Protein 2I7U (pdb70)

Nearest PDB structures (foldseek):
  2i7u-assembly1_B  TM=8.650E-01  e=6.252E-04  unclassified
  2jst-assembly1_B  TM=7.689E-01  e=1.146E-03  unclassified
  2i7u-assembly1_B  TM=8.833E-01  e=1.931E-03  unclassified
  2i7u-assembly1_A  TM=8.841E-01  e=6.731E-03  unclassified
  3ze3-assembly1_F  TM=4.908E-01  e=8.145E+00  Escherichia coli K-12

Radius of gyration: 16.27 Å; Cα contacts (8 Å, |Δi|>4): 84; chains: 2; bounding box: 40×55×32 Å

CATH classification: 6.10.250.1010

Secondary structure (DSSP, 8-state):
--SHHHHHHHHHHHHHHHHHHHHHHHH-SS-SSS-HHHHHHHHHHHHHHHHHHHHHHHHS--/---SHHHHHHHHHHHHHHHHHHHHHHHTT---S--SHHHHHHHHHHHHHHHHHHHHHHH---

Sequence (124 aa):
MKKLREEAAKLFEEWKKLAEEAAKLLEGGGGGGGGELMKLCEEAAKKAEELFKLAEERLKKLMKKLREEAAKLFEEWKKLAEEAAKLLEGGGGGGGGELMKLCEEAAKKAEELFKLAEERLKKLMKKLREEAAKLFEEWKKLAEEAAKLLEGGGGGGGGELMKLCEEAAKKAEELFKLAEERLKKLMKKLREEAAKLFEEWKKLAEEAAKLLEGGGGGGGGELMKLCEEAAKKAEELFKLAEERLKKLMKKLREEAAKLFEEWKKLAEEAAKLLEGGGGGGGGELMKLCEEAAKKAEELFKLAEERLKKLMKKLREEAAKLFEEWKKLAEEAAKLLEGGGGGGGGELMKLCEEAAKKAEELFKLAEERLKKLMKKLREEAAKLFEEWKKLAEEAAKLLEGGGGGGGGELMKLCEEAAKKAEELFKLAEERLKKLMKKLREEAAKLFEEWKKLAEEAAKLLEGGGGGGGGELMKLCEEAAKKAEELFKLAEERLKKLMKKLREEAAKLFEEWKKLAEEAAKLLEGGGGGGGGELMKLCEEAAKKAEELFKLAEERLKKLMKKLREEAAKLFEEWKKLAEEAAKLLEGGGGGGGGELMKLCEEAAKKAEELFKLAEERLKKLMKKLREEAAKLFEEWKKLAEEAAKLLEGGGGGGGGELMKLCEEAAKKAEELFKLAEERLKKLMKKLREEAAKLFEEWKKLAEEAAKLLEGGGGGGGGELMKLCEEAAKKAEELFKLAEERLKKLMKKLREEAAKLFEEWKKLAEEAAKLLEGGGGGGGGELMKLCEEAAKKAEELFKLAEERLKKLMKKLREEAAKLFEEWKKLAEEAAKLLEGGGGGGGGELMKLCEEAAKKAEELFKLAEERLKKLMKKLREEAAKLFEEWKKLAEEAAKLLEGGGGGGGGELMKLCEEAAKKAEELFKLAEERLKKLMKKLREEAAKLFEEWKKLAEEAAKLLEGGGGGGGGELMKLCEEAAKKAEELFKLAEERLKKLMKKLREEAAKLFEEWKKLAEEAAKLLEGGGGGGGGELMKLCEEAAKKAEELFKLAEERLKKLMKKLREEAAKLFEEWKKLAEEAAKLLEGGGGGGGGELMKLCEEAAKKAEELFKLAEERLKKLMKKLREEAAKLFEEWKKLAEEAAKLLEGGGGGGGGELMKLCEEAAKKAEELFKLAEERLKKLMKKLREEAAKLFEEWKKLAEEAAKLLEGGGGGGGGELMKLCEEAAKKAEELFKLAEERLKKL

Solvent-accessible surface area: 9625 Å² total; per-residue (Å²): 247,143,138,59,112,102,52,6,34,149,23,17,99,68,19,88,127,59,6,86,97,1,12,124,91,14,47,63,62,86,38,60,85,89,29,103,47,62,119,25,0,103,83,33,21,127,88,19,124,113,52,80,164,112,11,92,96,133,51,115,200,177,232,87,172,67,119,114,52,5,27,114,25,19,107,71,16,79,114,32,8,121,72,4,24,135,73,16,47,66,83,47,41,69,89,60,44,91,53,77,127,16,3,103,73,34,15,118,80,13,110,98,49,80,161,86,12,109,117,120,50,114,177,203

Structure (mmCIF, N/CA/C/O backbone):
data_2I7U
#
_entry.id   2I7U
#
_cell.length_a   1.000
_cell.length_b   1.000
_cell.length_c   1.000
_cell.angle_alpha   90.00
_cell.angle_beta   90.00
_cell.angle_gamma   90.00
#
_symmetry.space_group_name_H-M   'P 1'
#
loop_
_atom_site.group_PDB
_atom_site.id
_atom_site.type_symbol
_atom_site.label_atom_id
_atom_site.label_alt_id
_atom_site.label_comp_id
_atom_site.label_asym_id
_atom_site.label_entity_id
_atom_site.label_seq_id
_atom_site.pdbx_PDB_ins_code
_atom_site.Cartn_x
_atom_site.Cartn_y
_atom_site.Cartn_z
_atom_site.occupancy
_atom_site.B_iso_or_equiv
_atom_site.auth_seq_id
_atom_site.auth_comp_id
_atom_site.auth_asym_id
_atom_site.auth_atom_id
_atom_site.pdbx_PDB_model_num
ATOM 1 N N . MET A 1 1 ? -8.569 -1.758 -0.142 1.00 0.00 1 MET A N 1
ATOM 2 C CA . MET A 1 1 ? -9.337 -2.004 -1.357 1.00 52.33 1 MET A CA 1
ATOM 3 C C . MET A 1 1 ? -10.342 -0.882 -1.600 1.00 71.33 1 MET A C 1
ATOM 4 O O . MET A 1 1 ? -11.416 -1.107 -2.160 1.00 10.03 1 MET A O 1
ATOM 18 N N . LYS A 1 2 ? -9.987 0.326 -1.176 1.00 34.21 2 LYS A N 1
ATOM 19 C CA . LYS A 1 2 ? -10.857 1.484 -1.348 1.00 51.43 2 LYS A CA 1
ATOM 20 C C . LYS A 1 2 ? -10.076 2.675 -1.895 1.00 25.12 2 LYS A C 1
ATOM 21 O O . LYS A 1 2 ? -8.846 2.693 -1.859 1.00 22.52 2 LYS A O 1
ATOM 40 N N . LYS A 1 3 ? -10.798 3.669 -2.400 1.00 72.43 3 LYS A N 1
ATOM 41 C CA . LYS A 1 3 ? -10.175 4.865 -2.953 1.00 33.34 3 LYS A CA 1
ATOM 42 C C . LYS A 1 3 ? -10.415 6.070 -2.049 1.00 40.42 3 LYS A C 1
ATOM 43 O O . LYS A 1 3 ? -9.618 7.009 -2.024 1.00 4.31 3 LYS A O 1
ATOM 62 N N . LEU A 1 4 ? -11.516 6.037 -1.307 1.00 44.12 4 LEU A N 1
ATOM 63 C CA . LEU A 1 4 ? -11.861 7.127 -0.400 1.00 23.52 4 LEU A CA 1
ATOM 64 C C . LEU A 1 4 ? -10.958 7.118 0.829 1.00 15.40 4 LEU A C 1
ATOM 65 O O . LEU A 1 4 ? -10.733 8.155 1.453 1.00 15.05 4 LEU A O 1
ATOM 81 N N . ARG A 1 5 ? -10.442 5.942 1.169 1.00 55.02 5 ARG A N 1
ATOM 82 C CA . ARG A 1 5 ? -9.562 5.799 2.324 1.00 63.22 5 ARG A CA 1
ATOM 83 C C . ARG A 1 5 ? -8.347 6.712 2.198 1.00 51.31 5 ARG A C 1
ATOM 84 O O . ARG A 1 5 ? -8.060 7.507 3.093 1.00 75.22 5 ARG A O 1
ATOM 105 N N . GLU A 1 6 ? -7.637 6.593 1.081 1.00 43.10 6 GLU A N 1
ATOM 106 C CA . GLU A 1 6 ? -6.452 7.408 0.839 1.00 0.14 6 GLU A CA 1
ATOM 107 C C . GLU A 1 6 ? -6.837 8.853 0.537 1.00 41.02 6 GLU A C 1
ATOM 108 O O . GLU A 1 6 ? -6.074 9.780 0.807 1.00 21.22 6 GLU A O 1
ATOM 120 N N . GLU A 1 7 ? -8.028 9.037 -0.027 1.00 10.11 7 GLU A N 1
ATOM 121 C CA . GLU A 1 7 ? -8.514 10.369 -0.367 1.00 62.31 7 GLU A CA 1
ATOM 122 C C . GLU A 1 7 ? -8.763 11.195 0.890 1.00 35.12 7 GLU A C 1
ATOM 123 O O . GLU A 1 7 ? -8.202 12.278 1.055 1.00 34.43 7 GLU A O 1
ATOM 135 N N . ALA A 1 8 ? -9.608 10.676 1.775 1.00 61.44 8 ALA A N 1
ATOM 136 C CA . ALA A 1 8 ? -9.931 11.363 3.019 1.00 4.52 8 ALA A CA 1
ATOM 137 C C . ALA A 1 8 ? -8.667 11.729 3.788 1.00 23.25 8 ALA A C 1
ATOM 138 O O . ALA A 1 8 ? -8.518 12.858 4.256 1.00 74.00 8 ALA A O 1
ATOM 145 N N . ALA A 1 9 ? -7.757 10.768 3.915 1.00 70.11 9 ALA A N 1
ATOM 146 C CA . ALA A 1 9 ? -6.505 10.990 4.626 1.00 73.01 9 ALA A CA 1
ATOM 147 C C . ALA A 1 9 ? -5.752 12.186 4.052 1.00 23.43 9 ALA A C 1
ATOM 148 O O . ALA A 1 9 ? -5.050 12.894 4.773 1.00 3.55 9 ALA A O 1
ATOM 155 N N . LYS A 1 10 ? -5.901 12.404 2.750 1.00 72.41 10 LYS A N 1
ATOM 156 C CA . LYS A 1 10 ? -5.237 13.513 2.078 1.00 33.13 10 LYS A CA 1
ATOM 157 C C . LYS A 1 10 ? -5.884 14.843 2.452 1.00 12.03 10 LYS A C 1
ATOM 158 O O . LYS A 1 10 ? -5.197 15.844 2.656 1.00 35.23 10 LYS A O 1
ATOM 177 N N . LEU A 1 11 ? -7.210 14.845 2.542 1.00 21.22 11 LEU A N 1
ATOM 178 C CA . LEU A 1 11 ? -7.950 16.051 2.894 1.00 52.42 11 LEU A CA 1
ATOM 179 C C . LEU A 1 11 ? -7.544 16.557 4.275 1.00 23.10 11 LEU A C 1
ATOM 180 O O . LEU A 1 11 ? -7.567 17.759 4.540 1.00 64.41 11 LEU A O 1
ATOM 196 N N . PHE A 1 12 ? -7.171 15.630 5.151 1.00 33.04 12 PHE A N 1
ATOM 197 C CA . PHE A 1 12 ? -6.758 15.982 6.506 1.00 41.12 12 PHE A CA 1
ATOM 198 C C . PHE A 1 12 ? -5.518 16.871 6.483 1.00 63.15 12 PHE A C 1
ATOM 199 O O . PHE A 1 12 ? -5.351 17.742 7.336 1.00 34.43 12 PHE A O 1
ATOM 216 N N . GLU A 1 13 ? -4.652 16.643 5.500 1.00 30.32 13 GLU A N 1
ATOM 217 C CA . GLU A 1 13 ? -3.427 17.422 5.368 1.00 2.11 13 GLU A CA 1
ATOM 218 C C . GLU A 1 13 ? -3.734 18.848 4.919 1.00 42.01 13 GLU A C 1
ATOM 219 O O . GLU A 1 13 ? -3.024 19.788 5.276 1.00 60.45 13 GLU A O 1
ATOM 231 N N . GLU A 1 14 ? -4.797 18.999 4.135 1.00 25.13 14 GLU A N 1
ATOM 232 C CA . GLU A 1 14 ? -5.197 20.309 3.637 1.00 50.24 14 GLU A CA 1
ATOM 233 C C . GLU A 1 14 ? -5.339 21.308 4.782 1.00 22.45 14 GLU A C 1
ATOM 234 O O . GLU A 1 14 ? -4.903 22.454 4.677 1.00 74.00 14 GLU A O 1
ATOM 246 N N . TRP A 1 15 ? -5.949 20.863 5.875 1.00 44.25 15 TRP A N 1
ATOM 247 C CA . TRP A 1 15 ? -6.148 21.717 7.040 1.00 54.12 15 TRP A CA 1
ATOM 248 C C . TRP A 1 15 ? -4.812 22.173 7.615 1.00 71.43 15 TRP A C 1
ATOM 249 O O . TRP A 1 15 ? -4.619 23.354 7.901 1.00 11.35 15 TRP A O 1
ATOM 270 N N . LYS A 1 16 ? -3.892 21.229 7.782 1.00 2.32 16 LYS A N 1
ATOM 271 C CA . LYS A 1 16 ? -2.572 21.534 8.321 1.00 1.04 16 LYS A CA 1
ATOM 272 C C . LYS A 1 16 ? -1.782 22.418 7.361 1.00 21.21 16 LYS A C 1
ATOM 273 O O . LYS A 1 16 ? -0.910 23.181 7.776 1.00 13.30 16 LYS A O 1
ATOM 292 N N . LYS A 1 17 ? -2.093 22.311 6.073 1.00 71.24 17 LYS A N 1
ATOM 293 C CA . LYS A 1 17 ? -1.415 23.101 5.053 1.00 41.23 17 LYS A CA 1
ATOM 294 C C . LYS A 1 17 ? -1.587 24.593 5.318 1.00 50.00 17 LYS A C 1
ATOM 295 O O . LYS A 1 17 ? -0.614 25.348 5.332 1.00 52.13 17 LYS A O 1
ATOM 314 N N . LEU A 1 18 ? -2.830 25.013 5.527 1.00 33.10 18 LEU A N 1
ATOM 315 C CA . LEU A 1 18 ? -3.130 26.416 5.794 1.00 64.33 18 LEU A CA 1
ATOM 316 C C . LEU A 1 18 ? -2.701 26.806 7.204 1.00 52.31 18 LEU A C 1
ATOM 317 O O . LEU A 1 18 ? -2.325 27.950 7.456 1.00 41.22 18 LEU A O 1
ATOM 333 N N . ALA A 1 19 ? -2.758 25.845 8.121 1.00 3.31 19 ALA A N 1
ATOM 334 C CA . ALA A 1 19 ? -2.372 26.087 9.506 1.00 44.31 19 ALA A CA 1
ATOM 335 C C . ALA A 1 19 ? -0.879 26.384 9.616 1.00 41.44 19 ALA A C 1
ATOM 336 O O . ALA A 1 19 ? -0.468 27.269 10.365 1.00 31.30 19 ALA A O 1
ATOM 343 N N . GLU A 1 20 ? -0.076 25.638 8.865 1.00 62.25 20 GLU A N 1
ATOM 344 C CA . GLU A 1 20 ? 1.371 25.821 8.881 1.00 71.23 20 GLU A CA 1
ATOM 345 C C . GLU A 1 20 ? 1.753 27.185 8.316 1.00 40.41 20 GLU A C 1
ATOM 346 O O . GLU A 1 20 ? 2.608 27.879 8.866 1.00 32.41 20 GLU A O 1
ATOM 358 N N . GLU A 1 21 ? 1.111 27.565 7.215 1.00 13.13 21 GLU A N 1
ATOM 359 C CA . GLU A 1 21 ? 1.385 28.846 6.575 1.00 15.50 21 GLU A CA 1
ATOM 360 C C . GLU A 1 21 ? 0.925 30.004 7.459 1.00 25.00 21 GLU A C 1
ATOM 361 O O . GLU A 1 21 ? 1.517 31.082 7.443 1.00 12.44 21 GLU A O 1
ATOM 373 N N . ALA A 1 22 ? -0.134 29.771 8.225 1.00 72.20 22 ALA A N 1
ATOM 374 C CA . ALA A 1 22 ? -0.673 30.792 9.115 1.00 52.15 22 ALA A CA 1
ATOM 375 C C . ALA A 1 22 ? 0.248 31.022 10.308 1.00 23.53 22 ALA A C 1
ATOM 376 O O . ALA A 1 22 ? 0.342 32.134 10.827 1.00 52.04 22 ALA A O 1
ATOM 383 N N . ALA A 1 23 ? 0.927 29.964 10.738 1.00 33.24 23 ALA A N 1
ATOM 384 C CA . ALA A 1 23 ? 1.843 30.051 11.870 1.00 41.54 23 ALA A CA 1
ATOM 385 C C . ALA A 1 23 ? 2.887 31.139 11.648 1.00 4.33 23 ALA A C 1
ATOM 386 O O . ALA A 1 23 ? 3.360 31.764 12.597 1.00 24.12 23 ALA A O 1
ATOM 393 N N . LYS A 1 24 ? 3.245 31.362 10.387 1.00 54.02 24 LYS A N 1
ATOM 394 C CA . LYS A 1 24 ? 4.233 32.375 10.038 1.00 12.42 24 LYS A CA 1
ATOM 395 C C . LYS A 1 24 ? 3.649 33.777 10.181 1.00 71.23 24 LYS A C 1
ATOM 396 O O . LYS A 1 24 ? 4.359 34.726 10.517 1.00 44.23 24 LYS A O 1
ATOM 415 N N . LEU A 1 25 ? 2.351 33.900 9.926 1.00 42.43 25 LEU A N 1
ATOM 416 C CA . LEU A 1 25 ? 1.670 35.187 10.027 1.00 4.04 25 LEU A CA 1
ATOM 417 C C . LEU A 1 25 ? 1.448 35.572 11.485 1.00 51.42 25 LEU A C 1
ATOM 418 O O . LEU A 1 25 ? 1.441 36.754 11.833 1.00 1.10 25 LEU A O 1
ATOM 434 N N . LEU A 1 26 ? 1.267 34.568 12.335 1.00 72.40 26 LEU A N 1
ATOM 435 C CA . LEU A 1 26 ? 1.046 34.799 13.758 1.00 13.52 26 LEU A CA 1
ATOM 436 C C . LEU A 1 26 ? 2.342 35.204 14.453 1.00 3.02 26 LEU A C 1
ATOM 437 O O . LEU A 1 26 ? 2.326 35.939 15.439 1.00 14.23 26 LEU A O 1
ATOM 453 N N . GLU A 1 27 ? 3.464 34.721 13.927 1.00 13.44 27 GLU A N 1
ATOM 454 C CA . GLU A 1 27 ? 4.770 35.034 14.497 1.00 45.41 27 GLU A CA 1
ATOM 455 C C . GLU A 1 27 ? 5.375 36.264 13.825 1.00 72.34 27 GLU A C 1
ATOM 456 O O . GLU A 1 27 ? 6.175 36.980 14.424 1.00 5.35 27 GLU A O 1
ATOM 468 N N . GLY A 1 28 ? 4.986 36.500 12.576 1.00 25.55 28 GLY A N 1
ATOM 469 C CA . GLY A 1 28 ? 5.501 37.642 11.842 1.00 54.11 28 GLY A CA 1
ATOM 470 C C . GLY A 1 28 ? 6.514 37.246 10.787 1.00 63.40 28 GLY A C 1
ATOM 471 O O . GLY A 1 28 ? 6.316 37.499 9.600 1.00 4.23 28 GLY A O 1
ATOM 475 N N . GLY A 1 29 ? 7.604 36.621 11.220 1.00 32.42 29 GLY A N 1
ATOM 476 C CA . GLY A 1 29 ? 8.638 36.200 10.292 1.00 40.13 29 GLY A CA 1
ATOM 477 C C . GLY A 1 29 ? 9.943 35.868 10.987 1.00 55.24 29 GLY A C 1
ATOM 478 O O . GLY A 1 29 ? 10.602 34.887 10.649 1.00 34.45 29 GLY A O 1
ATOM 482 N N . GLY A 1 30 ? 10.317 36.691 11.963 1.00 33.11 30 GLY A N 1
ATOM 483 C CA . GLY A 1 30 ? 11.552 36.464 12.691 1.00 30.31 30 GLY A CA 1
ATOM 484 C C . GLY A 1 30 ? 11.312 35.893 14.074 1.00 35.43 30 GLY A C 1
ATOM 485 O O . GLY A 1 30 ? 11.843 36.397 15.063 1.00 13.23 30 GLY A O 1
ATOM 489 N N . GLY A 1 31 ? 10.508 34.836 14.146 1.00 21.20 31 GLY A N 1
ATOM 490 C CA . GLY A 1 31 ? 10.212 34.214 15.424 1.00 65.24 31 GLY A CA 1
ATOM 491 C C . GLY A 1 31 ? 11.352 33.349 15.925 1.00 42.41 31 GLY A C 1
ATOM 492 O O . GLY A 1 31 ? 12.417 33.298 15.313 1.00 64.52 31 GLY A O 1
ATOM 496 N N . GLY A 1 32 ? 11.128 32.669 17.045 1.00 54.00 32 GLY A N 1
ATOM 497 C CA . GLY A 1 32 ? 12.153 31.813 17.612 1.00 24.11 32 GLY A CA 1
ATOM 498 C C . GLY A 1 32 ? 12.261 31.955 19.117 1.00 44.12 32 GLY A C 1
ATOM 499 O O . GLY A 1 32 ? 11.960 31.021 19.858 1.00 21.25 32 GLY A O 1
ATOM 503 N N . GLY A 1 33 ? 12.693 33.128 19.571 1.00 25.33 33 GLY A N 1
ATOM 504 C CA . GLY A 1 33 ? 12.834 33.367 20.995 1.00 24.20 33 GLY A CA 1
ATOM 505 C C . GLY A 1 33 ? 11.533 33.170 21.747 1.00 53.14 33 GLY A C 1
ATOM 506 O O . GLY A 1 33 ? 11.232 32.069 22.206 1.00 22.23 33 GLY A O 1
ATOM 510 N N . GLY A 1 34 ? 10.757 34.243 21.875 1.00 72.33 34 GLY A N 1
ATOM 511 C CA . GLY A 1 34 ? 9.490 34.162 22.580 1.00 24.12 34 GLY A CA 1
ATOM 512 C C . GLY A 1 34 ? 8.301 34.243 21.644 1.00 52.04 34 GLY A C 1
ATOM 513 O O . GLY A 1 34 ? 7.544 35.213 21.672 1.00 2.44 34 GLY A O 1
ATOM 517 N N . GLY A 1 35 ? 8.135 33.221 20.809 1.00 13.22 35 GLY A N 1
ATOM 518 C CA . GLY A 1 35 ? 7.028 33.201 19.872 1.00 63.44 35 GLY A CA 1
ATOM 519 C C . GLY A 1 35 ? 5.984 32.161 20.228 1.00 24.11 35 GLY A C 1
ATOM 520 O O . GLY A 1 35 ? 5.890 31.120 19.579 1.00 24.13 35 GLY A O 1
ATOM 524 N N . GLU A 1 36 ? 5.199 32.442 21.264 1.00 4.21 36 GLU A N 1
ATOM 525 C CA . GLU A 1 36 ? 4.159 31.521 21.706 1.00 22.41 36 GLU A CA 1
ATOM 526 C C . GLU A 1 36 ? 3.020 31.460 20.693 1.00 31.43 36 GLU A C 1
ATOM 527 O O . GLU A 1 36 ? 2.381 30.421 20.522 1.00 41.14 36 GLU A O 1
ATOM 539 N N . LEU A 1 37 ? 2.771 32.581 20.024 1.00 74.43 37 LEU A N 1
ATOM 540 C CA . LEU A 1 37 ? 1.708 32.655 19.028 1.00 54.44 37 LEU A CA 1
ATOM 541 C C . LEU A 1 37 ? 1.872 31.568 17.971 1.00 0.04 37 LEU A C 1
ATOM 542 O O . LEU A 1 37 ? 0.891 31.062 17.429 1.00 2.01 37 LEU A O 1
ATOM 558 N N . MET A 1 38 ? 3.122 31.213 17.686 1.00 60.14 38 MET A N 1
ATOM 559 C CA . MET A 1 38 ? 3.415 30.182 16.697 1.00 1.13 38 MET A CA 1
ATOM 560 C C . MET A 1 38 ? 3.118 28.794 17.254 1.00 62.15 38 MET A C 1
ATOM 561 O O . MET A 1 38 ? 2.768 27.877 16.510 1.00 44.14 38 MET A O 1
ATOM 575 N N . LYS A 1 39 ? 3.261 28.644 18.566 1.00 51.13 39 LYS A N 1
ATOM 576 C CA . LYS A 1 39 ? 3.007 27.368 19.223 1.00 23.42 39 LYS A CA 1
ATOM 577 C C . LYS A 1 39 ? 1.509 27.096 19.324 1.00 13.44 39 LYS A C 1
ATOM 578 O O . LYS A 1 39 ? 1.069 25.950 19.234 1.00 50.54 39 LYS A O 1
ATOM 597 N N . LEU A 1 40 ? 0.732 28.157 19.512 1.00 32.22 40 LEU A N 1
ATOM 598 C CA . LEU A 1 40 ? -0.718 28.034 19.625 1.00 21.32 40 LEU A CA 1
ATOM 599 C C . LEU A 1 40 ? -1.318 27.478 18.337 1.00 33.11 40 LEU A C 1
ATOM 600 O O . LEU A 1 40 ? -2.189 26.609 18.371 1.00 73.41 40 LEU A O 1
ATOM 616 N N . CYS A 1 41 ? -0.845 27.985 17.204 1.00 73.14 41 CYS A N 1
ATOM 617 C CA . CYS A 1 41 ? -1.335 27.538 15.904 1.00 64.50 41 CYS A CA 1
ATOM 618 C C . CYS A 1 41 ? -0.918 26.096 15.633 1.00 62.33 41 CYS A C 1
ATOM 619 O O . CYS A 1 41 ? -1.732 25.273 15.214 1.00 51.41 41 CYS A O 1
ATOM 627 N N . GLU A 1 42 ? 0.355 25.797 15.873 1.00 75.32 42 GLU A N 1
ATOM 628 C CA . GLU A 1 42 ? 0.879 24.454 15.653 1.00 64.23 42 GLU A CA 1
ATOM 629 C C . GLU A 1 42 ? 0.110 23.427 16.480 1.00 44.14 42 GLU A C 1
ATOM 630 O O . GLU A 1 42 ? -0.041 22.276 16.072 1.00 53.31 42 GLU A O 1
ATOM 642 N N . GLU A 1 43 ? -0.372 23.854 17.642 1.00 15.21 43 GLU A N 1
ATOM 643 C CA . GLU A 1 43 ? -1.123 22.971 18.527 1.00 52.34 43 GLU A CA 1
ATOM 644 C C . GLU A 1 43 ? -2.346 22.400 17.815 1.00 51.23 43 GLU A C 1
ATOM 645 O O . GLU A 1 43 ? -2.693 21.233 17.994 1.00 13.10 43 GLU A O 1
ATOM 657 N N . ALA A 1 44 ? -2.996 23.232 17.008 1.00 62.14 44 ALA A N 1
ATOM 658 C CA . ALA A 1 44 ? -4.179 22.810 16.268 1.00 45.14 44 ALA A CA 1
ATOM 659 C C . ALA A 1 44 ? -3.838 21.708 15.270 1.00 40.21 44 ALA A C 1
ATOM 660 O O . ALA A 1 44 ? -4.541 20.701 15.180 1.00 63.22 44 ALA A O 1
ATOM 667 N N . ALA A 1 45 ? -2.758 21.905 14.523 1.00 4.22 45 ALA A N 1
ATOM 668 C CA . ALA A 1 45 ? -2.324 20.927 13.533 1.00 25.11 45 ALA A CA 1
ATOM 669 C C . ALA A 1 45 ? -1.830 19.650 14.204 1.00 43.10 45 ALA A C 1
ATOM 670 O O . ALA A 1 45 ? -1.918 18.563 13.633 1.00 53.03 45 ALA A O 1
ATOM 677 N N . LYS A 1 46 ? -1.309 19.788 15.418 1.00 62.14 46 LYS A N 1
ATOM 678 C CA . LYS A 1 46 ? -0.801 18.645 16.168 1.00 44.21 46 LYS A CA 1
ATOM 679 C C . LYS A 1 46 ? -1.929 17.680 16.518 1.00 24.25 46 LYS A C 1
ATOM 680 O O . LYS A 1 46 ? -1.725 16.467 16.576 1.00 72.13 46 LYS A O 1
ATOM 699 N N . LYS A 1 47 ? -3.117 18.226 16.751 1.00 62.50 47 LYS A N 1
ATOM 700 C CA . LYS A 1 47 ? -4.278 17.413 17.093 1.00 54.00 47 LYS A CA 1
ATOM 701 C C . LYS A 1 47 ? -4.629 16.458 15.957 1.00 23.45 47 LYS A C 1
ATOM 702 O O . LYS A 1 47 ? -5.024 15.317 16.192 1.00 61.24 47 LYS A O 1
ATOM 721 N N . ALA A 1 48 ? -4.480 16.933 14.724 1.00 34.25 48 ALA A N 1
ATOM 722 C CA . ALA A 1 48 ? -4.776 16.119 13.551 1.00 54.14 48 ALA A CA 1
ATOM 723 C C . ALA A 1 48 ? -3.876 14.890 13.493 1.00 52.11 48 ALA A C 1
ATOM 724 O O . ALA A 1 48 ? -4.261 13.853 12.954 1.00 10.14 48 ALA A O 1
ATOM 731 N N . GLU A 1 49 ? -2.675 15.015 14.051 1.00 70.13 49 GLU A N 1
ATOM 732 C CA . GLU A 1 49 ? -1.721 13.913 14.060 1.00 3.33 49 GLU A CA 1
ATOM 733 C C . GLU A 1 49 ? -2.122 12.853 15.081 1.00 55.44 49 GLU A C 1
ATOM 734 O O . GLU A 1 49 ? -1.891 11.661 14.877 1.00 14.21 49 GLU A O 1
ATOM 746 N N . GLU A 1 50 ? -2.725 13.297 16.180 1.00 34.31 50 GLU A N 1
ATOM 747 C CA . GLU A 1 50 ? -3.157 12.386 17.234 1.00 60.24 50 GLU A CA 1
ATOM 748 C C . GLU A 1 50 ? -4.405 11.616 16.809 1.00 1.43 50 GLU A C 1
ATOM 749 O O . GLU A 1 50 ? -4.608 10.469 17.211 1.00 41.01 50 GLU A O 1
ATOM 761 N N . LEU A 1 51 ? -5.239 12.256 15.996 1.00 72.44 51 LEU A N 1
ATOM 762 C CA . LEU A 1 51 ? -6.468 11.632 15.517 1.00 45.05 51 LEU A CA 1
ATOM 763 C C . LEU A 1 51 ? -6.167 10.586 14.449 1.00 65.03 51 LEU A C 1
ATOM 764 O O . LEU A 1 51 ? -6.843 9.561 14.361 1.00 32.20 51 LEU A O 1
ATOM 780 N N . PHE A 1 52 ? -5.147 10.850 13.639 1.00 4.31 52 PHE A N 1
ATOM 781 C CA . PHE A 1 52 ? -4.756 9.931 12.577 1.00 4.41 52 PHE A CA 1
ATOM 782 C C . PHE A 1 52 ? -4.468 8.542 13.138 1.00 15.43 52 PHE A C 1
ATOM 783 O O . PHE A 1 52 ? -4.713 7.531 12.482 1.00 73.35 52 PHE A O 1
ATOM 800 N N . LYS A 1 53 ? -3.944 8.502 14.359 1.00 74.32 53 LYS A N 1
ATOM 801 C CA . LYS A 1 53 ? -3.622 7.238 15.013 1.00 50.20 53 LYS A CA 1
ATOM 802 C C . LYS A 1 53 ? -4.870 6.376 15.174 1.00 32.43 53 LYS A C 1
ATOM 803 O O . LYS A 1 53 ? -4.848 5.176 14.895 1.00 64.22 53 LYS A O 1
ATOM 822 N N . LEU A 1 54 ? -5.957 6.993 15.625 1.00 3.12 54 LEU A N 1
ATOM 823 C CA . LEU A 1 54 ? -7.215 6.282 15.822 1.00 64.22 54 LEU A CA 1
ATOM 824 C C . LEU A 1 54 ? -7.896 6.000 14.485 1.00 34.43 54 LEU A C 1
ATOM 825 O O . LEU A 1 54 ? -8.331 4.879 14.224 1.00 43.01 54 LEU A O 1
ATOM 841 N N . ALA A 1 55 ? -7.981 7.024 13.643 1.00 34.20 55 ALA A N 1
ATOM 842 C CA . ALA A 1 55 ? -8.605 6.885 12.333 1.00 63.11 55 ALA A CA 1
ATOM 843 C C . ALA A 1 55 ? -7.926 5.792 11.515 1.00 75.51 55 ALA A C 1
ATOM 844 O O . ALA A 1 55 ? -8.535 5.204 10.622 1.00 45.33 55 ALA A O 1
ATOM 851 N N . GLU A 1 56 ? -6.662 5.524 11.827 1.00 4.53 56 GLU A N 1
ATOM 852 C CA . GLU A 1 56 ? -5.901 4.502 11.118 1.00 33.41 56 GLU A CA 1
ATOM 853 C C . GLU A 1 56 ? -6.614 3.154 11.179 1.00 72.30 56 GLU A C 1
ATOM 854 O O . GLU A 1 56 ? -6.836 2.511 10.153 1.00 12.42 56 GLU A O 1
ATOM 866 N N . GLU A 1 57 ? -6.967 2.732 12.389 1.00 41.21 57 GLU A N 1
ATOM 867 C CA . GLU A 1 57 ? -7.653 1.460 12.583 1.00 71.05 57 GLU A CA 1
ATOM 868 C C . GLU A 1 57 ? -9.107 1.550 12.126 1.00 23.41 57 GLU A C 1
ATOM 869 O O . GLU A 1 57 ? -9.710 0.548 11.742 1.00 42.04 57 GLU A O 1
ATOM 881 N N . ARG A 1 58 ? -9.661 2.756 12.171 1.00 22.23 58 ARG A N 1
ATOM 882 C CA . ARG A 1 58 ? -11.043 2.977 11.763 1.00 53.31 58 ARG A CA 1
ATOM 883 C C . ARG A 1 58 ? -11.209 2.755 10.262 1.00 74.34 58 ARG A C 1
ATOM 884 O O . ARG A 1 58 ? -12.258 2.299 9.804 1.00 32.51 58 ARG A O 1
ATOM 905 N N . LEU A 1 59 ? -10.170 3.079 9.502 1.00 35.14 59 LEU A N 1
ATOM 906 C CA . LEU A 1 59 ? -10.200 2.915 8.053 1.00 21.24 59 LEU A CA 1
ATOM 907 C C . LEU A 1 59 ? -9.490 1.631 7.636 1.00 44.12 59 LEU A C 1
ATOM 908 O O . LEU A 1 59 ? -9.784 1.059 6.586 1.00 52.34 59 LEU A O 1
ATOM 924 N N . LYS A 1 60 ? -8.554 1.182 8.465 1.00 11.31 60 LYS A N 1
ATOM 925 C CA . LYS A 1 60 ? -7.803 -0.036 8.185 1.00 44.02 60 LYS A CA 1
ATOM 926 C C . LYS A 1 60 ? -8.369 -1.216 8.968 1.00 12.11 60 LYS A C 1
ATOM 927 O O . LYS A 1 60 ? -8.055 -1.401 10.144 1.00 73.54 60 LYS A O 1
ATOM 946 N N . LYS A 1 61 ? -9.205 -2.011 8.310 1.00 25.45 61 LYS A N 1
ATOM 947 C CA . LYS A 1 61 ? -9.813 -3.175 8.943 1.00 72.33 61 LYS A CA 1
ATOM 948 C C . LYS A 1 61 ? -8.757 -4.221 9.288 1.00 35.25 61 LYS A C 1
ATOM 949 O O . LYS A 1 61 ? -7.978 -4.639 8.430 1.00 62.02 61 LYS A O 1
ATOM 968 N N . LEU A 1 62 ? -8.736 -4.640 10.549 1.00 51.04 62 LEU A N 1
ATOM 969 C CA . LEU A 1 62 ? -7.777 -5.638 11.008 1.00 22.42 62 LEU A CA 1
ATOM 970 C C . LEU A 1 62 ? -8.163 -7.030 10.518 1.00 14.33 62 LEU A C 1
ATOM 971 O O . LEU A 1 62 ? -7.683 -8.018 11.073 1.00 50.23 62 LEU A O 1
ATOM 987 N N . MET B 1 1 ? -6.098 50.048 10.320 1.00 30.23 1 MET B N 1
ATOM 988 C CA . MET B 1 1 ? -6.607 49.224 11.411 1.00 4.11 1 MET B CA 1
ATOM 989 C C . MET B 1 1 ? -6.069 47.799 11.313 1.00 50.42 1 MET B C 1
ATOM 990 O O . MET B 1 1 ? -5.540 47.395 10.278 1.00 22.43 1 MET B O 1
ATOM 1004 N N . LYS B 1 2 ? -6.210 47.044 12.397 1.00 64.21 2 LYS B N 1
ATOM 1005 C CA . LYS B 1 2 ? -5.741 45.664 12.434 1.00 65.42 2 LYS B CA 1
ATOM 1006 C C . LYS B 1 2 ? -4.226 45.599 12.264 1.00 2.42 2 LYS B C 1
ATOM 1007 O O . LYS B 1 2 ? -3.601 46.556 11.803 1.00 32.51 2 LYS B O 1
ATOM 1026 N N . LYS B 1 3 ? -3.640 44.467 12.637 1.00 73.13 3 LYS B N 1
ATOM 1027 C CA . LYS B 1 3 ? -2.200 44.276 12.525 1.00 65.22 3 LYS B CA 1
ATOM 1028 C C . LYS B 1 3 ? -1.862 42.807 12.290 1.00 40.42 3 LYS B C 1
ATOM 1029 O O . LYS B 1 3 ? -1.053 42.476 11.422 1.00 32.11 3 LYS B O 1
ATOM 1048 N N . LEU B 1 4 ? -2.487 41.930 13.068 1.00 43.42 4 LEU B N 1
ATOM 1049 C CA . LEU B 1 4 ? -2.254 40.495 12.944 1.00 41.14 4 LEU B CA 1
ATOM 1050 C C . LEU B 1 4 ? -3.111 39.717 13.936 1.00 74.04 4 LEU B C 1
ATOM 1051 O O . LEU B 1 4 ? -3.619 38.640 13.622 1.00 34.01 4 LEU B O 1
ATOM 1067 N N . ARG B 1 5 ? -3.269 40.269 15.134 1.00 12.03 5 ARG B N 1
ATOM 1068 C CA . ARG B 1 5 ? -4.066 39.627 16.173 1.00 33.12 5 ARG B CA 1
ATOM 1069 C C . ARG B 1 5 ? -5.455 39.271 15.650 1.00 15.14 5 ARG B C 1
ATOM 1070 O O . ARG B 1 5 ? -5.871 38.115 15.705 1.00 21.43 5 ARG B O 1
ATOM 1091 N N . GLU B 1 6 ? -6.167 40.274 15.147 1.00 1.33 6 GLU B N 1
ATOM 1092 C CA . GLU B 1 6 ? -7.509 40.067 14.617 1.00 1.30 6 GLU B CA 1
ATOM 1093 C C . GLU B 1 6 ? -7.472 39.187 13.371 1.00 44.00 6 GLU B C 1
ATOM 1094 O O . GLU B 1 6 ? -8.385 38.399 13.128 1.00 14.32 6 GLU B O 1
ATOM 1106 N N . GLU B 1 7 ? -6.409 39.330 12.585 1.00 70.04 7 GLU B N 1
ATOM 1107 C CA . GLU B 1 7 ? -6.254 38.549 11.362 1.00 74.13 7 GLU B CA 1
ATOM 1108 C C . GLU B 1 7 ? -6.166 37.058 11.677 1.00 3.34 7 GLU B C 1
ATOM 1109 O O . GLU B 1 7 ? -6.639 36.222 10.908 1.00 52.24 7 GLU B O 1
ATOM 1121 N N . ALA B 1 8 ? -5.556 36.733 12.812 1.00 51.41 8 ALA B N 1
ATOM 1122 C CA . ALA B 1 8 ? -5.406 35.345 13.229 1.00 55.34 8 ALA B CA 1
ATOM 1123 C C . ALA B 1 8 ? -6.766 34.687 13.443 1.00 1.34 8 ALA B C 1
ATOM 1124 O O . ALA B 1 8 ? -7.057 33.641 12.864 1.00 60.34 8 ALA B O 1
ATOM 1131 N N . ALA B 1 9 ? -7.594 35.307 14.277 1.00 30.21 9 ALA B N 1
ATOM 1132 C CA . ALA B 1 9 ? -8.922 34.782 14.566 1.00 53.01 9 ALA B CA 1
ATOM 1133 C C . ALA B 1 9 ? -9.702 34.523 13.281 1.00 4.23 9 ALA B C 1
ATOM 1134 O O . ALA B 1 9 ? -10.500 33.589 13.203 1.00 51.21 9 ALA B O 1
ATOM 1141 N N . LYS B 1 10 ? -9.465 35.357 12.273 1.00 15.10 10 LYS B N 1
ATOM 1142 C CA . LYS B 1 10 ? -10.144 35.218 10.990 1.00 52.41 10 LYS B CA 1
ATOM 1143 C C . LYS B 1 10 ? -9.555 34.066 10.184 1.00 32.41 10 LYS B C 1
ATOM 1144 O O . LYS B 1 10 ? -10.259 33.404 9.420 1.00 53.10 10 LYS B O 1
ATOM 1163 N N . LEU B 1 11 ? -8.260 33.829 10.359 1.00 34.34 11 LEU B N 1
ATOM 1164 C CA . LEU B 1 11 ? -7.575 32.754 9.649 1.00 50.04 11 LEU B CA 1
ATOM 1165 C C . LEU B 1 11 ? -8.093 31.390 10.095 1.00 42.32 11 LEU B C 1
ATOM 1166 O O . LEU B 1 11 ? -8.122 30.440 9.313 1.00 74.51 11 LEU B O 1
ATOM 1182 N N . PHE B 1 12 ? -8.504 31.303 11.356 1.00 30.52 12 PHE B N 1
ATOM 1183 C CA . PHE B 1 12 ? -9.023 30.056 11.906 1.00 34.54 12 PHE B CA 1
ATOM 1184 C C . PHE B 1 12 ? -10.186 29.534 11.069 1.00 64.04 12 PHE B C 1
ATOM 1185 O O . PHE B 1 12 ? -10.439 28.331 11.020 1.00 14.45 12 PHE B O 1
ATOM 1202 N N . GLU B 1 13 ? -10.892 30.449 10.411 1.00 4.21 13 GLU B N 1
ATOM 1203 C CA . GLU B 1 13 ? -12.029 30.082 9.576 1.00 71.25 13 GLU B CA 1
ATOM 1204 C C . GLU B 1 13 ? -11.568 29.342 8.324 1.00 73.15 13 GLU B C 1
ATOM 1205 O O . GLU B 1 13 ? -12.269 28.467 7.815 1.00 41.21 13 GLU B O 1
ATOM 1217 N N . GLU B 1 14 ? -10.386 29.699 7.833 1.00 63.33 14 GLU B N 1
ATOM 1218 C CA . GLU B 1 14 ? -9.832 29.070 6.640 1.00 73.42 14 GLU B CA 1
ATOM 1219 C C . GLU B 1 14 ? -9.837 27.550 6.775 1.00 64.42 14 GLU B C 1
ATOM 1220 O O . GLU B 1 14 ? -10.296 26.838 5.881 1.00 10.12 14 GLU B O 1
ATOM 1232 N N . TRP B 1 15 ? -9.322 27.060 7.897 1.00 35.02 15 TRP B N 1
ATOM 1233 C CA . TRP B 1 15 ? -9.265 25.625 8.149 1.00 54.14 15 TRP B CA 1
ATOM 1234 C C . TRP B 1 15 ? -10.659 25.008 8.098 1.00 64.43 15 TRP B C 1
ATOM 1235 O O . TRP B 1 15 ? -10.898 24.051 7.359 1.00 2.41 15 TRP B O 1
ATOM 1256 N N . LYS B 1 16 ? -11.575 25.559 8.884 1.00 53.55 16 LYS B N 1
ATOM 1257 C CA . LYS B 1 16 ? -12.947 25.065 8.927 1.00 21.32 16 LYS B CA 1
ATOM 1258 C C . LYS B 1 16 ? -13.547 25.005 7.526 1.00 0.21 16 LYS B C 1
ATOM 1259 O O . LYS B 1 16 ? -14.319 24.101 7.208 1.00 65.34 16 LYS B O 1
ATOM 1278 N N . LYS B 1 17 ? -13.187 25.974 6.691 1.00 3.12 17 LYS B N 1
ATOM 1279 C CA . LYS B 1 17 ? -13.688 26.031 5.323 1.00 44.12 17 LYS B CA 1
ATOM 1280 C C . LYS B 1 17 ? -13.373 24.740 4.574 1.00 23.11 17 LYS B C 1
ATOM 1281 O O . LYS B 1 17 ? -14.239 24.170 3.908 1.00 2.33 17 LYS B O 1
ATOM 1300 N N . LEU B 1 18 ? -12.131 24.283 4.689 1.00 65.12 18 LEU B N 1
ATOM 1301 C CA . LEU B 1 18 ? -11.703 23.057 4.023 1.00 73.21 18 LEU B CA 1
ATOM 1302 C C . LEU B 1 18 ? -12.269 21.828 4.728 1.00 12.13 18 LEU B C 1
ATOM 1303 O O . LEU B 1 18 ? -12.462 20.781 4.112 1.00 11.24 18 LEU B O 1
ATOM 1319 N N . ALA B 1 19 ? -12.535 21.966 6.023 1.00 60.13 19 ALA B N 1
ATOM 1320 C CA . ALA B 1 19 ? -13.084 20.869 6.811 1.00 2.13 19 ALA B CA 1
ATOM 1321 C C . ALA B 1 19 ? -14.463 20.464 6.303 1.00 62.13 19 ALA B C 1
ATOM 1322 O O . ALA B 1 19 ? -14.765 19.278 6.178 1.00 50.01 19 ALA B O 1
ATOM 1329 N N . GLU B 1 20 ? -15.296 21.458 6.012 1.00 74.05 20 GLU B N 1
ATOM 1330 C CA . GLU B 1 20 ? -16.646 21.204 5.519 1.00 20.24 20 GLU B CA 1
ATOM 1331 C C . GLU B 1 20 ? -16.607 20.525 4.153 1.00 34.23 20 GLU B C 1
ATOM 1332 O O . GLU B 1 20 ? -17.387 19.614 3.879 1.00 33.43 20 GLU B O 1
ATOM 1344 N N . GLU B 1 21 ? -15.692 20.977 3.300 1.00 34.42 21 GLU B N 1
ATOM 1345 C CA . GLU B 1 21 ? -15.553 20.414 1.962 1.00 15.45 21 GLU B CA 1
ATOM 1346 C C . GLU B 1 21 ? -15.051 18.975 2.027 1.00 33.42 21 GLU B C 1
ATOM 1347 O O . GLU B 1 21 ? -15.399 18.146 1.186 1.00 33.01 21 GLU B O 1
ATOM 1359 N N . ALA B 1 22 ? -14.229 18.686 3.031 1.00 62.32 22 ALA B N 1
ATOM 1360 C CA . ALA B 1 22 ? -13.681 17.347 3.207 1.00 20.34 22 ALA B CA 1
ATOM 1361 C C . ALA B 1 22 ? -14.767 16.356 3.612 1.00 4.44 22 ALA B C 1
ATOM 1362 O O . ALA B 1 22 ? -14.708 15.178 3.260 1.00 51.05 22 ALA B O 1
ATOM 1369 N N . ALA B 1 23 ? -15.758 16.842 4.353 1.00 61.23 23 ALA B N 1
ATOM 1370 C CA . ALA B 1 23 ? -16.858 15.999 4.803 1.00 1.40 23 ALA B CA 1
ATOM 1371 C C . ALA B 1 23 ? -17.617 15.407 3.620 1.00 24.34 23 ALA B C 1
ATOM 1372 O O . ALA B 1 23 ? -18.139 14.295 3.698 1.00 74.52 23 ALA B O 1
ATOM 1379 N N . LYS B 1 24 ? -17.673 16.156 2.525 1.00 71.03 24 LYS B N 1
ATOM 1380 C CA . LYS B 1 24 ? -18.367 15.706 1.324 1.00 23.22 24 LYS B CA 1
ATOM 1381 C C . LYS B 1 24 ? -17.566 14.623 0.607 1.00 51.52 24 LYS B C 1
ATOM 1382 O O . LYS B 1 24 ? -18.136 13.723 -0.012 1.00 22.53 24 LYS B O 1
ATOM 1401 N N . LEU B 1 25 ? -16.243 14.716 0.695 1.00 41.14 25 LEU B N 1
ATOM 1402 C CA . LEU B 1 25 ? -15.365 13.743 0.056 1.00 65.24 25 LEU B CA 1
ATOM 1403 C C . LEU B 1 25 ? -15.345 12.432 0.835 1.00 72.45 25 LEU B C 1
ATOM 1404 O O . LEU B 1 25 ? -15.197 11.354 0.255 1.00 52.31 25 LEU B O 1
ATOM 1420 N N . LEU B 1 26 ? -15.499 12.529 2.151 1.00 2.12 26 LEU B N 1
ATOM 1421 C CA . LEU B 1 26 ? -15.502 11.350 3.010 1.00 2.23 26 LEU B CA 1
ATOM 1422 C C . LEU B 1 26 ? -16.847 10.634 2.947 1.00 73.14 26 LEU B C 1
ATOM 1423 O O . LEU B 1 26 ? -16.919 9.414 3.090 1.00 21.25 26 LEU B O 1
ATOM 1439 N N . GLU B 1 27 ? -17.911 11.402 2.730 1.00 34.41 27 GLU B N 1
ATOM 1440 C CA . GLU B 1 27 ? -19.254 10.839 2.647 1.00 12.23 27 GLU B CA 1
ATOM 1441 C C . GLU B 1 27 ? -19.555 10.356 1.231 1.00 34.52 27 GLU B C 1
ATOM 1442 O O . GLU B 1 27 ? -20.364 9.451 1.032 1.00 51.51 27 GLU B O 1
ATOM 1454 N N . GLY B 1 28 ? -18.896 10.966 0.251 1.00 0.22 28 GLY B N 1
ATOM 1455 C CA . GLY B 1 28 ? -19.106 10.585 -1.134 1.00 14.43 28 GLY B CA 1
ATOM 1456 C C . GLY B 1 28 ? -20.552 10.734 -1.562 1.00 1.24 28 GLY B C 1
ATOM 1457 O O . GLY B 1 28 ? -21.145 9.802 -2.103 1.00 53.43 28 GLY B O 1
ATOM 1461 N N . GLY B 1 29 ? -21.122 11.911 -1.319 1.00 31.13 29 GLY B N 1
ATOM 1462 C CA . GLY B 1 29 ? -22.504 12.157 -1.689 1.00 24.32 29 GLY B CA 1
ATOM 1463 C C . GLY B 1 29 ? -23.408 12.307 -0.482 1.00 64.15 29 GLY B C 1
ATOM 1464 O O . GLY B 1 29 ? -24.092 13.319 -0.334 1.00 54.13 29 GLY B O 1
ATOM 1468 N N . GLY B 1 30 ? -23.414 11.296 0.382 1.00 3.50 30 GLY B N 1
ATOM 1469 C CA . GLY B 1 30 ? -24.247 11.340 1.570 1.00 3.32 30 GLY B CA 1
ATOM 1470 C C . GLY B 1 30 ? -23.852 10.296 2.594 1.00 60.54 30 GLY B C 1
ATOM 1471 O O . GLY B 1 30 ? -23.077 9.387 2.297 1.00 62.13 30 GLY B O 1
ATOM 1475 N N . GLY B 1 31 ? -24.385 10.424 3.805 1.00 1.34 31 GLY B N 1
ATOM 1476 C CA . GLY B 1 31 ? -24.070 9.477 4.858 1.00 53.54 31 GLY B CA 1
ATOM 1477 C C . GLY B 1 31 ? -24.832 8.174 4.714 1.00 44.20 31 GLY B C 1
ATOM 1478 O O . GLY B 1 31 ? -24.466 7.320 3.907 1.00 41.51 31 GLY B O 1
ATOM 1482 N N . GLY B 1 32 ? -25.894 8.020 5.499 1.00 3.12 32 GLY B N 1
ATOM 1483 C CA . GLY B 1 32 ? -26.690 6.809 5.440 1.00 42.22 32 GLY B CA 1
ATOM 1484 C C . GLY B 1 32 ? -26.252 5.776 6.460 1.00 13.45 32 GLY B C 1
ATOM 1485 O O . GLY B 1 32 ? -25.069 5.454 6.557 1.00 54.10 32 GLY B O 1
ATOM 1489 N N . GLY B 1 33 ? -27.209 5.258 7.224 1.00 50.31 33 GLY B N 1
ATOM 1490 C CA . GLY B 1 33 ? -26.895 4.264 8.234 1.00 2.11 33 GLY B CA 1
ATOM 1491 C C . GLY B 1 33 ? -25.847 4.746 9.216 1.00 30.13 33 GLY B C 1
ATOM 1492 O O . GLY B 1 33 ? -24.826 4.089 9.418 1.00 22.52 33 GLY B O 1
ATOM 1496 N N . GLY B 1 34 ? -26.097 5.899 9.829 1.00 35.13 34 GLY B N 1
ATOM 1497 C CA . GLY B 1 34 ? -25.157 6.450 10.787 1.00 23.24 34 GLY B CA 1
ATOM 1498 C C . GLY B 1 34 ? -23.896 6.972 10.128 1.00 4.11 34 GLY B C 1
ATOM 1499 O O . GLY B 1 34 ? -23.951 7.876 9.296 1.00 3.40 34 GLY B O 1
ATOM 1503 N N . GLY B 1 35 ? -22.754 6.401 10.500 1.00 71.34 35 GLY B N 1
ATOM 1504 C CA . GLY B 1 35 ? -21.490 6.828 9.929 1.00 33.04 35 GLY B CA 1
ATOM 1505 C C . GLY B 1 35 ? -20.680 7.679 10.888 1.00 51.41 35 GLY B C 1
ATOM 1506 O O . GLY B 1 35 ? -20.981 8.856 11.090 1.00 72.15 35 GLY B O 1
ATOM 1510 N N . GLU B 1 36 ? -19.650 7.084 11.481 1.00 51.13 36 GLU B N 1
ATOM 1511 C CA . GLU B 1 36 ? -18.796 7.795 12.425 1.00 52.42 36 GLU B CA 1
ATOM 1512 C C . GLU B 1 36 ? -17.728 8.600 11.692 1.00 4.35 36 GLU B C 1
ATOM 1513 O O . GLU B 1 36 ? -17.251 9.621 12.190 1.00 13.00 36 GLU B O 1
ATOM 1525 N N . LEU B 1 37 ? -17.353 8.134 10.506 1.00 74.45 37 LEU B N 1
ATOM 1526 C CA . LEU B 1 37 ? -16.339 8.808 9.703 1.00 13.22 37 LEU B CA 1
ATOM 1527 C C . LEU B 1 37 ? -16.674 10.287 9.534 1.00 62.34 37 LEU B C 1
ATOM 1528 O O . LEU B 1 37 ? -15.784 11.136 9.513 1.00 22.12 37 LEU B O 1
ATOM 1544 N N . MET B 1 38 ? -17.963 10.586 9.415 1.00 64.44 38 MET B N 1
ATOM 1545 C CA . MET B 1 38 ? -18.416 11.962 9.250 1.00 4.42 38 MET B CA 1
ATOM 1546 C C . MET B 1 38 ? -18.351 12.718 10.574 1.00 24.02 38 MET B C 1
ATOM 1547 O O . MET B 1 38 ? -18.135 13.929 10.599 1.00 4.23 38 MET B O 1
ATOM 1561 N N . LYS B 1 39 ? -18.538 11.994 11.672 1.00 52.44 39 LYS B N 1
ATOM 1562 C CA . LYS B 1 39 ? -18.500 12.596 13.000 1.00 72.25 39 LYS B CA 1
ATOM 1563 C C . LYS B 1 39 ? -17.063 12.860 13.436 1.00 15.14 39 LYS B C 1
ATOM 1564 O O . LYS B 1 39 ? -16.795 13.791 14.198 1.00 63.31 39 LYS B O 1
ATOM 1583 N N . LEU B 1 40 ? -16.141 12.037 12.949 1.00 10.14 40 LEU B N 1
ATOM 1584 C CA . LEU B 1 40 ? -14.729 12.183 13.287 1.00 32.54 40 LEU B CA 1
ATOM 1585 C C . LEU B 1 40 ? -14.120 13.387 12.575 1.00 61.32 40 LEU B C 1
ATOM 1586 O O . LEU B 1 40 ? -13.279 14.091 13.135 1.00 43.42 40 LEU B O 1
ATOM 1602 N N . CYS B 1 41 ? -14.551 13.616 11.340 1.00 11.31 41 CYS B N 1
ATOM 1603 C CA . CYS B 1 41 ? -14.049 14.736 10.550 1.00 35.03 41 CYS B CA 1
ATOM 1604 C C . CYS B 1 41 ? -14.539 16.064 11.119 1.00 45.04 41 CYS B C 1
ATOM 1605 O O . CYS B 1 41 ? -13.865 17.086 11.002 1.00 44.24 41 CYS B O 1
ATOM 1613 N N . GLU B 1 42 ? -15.719 16.040 11.732 1.00 70.00 42 GLU B N 1
ATOM 1614 C CA . GLU B 1 42 ? -16.300 17.243 12.315 1.00 5.43 42 GLU B CA 1
ATOM 1615 C C . GLU B 1 42 ? -15.586 17.621 13.609 1.00 31.14 42 GLU B C 1
ATOM 1616 O O . GLU B 1 42 ? -15.422 18.801 13.918 1.00 32.22 42 GLU B O 1
ATOM 1628 N N . GLU B 1 43 ? -15.164 16.609 14.362 1.00 22.11 43 GLU B N 1
ATOM 1629 C CA . GLU B 1 43 ? -14.469 16.834 15.624 1.00 10.43 43 GLU B CA 1
ATOM 1630 C C . GLU B 1 43 ? -13.268 17.755 15.426 1.00 53.12 43 GLU B C 1
ATOM 1631 O O . GLU B 1 43 ? -13.050 18.684 16.204 1.00 10.30 43 GLU B O 1
ATOM 1643 N N . ALA B 1 44 ? -12.491 17.489 14.381 1.00 54.45 44 ALA B N 1
ATOM 1644 C CA . ALA B 1 44 ? -11.314 18.293 14.080 1.00 42.23 44 ALA B CA 1
ATOM 1645 C C . ALA B 1 44 ? -11.679 19.766 13.928 1.00 15.01 44 ALA B C 1
ATOM 1646 O O . ALA B 1 44 ? -11.031 20.638 14.505 1.00 1.44 44 ALA B O 1
ATOM 1653 N N . ALA B 1 45 ? -12.720 20.036 13.147 1.00 75.41 45 ALA B N 1
ATOM 1654 C CA . ALA B 1 45 ? -13.171 21.404 12.921 1.00 73.25 45 ALA B CA 1
ATOM 1655 C C . ALA B 1 45 ? -13.820 21.982 14.175 1.00 23.15 45 ALA B C 1
ATOM 1656 O O . ALA B 1 45 ? -13.830 23.197 14.376 1.00 52.14 45 ALA B O 1
ATOM 1663 N N . LYS B 1 46 ? -14.358 21.105 15.015 1.00 53.11 46 LYS B N 1
ATOM 1664 C CA . LYS B 1 46 ? -15.008 21.529 16.249 1.00 32.35 46 LYS B CA 1
ATOM 1665 C C . LYS B 1 46 ? -13.994 22.127 17.220 1.00 74.32 46 LYS B C 1
ATOM 1666 O O . LYS B 1 46 ? -14.291 23.087 17.931 1.00 54.24 46 LYS B O 1
ATOM 1685 N N . LYS B 1 47 ? -12.795 21.554 17.244 1.00 72.25 47 LYS B N 1
ATOM 1686 C CA . LYS B 1 47 ? -11.736 22.030 18.126 1.00 45.32 47 LYS B CA 1
ATOM 1687 C C . LYS B 1 47 ? -11.371 23.476 17.804 1.00 52.22 47 LYS B C 1
ATOM 1688 O O . LYS B 1 47 ? -11.152 24.286 18.704 1.00 34.22 47 LYS B O 1
ATOM 1707 N N . ALA B 1 48 ? -11.310 23.793 16.515 1.00 40.40 48 ALA B N 1
ATOM 1708 C CA . ALA B 1 48 ? -10.976 25.142 16.075 1.00 61.10 48 ALA B CA 1
ATOM 1709 C C . ALA B 1 48 ? -11.953 26.164 16.645 1.00 52.03 48 ALA B C 1
ATOM 1710 O O . ALA B 1 48 ? -11.551 27.235 17.100 1.00 63.21 48 ALA B O 1
ATOM 1717 N N . GLU B 1 49 ? -13.239 25.826 16.618 1.00 62.21 49 GLU B N 1
ATOM 1718 C CA . GLU B 1 49 ? -14.273 26.716 17.131 1.00 51.33 49 GLU B CA 1
ATOM 1719 C C . GLU B 1 49 ? -14.176 26.845 18.649 1.00 21.41 49 GLU B C 1
ATOM 1720 O O . GLU B 1 49 ? -14.470 27.899 19.212 1.00 71.45 49 GLU B O 1
ATOM 1732 N N . GLU B 1 50 ? -13.762 25.765 19.303 1.00 21.30 50 GLU B N 1
ATOM 1733 C CA . GLU B 1 50 ? -13.627 25.757 20.755 1.00 73.15 50 GLU B CA 1
ATOM 1734 C C . GLU B 1 50 ? -12.396 26.545 21.191 1.00 33.23 50 GLU B C 1
ATOM 1735 O O . GLU B 1 50 ? -12.346 27.076 22.302 1.00 43.52 50 GLU B O 1
ATOM 1747 N N . LEU B 1 51 ? -11.403 26.616 20.312 1.00 51.41 51 LEU B N 1
ATOM 1748 C CA . LEU B 1 51 ? -10.171 27.340 20.605 1.00 24.41 51 LEU B CA 1
ATOM 1749 C C . LEU B 1 51 ? -10.411 28.846 20.608 1.00 45.14 51 LEU B C 1
ATOM 1750 O O . LEU B 1 51 ? -9.744 29.590 21.326 1.00 15.14 51 LEU B O 1
ATOM 1766 N N . PHE B 1 52 ? -11.368 29.289 19.799 1.00 74.31 52 PHE B N 1
ATOM 1767 C CA . PHE B 1 52 ? -11.697 30.706 19.708 1.00 1.44 52 PHE B CA 1
ATOM 1768 C C . PHE B 1 52 ? -11.975 31.290 21.091 1.00 23.44 52 PHE B C 1
ATOM 1769 O O . PHE B 1 52 ? -11.680 32.455 21.356 1.00 43.32 52 PHE B O 1
ATOM 1786 N N . LYS B 1 53 ? -12.542 30.471 21.969 1.00 73.41 53 LYS B N 1
ATOM 1787 C CA . LYS B 1 53 ? -12.860 30.902 23.325 1.00 11.44 53 LYS B CA 1
ATOM 1788 C C . LYS B 1 53 ? -11.587 31.170 24.122 1.00 35.43 53 LYS B C 1
ATOM 1789 O O . LYS B 1 53 ? -11.493 32.160 24.848 1.00 52.40 53 LYS B O 1
ATOM 1808 N N . LEU B 1 54 ? -10.609 30.281 23.982 1.00 53.33 54 LEU B N 1
ATOM 1809 C CA . LEU B 1 54 ? -9.341 30.421 24.689 1.00 11.24 54 LEU B CA 1
ATOM 1810 C C . LEU B 1 54 ? -8.502 31.543 24.084 1.00 73.30 54 LEU B C 1
ATOM 1811 O O . LEU B 1 54 ? -7.820 32.275 24.799 1.00 13.24 54 LEU B O 1
ATOM 1827 N N . ALA B 1 55 ? -8.560 31.670 22.762 1.00 11.34 55 ALA B N 1
ATOM 1828 C CA . ALA B 1 55 ? -7.809 32.704 22.061 1.00 13.34 55 ALA B CA 1
ATOM 1829 C C . ALA B 1 55 ? -8.359 34.091 22.376 1.00 52.22 55 ALA B C 1
ATOM 1830 O O . ALA B 1 55 ? -7.628 35.080 22.347 1.00 32.54 55 ALA B O 1
ATOM 1837 N N . GLU B 1 56 ? -9.653 34.155 22.675 1.00 1.23 56 GLU B N 1
ATOM 1838 C CA . GLU B 1 56 ? -10.301 35.423 22.993 1.00 73.13 56 GLU B CA 1
ATOM 1839 C C . GLU B 1 56 ? -9.761 35.997 24.300 1.00 71.44 56 GLU B C 1
ATOM 1840 O O . GLU B 1 56 ? -9.521 37.198 24.409 1.00 41.41 56 GLU B O 1
ATOM 1852 N N . GLU B 1 57 ? -9.574 35.127 25.288 1.00 50.24 57 GLU B N 1
ATOM 1853 C CA . GLU B 1 57 ? -9.064 35.549 26.588 1.00 74.25 57 GLU B CA 1
ATOM 1854 C C . GLU B 1 57 ? -7.559 35.793 26.529 1.00 15.12 57 GLU B C 1
ATOM 1855 O O . GLU B 1 57 ? -7.017 36.579 27.306 1.00 21.52 57 GLU B O 1
ATOM 1867 N N . ARG B 1 58 ? -6.892 35.114 25.603 1.00 24.41 58 ARG B N 1
ATOM 1868 C CA . ARG B 1 58 ? -5.449 35.254 25.443 1.00 33.12 58 ARG B CA 1
ATOM 1869 C C . ARG B 1 58 ? -5.107 36.553 24.719 1.00 2.23 58 ARG B C 1
ATOM 1870 O O . ARG B 1 58 ? -4.643 37.515 25.333 1.00 20.21 58 ARG B O 1
ATOM 1891 N N . LEU B 1 59 ? -5.337 36.573 23.411 1.00 55.14 59 LEU B N 1
ATOM 1892 C CA . LEU B 1 59 ? -5.053 37.754 22.603 1.00 64.43 59 LEU B CA 1
ATOM 1893 C C . LEU B 1 59 ? -5.718 38.993 23.194 1.00 72.32 59 LEU B C 1
ATOM 1894 O O . LEU B 1 59 ? -5.153 40.087 23.169 1.00 70.51 59 LEU B O 1
ATOM 1910 N N . LYS B 1 60 ? -6.921 38.813 23.729 1.00 53.22 60 LYS B N 1
ATOM 1911 C CA . LYS B 1 60 ? -7.663 39.915 24.331 1.00 1.21 60 LYS B CA 1
ATOM 1912 C C . LYS B 1 60 ? -7.826 39.704 25.833 1.00 42.45 60 LYS B C 1
ATOM 1913 O O . LYS B 1 60 ? -8.704 38.963 26.275 1.00 72.24 60 LYS B O 1
ATOM 1932 N N . LYS B 1 61 ? -6.976 40.362 26.614 1.00 4.32 61 LYS B N 1
ATOM 1933 C CA . LYS B 1 61 ? -7.028 40.249 28.067 1.00 1.35 61 LYS B CA 1
ATOM 1934 C C . LYS B 1 61 ? -8.227 41.005 28.629 1.00 60.33 61 LYS B C 1
ATOM 1935 O O . LYS B 1 61 ? -9.132 40.406 29.212 1.00 74.24 61 LYS B O 1
ATOM 1954 N N . LEU B 1 62 ? -8.229 42.321 28.450 1.00 74.24 62 LEU B N 1
ATOM 1955 C CA . LEU B 1 62 ? -9.319 43.157 28.938 1.00 55.24 62 LEU B CA 1
ATOM 1956 C C . LEU B 1 62 ? -9.477 43.020 30.450 1.00 50.42 62 LEU B C 1
ATOM 1957 O O . LEU B 1 62 ? -9.569 44.016 31.167 1.00 55.11 62 LEU B O 1
ATOM 1973 N N . MET A 1 1 ? -11.245 -2.175 -1.049 1.00 44.42 1 MET A N 2
ATOM 1974 C CA . MET A 1 1 ? -11.691 -1.633 -2.327 1.00 24.42 1 MET A CA 2
ATOM 1975 C C . MET A 1 1 ? -12.266 -0.232 -2.152 1.00 33.25 1 MET A C 2
ATOM 1976 O O . MET A 1 1 ? -13.258 0.127 -2.789 1.00 0.21 1 MET A O 2
ATOM 1990 N N . LYS A 1 2 ? -11.641 0.556 -1.285 1.00 41.31 2 LYS A N 2
ATOM 1991 C CA . LYS A 1 2 ? -12.090 1.919 -1.026 1.00 42.40 2 LYS A CA 2
ATOM 1992 C C . LYS A 1 2 ? -10.995 2.926 -1.363 1.00 13.34 2 LYS A C 2
ATOM 1993 O O . LYS A 1 2 ? -9.826 2.721 -1.036 1.00 13.23 2 LYS A O 2
ATOM 2012 N N . LYS A 1 3 ? -11.381 4.016 -2.018 1.00 74.15 3 LYS A N 2
ATOM 2013 C CA . LYS A 1 3 ? -10.433 5.057 -2.398 1.00 63.30 3 LYS A CA 2
ATOM 2014 C C . LYS A 1 3 ? -10.761 6.372 -1.698 1.00 34.42 3 LYS A C 2
ATOM 2015 O O . LYS A 1 3 ? -9.878 7.198 -1.462 1.00 14.34 3 LYS A O 2
ATOM 2034 N N . LEU A 1 4 ? -12.034 6.560 -1.367 1.00 32.41 4 LEU A N 2
ATOM 2035 C CA . LEU A 1 4 ? -12.478 7.775 -0.693 1.00 72.40 4 LEU A CA 2
ATOM 2036 C C . LEU A 1 4 ? -11.765 7.946 0.645 1.00 35.45 4 LEU A C 2
ATOM 2037 O O . LEU A 1 4 ? -11.500 9.066 1.080 1.00 55.44 4 LEU A O 2
ATOM 2053 N N . ARG A 1 5 ? -11.458 6.827 1.293 1.00 0.12 5 ARG A N 2
ATOM 2054 C CA . ARG A 1 5 ? -10.776 6.853 2.581 1.00 65.23 5 ARG A CA 2
ATOM 2055 C C . ARG A 1 5 ? -9.348 7.368 2.429 1.00 40.31 5 ARG A C 2
ATOM 2056 O O . ARG A 1 5 ? -8.829 8.056 3.307 1.00 24.24 5 ARG A O 2
ATOM 2077 N N . GLU A 1 6 ? -8.717 7.029 1.309 1.00 70.51 6 GLU A N 2
ATOM 2078 C CA . GLU A 1 6 ? -7.349 7.456 1.044 1.00 74.22 6 GLU A CA 2
ATOM 2079 C C . GLU A 1 6 ? -7.261 8.976 0.954 1.00 0.44 6 GLU A C 2
ATOM 2080 O O . GLU A 1 6 ? -6.248 9.571 1.320 1.00 51.54 6 GLU A O 2
ATOM 2092 N N . GLU A 1 7 ? -8.330 9.597 0.466 1.00 53.33 7 GLU A N 2
ATOM 2093 C CA . GLU A 1 7 ? -8.372 11.049 0.327 1.00 30.21 7 GLU A CA 2
ATOM 2094 C C . GLU A 1 7 ? -8.320 11.727 1.693 1.00 33.45 7 GLU A C 2
ATOM 2095 O O . GLU A 1 7 ? -7.760 12.813 1.838 1.00 64.15 7 GLU A O 2
ATOM 2107 N N . ALA A 1 8 ? -8.911 11.079 2.692 1.00 50.34 8 ALA A N 2
ATOM 2108 C CA . ALA A 1 8 ? -8.931 11.618 4.046 1.00 62.30 8 ALA A CA 2
ATOM 2109 C C . ALA A 1 8 ? -7.528 11.993 4.508 1.00 1.31 8 ALA A C 2
ATOM 2110 O O . ALA A 1 8 ? -7.289 13.118 4.947 1.00 53.44 8 ALA A O 2
ATOM 2117 N N . ALA A 1 9 ? -6.603 11.045 4.408 1.00 45.14 9 ALA A N 2
ATOM 2118 C CA . ALA A 1 9 ? -5.223 11.277 4.815 1.00 62.13 9 ALA A CA 2
ATOM 2119 C C . ALA A 1 9 ? -4.631 12.480 4.088 1.00 65.31 9 ALA A C 2
ATOM 2120 O O . ALA A 1 9 ? -3.775 13.184 4.625 1.00 12.23 9 ALA A O 2
ATOM 2127 N N . LYS A 1 10 ? -5.091 12.710 2.863 1.00 31.31 10 LYS A N 2
ATOM 2128 C CA . LYS A 1 10 ? -4.608 13.828 2.062 1.00 34.32 10 LYS A CA 2
ATOM 2129 C C . LYS A 1 10 ? -5.206 15.145 2.548 1.00 62.52 10 LYS A C 2
ATOM 2130 O O . LYS A 1 10 ? -4.512 16.159 2.634 1.00 3.20 10 LYS A O 2
ATOM 2149 N N . LEU A 1 11 ? -6.495 15.122 2.868 1.00 62.34 11 LEU A N 2
ATOM 2150 C CA . LEU A 1 11 ? -7.186 16.314 3.349 1.00 63.24 11 LEU A CA 2
ATOM 2151 C C . LEU A 1 11 ? -6.668 16.725 4.724 1.00 54.45 11 LEU A C 2
ATOM 2152 O O . LEU A 1 11 ? -6.651 17.908 5.064 1.00 54.10 11 LEU A O 2
ATOM 2168 N N . PHE A 1 12 ? -6.246 15.741 5.510 1.00 63.53 12 PHE A N 2
ATOM 2169 C CA . PHE A 1 12 ? -5.727 16.000 6.848 1.00 12.52 12 PHE A CA 2
ATOM 2170 C C . PHE A 1 12 ? -4.528 16.943 6.793 1.00 32.11 12 PHE A C 2
ATOM 2171 O O . PHE A 1 12 ? -4.331 17.765 7.687 1.00 45.14 12 PHE A O 2
ATOM 2188 N N . GLU A 1 13 ? -3.731 16.816 5.737 1.00 53.31 13 GLU A N 2
ATOM 2189 C CA . GLU A 1 13 ? -2.551 17.655 5.565 1.00 22.24 13 GLU A CA 2
ATOM 2190 C C . GLU A 1 13 ? -2.948 19.095 5.249 1.00 32.41 13 GLU A C 2
ATOM 2191 O O . GLU A 1 13 ? -2.281 20.039 5.669 1.00 24.33 13 GLU A O 2
ATOM 2203 N N . GLU A 1 14 ? -4.039 19.251 4.506 1.00 54.21 14 GLU A N 2
ATOM 2204 C CA . GLU A 1 14 ? -4.523 20.575 4.132 1.00 20.41 14 GLU A CA 2
ATOM 2205 C C . GLU A 1 14 ? -4.703 21.457 5.364 1.00 64.14 14 GLU A C 2
ATOM 2206 O O . GLU A 1 14 ? -4.253 22.603 5.391 1.00 63.20 14 GLU A O 2
ATOM 2218 N N . TRP A 1 15 ? -5.362 20.914 6.382 1.00 43.45 15 TRP A N 2
ATOM 2219 C CA . TRP A 1 15 ? -5.601 21.651 7.618 1.00 73.22 15 TRP A CA 2
ATOM 2220 C C . TRP A 1 15 ? -4.291 22.156 8.212 1.00 1.01 15 TRP A C 2
ATOM 2221 O O . TRP A 1 15 ? -4.172 23.326 8.577 1.00 35.22 15 TRP A O 2
ATOM 2242 N N . LYS A 1 16 ? -3.308 21.266 8.309 1.00 13.23 16 LYS A N 2
ATOM 2243 C CA . LYS A 1 16 ? -2.006 21.621 8.859 1.00 61.21 16 LYS A CA 2
ATOM 2244 C C . LYS A 1 16 ? -1.280 22.605 7.947 1.00 63.13 16 LYS A C 2
ATOM 2245 O O . LYS A 1 16 ? -0.467 23.409 8.405 1.00 54.04 16 LYS A O 2
ATOM 2264 N N . LYS A 1 17 ? -1.579 22.537 6.654 1.00 61.12 17 LYS A N 2
ATOM 2265 C CA . LYS A 1 17 ? -0.957 23.423 5.676 1.00 21.25 17 LYS A CA 2
ATOM 2266 C C . LYS A 1 17 ? -1.291 24.882 5.975 1.00 72.44 17 LYS A C 2
ATOM 2267 O O . LYS A 1 17 ? -0.412 25.744 5.966 1.00 1.12 17 LYS A O 2
ATOM 2286 N N . LEU A 1 18 ? -2.564 25.150 6.240 1.00 25.43 18 LEU A N 2
ATOM 2287 C CA . LEU A 1 18 ? -3.014 26.505 6.544 1.00 64.52 18 LEU A CA 2
ATOM 2288 C C . LEU A 1 18 ? -2.597 26.914 7.953 1.00 53.34 18 LEU A C 2
ATOM 2289 O O . LEU A 1 18 ? -2.349 28.089 8.220 1.00 50.53 18 LEU A O 2
ATOM 2305 N N . ALA A 1 19 ? -2.520 25.936 8.850 1.00 71.11 19 ALA A N 2
ATOM 2306 C CA . ALA A 1 19 ? -2.129 26.194 10.229 1.00 20.40 19 ALA A CA 2
ATOM 2307 C C . ALA A 1 19 ? -0.704 26.731 10.305 1.00 53.40 19 ALA A C 2
ATOM 2308 O O . ALA A 1 19 ? -0.418 27.651 11.070 1.00 52.13 19 ALA A O 2
ATOM 2315 N N . GLU A 1 20 ? 0.186 26.149 9.506 1.00 31.04 20 GLU A N 2
ATOM 2316 C CA . GLU A 1 20 ? 1.582 26.570 9.485 1.00 50.34 20 GLU A CA 2
ATOM 2317 C C . GLU A 1 20 ? 1.711 28.002 8.974 1.00 3.21 20 GLU A C 2
ATOM 2318 O O . GLU A 1 20 ? 2.494 28.791 9.502 1.00 3.42 20 GLU A O 2
ATOM 2330 N N . GLU A 1 21 ? 0.937 28.330 7.945 1.00 34.32 21 GLU A N 2
ATOM 2331 C CA . GLU A 1 21 ? 0.966 29.666 7.363 1.00 13.31 21 GLU A CA 2
ATOM 2332 C C . GLU A 1 21 ? 0.402 30.697 8.338 1.00 72.44 21 GLU A C 2
ATOM 2333 O O . GLU A 1 21 ? 0.817 31.855 8.341 1.00 23.00 21 GLU A O 2
ATOM 2345 N N . ALA A 1 22 ? -0.546 30.265 9.162 1.00 32.32 22 ALA A N 2
ATOM 2346 C CA . ALA A 1 22 ? -1.167 31.148 10.142 1.00 63.02 22 ALA A CA 2
ATOM 2347 C C . ALA A 1 22 ? -0.182 31.523 11.245 1.00 64.42 22 ALA A C 2
ATOM 2348 O O . ALA A 1 22 ? -0.241 32.620 11.796 1.00 4.23 22 ALA A O 2
ATOM 2355 N N . ALA A 1 23 ? 0.722 30.601 11.561 1.00 3.12 23 ALA A N 2
ATOM 2356 C CA . ALA A 1 23 ? 1.721 30.835 12.598 1.00 51.11 23 ALA A CA 2
ATOM 2357 C C . ALA A 1 23 ? 2.738 31.880 12.153 1.00 3.44 23 ALA A C 2
ATOM 2358 O O . ALA A 1 23 ? 3.260 32.640 12.969 1.00 1.23 23 ALA A O 2
ATOM 2365 N N . LYS A 1 24 ? 3.017 31.913 10.855 1.00 42.05 24 LYS A N 2
ATOM 2366 C CA . LYS A 1 24 ? 3.973 32.865 10.300 1.00 25.15 24 LYS A CA 2
ATOM 2367 C C . LYS A 1 24 ? 3.452 34.293 10.425 1.00 74.12 24 LYS A C 2
ATOM 2368 O O . LYS A 1 24 ? 4.217 35.224 10.676 1.00 40.24 24 LYS A O 2
ATOM 2387 N N . LEU A 1 25 ? 2.145 34.459 10.247 1.00 60.13 25 LEU A N 2
ATOM 2388 C CA . LEU A 1 25 ? 1.521 35.774 10.340 1.00 63.43 25 LEU A CA 2
ATOM 2389 C C . LEU A 1 25 ? 1.572 36.300 11.771 1.00 34.53 25 LEU A C 2
ATOM 2390 O O . LEU A 1 25 ? 1.712 37.503 11.997 1.00 24.51 25 LEU A O 2
ATOM 2406 N N . LEU A 1 26 ? 1.458 35.392 12.734 1.00 63.41 26 LEU A N 2
ATOM 2407 C CA . LEU A 1 26 ? 1.492 35.764 14.144 1.00 61.43 26 LEU A CA 2
ATOM 2408 C C . LEU A 1 26 ? 2.874 36.274 14.539 1.00 53.45 26 LEU A C 2
ATOM 2409 O O . LEU A 1 26 ? 2.998 37.253 15.273 1.00 5.24 26 LEU A O 2
ATOM 2425 N N . GLU A 1 27 ? 3.911 35.604 14.044 1.00 2.44 27 GLU A N 2
ATOM 2426 C CA . GLU A 1 27 ? 5.284 35.992 14.345 1.00 61.23 27 GLU A CA 2
ATOM 2427 C C . GLU A 1 27 ? 5.876 36.821 13.209 1.00 52.04 27 GLU A C 2
ATOM 2428 O O . GLU A 1 27 ? 7.093 36.964 13.099 1.00 22.42 27 GLU A O 2
ATOM 2440 N N . GLY A 1 28 ? 5.005 37.365 12.364 1.00 2.14 28 GLY A N 2
ATOM 2441 C CA . GLY A 1 28 ? 5.460 38.172 11.247 1.00 2.45 28 GLY A CA 2
ATOM 2442 C C . GLY A 1 28 ? 5.965 37.332 10.092 1.00 33.55 28 GLY A C 2
ATOM 2443 O O . GLY A 1 28 ? 5.432 37.402 8.985 1.00 20.53 28 GLY A O 2
ATOM 2447 N N . GLY A 1 29 ? 6.998 36.536 10.348 1.00 30.54 29 GLY A N 2
ATOM 2448 C CA . GLY A 1 29 ? 7.559 35.691 9.310 1.00 22.45 29 GLY A CA 2
ATOM 2449 C C . GLY A 1 29 ? 8.679 34.807 9.824 1.00 11.13 29 GLY A C 2
ATOM 2450 O O . GLY A 1 29 ? 8.684 33.599 9.589 1.00 34.03 29 GLY A O 2
ATOM 2454 N N . GLY A 1 30 ? 9.632 35.411 10.527 1.00 12.44 30 GLY A N 2
ATOM 2455 C CA . GLY A 1 30 ? 10.750 34.656 11.062 1.00 14.03 30 GLY A CA 2
ATOM 2456 C C . GLY A 1 30 ? 10.969 34.914 12.539 1.00 23.43 30 GLY A C 2
ATOM 2457 O O . GLY A 1 30 ? 12.067 35.278 12.958 1.00 34.13 30 GLY A O 2
ATOM 2461 N N . GLY A 1 31 ? 9.919 34.726 13.334 1.00 72.34 31 GLY A N 2
ATOM 2462 C CA . GLY A 1 31 ? 10.022 34.946 14.765 1.00 14.21 31 GLY A CA 2
ATOM 2463 C C . GLY A 1 31 ? 10.212 36.409 15.113 1.00 0.44 31 GLY A C 2
ATOM 2464 O O . GLY A 1 31 ? 9.930 37.290 14.301 1.00 31.35 31 GLY A O 2
ATOM 2468 N N . GLY A 1 32 ? 10.690 36.670 16.326 1.00 44.34 32 GLY A N 2
ATOM 2469 C CA . GLY A 1 32 ? 10.908 38.037 16.760 1.00 30.15 32 GLY A CA 2
ATOM 2470 C C . GLY A 1 32 ? 9.749 38.578 17.573 1.00 15.34 32 GLY A C 2
ATOM 2471 O O . GLY A 1 32 ? 8.622 38.660 17.084 1.00 55.13 32 GLY A O 2
ATOM 2475 N N . GLY A 1 33 ? 10.023 38.948 18.820 1.00 53.42 33 GLY A N 2
ATOM 2476 C CA . GLY A 1 33 ? 8.984 39.478 19.682 1.00 4.32 33 GLY A CA 2
ATOM 2477 C C . GLY A 1 33 ? 7.894 38.465 19.966 1.00 34.42 33 GLY A C 2
ATOM 2478 O O . GLY A 1 33 ? 6.957 38.316 19.183 1.00 73.11 33 GLY A O 2
ATOM 2482 N N . GLY A 1 34 ? 8.015 37.765 21.089 1.00 25.40 34 GLY A N 2
ATOM 2483 C CA . GLY A 1 34 ? 7.025 36.768 21.453 1.00 33.13 34 GLY A CA 2
ATOM 2484 C C . GLY A 1 34 ? 7.576 35.357 21.398 1.00 24.21 34 GLY A C 2
ATOM 2485 O O . GLY A 1 34 ? 8.606 35.061 22.003 1.00 30.10 34 GLY A O 2
ATOM 2489 N N . GLY A 1 35 ? 6.888 34.482 20.672 1.00 34.22 35 GLY A N 2
ATOM 2490 C CA . GLY A 1 35 ? 7.329 33.104 20.555 1.00 15.43 35 GLY A CA 2
ATOM 2491 C C . GLY A 1 35 ? 6.202 32.114 20.773 1.00 22.53 35 GLY A C 2
ATOM 2492 O O . GLY A 1 35 ? 6.024 31.184 19.987 1.00 11.14 35 GLY A O 2
ATOM 2496 N N . GLU A 1 36 ? 5.440 32.313 21.844 1.00 20.35 36 GLU A N 2
ATOM 2497 C CA . GLU A 1 36 ? 4.326 31.428 22.164 1.00 42.24 36 GLU A CA 2
ATOM 2498 C C . GLU A 1 36 ? 3.314 31.394 21.024 1.00 70.43 36 GLU A C 2
ATOM 2499 O O . GLU A 1 36 ? 2.654 30.379 20.794 1.00 13.41 36 GLU A O 2
ATOM 2511 N N . LEU A 1 37 ? 3.196 32.509 20.312 1.00 33.43 37 LEU A N 2
ATOM 2512 C CA . LEU A 1 37 ? 2.263 32.609 19.194 1.00 64.32 37 LEU A CA 2
ATOM 2513 C C . LEU A 1 37 ? 2.514 31.503 18.175 1.00 64.14 37 LEU A C 2
ATOM 2514 O O . LEU A 1 37 ? 1.593 31.048 17.498 1.00 54.34 37 LEU A O 2
ATOM 2530 N N . MET A 1 38 ? 3.768 31.073 18.073 1.00 24.31 38 MET A N 2
ATOM 2531 C CA . MET A 1 38 ? 4.141 30.017 17.139 1.00 35.54 38 MET A CA 2
ATOM 2532 C C . MET A 1 38 ? 3.715 28.650 17.665 1.00 50.24 38 MET A C 2
ATOM 2533 O O . MET A 1 38 ? 3.371 27.756 16.892 1.00 2.11 38 MET A O 2
ATOM 2547 N N . LYS A 1 39 ? 3.742 28.495 18.984 1.00 71.33 39 LYS A N 2
ATOM 2548 C CA . LYS A 1 39 ? 3.358 27.238 19.615 1.00 62.41 39 LYS A CA 2
ATOM 2549 C C . LYS A 1 39 ? 1.843 27.064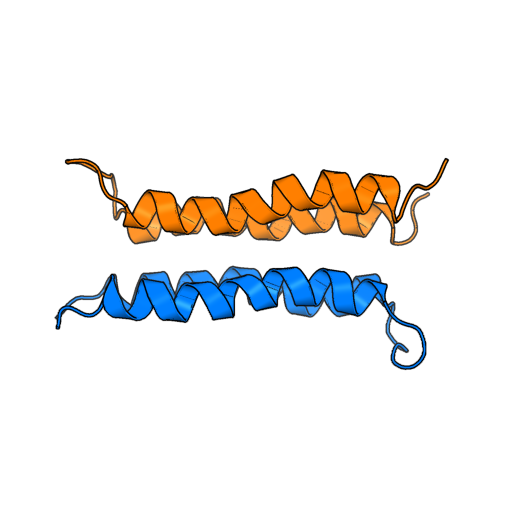 19.606 1.00 31.13 39 LYS A C 2
ATOM 2550 O O . LYS A 1 39 ? 1.336 25.948 19.488 1.00 32.42 39 LYS A O 2
ATOM 2569 N N . LEU A 1 40 ? 1.125 28.175 19.731 1.00 73.31 40 LEU A N 2
ATOM 2570 C CA . LEU A 1 40 ? -0.334 28.146 19.736 1.00 14.42 40 LEU A CA 2
ATOM 2571 C C . LEU A 1 40 ? -0.870 27.482 18.471 1.00 1.42 40 LEU A C 2
ATOM 2572 O O . LEU A 1 40 ? -1.721 26.594 18.537 1.00 42.14 40 LEU A O 2
ATOM 2588 N N . CYS A 1 41 ? -0.365 27.917 17.322 1.00 14.33 41 CYS A N 2
ATOM 2589 C CA . CYS A 1 41 ? -0.792 27.364 16.041 1.00 4.14 41 CYS A CA 2
ATOM 2590 C C . CYS A 1 41 ? -0.276 25.939 15.865 1.00 4.01 41 CYS A C 2
ATOM 2591 O O . CYS A 1 41 ? -1.021 25.044 15.469 1.00 75.05 41 CYS A O 2
ATOM 2599 N N . GLU A 1 42 ? 1.004 25.739 16.162 1.00 64.11 42 GLU A N 2
ATOM 2600 C CA . GLU A 1 42 ? 1.620 24.422 16.034 1.00 1.14 42 GLU A CA 2
ATOM 2601 C C . GLU A 1 42 ? 0.863 23.385 16.858 1.00 45.20 42 GLU A C 2
ATOM 2602 O O . GLU A 1 42 ? 0.813 22.209 16.499 1.00 10.21 42 GLU A O 2
ATOM 2614 N N . GLU A 1 43 ? 0.277 23.830 17.965 1.00 13.03 43 GLU A N 2
ATOM 2615 C CA . GLU A 1 43 ? -0.476 22.940 18.841 1.00 2.34 43 GLU A CA 2
ATOM 2616 C C . GLU A 1 43 ? -1.636 22.292 18.090 1.00 22.14 43 GLU A C 2
ATOM 2617 O O . GLU A 1 43 ? -1.878 21.092 18.217 1.00 41.51 43 GLU A O 2
ATOM 2629 N N . ALA A 1 44 ? -2.352 23.096 17.311 1.00 61.23 44 ALA A N 2
ATOM 2630 C CA . ALA A 1 44 ? -3.485 22.602 16.540 1.00 73.22 44 ALA A CA 2
ATOM 2631 C C . ALA A 1 44 ? -3.047 21.537 15.540 1.00 63.55 44 ALA A C 2
ATOM 2632 O O . ALA A 1 44 ? -3.697 20.502 15.398 1.00 61.34 44 ALA A O 2
ATOM 2639 N N . ALA A 1 45 ? -1.941 21.799 14.850 1.00 23.44 45 ALA A N 2
ATOM 2640 C CA . ALA A 1 45 ? -1.416 20.861 13.866 1.00 31.22 45 ALA A CA 2
ATOM 2641 C C . ALA A 1 45 ? -0.850 19.616 14.539 1.00 20.54 45 ALA A C 2
ATOM 2642 O O . ALA A 1 45 ? -0.790 18.544 13.937 1.00 72.54 45 ALA A O 2
ATOM 2649 N N . LYS A 1 46 ? -0.438 19.763 15.794 1.00 54.44 46 LYS A N 2
ATOM 2650 C CA . LYS A 1 46 ? 0.122 18.650 16.551 1.00 22.05 46 LYS A CA 2
ATOM 2651 C C . LYS A 1 46 ? -0.931 17.575 16.798 1.00 72.51 46 LYS A C 2
ATOM 2652 O O . LYS A 1 46 ? -0.647 16.380 16.709 1.00 5.51 46 LYS A O 2
ATOM 2671 N N . LYS A 1 47 ? -2.150 18.006 17.106 1.00 41.14 47 LYS A N 2
ATOM 2672 C CA . LYS A 1 47 ? -3.248 17.081 17.361 1.00 65.20 47 LYS A CA 2
ATOM 2673 C C . LYS A 1 47 ? -3.580 16.271 16.112 1.00 51.31 47 LYS A C 2
ATOM 2674 O O . LYS A 1 47 ? -4.084 15.153 16.202 1.00 14.13 47 LYS A O 2
ATOM 2693 N N . ALA A 1 48 ? -3.291 16.843 14.947 1.00 3.43 48 ALA A N 2
ATOM 2694 C CA . ALA A 1 48 ? -3.555 16.173 13.681 1.00 34.22 48 ALA A CA 2
ATOM 2695 C C . ALA A 1 48 ? -2.554 15.051 13.434 1.00 23.51 48 ALA A C 2
ATOM 2696 O O . ALA A 1 48 ? -2.910 13.991 12.918 1.00 4.32 48 ALA A O 2
ATOM 2703 N N . GLU A 1 49 ? -1.300 15.289 13.806 1.00 75.31 49 GLU A N 2
ATOM 2704 C CA . GLU A 1 49 ? -0.248 14.297 13.623 1.00 1.32 49 GLU A CA 2
ATOM 2705 C C . GLU A 1 49 ? -0.449 13.110 14.562 1.00 55.31 49 GLU A C 2
ATOM 2706 O O . GLU A 1 49 ? -0.125 11.975 14.219 1.00 60.41 49 GLU A O 2
ATOM 2718 N N . GLU A 1 50 ? -0.985 13.386 15.746 1.00 21.31 50 GLU A N 2
ATOM 2719 C CA . GLU A 1 50 ? -1.228 12.341 16.735 1.00 43.43 50 GLU A CA 2
ATOM 2720 C C . GLU A 1 50 ? -2.421 11.478 16.333 1.00 52.12 50 GLU A C 2
ATOM 2721 O O . GLU A 1 50 ? -2.460 10.281 16.619 1.00 60.25 50 GLU A O 2
ATOM 2733 N N . LEU A 1 51 ? -3.392 12.095 15.669 1.00 20.42 51 LEU A N 2
ATOM 2734 C CA . LEU A 1 51 ? -4.587 11.385 15.227 1.00 15.23 51 LEU A CA 2
ATOM 2735 C C . LEU A 1 51 ? -4.274 10.474 14.045 1.00 21.22 51 LEU A C 2
ATOM 2736 O O . LEU A 1 51 ? -4.915 9.440 13.858 1.00 64.33 51 LEU A O 2
ATOM 2752 N N . PHE A 1 52 ? -3.282 10.864 13.251 1.00 73.43 52 PHE A N 2
ATOM 2753 C CA . PHE A 1 52 ? -2.883 10.082 12.087 1.00 41.03 52 PHE A CA 2
ATOM 2754 C C . PHE A 1 52 ? -2.508 8.658 12.490 1.00 33.12 52 PHE A C 2
ATOM 2755 O O . PHE A 1 52 ? -2.726 7.709 11.737 1.00 23.33 52 PHE A O 2
ATOM 2772 N N . LYS A 1 53 ? -1.943 8.518 13.684 1.00 24.03 53 LYS A N 2
ATOM 2773 C CA . LYS A 1 53 ? -1.538 7.212 14.191 1.00 3.52 53 LYS A CA 2
ATOM 2774 C C . LYS A 1 53 ? -2.737 6.277 14.305 1.00 30.20 53 LYS A C 2
ATOM 2775 O O . LYS A 1 53 ? -2.683 5.125 13.873 1.00 35.40 53 LYS A O 2
ATOM 2794 N N . LEU A 1 54 ? -3.820 6.780 14.888 1.00 23.44 54 LEU A N 2
ATOM 2795 C CA . LEU A 1 54 ? -5.034 5.989 15.058 1.00 23.41 54 LEU A CA 2
ATOM 2796 C C . LEU A 1 54 ? -5.814 5.901 13.750 1.00 61.33 54 LEU A C 2
ATOM 2797 O O . LEU A 1 54 ? -6.450 4.887 13.463 1.00 14.14 54 LEU A O 2
ATOM 2813 N N . ALA A 1 55 ? -5.757 6.968 12.960 1.00 3.34 55 ALA A N 2
ATOM 2814 C CA . ALA A 1 55 ? -6.454 7.010 11.681 1.00 23.40 55 ALA A CA 2
ATOM 2815 C C . ALA A 1 55 ? -5.947 5.918 10.745 1.00 32.51 55 ALA A C 2
ATOM 2816 O O . ALA A 1 55 ? -6.690 5.418 9.901 1.00 32.34 55 ALA A O 2
ATOM 2823 N N . GLU A 1 56 ? -4.678 5.554 10.899 1.00 31.22 56 GLU A N 2
ATOM 2824 C CA . GLU A 1 56 ? -4.072 4.522 10.066 1.00 34.40 56 GLU A CA 2
ATOM 2825 C C . GLU A 1 56 ? -4.695 3.158 10.350 1.00 62.30 56 GLU A C 2
ATOM 2826 O O . GLU A 1 56 ? -5.055 2.424 9.430 1.00 3.13 56 GLU A O 2
ATOM 2838 N N . GLU A 1 57 ? -4.816 2.826 11.631 1.00 24.42 57 GLU A N 2
ATOM 2839 C CA . GLU A 1 57 ? -5.392 1.549 12.038 1.00 32.22 57 GLU A CA 2
ATOM 2840 C C . GLU A 1 57 ? -6.886 1.505 11.732 1.00 34.42 57 GLU A C 2
ATOM 2841 O O . GLU A 1 57 ? -7.457 0.434 11.523 1.00 51.20 57 GLU A O 2
ATOM 2853 N N . ARG A 1 58 ? -7.515 2.677 11.707 1.00 71.25 58 ARG A N 2
ATOM 2854 C CA . ARG A 1 58 ? -8.943 2.772 11.427 1.00 45.13 58 ARG A CA 2
ATOM 2855 C C . ARG A 1 58 ? -9.207 2.721 9.926 1.00 72.50 58 ARG A C 2
ATOM 2856 O O . ARG A 1 58 ? -9.668 1.705 9.400 1.00 52.32 58 ARG A O 2
ATOM 2877 N N . LEU A 1 59 ? -8.915 3.820 9.241 1.00 62.15 59 LEU A N 2
ATOM 2878 C CA . LEU A 1 59 ? -9.122 3.901 7.799 1.00 54.11 59 LEU A CA 2
ATOM 2879 C C . LEU A 1 59 ? -8.441 2.737 7.085 1.00 52.50 59 LEU A C 2
ATOM 2880 O O . LEU A 1 59 ? -8.981 2.180 6.129 1.00 63.31 59 LEU A O 2
ATOM 2896 N N . LYS A 1 60 ? -7.252 2.375 7.556 1.00 34.20 60 LYS A N 2
ATOM 2897 C CA . LYS A 1 60 ? -6.498 1.276 6.966 1.00 23.24 60 LYS A CA 2
ATOM 2898 C C . LYS A 1 60 ? -6.123 1.587 5.521 1.00 61.21 60 LYS A C 2
ATOM 2899 O O . LYS A 1 60 ? -6.581 2.577 4.949 1.00 73.13 60 LYS A O 2
ATOM 2918 N N . LYS A 1 61 ? -5.288 0.736 4.935 1.00 34.31 61 LYS A N 2
ATOM 2919 C CA . LYS A 1 61 ? -4.853 0.919 3.555 1.00 63.54 61 LYS A CA 2
ATOM 2920 C C . LYS A 1 61 ? -4.657 -0.428 2.864 1.00 35.14 61 LYS A C 2
ATOM 2921 O O . LYS A 1 61 ? -4.253 -1.407 3.492 1.00 30.31 61 LYS A O 2
ATOM 2940 N N . LEU A 1 62 ? -4.945 -0.469 1.567 1.00 30.33 62 LEU A N 2
ATOM 2941 C CA . LEU A 1 62 ? -4.800 -1.696 0.790 1.00 13.52 62 LEU A CA 2
ATOM 2942 C C . LEU A 1 62 ? -3.365 -1.863 0.302 1.00 64.41 62 LEU A C 2
ATOM 2943 O O . LEU A 1 62 ? -2.998 -2.957 -0.125 1.00 44.12 62 LEU A O 2
ATOM 2959 N N . MET B 1 1 ? -6.095 44.746 16.540 1.00 4.13 1 MET B N 2
ATOM 2960 C CA . MET B 1 1 ? -7.226 45.552 16.095 1.00 73.22 1 MET B CA 2
ATOM 2961 C C . MET B 1 1 ? -7.233 45.684 14.574 1.00 24.12 1 MET B C 2
ATOM 2962 O O . MET B 1 1 ? -6.967 46.757 14.033 1.00 31.11 1 MET B O 2
ATOM 2976 N N . LYS B 1 2 ? -7.540 44.587 13.892 1.00 73.12 2 LYS B N 2
ATOM 2977 C CA . LYS B 1 2 ? -7.583 44.580 12.434 1.00 44.15 2 LYS B CA 2
ATOM 2978 C C . LYS B 1 2 ? -6.213 44.902 11.847 1.00 44.12 2 LYS B C 2
ATOM 2979 O O . LYS B 1 2 ? -6.098 45.288 10.684 1.00 12.15 2 LYS B O 2
ATOM 2998 N N . LYS B 1 3 ? -5.173 44.740 12.659 1.00 1.21 3 LYS B N 2
ATOM 2999 C CA . LYS B 1 3 ? -3.809 45.012 12.221 1.00 52.13 3 LYS B CA 2
ATOM 3000 C C . LYS B 1 3 ? -3.023 43.715 12.055 1.00 54.24 3 LYS B C 2
ATOM 3001 O O . LYS B 1 3 ? -2.126 43.624 11.215 1.00 20.43 3 LYS B O 2
ATOM 3020 N N . LEU B 1 4 ? -3.366 42.714 12.858 1.00 51.02 4 LEU B N 2
ATOM 3021 C CA . LEU B 1 4 ? -2.693 41.421 12.798 1.00 21.12 4 LEU B CA 2
ATOM 3022 C C . LEU B 1 4 ? -3.365 40.414 13.726 1.00 3.40 4 LEU B C 2
ATOM 3023 O O . LEU B 1 4 ? -3.511 39.241 13.383 1.00 65.12 4 LEU B O 2
ATOM 3039 N N . ARG B 1 5 ? -3.775 40.882 14.901 1.00 71.30 5 ARG B N 2
ATOM 3040 C CA . ARG B 1 5 ? -4.433 40.021 15.877 1.00 2.45 5 ARG B CA 2
ATOM 3041 C C . ARG B 1 5 ? -5.744 39.473 15.322 1.00 42.03 5 ARG B C 2
ATOM 3042 O O . ARG B 1 5 ? -5.995 38.270 15.376 1.00 31.40 5 ARG B O 2
ATOM 3063 N N . GLU B 1 6 ? -6.575 40.363 14.790 1.00 55.53 6 GLU B N 2
ATOM 3064 C CA . GLU B 1 6 ? -7.860 39.968 14.227 1.00 73.34 6 GLU B CA 2
ATOM 3065 C C . GLU B 1 6 ? -7.666 39.077 13.002 1.00 14.35 6 GLU B C 2
ATOM 3066 O O . GLU B 1 6 ? -8.431 38.142 12.776 1.00 61.31 6 GLU B O 2
ATOM 3078 N N . GLU B 1 7 ? -6.638 39.379 12.215 1.00 61.02 7 GLU B N 2
ATOM 3079 C CA . GLU B 1 7 ? -6.344 38.608 11.013 1.00 3.12 7 GLU B CA 2
ATOM 3080 C C . GLU B 1 7 ? -6.064 37.148 11.359 1.00 12.11 7 GLU B C 2
ATOM 3081 O O . GLU B 1 7 ? -6.504 36.238 10.657 1.00 23.33 7 GLU B O 2
ATOM 3093 N N . ALA B 1 8 ? -5.328 36.933 12.445 1.00 50.31 8 ALA B N 2
ATOM 3094 C CA . ALA B 1 8 ? -4.990 35.586 12.884 1.00 60.53 8 ALA B CA 2
ATOM 3095 C C . ALA B 1 8 ? -6.243 34.795 13.242 1.00 72.42 8 ALA B C 2
ATOM 3096 O O . ALA B 1 8 ? -6.465 33.699 12.726 1.00 74.01 8 ALA B O 2
ATOM 3103 N N . ALA B 1 9 ? -7.059 35.355 14.128 1.00 32.12 9 ALA B N 2
ATOM 3104 C CA . ALA B 1 9 ? -8.291 34.702 14.553 1.00 22.02 9 ALA B CA 2
ATOM 3105 C C . ALA B 1 9 ? -9.158 34.332 13.354 1.00 42.31 9 ALA B C 2
ATOM 3106 O O . ALA B 1 9 ? -9.897 33.348 13.389 1.00 64.34 9 ALA B O 2
ATOM 3113 N N . LYS B 1 10 ? -9.064 35.127 12.294 1.00 23.12 10 LYS B N 2
ATOM 3114 C CA . LYS B 1 10 ? -9.839 34.885 11.083 1.00 63.30 10 LYS B CA 2
ATOM 3115 C C . LYS B 1 10 ? -9.274 33.701 10.305 1.00 15.22 10 LYS B C 2
ATOM 3116 O O . LYS B 1 10 ? -10.023 32.886 9.764 1.00 32.15 10 LYS B O 2
ATOM 3135 N N . LEU B 1 11 ? -7.950 33.612 10.251 1.00 61.43 11 LEU B N 2
ATOM 3136 C CA . LEU B 1 11 ? -7.284 32.526 9.539 1.00 23.22 11 LEU B CA 2
ATOM 3137 C C . LEU B 1 11 ? -7.653 31.174 10.140 1.00 72.42 11 LEU B C 2
ATOM 3138 O O . LEU B 1 11 ? -7.716 30.166 9.435 1.00 20.52 11 LEU B O 2
ATOM 3154 N N . PHE B 1 12 ? -7.897 31.159 11.447 1.00 15.32 12 PHE B N 2
ATOM 3155 C CA . PHE B 1 12 ? -8.261 29.930 12.142 1.00 1.43 12 PHE B CA 2
ATOM 3156 C C . PHE B 1 12 ? -9.478 29.279 11.494 1.00 62.23 12 PHE B C 2
ATOM 3157 O O . PHE B 1 12 ? -9.562 28.054 11.400 1.00 14.33 12 PHE B O 2
ATOM 3174 N N . GLU B 1 13 ? -10.419 30.105 11.048 1.00 43.03 13 GLU B N 2
ATOM 3175 C CA . GLU B 1 13 ? -11.632 29.609 10.410 1.00 62.51 13 GLU B CA 2
ATOM 3176 C C . GLU B 1 13 ? -11.299 28.835 9.137 1.00 65.43 13 GLU B C 2
ATOM 3177 O O . GLU B 1 13 ? -12.005 27.897 8.767 1.00 45.11 13 GLU B O 2
ATOM 3189 N N . GLU B 1 14 ? -10.220 29.237 8.473 1.00 61.30 14 GLU B N 2
ATOM 3190 C CA . GLU B 1 14 ? -9.795 28.582 7.241 1.00 23.11 14 GLU B CA 2
ATOM 3191 C C . GLU B 1 14 ? -9.682 27.073 7.438 1.00 44.33 14 GLU B C 2
ATOM 3192 O O . GLU B 1 14 ? -10.049 26.292 6.560 1.00 12.22 14 GLU B O 2
ATOM 3204 N N . TRP B 1 15 ? -9.170 26.670 8.595 1.00 52.21 15 TRP B N 2
ATOM 3205 C CA . TRP B 1 15 ? -9.007 25.255 8.908 1.00 51.01 15 TRP B CA 2
ATOM 3206 C C . TRP B 1 15 ? -10.345 24.527 8.847 1.00 21.23 15 TRP B C 2
ATOM 3207 O O . TRP B 1 15 ? -10.456 23.460 8.244 1.00 23.13 15 TRP B O 2
ATOM 3228 N N . LYS B 1 16 ? -11.359 25.110 9.477 1.00 34.12 16 LYS B N 2
ATOM 3229 C CA . LYS B 1 16 ? -12.692 24.518 9.494 1.00 31.41 16 LYS B CA 2
ATOM 3230 C C . LYS B 1 16 ? -13.279 24.458 8.087 1.00 71.24 16 LYS B C 2
ATOM 3231 O O . LYS B 1 16 ? -14.090 23.585 7.778 1.00 62.12 16 LYS B O 2
ATOM 3250 N N . LYS B 1 17 ? -12.863 25.390 7.237 1.00 11.33 17 LYS B N 2
ATOM 3251 C CA . LYS B 1 17 ? -13.345 25.443 5.862 1.00 41.12 17 LYS B CA 2
ATOM 3252 C C . LYS B 1 17 ? -13.052 24.135 5.133 1.00 11.53 17 LYS B C 2
ATOM 3253 O O . LYS B 1 17 ? -13.936 23.552 4.503 1.00 51.22 17 LYS B O 2
ATOM 3272 N N . LEU B 1 18 ? -11.808 23.679 5.223 1.00 41.35 18 LEU B N 2
ATOM 3273 C CA . LEU B 1 18 ? -11.399 22.439 4.573 1.00 11.30 18 LEU B CA 2
ATOM 3274 C C . LEU B 1 18 ? -11.930 21.227 5.330 1.00 75.43 18 LEU B C 2
ATOM 3275 O O . LEU B 1 18 ? -12.230 20.192 4.734 1.00 12.03 18 LEU B O 2
ATOM 3291 N N . ALA B 1 19 ? -12.045 21.362 6.647 1.00 24.23 19 ALA B N 2
ATOM 3292 C CA . ALA B 1 19 ? -12.544 20.278 7.485 1.00 12.34 19 ALA B CA 2
ATOM 3293 C C . ALA B 1 19 ? -13.963 19.886 7.088 1.00 54.02 19 ALA B C 2
ATOM 3294 O O . ALA B 1 19 ? -14.289 18.701 7.005 1.00 53.54 19 ALA B O 2
ATOM 3301 N N . GLU B 1 20 ? -14.802 20.887 6.843 1.00 34.50 20 GLU B N 2
ATOM 3302 C CA . GLU B 1 20 ? -16.187 20.644 6.455 1.00 32.22 20 GLU B CA 2
ATOM 3303 C C . GLU B 1 20 ? -16.258 19.957 5.093 1.00 31.12 20 GLU B C 2
ATOM 3304 O O . GLU B 1 20 ? -17.098 19.085 4.870 1.00 42.34 20 GLU B O 2
ATOM 3316 N N . GLU B 1 21 ? -15.373 20.360 4.188 1.00 72.12 21 GLU B N 2
ATOM 3317 C CA . GLU B 1 21 ? -15.336 19.784 2.848 1.00 15.32 21 GLU B CA 2
ATOM 3318 C C . GLU B 1 21 ? -14.878 18.330 2.892 1.00 63.41 21 GLU B C 2
ATOM 3319 O O . GLU B 1 21 ? -15.330 17.501 2.103 1.00 2.41 21 GLU B O 2
ATOM 3331 N N . ALA B 1 22 ? -13.977 18.028 3.822 1.00 13.03 22 ALA B N 2
ATOM 3332 C CA . ALA B 1 22 ? -13.458 16.674 3.970 1.00 24.14 22 ALA B CA 2
ATOM 3333 C C . ALA B 1 22 ? -14.539 15.724 4.473 1.00 34.34 22 ALA B C 2
ATOM 3334 O O . ALA B 1 22 ? -14.533 14.536 4.152 1.00 20.22 22 ALA B O 2
ATOM 3341 N N . ALA B 1 23 ? -15.467 16.255 5.263 1.00 24.12 23 ALA B N 2
ATOM 3342 C CA . ALA B 1 23 ? -16.556 15.453 5.809 1.00 54.44 23 ALA B CA 2
ATOM 3343 C C . ALA B 1 23 ? -17.577 15.109 4.730 1.00 52.02 23 ALA B C 2
ATOM 3344 O O . ALA B 1 23 ? -18.211 14.054 4.774 1.00 63.24 23 ALA B O 2
ATOM 3351 N N . LYS B 1 24 ? -17.734 16.005 3.762 1.00 14.43 24 LYS B N 2
ATOM 3352 C CA . LYS B 1 24 ? -18.679 15.797 2.671 1.00 65.21 24 LYS B CA 2
ATOM 3353 C C . LYS B 1 24 ? -18.194 14.694 1.735 1.00 62.13 24 LYS B C 2
ATOM 3354 O O . LYS B 1 24 ? -18.997 13.965 1.150 1.00 3.32 24 LYS B O 2
ATOM 3373 N N . LEU B 1 25 ? -16.878 14.576 1.599 1.00 64.33 25 LEU B N 2
ATOM 3374 C CA . LEU B 1 25 ? -16.286 13.559 0.736 1.00 30.22 25 LEU B CA 2
ATOM 3375 C C . LEU B 1 25 ? -16.416 12.173 1.359 1.00 61.55 25 LEU B C 2
ATOM 3376 O O . LEU B 1 25 ? -16.541 11.172 0.651 1.00 1.32 25 LEU B O 2
ATOM 3392 N N . LEU B 1 26 ? -16.388 12.120 2.685 1.00 42.10 26 LEU B N 2
ATOM 3393 C CA . LEU B 1 26 ? -16.505 10.857 3.404 1.00 22.31 26 LEU B CA 2
ATOM 3394 C C . LEU B 1 26 ? -17.957 10.391 3.454 1.00 62.15 26 LEU B C 2
ATOM 3395 O O . LEU B 1 26 ? -18.232 9.196 3.559 1.00 73.14 26 LEU B O 2
ATOM 3411 N N . GLU B 1 27 ? -18.881 11.342 3.375 1.00 14.51 27 GLU B N 2
ATOM 3412 C CA . GLU B 1 27 ? -20.305 11.029 3.410 1.00 32.32 27 GLU B CA 2
ATOM 3413 C C . GLU B 1 27 ? -20.785 10.527 2.051 1.00 44.24 27 GLU B C 2
ATOM 3414 O O . GLU B 1 27 ? -21.703 9.712 1.966 1.00 62.24 27 GLU B O 2
ATOM 3426 N N . GLY B 1 28 ? -20.156 11.021 0.988 1.00 45.11 28 GLY B N 2
ATOM 3427 C CA . GLY B 1 28 ? -20.532 10.612 -0.353 1.00 30.52 28 GLY B CA 2
ATOM 3428 C C . GLY B 1 28 ? -21.921 11.084 -0.734 1.00 64.42 28 GLY B C 2
ATOM 3429 O O . GLY B 1 28 ? -22.579 10.480 -1.581 1.00 43.41 28 GLY B O 2
ATOM 3433 N N . GLY B 1 29 ? -22.371 12.165 -0.106 1.00 3.54 29 GLY B N 2
ATOM 3434 C CA . GLY B 1 29 ? -23.689 12.699 -0.396 1.00 62.44 29 GLY B CA 2
ATOM 3435 C C . GLY B 1 29 ? -24.474 13.020 0.860 1.00 22.13 29 GLY B C 2
ATOM 3436 O O . GLY B 1 29 ? -25.126 14.059 0.944 1.00 1.52 29 GLY B O 2
ATOM 3440 N N . GLY B 1 30 ? -24.414 12.123 1.839 1.00 25.33 30 GLY B N 2
ATOM 3441 C CA . GLY B 1 30 ? -25.130 12.333 3.084 1.00 13.34 30 GLY B CA 2
ATOM 3442 C C . GLY B 1 30 ? -24.656 13.568 3.825 1.00 30.02 30 GLY B C 2
ATOM 3443 O O . GLY B 1 30 ? -23.678 14.201 3.428 1.00 21.15 30 GLY B O 2
ATOM 3447 N N . GLY B 1 31 ? -25.352 13.913 4.905 1.00 53.45 31 GLY B N 2
ATOM 3448 C CA . GLY B 1 31 ? -24.981 15.080 5.684 1.00 55.22 31 GLY B CA 2
ATOM 3449 C C . GLY B 1 31 ? -25.626 15.089 7.056 1.00 74.21 31 GLY B C 2
ATOM 3450 O O . GLY B 1 31 ? -26.778 14.685 7.210 1.00 12.33 31 GLY B O 2
ATOM 3454 N N . GLY B 1 32 ? -24.881 15.551 8.055 1.00 24.21 32 GLY B N 2
ATOM 3455 C CA . GLY B 1 32 ? -25.404 15.600 9.408 1.00 44.33 32 GLY B CA 2
ATOM 3456 C C . GLY B 1 32 ? -24.720 14.609 10.330 1.00 15.35 32 GLY B C 2
ATOM 3457 O O . GLY B 1 32 ? -24.083 14.998 11.308 1.00 71.13 32 GLY B O 2
ATOM 3461 N N . GLY B 1 33 ? -24.856 13.323 10.019 1.00 2.02 33 GLY B N 2
ATOM 3462 C CA . GLY B 1 33 ? -24.244 12.293 10.838 1.00 11.43 33 GLY B CA 2
ATOM 3463 C C . GLY B 1 33 ? -24.677 10.899 10.435 1.00 72.42 33 GLY B C 2
ATOM 3464 O O . GLY B 1 33 ? -25.512 10.283 11.099 1.00 52.51 33 GLY B O 2
ATOM 3468 N N . GLY B 1 34 ? -24.111 10.396 9.342 1.00 53.44 34 GLY B N 2
ATOM 3469 C CA . GLY B 1 34 ? -24.457 9.069 8.868 1.00 4.43 34 GLY B CA 2
ATOM 3470 C C . GLY B 1 34 ? -23.422 8.029 9.249 1.00 2.32 34 GLY B C 2
ATOM 3471 O O . GLY B 1 34 ? -23.753 6.865 9.471 1.00 30.22 34 GLY B O 2
ATOM 3475 N N . GLY B 1 35 ? -22.163 8.449 9.324 1.00 44.21 35 GLY B N 2
ATOM 3476 C CA . GLY B 1 35 ? -21.095 7.533 9.678 1.00 5.12 35 GLY B CA 2
ATOM 3477 C C . GLY B 1 35 ? -20.094 8.151 10.636 1.00 74.43 35 GLY B C 2
ATOM 3478 O O . GLY B 1 35 ? -20.185 9.335 10.957 1.00 64.12 35 GLY B O 2
ATOM 3482 N N . GLU B 1 36 ? -19.139 7.347 11.091 1.00 24.21 36 GLU B N 2
ATOM 3483 C CA . GLU B 1 36 ? -18.119 7.822 12.019 1.00 32.34 36 GLU B CA 2
ATOM 3484 C C . GLU B 1 36 ? -17.064 8.650 11.290 1.00 5.04 36 GLU B C 2
ATOM 3485 O O . GLU B 1 36 ? -16.501 9.591 11.851 1.00 43.13 36 GLU B O 2
ATOM 3497 N N . LEU B 1 37 ? -16.802 8.292 10.038 1.00 50.21 37 LEU B N 2
ATOM 3498 C CA . LEU B 1 37 ? -15.814 9.001 9.232 1.00 74.44 37 LEU B CA 2
ATOM 3499 C C . LEU B 1 37 ? -16.121 10.494 9.183 1.00 43.43 37 LEU B C 2
ATOM 3500 O O . LEU B 1 37 ? -15.213 11.321 9.100 1.00 50.04 37 LEU B O 2
ATOM 3516 N N . MET B 1 38 ? -17.404 10.831 9.238 1.00 74.31 38 MET B N 2
ATOM 3517 C CA . MET B 1 38 ? -17.830 12.226 9.204 1.00 33.11 38 MET B CA 2
ATOM 3518 C C . MET B 1 38 ? -17.593 12.899 10.551 1.00 43.43 38 MET B C 2
ATOM 3519 O O . MET B 1 38 ? -17.340 14.103 10.620 1.00 64.34 38 MET B O 2
ATOM 3533 N N . LYS B 1 39 ? -17.677 12.118 11.622 1.00 70.24 39 LYS B N 2
ATOM 3534 C CA . LYS B 1 39 ? -17.471 12.638 12.969 1.00 60.44 39 LYS B CA 2
ATOM 3535 C C . LYS B 1 39 ? -15.987 12.863 13.243 1.00 1.53 39 LYS B C 2
ATOM 3536 O O . LYS B 1 39 ? -15.612 13.797 13.955 1.00 21.30 39 LYS B O 2
ATOM 3555 N N . LEU B 1 40 ? -15.148 12.007 12.673 1.00 61.03 40 LEU B N 2
ATOM 3556 C CA . LEU B 1 40 ? -13.704 12.114 12.855 1.00 42.03 40 LEU B CA 2
ATOM 3557 C C . LEU B 1 40 ? -13.188 13.452 12.334 1.00 64.33 40 LEU B C 2
ATOM 3558 O O . LEU B 1 40 ? -12.354 14.098 12.972 1.00 34.53 40 LEU B O 2
ATOM 3574 N N . CYS B 1 41 ? -13.688 13.861 11.174 1.00 33.20 41 CYS B N 2
ATOM 3575 C CA . CYS B 1 41 ? -13.278 15.122 10.568 1.00 15.32 41 CYS B CA 2
ATOM 3576 C C . CYS B 1 41 ? -13.810 16.308 11.366 1.00 33.32 41 CYS B C 2
ATOM 3577 O O . CYS B 1 41 ? -13.064 17.228 11.701 1.00 22.43 41 CYS B O 2
ATOM 3585 N N . GLU B 1 42 ? -15.105 16.280 11.666 1.00 44.23 42 GLU B N 2
ATOM 3586 C CA . GLU B 1 42 ? -15.736 17.354 12.423 1.00 35.25 42 GLU B CA 2
ATOM 3587 C C . GLU B 1 42 ? -15.089 17.506 13.797 1.00 71.50 42 GLU B C 2
ATOM 3588 O O . GLU B 1 42 ? -15.037 18.602 14.352 1.00 51.45 42 GLU B O 2
ATOM 3600 N N . GLU B 1 43 ? -14.599 16.395 14.339 1.00 21.30 43 GLU B N 2
ATOM 3601 C CA . GLU B 1 43 ? -13.957 16.403 15.648 1.00 72.12 43 GLU B CA 2
ATOM 3602 C C . GLU B 1 43 ? -12.864 17.466 15.711 1.00 74.12 43 GLU B C 2
ATOM 3603 O O . GLU B 1 43 ? -12.809 18.261 16.649 1.00 64.43 43 GLU B O 2
ATOM 3615 N N . ALA B 1 44 ? -11.996 17.474 14.705 1.00 40.43 44 ALA B N 2
ATOM 3616 C CA . ALA B 1 44 ? -10.905 18.439 14.644 1.00 41.23 44 ALA B CA 2
ATOM 3617 C C . ALA B 1 44 ? -11.438 19.866 14.569 1.00 61.54 44 ALA B C 2
ATOM 3618 O O . ALA B 1 44 ? -10.838 20.792 15.112 1.00 42.13 44 ALA B O 2
ATOM 3625 N N . ALA B 1 45 ? -12.569 20.035 13.891 1.00 35.14 45 ALA B N 2
ATOM 3626 C CA . ALA B 1 45 ? -13.183 21.349 13.746 1.00 11.04 45 ALA B CA 2
ATOM 3627 C C . ALA B 1 45 ? -13.742 21.843 15.076 1.00 30.22 45 ALA B C 2
ATOM 3628 O O . ALA B 1 45 ? -13.780 23.046 15.337 1.00 20.24 45 ALA B O 2
ATOM 3635 N N . LYS B 1 46 ? -14.176 20.908 15.915 1.00 1.31 46 LYS B N 2
ATOM 3636 C CA . LYS B 1 46 ? -14.733 21.248 17.219 1.00 42.44 46 LYS B CA 2
ATOM 3637 C C . LYS B 1 46 ? -13.664 21.848 18.127 1.00 62.23 46 LYS B C 2
ATOM 3638 O O . LYS B 1 46 ? -13.948 22.727 18.940 1.00 2.20 46 LYS B O 2
ATOM 3657 N N . LYS B 1 47 ? -12.433 21.369 17.982 1.00 34.44 47 LYS B N 2
ATOM 3658 C CA . LYS B 1 47 ? -11.321 21.859 18.787 1.00 72.15 47 LYS B CA 2
ATOM 3659 C C . LYS B 1 47 ? -11.086 23.346 18.542 1.00 53.22 47 LYS B C 2
ATOM 3660 O O . LYS B 1 47 ? -10.784 24.097 19.468 1.00 3.25 47 LYS B O 2
ATOM 3679 N N . ALA B 1 48 ? -11.229 23.764 17.288 1.00 2.21 48 ALA B N 2
ATOM 3680 C CA . ALA B 1 48 ? -11.036 25.163 16.924 1.00 71.14 48 ALA B CA 2
ATOM 3681 C C . ALA B 1 48 ? -11.997 26.067 17.687 1.00 3.44 48 ALA B C 2
ATOM 3682 O O . ALA B 1 48 ? -11.623 27.153 18.129 1.00 65.23 48 ALA B O 2
ATOM 3689 N N . GLU B 1 49 ? -13.237 25.612 17.837 1.00 23.14 49 GLU B N 2
ATOM 3690 C CA . GLU B 1 49 ? -14.252 26.382 18.547 1.00 1.32 49 GLU B CA 2
ATOM 3691 C C . GLU B 1 49 ? -13.890 26.532 20.022 1.00 41.23 49 GLU B C 2
ATOM 3692 O O . GLU B 1 49 ? -14.191 27.550 20.644 1.00 25.41 49 GLU B O 2
ATOM 3704 N N . GLU B 1 50 ? -13.242 25.511 20.572 1.00 60.45 50 GLU B N 2
ATOM 3705 C CA . GLU B 1 50 ? -12.840 25.527 21.973 1.00 45.53 50 GLU B CA 2
ATOM 3706 C C . GLU B 1 50 ? -11.55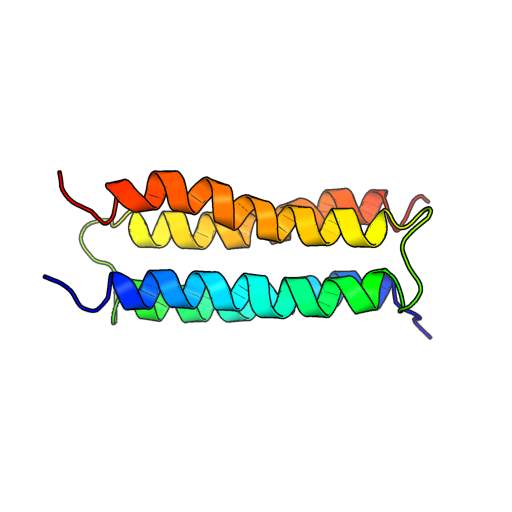2 26.326 22.160 1.00 23.13 50 GLU B C 2
ATOM 3707 O O . GLU B 1 50 ? -11.346 26.957 23.198 1.00 44.25 50 GLU B O 2
ATOM 3719 N N . LEU B 1 51 ? -10.691 26.293 21.150 1.00 44.13 51 LEU B N 2
ATOM 3720 C CA . LEU B 1 51 ? -9.423 27.014 21.202 1.00 74.45 51 LEU B CA 2
ATOM 3721 C C . LEU B 1 51 ? -9.645 28.517 21.080 1.00 31.32 51 LEU B C 2
ATOM 3722 O O . LEU B 1 51 ? -8.914 29.314 21.668 1.00 64.53 51 LEU B O 2
ATOM 3738 N N . PHE B 1 52 ? -10.662 28.900 20.315 1.00 12.00 52 PHE B N 2
ATOM 3739 C CA . PHE B 1 52 ? -10.983 30.309 20.117 1.00 25.43 52 PHE B CA 2
ATOM 3740 C C . PHE B 1 52 ? -11.193 31.011 21.456 1.00 55.43 52 PHE B C 2
ATOM 3741 O O . PHE B 1 52 ? -10.877 32.192 21.606 1.00 22.14 52 PHE B O 2
ATOM 3758 N N . LYS B 1 53 ? -11.729 30.278 22.424 1.00 44.20 53 LYS B N 2
ATOM 3759 C CA . LYS B 1 53 ? -11.981 30.828 23.751 1.00 42.11 53 LYS B CA 2
ATOM 3760 C C . LYS B 1 53 ? -10.676 31.234 24.429 1.00 35.12 53 LYS B C 2
ATOM 3761 O O . LYS B 1 53 ? -10.611 32.258 25.110 1.00 14.33 53 LYS B O 2
ATOM 3780 N N . LEU B 1 54 ? -9.640 30.425 24.238 1.00 0.31 54 LEU B N 2
ATOM 3781 C CA . LEU B 1 54 ? -8.335 30.702 24.830 1.00 25.54 54 LEU B CA 2
ATOM 3782 C C . LEU B 1 54 ? -7.601 31.785 24.049 1.00 11.32 54 LEU B C 2
ATOM 3783 O O . LEU B 1 54 ? -7.100 32.750 24.627 1.00 34.34 54 LEU B O 2
ATOM 3799 N N . ALA B 1 55 ? -7.542 31.622 22.731 1.00 63.44 55 ALA B N 2
ATOM 3800 C CA . ALA B 1 55 ? -6.872 32.588 21.870 1.00 1.05 55 ALA B CA 2
ATOM 3801 C C . ALA B 1 55 ? -7.445 33.988 22.068 1.00 42.53 55 ALA B C 2
ATOM 3802 O O . ALA B 1 55 ? -6.737 34.984 21.922 1.00 64.42 55 ALA B O 2
ATOM 3809 N N . GLU B 1 56 ? -8.731 34.055 22.398 1.00 70.21 56 GLU B N 2
ATOM 3810 C CA . GLU B 1 56 ? -9.397 35.334 22.613 1.00 23.44 56 GLU B CA 2
ATOM 3811 C C . GLU B 1 56 ? -9.009 35.930 23.963 1.00 5.13 56 GLU B C 2
ATOM 3812 O O . GLU B 1 56 ? -8.881 37.146 24.103 1.00 53.05 56 GLU B O 2
ATOM 3824 N N . GLU B 1 57 ? -8.824 35.063 24.955 1.00 10.12 57 GLU B N 2
ATOM 3825 C CA . GLU B 1 57 ? -8.452 35.504 26.293 1.00 4.41 57 GLU B CA 2
ATOM 3826 C C . GLU B 1 57 ? -6.992 35.948 26.334 1.00 24.00 57 GLU B C 2
ATOM 3827 O O . GLU B 1 57 ? -6.604 36.769 27.166 1.00 34.11 57 GLU B O 2
ATOM 3839 N N . ARG B 1 58 ? -6.187 35.398 25.431 1.00 41.53 58 ARG B N 2
ATOM 3840 C CA . ARG B 1 58 ? -4.771 35.735 25.364 1.00 43.14 58 ARG B CA 2
ATOM 3841 C C . ARG B 1 58 ? -4.533 36.898 24.405 1.00 5.20 58 ARG B C 2
ATOM 3842 O O . ARG B 1 58 ? -3.650 37.728 24.627 1.00 41.21 58 ARG B O 2
ATOM 3863 N N . LEU B 1 59 ? -5.324 36.951 23.340 1.00 52.32 59 LEU B N 2
ATOM 3864 C CA . LEU B 1 59 ? -5.201 38.013 22.347 1.00 62.44 59 LEU B CA 2
ATOM 3865 C C . LEU B 1 59 ? -6.186 39.141 22.631 1.00 14.44 59 LEU B C 2
ATOM 3866 O O . LEU B 1 59 ? -6.577 39.881 21.727 1.00 1.20 59 LEU B O 2
ATOM 3882 N N . LYS B 1 60 ? -6.583 39.271 23.892 1.00 61.11 60 LYS B N 2
ATOM 3883 C CA . LYS B 1 60 ? -7.520 40.311 24.297 1.00 12.05 60 LYS B CA 2
ATOM 3884 C C . LYS B 1 60 ? -7.742 40.287 25.805 1.00 21.42 60 LYS B C 2
ATOM 3885 O O . LYS B 1 60 ? -8.252 39.309 26.353 1.00 73.11 60 LYS B O 2
ATOM 3904 N N . LYS B 1 61 ? -7.357 41.369 26.473 1.00 25.40 61 LYS B N 2
ATOM 3905 C CA . LYS B 1 61 ? -7.516 41.473 27.919 1.00 10.01 61 LYS B CA 2
ATOM 3906 C C . LYS B 1 61 ? -8.622 42.463 28.275 1.00 43.32 61 LYS B C 2
ATOM 3907 O O . LYS B 1 61 ? -9.569 42.122 28.984 1.00 72.43 61 LYS B O 2
ATOM 3926 N N . LEU B 1 62 ? -8.495 43.688 27.778 1.00 44.12 62 LEU B N 2
ATOM 3927 C CA . LEU B 1 62 ? -9.484 44.727 28.042 1.00 74.00 62 LEU B CA 2
ATOM 3928 C C . LEU B 1 62 ? -9.897 45.426 26.751 1.00 13.31 62 LEU B C 2
ATOM 3929 O O . LEU B 1 62 ? -10.821 44.989 26.064 1.00 65.13 62 LEU B O 2
ATOM 3945 N N . MET A 1 1 ? -5.809 -0.382 -3.852 1.00 33.21 1 MET A N 3
ATOM 3946 C CA . MET A 1 1 ? -7.122 -0.892 -3.476 1.00 75.43 1 MET A CA 3
ATOM 3947 C C . MET A 1 1 ? -7.897 0.143 -2.667 1.00 60.11 1 MET A C 3
ATOM 3948 O O . MET A 1 1 ? -8.765 -0.202 -1.866 1.00 74.21 1 MET A O 3
ATOM 3962 N N . LYS A 1 2 ? -7.577 1.415 -2.883 1.00 53.15 2 LYS A N 3
ATOM 3963 C CA . LYS A 1 2 ? -8.243 2.502 -2.174 1.00 24.42 2 LYS A CA 3
ATOM 3964 C C . LYS A 1 2 ? -8.455 3.700 -3.095 1.00 54.22 2 LYS A C 3
ATOM 3965 O O . LYS A 1 2 ? -7.585 4.044 -3.894 1.00 1.30 2 LYS A O 3
ATOM 3984 N N . LYS A 1 3 ? -9.617 4.334 -2.975 1.00 71.34 3 LYS A N 3
ATOM 3985 C CA . LYS A 1 3 ? -9.944 5.495 -3.792 1.00 30.05 3 LYS A CA 3
ATOM 3986 C C . LYS A 1 3 ? -10.457 6.643 -2.928 1.00 61.13 3 LYS A C 3
ATOM 3987 O O . LYS A 1 3 ? -10.093 7.801 -3.134 1.00 3.22 3 LYS A O 3
ATOM 4006 N N . LEU A 1 4 ? -11.305 6.314 -1.959 1.00 63.32 4 LEU A N 3
ATOM 4007 C CA . LEU A 1 4 ? -11.867 7.317 -1.062 1.00 54.34 4 LEU A CA 3
ATOM 4008 C C . LEU A 1 4 ? -11.065 7.401 0.232 1.00 71.30 4 LEU A C 3
ATOM 4009 O O . LEU A 1 4 ? -10.947 8.470 0.832 1.00 54.21 4 LEU A O 3
ATOM 4025 N N . ARG A 1 5 ? -10.513 6.268 0.655 1.00 13.41 5 ARG A N 3
ATOM 4026 C CA . ARG A 1 5 ? -9.720 6.215 1.877 1.00 14.02 5 ARG A CA 3
ATOM 4027 C C . ARG A 1 5 ? -8.474 7.088 1.756 1.00 35.32 5 ARG A C 3
ATOM 4028 O O . ARG A 1 5 ? -8.256 7.991 2.561 1.00 54.54 5 ARG A O 3
ATOM 4049 N N . GLU A 1 6 ? -7.659 6.809 0.743 1.00 62.44 6 GLU A N 3
ATOM 4050 C CA . GLU A 1 6 ? -6.435 7.567 0.518 1.00 23.43 6 GLU A CA 3
ATOM 4051 C C . GLU A 1 6 ? -6.740 9.050 0.332 1.00 2.14 6 GLU A C 3
ATOM 4052 O O . GLU A 1 6 ? -6.011 9.910 0.824 1.00 5.15 6 GLU A O 3
ATOM 4064 N N . GLU A 1 7 ? -7.823 9.341 -0.383 1.00 55.23 7 GLU A N 3
ATOM 4065 C CA . GLU A 1 7 ? -8.224 10.720 -0.634 1.00 23.32 7 GLU A CA 3
ATOM 4066 C C . GLU A 1 7 ? -8.572 11.432 0.670 1.00 2.14 7 GLU A C 3
ATOM 4067 O O . GLU A 1 7 ? -8.214 12.593 0.870 1.00 73.21 7 GLU A O 3
ATOM 4079 N N . ALA A 1 8 ? -9.273 10.729 1.553 1.00 44.04 8 ALA A N 3
ATOM 4080 C CA . ALA A 1 8 ? -9.669 11.292 2.837 1.00 53.25 8 ALA A CA 3
ATOM 4081 C C . ALA A 1 8 ? -8.461 11.493 3.744 1.00 13.23 8 ALA A C 3
ATOM 4082 O O . ALA A 1 8 ? -8.246 12.583 4.275 1.00 51.04 8 ALA A O 3
ATOM 4089 N N . ALA A 1 9 ? -7.674 10.436 3.917 1.00 71.00 9 ALA A N 3
ATOM 4090 C CA . ALA A 1 9 ? -6.486 10.498 4.759 1.00 12.54 9 ALA A CA 3
ATOM 4091 C C . ALA A 1 9 ? -5.552 11.618 4.310 1.00 52.24 9 ALA A C 3
ATOM 4092 O O . ALA A 1 9 ? -4.888 12.254 5.130 1.00 65.45 9 ALA A O 3
ATOM 4099 N N . LYS A 1 10 ? -5.505 11.853 3.004 1.00 2.31 10 LYS A N 3
ATOM 4100 C CA . LYS A 1 10 ? -4.654 12.896 2.444 1.00 14.43 10 LYS A CA 3
ATOM 4101 C C . LYS A 1 10 ? -5.265 14.277 2.668 1.00 72.31 10 LYS A C 3
ATOM 4102 O O . LYS A 1 10 ? -4.548 15.259 2.864 1.00 23.01 10 LYS A O 3
ATOM 4121 N N . LEU A 1 11 ? -6.591 14.342 2.640 1.00 12.34 11 LEU A N 3
ATOM 4122 C CA . LEU A 1 11 ? -7.299 15.602 2.841 1.00 32.02 11 LEU A CA 3
ATOM 4123 C C . LEU A 1 11 ? -6.881 16.258 4.153 1.00 34.24 11 LEU A C 3
ATOM 4124 O O . LEU A 1 11 ? -6.907 17.481 4.284 1.00 42.21 11 LEU A O 3
ATOM 4140 N N . PHE A 1 12 ? -6.493 15.435 5.122 1.00 55.20 12 PHE A N 3
ATOM 4141 C CA . PHE A 1 12 ? -6.068 15.935 6.425 1.00 34.31 12 PHE A CA 3
ATOM 4142 C C . PHE A 1 12 ? -4.936 16.947 6.276 1.00 22.02 12 PHE A C 3
ATOM 4143 O O . PHE A 1 12 ? -4.776 17.841 7.106 1.00 14.41 12 PHE A O 3
ATOM 4160 N N . GLU A 1 13 ? -4.153 16.799 5.211 1.00 13.42 13 GLU A N 3
ATOM 4161 C CA . GLU A 1 13 ? -3.036 17.700 4.953 1.00 74.30 13 GLU A CA 3
ATOM 4162 C C . GLU A 1 13 ? -3.533 19.109 4.646 1.00 21.31 13 GLU A C 3
ATOM 4163 O O . GLU A 1 13 ? -2.866 20.095 4.959 1.00 51.20 13 GLU A O 3
ATOM 4175 N N . GLU A 1 14 ? -4.707 19.195 4.029 1.00 72.24 14 GLU A N 3
ATOM 4176 C CA . GLU A 1 14 ? -5.292 20.483 3.678 1.00 44.13 14 GLU A CA 3
ATOM 4177 C C . GLU A 1 14 ? -5.338 21.409 4.890 1.00 55.12 14 GLU A C 3
ATOM 4178 O O . GLU A 1 14 ? -4.878 22.549 4.831 1.00 2.00 14 GLU A O 3
ATOM 4190 N N . TRP A 1 15 ? -5.896 20.911 5.987 1.00 60.23 15 TRP A N 3
ATOM 4191 C CA . TRP A 1 15 ? -6.002 21.693 7.213 1.00 75.33 15 TRP A CA 3
ATOM 4192 C C . TRP A 1 15 ? -4.635 22.204 7.653 1.00 13.42 15 TRP A C 3
ATOM 4193 O O . TRP A 1 15 ? -4.446 23.404 7.855 1.00 33.20 15 TRP A O 3
ATOM 4214 N N . LYS A 1 16 ? -3.684 21.288 7.800 1.00 62.12 16 LYS A N 3
ATOM 4215 C CA . LYS A 1 16 ? -2.333 21.646 8.214 1.00 12.12 16 LYS A CA 3
ATOM 4216 C C . LYS A 1 16 ? -1.730 22.680 7.269 1.00 62.44 16 LYS A C 3
ATOM 4217 O O . LYS A 1 16 ? -0.929 23.520 7.679 1.00 71.11 16 LYS A O 3
ATOM 4236 N N . LYS A 1 17 ? -2.120 22.613 6.000 1.00 55.44 17 LYS A N 3
ATOM 4237 C CA . LYS A 1 17 ? -1.621 23.545 4.995 1.00 71.54 17 LYS A CA 3
ATOM 4238 C C . LYS A 1 17 ? -1.852 24.989 5.429 1.00 42.24 17 LYS A C 3
ATOM 4239 O O . LYS A 1 17 ? -0.934 25.809 5.407 1.00 33.13 17 LYS A O 3
ATOM 4258 N N . LEU A 1 18 ? -3.083 25.293 5.824 1.00 40.03 18 LEU A N 3
ATOM 4259 C CA . LEU A 1 18 ? -3.435 26.639 6.265 1.00 31.31 18 LEU A CA 3
ATOM 4260 C C . LEU A 1 18 ? -2.900 26.909 7.668 1.00 2.11 18 LEU A C 3
ATOM 4261 O O . LEU A 1 18 ? -2.568 28.044 8.008 1.00 51.14 18 LEU A O 3
ATOM 4277 N N . ALA A 1 19 ? -2.817 25.857 8.477 1.00 1.01 19 ALA A N 3
ATOM 4278 C CA . ALA A 1 19 ? -2.319 25.981 9.841 1.00 34.05 19 ALA A CA 3
ATOM 4279 C C . ALA A 1 19 ? -0.867 26.449 9.855 1.00 4.31 19 ALA A C 3
ATOM 4280 O O . ALA A 1 19 ? -0.495 27.318 10.643 1.00 11.12 19 ALA A O 3
ATOM 4287 N N . GLU A 1 20 ? -0.054 25.869 8.978 1.00 53.05 20 GLU A N 3
ATOM 4288 C CA . GLU A 1 20 ? 1.357 26.228 8.893 1.00 65.35 20 GLU A CA 3
ATOM 4289 C C . GLU A 1 20 ? 1.524 27.657 8.383 1.00 75.40 20 GLU A C 3
ATOM 4290 O O . GLU A 1 20 ? 2.397 28.391 8.846 1.00 60.01 20 GLU A O 3
ATOM 4302 N N . GLU A 1 21 ? 0.683 28.042 7.429 1.00 33.41 21 GLU A N 3
ATOM 4303 C CA . GLU A 1 21 ? 0.739 29.382 6.857 1.00 73.30 21 GLU A CA 3
ATOM 4304 C C . GLU A 1 21 ? 0.269 30.425 7.867 1.00 44.01 21 GLU A C 3
ATOM 4305 O O . GLU A 1 21 ? 0.728 31.566 7.856 1.00 14.30 21 GLU A O 3
ATOM 4317 N N . ALA A 1 22 ? -0.652 30.024 8.737 1.00 74.41 22 ALA A N 3
ATOM 4318 C CA . ALA A 1 22 ? -1.185 30.921 9.755 1.00 64.11 22 ALA A CA 3
ATOM 4319 C C . ALA A 1 22 ? -0.142 31.217 10.828 1.00 24.34 22 ALA A C 3
ATOM 4320 O O . ALA A 1 22 ? -0.116 32.307 11.397 1.00 35.53 22 ALA A O 3
ATOM 4327 N N . ALA A 1 23 ? 0.715 30.238 11.098 1.00 21.55 23 ALA A N 3
ATOM 4328 C CA . ALA A 1 23 ? 1.761 30.394 12.101 1.00 74.51 23 ALA A CA 3
ATOM 4329 C C . ALA A 1 23 ? 2.760 31.470 11.690 1.00 40.00 23 ALA A C 3
ATOM 4330 O O . ALA A 1 23 ? 3.344 32.147 12.537 1.00 72.43 23 ALA A O 3
ATOM 4337 N N . LYS A 1 24 ? 2.954 31.623 10.385 1.00 5.11 24 LYS A N 3
ATOM 4338 C CA . LYS A 1 24 ? 3.883 32.617 9.860 1.00 3.12 24 LYS A CA 3
ATOM 4339 C C . LYS A 1 24 ? 3.417 34.030 10.199 1.00 41.35 24 LYS A C 3
ATOM 4340 O O . LYS A 1 24 ? 4.231 34.930 10.405 1.00 2.11 24 LYS A O 3
ATOM 4359 N N . LEU A 1 25 ? 2.103 34.216 10.258 1.00 54.21 25 LEU A N 3
ATOM 4360 C CA . LEU A 1 25 ? 1.528 35.519 10.575 1.00 40.20 25 LEU A CA 3
ATOM 4361 C C . LEU A 1 25 ? 1.666 35.827 12.062 1.00 54.33 25 LEU A C 3
ATOM 4362 O O . LEU A 1 25 ? 1.790 36.987 12.459 1.00 30.03 25 LEU A O 3
ATOM 4378 N N . LEU A 1 26 ? 1.643 34.782 12.883 1.00 40.13 26 LEU A N 3
ATOM 4379 C CA . LEU A 1 26 ? 1.767 34.941 14.328 1.00 41.24 26 LEU A CA 3
ATOM 4380 C C . LEU A 1 26 ? 3.217 35.197 14.725 1.00 50.32 26 LEU A C 3
ATOM 4381 O O . LEU A 1 26 ? 3.489 35.803 15.761 1.00 70.10 26 LEU A O 3
ATOM 4397 N N . GLU A 1 27 ? 4.144 34.733 13.893 1.00 24.01 27 GLU A N 3
ATOM 4398 C CA . GLU A 1 27 ? 5.567 34.914 14.157 1.00 15.10 27 GLU A CA 3
ATOM 4399 C C . GLU A 1 27 ? 6.108 36.132 13.414 1.00 62.31 27 GLU A C 3
ATOM 4400 O O . GLU A 1 27 ? 7.098 36.735 13.826 1.00 73.11 27 GLU A O 3
ATOM 4412 N N . GLY A 1 28 ? 5.450 36.487 12.314 1.00 12.34 28 GLY A N 3
ATOM 4413 C CA . GLY A 1 28 ? 5.879 37.631 11.530 1.00 13.13 28 GLY A CA 3
ATOM 4414 C C . GLY A 1 28 ? 6.042 38.882 12.371 1.00 35.51 28 GLY A C 3
ATOM 4415 O O . GLY A 1 28 ? 7.131 39.451 12.445 1.00 73.13 28 GLY A O 3
ATOM 4419 N N . GLY A 1 29 ? 4.956 39.314 13.005 1.00 63.31 29 GLY A N 3
ATOM 4420 C CA . GLY A 1 29 ? 5.005 40.503 13.834 1.00 54.41 29 GLY A CA 3
ATOM 4421 C C . GLY A 1 29 ? 6.060 40.412 14.918 1.00 1.14 29 GLY A C 3
ATOM 4422 O O . GLY A 1 29 ? 6.598 41.427 15.358 1.00 13.25 29 GLY A O 3
ATOM 4426 N N . GLY A 1 30 ? 6.357 39.191 15.352 1.00 73.42 30 GLY A N 3
ATOM 4427 C CA . GLY A 1 30 ? 7.352 38.994 16.389 1.00 73.54 30 GLY A CA 3
ATOM 4428 C C . GLY A 1 30 ? 7.438 37.549 16.843 1.00 15.40 30 GLY A C 3
ATOM 4429 O O . GLY A 1 30 ? 6.672 37.116 17.704 1.00 21.24 30 GLY A O 3
ATOM 4433 N N . GLY A 1 31 ? 8.372 36.801 16.263 1.00 44.41 31 GLY A N 3
ATOM 4434 C CA . GLY A 1 31 ? 8.535 35.406 16.625 1.00 22.41 31 GLY A CA 3
ATOM 4435 C C . GLY A 1 31 ? 9.959 34.921 16.436 1.00 53.22 31 GLY A C 3
ATOM 4436 O O . GLY A 1 31 ? 10.222 34.053 15.605 1.00 21.31 31 GLY A O 3
ATOM 4440 N N . GLY A 1 32 ? 10.882 35.485 17.209 1.00 21.21 32 GLY A N 3
ATOM 4441 C CA . GLY A 1 32 ? 12.276 35.094 17.106 1.00 61.01 32 GLY A CA 3
ATOM 4442 C C . GLY A 1 32 ? 12.878 34.736 18.450 1.00 32.40 32 GLY A C 3
ATOM 4443 O O . GLY A 1 32 ? 14.098 34.736 18.611 1.00 73.34 32 GLY A O 3
ATOM 4447 N N . GLY A 1 33 ? 12.020 34.430 19.419 1.00 54.11 33 GLY A N 3
ATOM 4448 C CA . GLY A 1 33 ? 12.493 34.074 20.744 1.00 32.42 33 GLY A CA 3
ATOM 4449 C C . GLY A 1 33 ? 11.367 33.972 21.754 1.00 60.43 33 GLY A C 3
ATOM 4450 O O . GLY A 1 33 ? 11.269 32.989 22.488 1.00 31.24 33 GLY A O 3
ATOM 4454 N N . GLY A 1 34 ? 10.515 34.991 21.793 1.00 42.42 34 GLY A N 3
ATOM 4455 C CA . GLY A 1 34 ? 9.401 34.992 22.724 1.00 33.52 34 GLY A CA 3
ATOM 4456 C C . GLY A 1 34 ? 8.060 34.893 22.026 1.00 72.14 34 GLY A C 3
ATOM 4457 O O . GLY A 1 34 ? 7.027 35.230 22.601 1.00 54.30 34 GLY A O 3
ATOM 4461 N N . GLY A 1 35 ? 8.076 34.429 20.780 1.00 33.34 35 GLY A N 3
ATOM 4462 C CA . GLY A 1 35 ? 6.846 34.296 20.023 1.00 43.21 35 GLY A CA 3
ATOM 4463 C C . GLY A 1 35 ? 6.048 33.071 20.424 1.00 44.43 35 GLY A C 3
ATOM 4464 O O . GLY A 1 35 ? 5.886 32.142 19.633 1.00 24.22 35 GLY A O 3
ATOM 4468 N N . GLU A 1 36 ? 5.549 33.069 21.656 1.00 43.32 36 GLU A N 3
ATOM 4469 C CA . GLU A 1 36 ? 4.764 31.947 22.159 1.00 14.22 36 GLU A CA 3
ATOM 4470 C C . GLU A 1 36 ? 3.609 31.624 21.216 1.00 75.12 36 GLU A C 3
ATOM 4471 O O . GLU A 1 36 ? 3.160 30.479 21.138 1.00 5.55 36 GLU A O 3
ATOM 4483 N N . LEU A 1 37 ? 3.133 32.638 20.504 1.00 55.03 37 LEU A N 3
ATOM 4484 C CA . LEU A 1 37 ? 2.030 32.463 19.567 1.00 64.13 37 LEU A CA 3
ATOM 4485 C C . LEU A 1 37 ? 2.310 31.312 18.604 1.00 11.33 37 LEU A C 3
ATOM 4486 O O . LEU A 1 37 ? 1.389 30.645 18.135 1.00 12.31 37 LEU A O 3
ATOM 4502 N N . MET A 1 38 ? 3.587 31.087 18.318 1.00 64.11 38 MET A N 3
ATOM 4503 C CA . MET A 1 38 ? 3.989 30.015 17.413 1.00 75.22 38 MET A CA 3
ATOM 4504 C C . MET A 1 38 ? 3.401 28.679 17.859 1.00 40.13 38 MET A C 3
ATOM 4505 O O . MET A 1 38 ? 3.098 27.817 17.034 1.00 51.25 38 MET A O 3
ATOM 4519 N N . LYS A 1 39 ? 3.241 28.515 19.168 1.00 2.10 39 LYS A N 3
ATOM 4520 C CA . LYS A 1 39 ? 2.688 27.286 19.724 1.00 12.14 39 LYS A CA 3
ATOM 4521 C C . LYS A 1 39 ? 1.174 27.242 19.547 1.00 52.43 39 LYS A C 3
ATOM 4522 O O . LYS A 1 39 ? 0.591 26.173 19.361 1.00 41.31 39 LYS A O 3
ATOM 4541 N N . LEU A 1 40 ? 0.542 28.409 19.606 1.00 51.30 40 LEU A N 3
ATOM 4542 C CA . LEU A 1 40 ? -0.906 28.505 19.452 1.00 63.41 40 LEU A CA 3
ATOM 4543 C C . LEU A 1 40 ? -1.354 27.884 18.133 1.00 65.43 40 LEU A C 3
ATOM 4544 O O . LEU A 1 40 ? -2.336 27.141 18.087 1.00 52.11 40 LEU A O 3
ATOM 4560 N N . CYS A 1 41 ? -0.628 28.188 17.063 1.00 11.22 41 CYS A N 3
ATOM 4561 C CA . CYS A 1 41 ? -0.951 27.658 15.743 1.00 32.34 41 CYS A CA 3
ATOM 4562 C C . CYS A 1 41 ? -0.534 26.196 15.628 1.00 21.30 41 CYS A C 3
ATOM 4563 O O . CYS A 1 41 ? -1.296 25.360 15.144 1.00 51.44 41 CYS A O 3
ATOM 4571 N N . GLU A 1 42 ? 0.682 25.895 16.075 1.00 45.21 42 GLU A N 3
ATOM 4572 C CA . GLU A 1 42 ? 1.199 24.533 16.020 1.00 4.14 42 GLU A CA 3
ATOM 4573 C C . GLU A 1 42 ? 0.265 23.565 16.740 1.00 43.43 42 GLU A C 3
ATOM 4574 O O . GLU A 1 42 ? -0.026 22.480 16.239 1.00 74.32 42 GLU A O 3
ATOM 4586 N N . GLU A 1 43 ? -0.201 23.969 17.918 1.00 24.43 43 GLU A N 3
ATOM 4587 C CA . GLU A 1 43 ? -1.101 23.137 18.708 1.00 42.14 43 GLU A CA 3
ATOM 4588 C C . GLU A 1 43 ? -2.293 22.679 17.872 1.00 34.02 43 GLU A C 3
ATOM 4589 O O . GLU A 1 43 ? -2.643 21.500 17.865 1.00 52.12 43 GLU A O 3
ATOM 4601 N N . ALA A 1 44 ? -2.912 23.622 17.169 1.00 14.45 44 ALA A N 3
ATOM 4602 C CA . ALA A 1 44 ? -4.064 23.317 16.329 1.00 23.51 44 ALA A CA 3
ATOM 4603 C C . ALA A 1 44 ? -3.734 22.216 15.326 1.00 53.25 44 ALA A C 3
ATOM 4604 O O . ALA A 1 44 ? -4.547 21.326 15.080 1.00 61.34 44 ALA A O 3
ATOM 4611 N N . ALA A 1 45 ? -2.539 22.285 14.750 1.00 0.24 45 ALA A N 3
ATOM 4612 C CA . ALA A 1 45 ? -2.103 21.293 13.774 1.00 33.13 45 ALA A CA 3
ATOM 4613 C C . ALA A 1 45 ? -1.699 19.992 14.458 1.00 75.15 45 ALA A C 3
ATOM 4614 O O . ALA A 1 45 ? -1.755 18.919 13.857 1.00 23.44 45 ALA A O 3
ATOM 4621 N N . LYS A 1 46 ? -1.292 20.092 15.719 1.00 43.35 46 LYS A N 3
ATOM 4622 C CA . LYS A 1 46 ? -0.880 18.923 16.487 1.00 24.00 46 LYS A CA 3
ATOM 4623 C C . LYS A 1 46 ? -2.043 17.953 16.668 1.00 62.01 46 LYS A C 3
ATOM 4624 O O . LYS A 1 46 ? -1.914 16.756 16.410 1.00 3.10 46 LYS A O 3
ATOM 4643 N N . LYS A 1 47 ? -3.181 18.477 17.113 1.00 33.14 47 LYS A N 3
ATOM 4644 C CA . LYS A 1 47 ? -4.369 17.659 17.328 1.00 4.14 47 LYS A CA 3
ATOM 4645 C C . LYS A 1 47 ? -4.716 16.866 16.072 1.00 22.20 47 LYS A C 3
ATOM 4646 O O . LYS A 1 47 ? -5.066 15.688 16.147 1.00 42.23 47 LYS A O 3
ATOM 4665 N N . ALA A 1 48 ? -4.616 17.518 14.919 1.00 4.12 48 ALA A N 3
ATOM 4666 C CA . ALA A 1 48 ? -4.918 16.872 13.646 1.00 34.14 48 ALA A CA 3
ATOM 4667 C C . ALA A 1 48 ? -3.973 15.703 13.388 1.00 12.30 48 ALA A C 3
ATOM 4668 O O . ALA A 1 48 ? -4.357 14.707 12.777 1.00 45.31 48 ALA A O 3
ATOM 4675 N N . GLU A 1 49 ? -2.736 15.833 13.856 1.00 74.10 49 GLU A N 3
ATOM 4676 C CA . GLU A 1 49 ? -1.737 14.787 13.674 1.00 62.41 49 GLU A CA 3
ATOM 4677 C C . GLU A 1 49 ? -2.006 13.608 14.605 1.00 43.44 49 GLU A C 3
ATOM 4678 O O . GLU A 1 49 ? -1.742 12.457 14.258 1.00 11.42 49 GLU A O 3
ATOM 4690 N N . GLU A 1 50 ? -2.534 13.905 15.788 1.00 20.21 50 GLU A N 3
ATOM 4691 C CA . GLU A 1 50 ? -2.837 12.871 16.769 1.00 54.13 50 GLU A CA 3
ATOM 4692 C C . GLU A 1 50 ? -4.075 12.078 16.358 1.00 75.45 50 GLU A C 3
ATOM 4693 O O . GLU A 1 50 ? -4.203 10.895 16.680 1.00 11.44 50 GLU A O 3
ATOM 4705 N N . LEU A 1 51 ? -4.983 12.735 15.646 1.00 24.24 51 LEU A N 3
ATOM 4706 C CA . LEU A 1 51 ? -6.210 12.093 15.190 1.00 45.14 51 LEU A CA 3
ATOM 4707 C C . LEU A 1 51 ? -5.914 11.057 14.110 1.00 3.33 51 LEU A C 3
ATOM 4708 O O . LEU A 1 51 ? -6.638 10.073 13.964 1.00 1.01 51 LEU A O 3
ATOM 4724 N N . PHE A 1 52 ? -4.845 11.287 13.354 1.00 74.03 52 PHE A N 3
ATOM 4725 C CA . PHE A 1 52 ? -4.452 10.374 12.288 1.00 73.00 52 PHE A CA 3
ATOM 4726 C C . PHE A 1 52 ? -4.231 8.965 12.831 1.00 51.53 52 PHE A C 3
ATOM 4727 O O . PHE A 1 52 ? -4.491 7.976 12.148 1.00 63.54 52 PHE A O 3
ATOM 4744 N N . LYS A 1 53 ? -3.749 8.883 14.067 1.00 45.24 53 LYS A N 3
ATOM 4745 C CA . LYS A 1 53 ? -3.493 7.596 14.705 1.00 4.45 53 LYS A CA 3
ATOM 4746 C C . LYS A 1 53 ? -4.774 6.773 14.803 1.00 2.24 53 LYS A C 3
ATOM 4747 O O . LYS A 1 53 ? -4.755 5.555 14.627 1.00 20.25 53 LYS A O 3
ATOM 4766 N N . LEU A 1 54 ? -5.884 7.447 15.083 1.00 61.52 54 LEU A N 3
ATOM 4767 C CA . LEU A 1 54 ? -7.175 6.778 15.202 1.00 21.34 54 LEU A CA 3
ATOM 4768 C C . LEU A 1 54 ? -7.677 6.317 13.838 1.00 63.42 54 LEU A C 3
ATOM 4769 O O . LEU A 1 54 ? -8.091 5.168 13.673 1.00 4.44 54 LEU A O 3
ATOM 4785 N N . ALA A 1 55 ? -7.637 7.218 12.862 1.00 1.00 55 ALA A N 3
ATOM 4786 C CA . ALA A 1 55 ? -8.084 6.902 11.511 1.00 0.32 55 ALA A CA 3
ATOM 4787 C C . ALA A 1 55 ? -7.207 5.825 10.880 1.00 14.52 55 ALA A C 3
ATOM 4788 O O . ALA A 1 55 ? -7.651 5.088 10.001 1.00 44.31 55 ALA A O 3
ATOM 4795 N N . GLU A 1 56 ? -5.960 5.743 11.335 1.00 51.14 56 GLU A N 3
ATOM 4796 C CA . GLU A 1 56 ? -5.021 4.757 10.812 1.00 40.43 56 GLU A CA 3
ATOM 4797 C C . GLU A 1 56 ? -5.415 3.348 11.246 1.00 51.33 56 GLU A C 3
ATOM 4798 O O . GLU A 1 56 ? -5.323 2.399 10.468 1.00 44.22 56 GLU A O 3
ATOM 4810 N N . GLU A 1 57 ? -5.853 3.220 12.495 1.00 21.11 57 GLU A N 3
ATOM 4811 C CA . GLU A 1 57 ? -6.259 1.926 13.033 1.00 1.32 57 GLU A CA 3
ATOM 4812 C C . GLU A 1 57 ? -7.637 1.529 12.512 1.00 61.00 57 GLU A C 3
ATOM 4813 O O . GLU A 1 57 ? -7.949 0.344 12.393 1.00 40.10 57 GLU A O 3
ATOM 4825 N N . ARG A 1 58 ? -8.458 2.528 12.204 1.00 20.42 58 ARG A N 3
ATOM 4826 C CA . ARG A 1 58 ? -9.803 2.284 11.698 1.00 21.50 58 ARG A CA 3
ATOM 4827 C C . ARG A 1 58 ? -9.791 2.121 10.181 1.00 43.21 58 ARG A C 3
ATOM 4828 O O . ARG A 1 58 ? -9.921 1.011 9.664 1.00 62.23 58 ARG A O 3
ATOM 4849 N N . LEU A 1 59 ? -9.636 3.234 9.473 1.00 65.03 59 LEU A N 3
ATOM 4850 C CA . LEU A 1 59 ? -9.609 3.216 8.015 1.00 63.12 59 LEU A CA 3
ATOM 4851 C C . LEU A 1 59 ? -8.576 2.217 7.502 1.00 24.52 59 LEU A C 3
ATOM 4852 O O . LEU A 1 59 ? -8.808 1.518 6.515 1.00 54.34 59 LEU A O 3
ATOM 4868 N N . LYS A 1 60 ? -7.435 2.153 8.179 1.00 54.50 60 LYS A N 3
ATOM 4869 C CA . LYS A 1 60 ? -6.366 1.238 7.796 1.00 1.30 60 LYS A CA 3
ATOM 4870 C C . LYS A 1 60 ? -6.139 0.185 8.876 1.00 31.40 60 LYS A C 3
ATOM 4871 O O . LYS A 1 60 ? -6.719 0.257 9.960 1.00 20.21 60 LYS A O 3
ATOM 4890 N N . LYS A 1 61 ? -5.291 -0.792 8.573 1.00 42.21 61 LYS A N 3
ATOM 4891 C CA . LYS A 1 61 ? -4.984 -1.859 9.518 1.00 13.33 61 LYS A CA 3
ATOM 4892 C C . LYS A 1 61 ? -3.563 -2.376 9.312 1.00 14.43 61 LYS A C 3
ATOM 4893 O O . LYS A 1 61 ? -2.851 -1.922 8.416 1.00 33.40 61 LYS A O 3
ATOM 4912 N N . LEU A 1 62 ? -3.158 -3.326 10.147 1.00 35.23 62 LEU A N 3
ATOM 4913 C CA . LEU A 1 62 ? -1.822 -3.906 10.057 1.00 3.12 62 LEU A CA 3
ATOM 4914 C C . LEU A 1 62 ? -1.777 -5.277 10.723 1.00 0.24 62 LEU A C 3
ATOM 4915 O O . LEU A 1 62 ? -2.413 -6.207 10.230 1.00 44.42 62 LEU A O 3
ATOM 4931 N N . MET B 1 1 ? -4.712 46.000 18.694 1.00 44.32 1 MET B N 3
ATOM 4932 C CA . MET B 1 1 ? -3.818 46.916 17.995 1.00 74.43 1 MET B CA 3
ATOM 4933 C C . MET B 1 1 ? -3.335 46.308 16.682 1.00 45.23 1 MET B C 3
ATOM 4934 O O . MET B 1 1 ? -3.631 46.822 15.602 1.00 53.54 1 MET B O 3
ATOM 4948 N N . LYS B 1 2 ? -2.590 45.212 16.780 1.00 54.40 2 LYS B N 3
ATOM 4949 C CA . LYS B 1 2 ? -2.068 44.534 15.600 1.00 71.43 2 LYS B CA 3
ATOM 4950 C C . LYS B 1 2 ? -3.200 43.954 14.759 1.00 63.23 2 LYS B C 3
ATOM 4951 O O . LYS B 1 2 ? -4.203 43.477 15.292 1.00 32.42 2 LYS B O 3
ATOM 4970 N N . LYS B 1 3 ? -3.035 43.996 13.442 1.00 31.31 3 LYS B N 3
ATOM 4971 C CA . LYS B 1 3 ? -4.041 43.473 12.526 1.00 51.33 3 LYS B CA 3
ATOM 4972 C C . LYS B 1 3 ? -3.859 41.973 12.318 1.00 44.04 3 LYS B C 3
ATOM 4973 O O . LYS B 1 3 ? -4.820 41.254 12.039 1.00 62.42 3 LYS B O 3
ATOM 4992 N N . LEU B 1 4 ? -2.623 41.506 12.457 1.00 45.35 4 LEU B N 3
ATOM 4993 C CA . LEU B 1 4 ? -2.316 40.090 12.285 1.00 54.45 4 LEU B CA 3
ATOM 4994 C C . LEU B 1 4 ? -3.114 39.237 13.268 1.00 1.02 4 LEU B C 3
ATOM 4995 O O . LEU B 1 4 ? -3.492 38.107 12.959 1.00 71.21 4 LEU B O 3
ATOM 5011 N N . ARG B 1 5 ? -3.368 39.787 14.450 1.00 51.54 5 ARG B N 3
ATOM 5012 C CA . ARG B 1 5 ? -4.122 39.078 15.477 1.00 53.12 5 ARG B CA 3
ATOM 5013 C C . ARG B 1 5 ? -5.591 38.953 15.085 1.00 65.23 5 ARG B C 3
ATOM 5014 O O . ARG B 1 5 ? -6.198 37.895 15.247 1.00 43.55 5 ARG B O 3
ATOM 5035 N N . GLU B 1 6 ? -6.155 40.040 14.567 1.00 72.23 6 GLU B N 3
ATOM 5036 C CA . GLU B 1 6 ? -7.553 40.051 14.152 1.00 12.12 6 GLU B CA 3
ATOM 5037 C C . GLU B 1 6 ? -7.812 38.993 13.083 1.00 14.42 6 GLU B C 3
ATOM 5038 O O . GLU B 1 6 ? -8.806 38.270 13.139 1.00 2.21 6 GLU B O 3
ATOM 5050 N N . GLU B 1 7 ? -6.910 38.911 12.110 1.00 34.11 7 GLU B N 3
ATOM 5051 C CA . GLU B 1 7 ? -7.041 37.943 11.028 1.00 63.02 7 GLU B CA 3
ATOM 5052 C C . GLU B 1 7 ? -6.629 36.549 11.490 1.00 74.12 7 GLU B C 3
ATOM 5053 O O . GLU B 1 7 ? -7.187 35.545 11.047 1.00 13.45 7 GLU B O 3
ATOM 5065 N N . ALA B 1 8 ? -5.647 36.496 12.385 1.00 21.21 8 ALA B N 3
ATOM 5066 C CA . ALA B 1 8 ? -5.160 35.226 12.910 1.00 23.22 8 ALA B CA 3
ATOM 5067 C C . ALA B 1 8 ? -6.310 34.371 13.432 1.00 11.04 8 ALA B C 3
ATOM 5068 O O . ALA B 1 8 ? -6.424 33.194 13.093 1.00 24.20 8 ALA B O 3
ATOM 5075 N N . ALA B 1 9 ? -7.157 34.971 14.261 1.00 43.23 9 ALA B N 3
ATOM 5076 C CA . ALA B 1 9 ? -8.298 34.265 14.830 1.00 73.12 9 ALA B CA 3
ATOM 5077 C C . ALA B 1 9 ? -9.247 33.784 13.737 1.00 21.12 9 ALA B C 3
ATOM 5078 O O . ALA B 1 9 ? -9.912 32.758 13.885 1.00 15.41 9 ALA B O 3
ATOM 5085 N N . LYS B 1 10 ? -9.305 34.531 12.640 1.00 41.21 10 LYS B N 3
ATOM 5086 C CA . LYS B 1 10 ? -10.172 34.181 11.521 1.00 1.32 10 LYS B CA 3
ATOM 5087 C C . LYS B 1 10 ? -9.601 33.004 10.738 1.00 62.44 10 LYS B C 3
ATOM 5088 O O . LYS B 1 10 ? -10.346 32.179 10.206 1.00 24.54 10 LYS B O 3
ATOM 5107 N N . LEU B 1 11 ? -8.276 32.929 10.672 1.00 1.01 11 LEU B N 3
ATOM 5108 C CA . LEU B 1 11 ? -7.605 31.850 9.955 1.00 12.42 11 LEU B CA 3
ATOM 5109 C C . LEU B 1 11 ? -8.006 30.491 10.518 1.00 71.31 11 LEU B C 3
ATOM 5110 O O . LEU B 1 11 ? -8.053 29.496 9.793 1.00 45.04 11 LEU B O 3
ATOM 5126 N N . PHE B 1 12 ? -8.296 30.454 11.814 1.00 33.41 12 PHE B N 3
ATOM 5127 C CA . PHE B 1 12 ? -8.694 29.216 12.475 1.00 45.31 12 PHE B CA 3
ATOM 5128 C C . PHE B 1 12 ? -9.933 28.622 11.812 1.00 63.23 12 PHE B C 3
ATOM 5129 O O . PHE B 1 12 ? -10.122 27.405 11.805 1.00 12.20 12 PHE B O 3
ATOM 5146 N N . GLU B 1 13 ? -10.774 29.488 11.257 1.00 45.15 13 GLU B N 3
ATOM 5147 C CA . GLU B 1 13 ? -11.995 29.048 10.593 1.00 40.52 13 GLU B CA 3
ATOM 5148 C C . GLU B 1 13 ? -11.676 28.313 9.295 1.00 31.15 13 GLU B C 3
ATOM 5149 O O . GLU B 1 13 ? -12.402 27.409 8.886 1.00 43.34 13 GLU B O 3
ATOM 5161 N N . GLU B 1 14 ? -10.581 28.710 8.652 1.00 73.53 14 GLU B N 3
ATOM 5162 C CA . GLU B 1 14 ? -10.165 28.090 7.399 1.00 10.10 14 GLU B CA 3
ATOM 5163 C C . GLU B 1 14 ? -10.089 26.573 7.541 1.00 54.44 14 GLU B C 3
ATOM 5164 O O . GLU B 1 14 ? -10.560 25.834 6.676 1.00 75.54 14 GLU B O 3
ATOM 5176 N N . TRP B 1 15 ? -9.495 26.116 8.638 1.00 11.30 15 TRP B N 3
ATOM 5177 C CA . TRP B 1 15 ? -9.357 24.687 8.894 1.00 71.12 15 TRP B CA 3
ATOM 5178 C C . TRP B 1 15 ? -10.718 23.999 8.886 1.00 74.12 15 TRP B C 3
ATOM 5179 O O . TRP B 1 15 ? -10.903 22.975 8.230 1.00 61.35 15 TRP B O 3
ATOM 5200 N N . LYS B 1 16 ? -11.668 24.567 9.621 1.00 2.24 16 LYS B N 3
ATOM 5201 C CA . LYS B 1 16 ? -13.013 24.011 9.698 1.00 60.24 16 LYS B CA 3
ATOM 5202 C C . LYS B 1 16 ? -13.735 24.145 8.361 1.00 32.03 16 LYS B C 3
ATOM 5203 O O . LYS B 1 16 ? -14.632 23.362 8.047 1.00 2.44 16 LYS B O 3
ATOM 5222 N N . LYS B 1 17 ? -13.336 25.140 7.576 1.00 40.41 17 LYS B N 3
ATOM 5223 C CA . LYS B 1 17 ? -13.943 25.376 6.271 1.00 10.02 17 LYS B CA 3
ATOM 5224 C C . LYS B 1 17 ? -13.715 24.189 5.342 1.00 55.01 17 LYS B C 3
ATOM 5225 O O . LYS B 1 17 ? -14.638 23.726 4.671 1.00 30.24 17 LYS B O 3
ATOM 5244 N N . LEU B 1 18 ? -12.481 23.699 5.309 1.00 33.41 18 LEU B N 3
ATOM 5245 C CA . LEU B 1 18 ? -12.130 22.562 4.463 1.00 44.53 18 LEU B CA 3
ATOM 5246 C C . LEU B 1 18 ? -12.660 21.260 5.054 1.00 72.13 18 LEU B C 3
ATOM 5247 O O . LEU B 1 18 ? -13.015 20.335 4.325 1.00 42.23 18 LEU B O 3
ATOM 5263 N N . ALA B 1 19 ? -12.711 21.196 6.381 1.00 11.31 19 ALA B N 3
ATOM 5264 C CA . ALA B 1 19 ? -13.200 20.009 7.070 1.00 40.23 19 ALA B CA 3
ATOM 5265 C C . ALA B 1 19 ? -14.677 19.772 6.774 1.00 70.12 19 ALA B C 3
ATOM 5266 O O . ALA B 1 19 ? -15.101 18.638 6.553 1.00 71.22 19 ALA B O 3
ATOM 5273 N N . GLU B 1 20 ? -15.456 20.849 6.772 1.00 1.42 20 GLU B N 3
ATOM 5274 C CA . GLU B 1 20 ? -16.886 20.756 6.505 1.00 4.52 20 GLU B CA 3
ATOM 5275 C C . GLU B 1 20 ? -17.143 20.300 5.072 1.00 65.22 20 GLU B C 3
ATOM 5276 O O . GLU B 1 20 ? -18.009 19.462 4.823 1.00 64.42 20 GLU B O 3
ATOM 5288 N N . GLU B 1 21 ? -16.385 20.858 4.134 1.00 23.25 21 GLU B N 3
ATOM 5289 C CA . GLU B 1 21 ? -16.532 20.509 2.726 1.00 23.12 21 GLU B CA 3
ATOM 5290 C C . GLU B 1 21 ? -16.126 19.058 2.480 1.00 3.45 21 GLU B C 3
ATOM 5291 O O . GLU B 1 21 ? -16.661 18.396 1.591 1.00 10.53 21 GLU B O 3
ATOM 5303 N N . ALA B 1 22 ? -15.177 18.573 3.273 1.00 0.12 22 ALA B N 3
ATOM 5304 C CA . ALA B 1 22 ? -14.700 17.202 3.142 1.00 40.53 22 ALA B CA 3
ATOM 5305 C C . ALA B 1 22 ? -15.772 16.206 3.571 1.00 34.42 22 ALA B C 3
ATOM 5306 O O . ALA B 1 22 ? -15.839 15.090 3.055 1.00 4.22 22 ALA B O 3
ATOM 5313 N N . ALA B 1 23 ? -16.608 16.614 4.521 1.00 22.03 23 ALA B N 3
ATOM 5314 C CA . ALA B 1 23 ? -17.677 15.757 5.018 1.00 32.11 23 ALA B CA 3
ATOM 5315 C C . ALA B 1 23 ? -18.533 15.227 3.873 1.00 55.42 23 ALA B C 3
ATOM 5316 O O . ALA B 1 23 ? -19.061 14.116 3.941 1.00 20.03 23 ALA B O 3
ATOM 5323 N N . LYS B 1 24 ? -18.668 16.027 2.821 1.00 14.25 24 LYS B N 3
ATOM 5324 C CA . LYS B 1 24 ? -19.460 15.640 1.660 1.00 53.12 24 LYS B CA 3
ATOM 5325 C C . LYS B 1 24 ? -18.731 14.585 0.834 1.00 44.42 24 LYS B C 3
ATOM 5326 O O . LYS B 1 24 ? -19.359 13.717 0.225 1.00 21.21 24 LYS B O 3
ATOM 5345 N N . LEU B 1 25 ? -17.406 14.664 0.817 1.00 3.40 25 LEU B N 3
ATOM 5346 C CA . LEU B 1 25 ? -16.592 13.715 0.065 1.00 74.42 25 LEU B CA 3
ATOM 5347 C C . LEU B 1 25 ? -16.546 12.362 0.767 1.00 51.11 25 LEU B C 3
ATOM 5348 O O . LEU B 1 25 ? -16.462 11.317 0.121 1.00 23.21 25 LEU B O 3
ATOM 5364 N N . LEU B 1 26 ? -16.603 12.388 2.094 1.00 72.42 26 LEU B N 3
ATOM 5365 C CA . LEU B 1 26 ? -16.571 11.163 2.885 1.00 73.23 26 LEU B CA 3
ATOM 5366 C C . LEU B 1 26 ? -17.923 10.457 2.853 1.00 32.55 26 LEU B C 3
ATOM 5367 O O . LEU B 1 26 ? -18.002 9.240 3.021 1.00 5.01 26 LEU B O 3
ATOM 5383 N N . GLU B 1 27 ? -18.982 11.228 2.635 1.00 5.42 27 GLU B N 3
ATOM 5384 C CA . GLU B 1 27 ? -20.331 10.676 2.578 1.00 22.14 27 GLU B CA 3
ATOM 5385 C C . GLU B 1 27 ? -20.581 9.986 1.240 1.00 3.22 27 GLU B C 3
ATOM 5386 O O . GLU B 1 27 ? -21.405 9.079 1.142 1.00 62.41 27 GLU B O 3
ATOM 5398 N N . GLY B 1 28 ? -19.862 10.426 0.211 1.00 41.42 28 GLY B N 3
ATOM 5399 C CA . GLY B 1 28 ? -20.022 9.842 -1.108 1.00 23.51 28 GLY B CA 3
ATOM 5400 C C . GLY B 1 28 ? -19.801 8.342 -1.107 1.00 23.21 28 GLY B C 3
ATOM 5401 O O . GLY B 1 28 ? -20.381 7.622 -1.919 1.00 45.12 28 GLY B O 3
ATOM 5405 N N . GLY B 1 29 ? -18.958 7.869 -0.195 1.00 14.34 29 GLY B N 3
ATOM 5406 C CA . GLY B 1 29 ? -18.675 6.448 -0.110 1.00 42.44 29 GLY B CA 3
ATOM 5407 C C . GLY B 1 29 ? -19.222 5.823 1.158 1.00 70.14 29 GLY B C 3
ATOM 5408 O O . GLY B 1 29 ? -18.494 5.159 1.895 1.00 11.30 29 GLY B O 3
ATOM 5412 N N . GLY B 1 30 ? -20.509 6.036 1.414 1.00 72.11 30 GLY B N 3
ATOM 5413 C CA . GLY B 1 30 ? -21.131 5.482 2.604 1.00 34.34 30 GLY B CA 3
ATOM 5414 C C . GLY B 1 30 ? -22.626 5.724 2.642 1.00 53.43 30 GLY B C 3
ATOM 5415 O O . GLY B 1 30 ? -23.352 5.318 1.736 1.00 34.41 30 GLY B O 3
ATOM 5419 N N . GLY B 1 31 ? -23.091 6.386 3.698 1.00 33.34 31 GLY B N 3
ATOM 5420 C CA . GLY B 1 31 ? -24.507 6.668 3.834 1.00 24.20 31 GLY B CA 3
ATOM 5421 C C . GLY B 1 31 ? -25.331 5.412 4.039 1.00 3.24 31 GLY B C 3
ATOM 5422 O O . GLY B 1 31 ? -25.394 4.552 3.162 1.00 13.43 31 GLY B O 3
ATOM 5426 N N . GLY B 1 32 ? -25.964 5.306 5.203 1.00 52.42 32 GLY B N 3
ATOM 5427 C CA . GLY B 1 32 ? -26.777 4.142 5.502 1.00 42.55 32 GLY B CA 3
ATOM 5428 C C . GLY B 1 32 ? -26.605 3.664 6.930 1.00 61.35 32 GLY B C 3
ATOM 5429 O O . GLY B 1 32 ? -25.553 3.137 7.293 1.00 44.40 32 GLY B O 3
ATOM 5433 N N . GLY B 1 33 ? -27.640 3.849 7.744 1.00 61.31 33 GLY B N 3
ATOM 5434 C CA . GLY B 1 33 ? -27.576 3.429 9.131 1.00 13.11 33 GLY B CA 3
ATOM 5435 C C . GLY B 1 33 ? -26.389 4.021 9.863 1.00 1.13 33 GLY B C 3
ATOM 5436 O O . GLY B 1 33 ? -25.304 3.443 9.871 1.00 32.52 33 GLY B O 3
ATOM 5440 N N . GLY B 1 34 ? -26.594 5.182 10.479 1.00 10.21 34 GLY B N 3
ATOM 5441 C CA . GLY B 1 34 ? -25.522 5.835 11.207 1.00 0.30 34 GLY B CA 3
ATOM 5442 C C . GLY B 1 34 ? -24.391 6.279 10.299 1.00 44.42 34 GLY B C 3
ATOM 5443 O O . GLY B 1 34 ? -24.518 6.244 9.076 1.00 20.24 34 GLY B O 3
ATOM 5447 N N . GLY B 1 35 ? -23.283 6.702 10.899 1.00 75.15 35 GLY B N 3
ATOM 5448 C CA . GLY B 1 35 ? -22.143 7.149 10.122 1.00 12.54 35 GLY B CA 3
ATOM 5449 C C . GLY B 1 35 ? -21.067 7.782 10.983 1.00 33.10 35 GLY B C 3
ATOM 5450 O O . GLY B 1 35 ? -20.967 9.006 11.063 1.00 32.22 35 GLY B O 3
ATOM 5454 N N . GLU B 1 36 ? -20.261 6.946 11.629 1.00 72.50 36 GLU B N 3
ATOM 5455 C CA . GLU B 1 36 ? -19.189 7.431 12.490 1.00 53.02 36 GLU B CA 3
ATOM 5456 C C . GLU B 1 36 ? -18.140 8.187 11.680 1.00 50.21 36 GLU B C 3
ATOM 5457 O O . GLU B 1 36 ? -17.520 9.131 12.172 1.00 40.53 36 GLU B O 3
ATOM 5469 N N . LEU B 1 37 ? -17.946 7.766 10.435 1.00 4.12 37 LEU B N 3
ATOM 5470 C CA . LEU B 1 37 ? -16.973 8.402 9.555 1.00 21.12 37 LEU B CA 3
ATOM 5471 C C . LEU B 1 37 ? -17.220 9.905 9.466 1.00 32.34 37 LEU B C 3
ATOM 5472 O O . LEU B 1 37 ? -16.288 10.687 9.282 1.00 5.13 37 LEU B O 3
ATOM 5488 N N . MET B 1 38 ? -18.481 10.301 9.600 1.00 42.11 38 MET B N 3
ATOM 5489 C CA . MET B 1 38 ? -18.850 11.711 9.538 1.00 21.41 38 MET B CA 3
ATOM 5490 C C . MET B 1 38 ? -18.459 12.432 10.824 1.00 42.21 38 MET B C 3
ATOM 5491 O O . MET B 1 38 ? -18.128 13.617 10.806 1.00 53.21 38 MET B O 3
ATOM 5505 N N . LYS B 1 39 ? -18.500 11.709 11.938 1.00 24.20 39 LYS B N 3
ATOM 5506 C CA . LYS B 1 39 ? -18.149 12.280 13.234 1.00 64.42 39 LYS B CA 3
ATOM 5507 C C . LYS B 1 39 ? -16.636 12.406 13.380 1.00 72.42 39 LYS B C 3
ATOM 5508 O O . LYS B 1 39 ? -16.142 13.297 14.073 1.00 24.34 39 LYS B O 3
ATOM 5527 N N . LEU B 1 40 ? -15.905 11.510 12.724 1.00 54.41 40 LEU B N 3
ATOM 5528 C CA . LEU B 1 40 ? -14.448 11.523 12.781 1.00 33.43 40 LEU B CA 3
ATOM 5529 C C . LEU B 1 40 ? -13.897 12.868 12.319 1.00 33.22 40 LEU B C 3
ATOM 5530 O O . LEU B 1 40 ? -13.064 13.474 12.995 1.00 24.13 40 LEU B O 3
ATOM 5546 N N . CYS B 1 41 ? -14.367 13.329 11.165 1.00 12.12 41 CYS B N 3
ATOM 5547 C CA . CYS B 1 41 ? -13.922 14.604 10.613 1.00 52.23 41 CYS B CA 3
ATOM 5548 C C . CYS B 1 41 ? -14.411 15.768 11.469 1.00 43.22 41 CYS B C 3
ATOM 5549 O O . CYS B 1 41 ? -13.676 16.724 11.710 1.00 14.35 41 CYS B O 3
ATOM 5557 N N . GLU B 1 42 ? -15.657 15.679 11.923 1.00 52.32 42 GLU B N 3
ATOM 5558 C CA . GLU B 1 42 ? -16.245 16.726 12.751 1.00 24.15 42 GLU B CA 3
ATOM 5559 C C . GLU B 1 42 ? -15.488 16.867 14.068 1.00 34.32 42 GLU B C 3
ATOM 5560 O O . GLU B 1 42 ? -15.367 17.965 14.612 1.00 22.35 42 GLU B O 3
ATOM 5572 N N . GLU B 1 43 ? -14.982 15.748 14.576 1.00 54.20 43 GLU B N 3
ATOM 5573 C CA . GLU B 1 43 ? -14.238 15.746 15.831 1.00 52.31 43 GLU B CA 3
ATOM 5574 C C . GLU B 1 43 ? -13.059 16.712 15.765 1.00 34.11 43 GLU B C 3
ATOM 5575 O O . GLU B 1 43 ? -12.782 17.436 16.721 1.00 2.42 43 GLU B O 3
ATOM 5587 N N . ALA B 1 44 ? -12.366 16.715 14.630 1.00 52.31 44 ALA B N 3
ATOM 5588 C CA . ALA B 1 44 ? -11.218 17.591 14.438 1.00 14.43 44 ALA B CA 3
ATOM 5589 C C . ALA B 1 44 ? -11.649 19.052 14.361 1.00 12.03 44 ALA B C 3
ATOM 5590 O O . ALA B 1 44 ? -10.937 19.944 14.823 1.00 42.24 44 ALA B O 3
ATOM 5597 N N . ALA B 1 45 ? -12.817 19.289 13.774 1.00 11.02 45 ALA B N 3
ATOM 5598 C CA . ALA B 1 45 ? -13.343 20.641 13.637 1.00 13.25 45 ALA B CA 3
ATOM 5599 C C . ALA B 1 45 ? -13.799 21.192 14.984 1.00 32.24 45 ALA B C 3
ATOM 5600 O O . ALA B 1 45 ? -13.825 22.404 15.195 1.00 12.40 45 ALA B O 3
ATOM 5607 N N . LYS B 1 46 ? -14.159 20.293 15.895 1.00 63.42 46 LYS B N 3
ATOM 5608 C CA . LYS B 1 46 ? -14.614 20.688 17.222 1.00 62.33 46 LYS B CA 3
ATOM 5609 C C . LYS B 1 46 ? -13.497 21.380 17.997 1.00 52.24 46 LYS B C 3
ATOM 5610 O O . LYS B 1 46 ? -13.751 22.268 18.812 1.00 62.34 46 LYS B O 3
ATOM 5629 N N . LYS B 1 47 ? -12.261 20.969 17.737 1.00 13.23 47 LYS B N 3
ATOM 5630 C CA . LYS B 1 47 ? -11.105 21.551 18.407 1.00 14.21 47 LYS B CA 3
ATOM 5631 C C . LYS B 1 47 ? -10.995 23.043 18.108 1.00 41.44 47 LYS B C 3
ATOM 5632 O O . LYS B 1 47 ? -10.612 23.833 18.970 1.00 34.31 47 LYS B O 3
ATOM 5651 N N . ALA B 1 48 ? -11.338 23.422 16.881 1.00 21.13 48 ALA B N 3
ATOM 5652 C CA . ALA B 1 48 ? -11.282 24.819 16.469 1.00 4.23 48 ALA B CA 3
ATOM 5653 C C . ALA B 1 48 ? -12.264 25.667 17.269 1.00 63.15 48 ALA B C 3
ATOM 5654 O O . ALA B 1 48 ? -11.931 26.764 17.715 1.00 71.05 48 ALA B O 3
ATOM 5661 N N . GLU B 1 49 ? -13.477 25.151 17.444 1.00 40.10 49 GLU B N 3
ATOM 5662 C CA . GLU B 1 49 ? -14.509 25.864 18.189 1.00 73.34 49 GLU B CA 3
ATOM 5663 C C . GLU B 1 49 ? -14.088 26.067 19.642 1.00 22.13 49 GLU B C 3
ATOM 5664 O O . GLU B 1 49 ? -14.430 27.073 20.262 1.00 40.11 49 GLU B O 3
ATOM 5676 N N . GLU B 1 50 ? -13.344 25.104 20.177 1.00 74.32 50 GLU B N 3
ATOM 5677 C CA . GLU B 1 50 ? -12.878 25.177 21.557 1.00 43.31 50 GLU B CA 3
ATOM 5678 C C . GLU B 1 50 ? -11.626 26.043 21.663 1.00 14.12 50 GLU B C 3
ATOM 5679 O O . GLU B 1 50 ? -11.401 26.708 22.676 1.00 21.32 50 GLU B O 3
ATOM 5691 N N . LEU B 1 51 ? -10.814 26.029 20.612 1.00 44.22 51 LEU B N 3
ATOM 5692 C CA . LEU B 1 51 ? -9.583 26.813 20.585 1.00 73.15 51 LEU B CA 3
ATOM 5693 C C . LEU B 1 51 ? -9.887 28.299 20.425 1.00 43.22 51 LEU B C 3
ATOM 5694 O O . LEU B 1 51 ? -9.132 29.152 20.895 1.00 61.53 51 LEU B O 3
ATOM 5710 N N . PHE B 1 52 ? -10.997 28.602 19.761 1.00 54.31 52 PHE B N 3
ATOM 5711 C CA . PHE B 1 52 ? -11.402 29.986 19.542 1.00 65.42 52 PHE B CA 3
ATOM 5712 C C . PHE B 1 52 ? -11.721 30.677 20.864 1.00 41.30 52 PHE B C 3
ATOM 5713 O O . PHE B 1 52 ? -11.491 31.876 21.023 1.00 53.13 52 PHE B O 3
ATOM 5730 N N . LYS B 1 53 ? -12.254 29.911 21.810 1.00 14.12 53 LYS B N 3
ATOM 5731 C CA . LYS B 1 53 ? -12.606 30.447 23.120 1.00 31.24 53 LYS B CA 3
ATOM 5732 C C . LYS B 1 53 ? -11.358 30.874 23.886 1.00 50.22 53 LYS B C 3
ATOM 5733 O O . LYS B 1 53 ? -11.344 31.920 24.535 1.00 12.34 53 LYS B O 3
ATOM 5752 N N . LEU B 1 54 ? -10.312 30.059 23.805 1.00 14.41 54 LEU B N 3
ATOM 5753 C CA . LEU B 1 54 ? -9.058 30.354 24.490 1.00 25.02 54 LEU B CA 3
ATOM 5754 C C . LEU B 1 54 ? -8.259 31.408 23.731 1.00 33.54 54 LEU B C 3
ATOM 5755 O O . LEU B 1 54 ? -7.710 32.335 24.329 1.00 22.40 54 LEU B O 3
ATOM 5771 N N . ALA B 1 55 ? -8.197 31.261 22.412 1.00 12.12 55 ALA B N 3
ATOM 5772 C CA . ALA B 1 55 ? -7.468 32.204 21.572 1.00 71.41 55 ALA B CA 3
ATOM 5773 C C . ALA B 1 55 ? -7.925 33.635 21.829 1.00 23.33 55 ALA B C 3
ATOM 5774 O O . ALA B 1 55 ? -7.137 34.575 21.721 1.00 53.33 55 ALA B O 3
ATOM 5781 N N . GLU B 1 56 ? -9.200 33.794 22.167 1.00 63.42 56 GLU B N 3
ATOM 5782 C CA . GLU B 1 56 ? -9.761 35.112 22.437 1.00 32.21 56 GLU B CA 3
ATOM 5783 C C . GLU B 1 56 ? -9.326 35.617 23.810 1.00 53.04 56 GLU B C 3
ATOM 5784 O O . GLU B 1 56 ? -9.132 36.816 24.009 1.00 64.12 56 GLU B O 3
ATOM 5796 N N . GLU B 1 57 ? -9.177 34.693 24.754 1.00 45.15 57 GLU B N 3
ATOM 5797 C CA . GLU B 1 57 ? -8.768 35.044 26.108 1.00 72.14 57 GLU B CA 3
ATOM 5798 C C . GLU B 1 57 ? -7.271 35.334 26.166 1.00 74.34 57 GLU B C 3
ATOM 5799 O O . GLU B 1 57 ? -6.805 36.079 27.029 1.00 2.32 57 GLU B O 3
ATOM 5811 N N . ARG B 1 58 ? -6.523 34.738 25.244 1.00 41.23 58 ARG B N 3
ATOM 5812 C CA . ARG B 1 58 ? -5.079 34.929 25.191 1.00 42.01 58 ARG B CA 3
ATOM 5813 C C . ARG B 1 58 ? -4.719 36.097 24.277 1.00 52.42 58 ARG B C 3
ATOM 5814 O O . ARG B 1 58 ? -3.759 36.825 24.532 1.00 5.45 58 ARG B O 3
ATOM 5835 N N . LEU B 1 59 ? -5.494 36.270 23.212 1.00 14.32 59 LEU B N 3
ATOM 5836 C CA . LEU B 1 59 ? -5.258 37.349 22.260 1.00 14.02 59 LEU B CA 3
ATOM 5837 C C . LEU B 1 59 ? -6.127 38.560 22.583 1.00 2.23 59 LEU B C 3
ATOM 5838 O O . LEU B 1 59 ? -6.437 39.367 21.705 1.00 54.14 59 LEU B O 3
ATOM 5854 N N . LYS B 1 60 ? -6.516 38.683 23.847 1.00 40.25 60 LYS B N 3
ATOM 5855 C CA . LYS B 1 60 ? -7.347 39.798 24.288 1.00 24.53 60 LYS B CA 3
ATOM 5856 C C . LYS B 1 60 ? -7.627 39.709 25.784 1.00 75.40 60 LYS B C 3
ATOM 5857 O O . LYS B 1 60 ? -8.455 38.911 26.226 1.00 61.50 60 LYS B O 3
ATOM 5876 N N . LYS B 1 61 ? -6.933 40.534 26.562 1.00 62.55 61 LYS B N 3
ATOM 5877 C CA . LYS B 1 61 ? -7.108 40.550 28.009 1.00 50.21 61 LYS B CA 3
ATOM 5878 C C . LYS B 1 61 ? -8.337 41.368 28.398 1.00 73.41 61 LYS B C 3
ATOM 5879 O O . LYS B 1 61 ? -8.227 42.378 29.094 1.00 30.42 61 LYS B O 3
ATOM 5898 N N . LEU B 1 62 ? -9.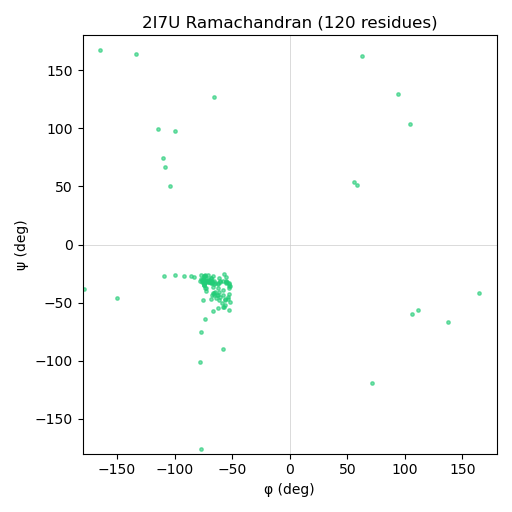504 40.923 27.948 1.00 30.31 62 LEU B N 3
ATOM 5899 C CA . LEU B 1 62 ? -10.753 41.612 28.251 1.00 44.24 62 LEU B CA 3
ATOM 5900 C C . LEU B 1 62 ? -11.046 41.577 29.747 1.00 12.02 62 LEU B C 3
ATOM 5901 O O . LEU B 1 62 ? -11.324 42.608 30.360 1.00 43.12 62 LEU B O 3
ATOM 5917 N N . MET A 1 1 ? -13.915 -3.365 0.741 1.00 34.34 1 MET A N 4
ATOM 5918 C CA . MET A 1 1 ? -12.741 -2.583 0.370 1.00 51.31 1 MET A CA 4
ATOM 5919 C C . MET A 1 1 ? -13.134 -1.156 0.002 1.00 41.32 1 MET A C 4
ATOM 5920 O O . MET A 1 1 ? -14.069 -0.936 -0.769 1.00 33.41 1 MET A O 4
ATOM 5934 N N . LYS A 1 2 ? -12.415 -0.187 0.559 1.00 14.33 2 LYS A N 4
ATOM 5935 C CA . LYS A 1 2 ? -12.687 1.220 0.290 1.00 54.14 2 LYS A CA 4
ATOM 5936 C C . LYS A 1 2 ? -11.885 1.709 -0.912 1.00 71.04 2 LYS A C 4
ATOM 5937 O O . LYS A 1 2 ? -10.814 1.183 -1.212 1.00 2.24 2 LYS A O 4
ATOM 5956 N N . LYS A 1 3 ? -12.410 2.719 -1.596 1.00 50.22 3 LYS A N 4
ATOM 5957 C CA . LYS A 1 3 ? -11.743 3.282 -2.764 1.00 60.25 3 LYS A CA 4
ATOM 5958 C C . LYS A 1 3 ? -11.379 4.745 -2.530 1.00 72.22 3 LYS A C 4
ATOM 5959 O O . LYS A 1 3 ? -10.370 5.233 -3.040 1.00 64.00 3 LYS A O 4
ATOM 5978 N N . LEU A 1 4 ? -12.206 5.439 -1.757 1.00 74.14 4 LEU A N 4
ATOM 5979 C CA . LEU A 1 4 ? -11.970 6.847 -1.454 1.00 74.53 4 LEU A CA 4
ATOM 5980 C C . LEU A 1 4 ? -11.384 7.012 -0.056 1.00 23.12 4 LEU A C 4
ATOM 5981 O O . LEU A 1 4 ? -11.575 8.043 0.590 1.00 13.00 4 LEU A O 4
ATOM 5997 N N . ARG A 1 5 ? -10.668 5.992 0.404 1.00 3.44 5 ARG A N 4
ATOM 5998 C CA . ARG A 1 5 ? -10.051 6.025 1.725 1.00 72.44 5 ARG A CA 4
ATOM 5999 C C . ARG A 1 5 ? -8.871 6.992 1.751 1.00 62.35 5 ARG A C 4
ATOM 6000 O O . ARG A 1 5 ? -8.791 7.866 2.613 1.00 33.23 5 ARG A O 4
ATOM 6021 N N . GLU A 1 6 ? -7.957 6.827 0.799 1.00 14.32 6 GLU A N 4
ATOM 6022 C CA . GLU A 1 6 ? -6.781 7.684 0.715 1.00 22.23 6 GLU A CA 4
ATOM 6023 C C . GLU A 1 6 ? -7.183 9.144 0.530 1.00 14.41 6 GLU A C 4
ATOM 6024 O O . GLU A 1 6 ? -6.589 10.042 1.126 1.00 22.30 6 GLU A O 4
ATOM 6036 N N . GLU A 1 7 ? -8.197 9.372 -0.299 1.00 63.32 7 GLU A N 4
ATOM 6037 C CA . GLU A 1 7 ? -8.678 10.723 -0.563 1.00 50.51 7 GLU A CA 4
ATOM 6038 C C . GLU A 1 7 ? -9.103 11.412 0.730 1.00 15.11 7 GLU A C 4
ATOM 6039 O O . GLU A 1 7 ? -8.624 12.498 1.055 1.00 52.14 7 GLU A O 4
ATOM 6051 N N . ALA A 1 8 ? -10.007 10.771 1.466 1.00 61.05 8 ALA A N 4
ATOM 6052 C CA . ALA A 1 8 ? -10.497 11.320 2.724 1.00 3.42 8 ALA A CA 4
ATOM 6053 C C . ALA A 1 8 ? -9.372 11.430 3.749 1.00 75.43 8 ALA A C 4
ATOM 6054 O O . ALA A 1 8 ? -9.287 12.409 4.489 1.00 62.14 8 ALA A O 4
ATOM 6061 N N . ALA A 1 9 ? -8.513 10.416 3.788 1.00 43.42 9 ALA A N 4
ATOM 6062 C CA . ALA A 1 9 ? -7.393 10.400 4.722 1.00 55.13 9 ALA A CA 4
ATOM 6063 C C . ALA A 1 9 ? -6.421 11.539 4.433 1.00 31.41 9 ALA A C 4
ATOM 6064 O O . ALA A 1 9 ? -5.769 12.058 5.339 1.00 72.42 9 ALA A O 4
ATOM 6071 N N . LYS A 1 10 ? -6.326 11.922 3.164 1.00 52.32 10 LYS A N 4
ATOM 6072 C CA . LYS A 1 10 ? -5.433 12.999 2.755 1.00 51.44 10 LYS A CA 4
ATOM 6073 C C . LYS A 1 10 ? -6.009 14.359 3.140 1.00 4.31 10 LYS A C 4
ATOM 6074 O O . LYS A 1 10 ? -5.268 15.294 3.445 1.00 55.50 10 LYS A O 4
ATOM 6093 N N . LEU A 1 11 ? -7.333 14.461 3.124 1.00 44.22 11 LEU A N 4
ATOM 6094 C CA . LEU A 1 11 ? -8.009 15.707 3.473 1.00 3.10 11 LEU A CA 4
ATOM 6095 C C . LEU A 1 11 ? -7.534 16.222 4.828 1.00 34.22 11 LEU A C 4
ATOM 6096 O O . LEU A 1 11 ? -7.504 17.429 5.070 1.00 63.02 11 LEU A O 4
ATOM 6112 N N . PHE A 1 12 ? -7.164 15.299 5.709 1.00 33.41 12 PHE A N 4
ATOM 6113 C CA . PHE A 1 12 ? -6.690 15.659 7.041 1.00 23.23 12 PHE A CA 4
ATOM 6114 C C . PHE A 1 12 ? -5.482 16.587 6.955 1.00 1.53 12 PHE A C 4
ATOM 6115 O O . PHE A 1 12 ? -5.266 17.424 7.831 1.00 33.23 12 PHE A O 4
ATOM 6132 N N . GLU A 1 13 ? -4.698 16.433 5.893 1.00 31.31 13 GLU A N 4
ATOM 6133 C CA . GLU A 1 13 ? -3.511 17.255 5.694 1.00 4.11 13 GLU A CA 4
ATOM 6134 C C . GLU A 1 13 ? -3.896 18.702 5.398 1.00 4.14 13 GLU A C 4
ATOM 6135 O O . GLU A 1 13 ? -3.203 19.635 5.804 1.00 74.21 13 GLU A O 4
ATOM 6147 N N . GLU A 1 14 ? -5.005 18.880 4.687 1.00 74.04 14 GLU A N 4
ATOM 6148 C CA . GLU A 1 14 ? -5.481 20.213 4.336 1.00 41.33 14 GLU A CA 4
ATOM 6149 C C . GLU A 1 14 ? -5.587 21.096 5.575 1.00 13.54 14 GLU A C 4
ATOM 6150 O O . GLU A 1 14 ? -5.086 22.221 5.594 1.00 62.22 14 GLU A O 4
ATOM 6162 N N . TRP A 1 15 ? -6.243 20.580 6.608 1.00 52.41 15 TRP A N 4
ATOM 6163 C CA . TRP A 1 15 ? -6.416 21.322 7.852 1.00 11.12 15 TRP A CA 4
ATOM 6164 C C . TRP A 1 15 ? -5.076 21.830 8.374 1.00 11.11 15 TRP A C 4
ATOM 6165 O O . TRP A 1 15 ? -4.950 22.991 8.762 1.00 65.12 15 TRP A O 4
ATOM 6186 N N . LYS A 1 16 ? -4.078 20.953 8.380 1.00 54.11 16 LYS A N 4
ATOM 6187 C CA . LYS A 1 16 ? -2.746 21.313 8.854 1.00 62.54 16 LYS A CA 4
ATOM 6188 C C . LYS A 1 16 ? -2.131 22.395 7.973 1.00 44.40 16 LYS A C 4
ATOM 6189 O O . LYS A 1 16 ? -1.382 23.248 8.451 1.00 73.02 16 LYS A O 4
ATOM 6208 N N . LYS A 1 17 ? -2.451 22.356 6.684 1.00 45.10 17 LYS A N 4
ATOM 6209 C CA . LYS A 1 17 ? -1.932 23.335 5.737 1.00 42.54 17 LYS A CA 4
ATOM 6210 C C . LYS A 1 17 ? -2.266 24.755 6.182 1.00 52.54 17 LYS A C 4
ATOM 6211 O O . LYS A 1 17 ? -1.409 25.639 6.171 1.00 3.15 17 LYS A O 4
ATOM 6230 N N . LEU A 1 18 ? -3.517 24.967 6.577 1.00 43.11 18 LEU A N 4
ATOM 6231 C CA . LEU A 1 18 ? -3.965 26.280 7.028 1.00 0.20 18 LEU A CA 4
ATOM 6232 C C . LEU A 1 18 ? -3.451 26.577 8.433 1.00 25.22 18 LEU A C 4
ATOM 6233 O O . LEU A 1 18 ? -3.190 27.729 8.778 1.00 10.03 18 LEU A O 4
ATOM 6249 N N . ALA A 1 19 ? -3.304 25.529 9.238 1.00 50.43 19 ALA A N 4
ATOM 6250 C CA . ALA A 1 19 ? -2.817 25.678 10.604 1.00 73.03 19 ALA A CA 4
ATOM 6251 C C . ALA A 1 19 ? -1.405 26.253 10.623 1.00 31.33 19 ALA A C 4
ATOM 6252 O O . ALA A 1 19 ? -1.098 27.141 11.418 1.00 24.50 19 ALA A O 4
ATOM 6259 N N . GLU A 1 20 ? -0.550 25.740 9.744 1.00 23.54 20 GLU A N 4
ATOM 6260 C CA . GLU A 1 20 ? 0.831 26.202 9.662 1.00 31.21 20 GLU A CA 4
ATOM 6261 C C . GLU A 1 20 ? 0.895 27.631 9.131 1.00 5.22 20 GLU A C 4
ATOM 6262 O O . GLU A 1 20 ? 1.758 28.413 9.528 1.00 24.13 20 GLU A O 4
ATOM 6274 N N . GLU A 1 21 ? -0.024 27.963 8.230 1.00 41.00 21 GLU A N 4
ATOM 6275 C CA . GLU A 1 21 ? -0.071 29.297 7.643 1.00 2.43 21 GLU A CA 4
ATOM 6276 C C . GLU A 1 21 ? -0.587 30.319 8.653 1.00 34.24 21 GLU A C 4
ATOM 6277 O O . GLU A 1 21 ? -0.204 31.488 8.619 1.00 74.02 21 GLU A O 4
ATOM 6289 N N . ALA A 1 22 ? -1.457 29.867 9.550 1.00 72.33 22 ALA A N 4
ATOM 6290 C CA . ALA A 1 22 ? -2.025 30.739 10.571 1.00 43.12 22 ALA A CA 4
ATOM 6291 C C . ALA A 1 22 ? -0.987 31.091 11.632 1.00 64.23 22 ALA A C 4
ATOM 6292 O O . ALA A 1 22 ? -1.027 32.171 12.218 1.00 72.02 22 ALA A O 4
ATOM 6299 N N . ALA A 1 23 ? -0.060 30.170 11.873 1.00 23.53 23 ALA A N 4
ATOM 6300 C CA . ALA A 1 23 ? 0.989 30.383 12.862 1.00 23.10 23 ALA A CA 4
ATOM 6301 C C . ALA A 1 23 ? 2.065 31.322 12.328 1.00 31.25 23 ALA A C 4
ATOM 6302 O O . ALA A 1 23 ? 2.678 32.076 13.085 1.00 24.41 23 ALA A O 4
ATOM 6309 N N . LYS A 1 24 ? 2.292 31.272 11.019 1.00 75.32 24 LYS A N 4
ATOM 6310 C CA . LYS A 1 24 ? 3.293 32.118 10.382 1.00 32.12 24 LYS A CA 4
ATOM 6311 C C . LYS A 1 24 ? 2.812 33.563 10.300 1.00 2.25 24 LYS A C 4
ATOM 6312 O O . LYS A 1 24 ? 3.610 34.499 10.377 1.00 62.32 24 LYS A O 4
ATOM 6331 N N . LEU A 1 25 ? 1.505 33.738 10.145 1.00 45.24 25 LEU A N 4
ATOM 6332 C CA . LEU A 1 25 ? 0.917 35.071 10.054 1.00 43.32 25 LEU A CA 4
ATOM 6333 C C . LEU A 1 25 ? 0.952 35.775 11.407 1.00 30.21 25 LEU A C 4
ATOM 6334 O O . LEU A 1 25 ? 1.083 36.998 11.480 1.00 63.43 25 LEU A O 4
ATOM 6350 N N . LEU A 1 26 ? 0.834 34.996 12.477 1.00 25.34 26 LEU A N 4
ATOM 6351 C CA . LEU A 1 26 ? 0.855 35.544 13.828 1.00 63.21 26 LEU A CA 4
ATOM 6352 C C . LEU A 1 26 ? 2.283 35.846 14.271 1.00 12.51 26 LEU A C 4
ATOM 6353 O O . LEU A 1 26 ? 2.512 36.731 15.095 1.00 30.42 26 LEU A O 4
ATOM 6369 N N . GLU A 1 27 ? 3.239 35.107 13.717 1.00 61.03 27 GLU A N 4
ATOM 6370 C CA . GLU A 1 27 ? 4.644 35.298 14.055 1.00 2.43 27 GLU A CA 4
ATOM 6371 C C . GLU A 1 27 ? 5.229 36.489 13.301 1.00 54.23 27 GLU A C 4
ATOM 6372 O O . GLU A 1 27 ? 6.187 37.115 13.752 1.00 1.12 27 GLU A O 4
ATOM 6384 N N . GLY A 1 28 ? 4.643 36.796 12.147 1.00 4.51 28 GLY A N 4
ATOM 6385 C CA . GLY A 1 28 ? 5.118 37.910 11.347 1.00 10.43 28 GLY A CA 4
ATOM 6386 C C . GLY A 1 28 ? 5.761 37.461 10.051 1.00 44.42 28 GLY A C 4
ATOM 6387 O O . GLY A 1 28 ? 5.352 37.881 8.969 1.00 54.33 28 GLY A O 4
ATOM 6391 N N . GLY A 1 29 ? 6.772 36.605 10.158 1.00 22.11 29 GLY A N 4
ATOM 6392 C CA . GLY A 1 29 ? 7.457 36.114 8.977 1.00 20.14 29 GLY A CA 4
ATOM 6393 C C . GLY A 1 29 ? 8.477 35.041 9.302 1.00 24.52 29 GLY A C 4
ATOM 6394 O O . GLY A 1 29 ? 8.606 34.056 8.576 1.00 55.30 29 GLY A O 4
ATOM 6398 N N . GLY A 1 30 ? 9.208 35.233 10.396 1.00 0.32 30 GLY A N 4
ATOM 6399 C CA . GLY A 1 30 ? 10.214 34.266 10.796 1.00 3.21 30 GLY A CA 4
ATOM 6400 C C . GLY A 1 30 ? 9.695 33.278 11.822 1.00 44.53 30 GLY A C 4
ATOM 6401 O O . GLY A 1 30 ? 8.506 33.268 12.137 1.00 40.25 30 GLY A O 4
ATOM 6405 N N . GLY A 1 31 ? 10.589 32.444 12.343 1.00 53.32 31 GLY A N 4
ATOM 6406 C CA . GLY A 1 31 ? 10.194 31.458 13.333 1.00 43.54 31 GLY A CA 4
ATOM 6407 C C . GLY A 1 31 ? 11.366 30.960 14.154 1.00 11.32 31 GLY A C 4
ATOM 6408 O O . GLY A 1 31 ? 12.497 30.914 13.672 1.00 62.04 31 GLY A O 4
ATOM 6412 N N . GLY A 1 32 ? 11.097 30.587 15.402 1.00 41.13 32 GLY A N 4
ATOM 6413 C CA . GLY A 1 32 ? 12.149 30.096 16.273 1.00 22.11 32 GLY A CA 4
ATOM 6414 C C . GLY A 1 32 ? 11.640 29.742 17.655 1.00 55.32 32 GLY A C 4
ATOM 6415 O O . GLY A 1 32 ? 10.480 29.363 17.819 1.00 3.52 32 GLY A O 4
ATOM 6419 N N . GLY A 1 33 ? 12.508 29.865 18.655 1.00 73.12 33 GLY A N 4
ATOM 6420 C CA . GLY A 1 33 ? 12.121 29.550 20.018 1.00 44.23 33 GLY A CA 4
ATOM 6421 C C . GLY A 1 33 ? 11.704 30.779 20.800 1.00 54.12 33 GLY A C 4
ATOM 6422 O O . GLY A 1 33 ? 12.038 31.904 20.429 1.00 32.43 33 GLY A O 4
ATOM 6426 N N . GLY A 1 34 ? 10.970 30.565 21.888 1.00 42.03 34 GLY A N 4
ATOM 6427 C CA . GLY A 1 34 ? 10.516 31.674 22.708 1.00 65.32 34 GLY A CA 4
ATOM 6428 C C . GLY A 1 34 ? 9.128 32.147 22.326 1.00 51.33 34 GLY A C 4
ATOM 6429 O O . GLY A 1 34 ? 8.236 32.223 23.170 1.00 25.44 34 GLY A O 4
ATOM 6433 N N . GLY A 1 35 ? 8.944 32.470 21.050 1.00 44.33 35 GLY A N 4
ATOM 6434 C CA . GLY A 1 35 ? 7.653 32.937 20.580 1.00 12.14 35 GLY A CA 4
ATOM 6435 C C . GLY A 1 35 ? 6.527 31.987 20.941 1.00 3.51 35 GLY A C 4
ATOM 6436 O O . GLY A 1 35 ? 6.436 30.888 20.397 1.00 45.24 35 GLY A O 4
ATOM 6440 N N . GLU A 1 36 ? 5.669 32.412 21.863 1.00 13.35 36 GLU A N 4
ATOM 6441 C CA . GLU A 1 36 ? 4.547 31.590 22.298 1.00 52.33 36 GLU A CA 4
ATOM 6442 C C . GLU A 1 36 ? 3.405 31.652 21.288 1.00 53.21 36 GLU A C 4
ATOM 6443 O O . GLU A 1 36 ? 2.651 30.691 21.125 1.00 20.03 36 GLU A O 4
ATOM 6455 N N . LEU A 1 37 ? 3.280 32.789 20.612 1.00 22.14 37 LEU A N 4
ATOM 6456 C CA . LEU A 1 37 ? 2.231 32.979 19.618 1.00 53.05 37 LEU A CA 4
ATOM 6457 C C . LEU A 1 37 ? 2.228 31.839 18.605 1.00 4.11 37 LEU A C 4
ATOM 6458 O O . LEU A 1 37 ? 1.187 31.492 18.048 1.00 43.43 37 LEU A O 4
ATOM 6474 N N . MET A 1 38 ? 3.401 31.259 18.371 1.00 35.13 38 MET A N 4
ATOM 6475 C CA . MET A 1 38 ? 3.534 30.156 17.428 1.00 64.43 38 MET A CA 4
ATOM 6476 C C . MET A 1 38 ? 2.995 28.860 18.025 1.00 12.53 38 MET A C 4
ATOM 6477 O O . MET A 1 38 ? 2.409 28.037 17.323 1.00 75.53 38 MET A O 4
ATOM 6491 N N . LYS A 1 39 ? 3.198 28.686 19.328 1.00 61.02 39 LYS A N 4
ATOM 6492 C CA . LYS A 1 39 ? 2.731 27.492 20.022 1.00 22.25 39 LYS A CA 4
ATOM 6493 C C . LYS A 1 39 ? 1.212 27.498 20.156 1.00 52.50 39 LYS A C 4
ATOM 6494 O O . LYS A 1 39 ? 0.572 26.446 20.129 1.00 11.44 39 LYS A O 4
ATOM 6513 N N . LEU A 1 40 ? 0.641 28.688 20.299 1.00 42.31 40 LEU A N 4
ATOM 6514 C CA . LEU A 1 40 ? -0.805 28.832 20.435 1.00 12.43 40 LEU A CA 4
ATOM 6515 C C . LEU A 1 40 ? -1.529 28.202 19.251 1.00 63.21 40 LEU A C 4
ATOM 6516 O O . LEU A 1 40 ? -2.443 27.396 19.427 1.00 61.13 40 LEU A O 4
ATOM 6532 N N . CYS A 1 41 ? -1.113 28.572 18.045 1.00 40.44 41 CYS A N 4
ATOM 6533 C CA . CYS A 1 41 ? -1.721 28.042 16.829 1.00 50.51 41 CYS A CA 4
ATOM 6534 C C . CYS A 1 41 ? -1.261 26.611 16.570 1.00 4.42 41 CYS A C 4
ATOM 6535 O O . CYS A 1 41 ? -2.001 25.802 16.013 1.00 2.34 41 CYS A O 4
ATOM 6543 N N . GLU A 1 42 ? -0.032 26.308 16.978 1.00 41.31 42 GLU A N 4
ATOM 6544 C CA . GLU A 1 42 ? 0.529 24.975 16.786 1.00 54.41 42 GLU A CA 4
ATOM 6545 C C . GLU A 1 42 ? -0.276 23.932 17.557 1.00 2.55 42 GLU A C 4
ATOM 6546 O O . GLU A 1 42 ? -0.372 22.778 17.141 1.00 52.35 42 GLU A O 4
ATOM 6558 N N . GLU A 1 43 ? -0.849 24.348 18.683 1.00 21.41 43 GLU A N 4
ATOM 6559 C CA . GLU A 1 43 ? -1.642 23.449 19.512 1.00 34.23 43 GLU A CA 4
ATOM 6560 C C . GLU A 1 43 ? -2.766 22.811 18.701 1.00 41.25 43 GLU A C 4
ATOM 6561 O O . GLU A 1 43 ? -2.967 21.597 18.744 1.00 11.44 43 GLU A O 4
ATOM 6573 N N . ALA A 1 44 ? -3.498 23.639 17.962 1.00 75.41 44 ALA A N 4
ATOM 6574 C CA . ALA A 1 44 ? -4.601 23.157 17.140 1.00 53.51 44 ALA A CA 4
ATOM 6575 C C . ALA A 1 44 ? -4.120 22.128 16.124 1.00 61.32 44 ALA A C 4
ATOM 6576 O O . ALA A 1 44 ? -4.787 21.123 15.880 1.00 10.24 44 ALA A O 4
ATOM 6583 N N . ALA A 1 45 ? -2.958 22.387 15.532 1.00 54.42 45 ALA A N 4
ATOM 6584 C CA . ALA A 1 45 ? -2.386 21.482 14.542 1.00 54.35 45 ALA A CA 4
ATOM 6585 C C . ALA A 1 45 ? -1.877 20.203 15.196 1.00 10.24 45 ALA A C 4
ATOM 6586 O O . ALA A 1 45 ? -1.814 19.150 14.562 1.00 42.34 45 ALA A O 4
ATOM 6593 N N . LYS A 1 46 ? -1.512 20.301 16.470 1.00 11.22 46 LYS A N 4
ATOM 6594 C CA . LYS A 1 46 ? -1.007 19.152 17.213 1.00 51.33 46 LYS A CA 4
ATOM 6595 C C . LYS A 1 46 ? -2.084 18.081 17.355 1.00 22.52 46 LYS A C 4
ATOM 6596 O O . LYS A 1 46 ? -1.801 16.885 17.265 1.00 4.00 46 LYS A O 4
ATOM 6615 N N . LYS A 1 47 ? -3.320 18.515 17.575 1.00 52.51 47 LYS A N 4
ATOM 6616 C CA . LYS A 1 47 ? -4.440 17.594 17.727 1.00 71.21 47 LYS A CA 4
ATOM 6617 C C . LYS A 1 47 ? -4.617 16.742 16.474 1.00 40.50 47 LYS A C 4
ATOM 6618 O O . LYS A 1 47 ? -4.861 15.539 16.560 1.00 12.21 47 LYS A O 4
ATOM 6637 N N . ALA A 1 48 ? -4.491 17.374 15.312 1.00 0.30 48 ALA A N 4
ATOM 6638 C CA . ALA A 1 48 ? -4.634 16.673 14.042 1.00 42.52 48 ALA A CA 4
ATOM 6639 C C . ALA A 1 48 ? -3.622 15.539 13.925 1.00 71.14 48 ALA A C 4
ATOM 6640 O O . ALA A 1 48 ? -3.907 14.500 13.330 1.00 52.11 48 ALA A O 4
ATOM 6647 N N . GLU A 1 49 ? -2.439 15.746 14.495 1.00 62.14 49 GLU A N 4
ATOM 6648 C CA . GLU A 1 49 ? -1.384 14.740 14.451 1.00 31.43 49 GLU A CA 4
ATOM 6649 C C . GLU A 1 49 ? -1.733 13.547 15.338 1.00 43.21 49 GLU A C 4
ATOM 6650 O O . GLU A 1 49 ? -1.379 12.410 15.031 1.00 32.41 49 GLU A O 4
ATOM 6662 N N . GLU A 1 50 ? -2.428 13.819 16.438 1.00 71.35 50 GLU A N 4
ATOM 6663 C CA . GLU A 1 50 ? -2.824 12.768 17.369 1.00 1.11 50 GLU A CA 4
ATOM 6664 C C . GLU A 1 50 ? -4.059 12.028 16.862 1.00 42.33 50 GLU A C 4
ATOM 6665 O O . GLU A 1 50 ? -4.228 10.834 17.115 1.00 41.44 50 GLU A O 4
ATOM 6677 N N . LEU A 1 51 ? -4.918 12.745 16.146 1.00 64.11 51 LEU A N 4
ATOM 6678 C CA . LEU A 1 51 ? -6.139 12.158 15.604 1.00 23.11 51 LEU A CA 4
ATOM 6679 C C . LEU A 1 51 ? -5.821 11.217 14.446 1.00 73.44 51 LEU A C 4
ATOM 6680 O O . LEU A 1 51 ? -6.541 10.246 14.206 1.00 11.30 51 LEU A O 4
ATOM 6696 N N . PHE A 1 52 ? -4.740 11.508 13.732 1.00 63.11 52 PHE A N 4
ATOM 6697 C CA . PHE A 1 52 ? -4.326 10.687 12.600 1.00 41.44 52 PHE A CA 4
ATOM 6698 C C . PHE A 1 52 ? -4.116 9.238 13.027 1.00 13.20 52 PHE A C 4
ATOM 6699 O O . PHE A 1 52 ? -4.363 8.309 12.257 1.00 11.14 52 PHE A O 4
ATOM 6716 N N . LYS A 1 53 ? -3.657 9.052 14.260 1.00 35.11 53 LYS A N 4
ATOM 6717 C CA . LYS A 1 53 ? -3.413 7.717 14.793 1.00 20.50 53 LYS A CA 4
ATOM 6718 C C . LYS A 1 53 ? -4.707 6.911 14.857 1.00 60.55 53 LYS A C 4
ATOM 6719 O O . LYS A 1 53 ? -4.762 5.769 14.398 1.00 63.22 53 LYS A O 4
ATOM 6738 N N . LEU A 1 54 ? -5.745 7.513 15.426 1.00 65.45 54 LEU A N 4
ATOM 6739 C CA . LEU A 1 54 ? -7.040 6.852 15.548 1.00 75.45 54 LEU A CA 4
ATOM 6740 C C . LEU A 1 54 ? -7.680 6.651 14.177 1.00 33.24 54 LEU A C 4
ATOM 6741 O O . LEU A 1 54 ? -8.226 5.587 13.887 1.00 64.42 54 LEU A O 4
ATOM 6757 N N . ALA A 1 55 ? -7.607 7.679 13.340 1.00 61.25 55 ALA A N 4
ATOM 6758 C CA . ALA A 1 55 ? -8.175 7.614 11.999 1.00 23.04 55 ALA A CA 4
ATOM 6759 C C . ALA A 1 55 ? -7.606 6.434 11.218 1.00 72.10 55 ALA A C 4
ATOM 6760 O O . ALA A 1 55 ? -8.240 5.927 10.293 1.00 34.04 55 ALA A O 4
ATOM 6767 N N . GLU A 1 56 ? -6.406 6.003 11.597 1.00 72.42 56 GLU A N 4
ATOM 6768 C CA . GLU A 1 56 ? -5.753 4.883 10.930 1.00 24.44 56 GLU A CA 4
ATOM 6769 C C . GLU A 1 56 ? -6.597 3.617 11.039 1.00 32.22 56 GLU A C 4
ATOM 6770 O O . GLU A 1 56 ? -6.768 2.886 10.063 1.00 41.54 56 GLU A O 4
ATOM 6782 N N . GLU A 1 57 ? -7.120 3.362 12.234 1.00 11.32 57 GLU A N 4
ATOM 6783 C CA . GLU A 1 57 ? -7.945 2.183 12.472 1.00 42.45 57 GLU A CA 4
ATOM 6784 C C . GLU A 1 57 ? -9.351 2.383 11.915 1.00 41.15 57 GLU A C 4
ATOM 6785 O O . GLU A 1 57 ? -10.038 1.419 11.574 1.00 75.12 57 GLU A O 4
ATOM 6797 N N . ARG A 1 58 ? -9.775 3.640 11.827 1.00 65.31 58 ARG A N 4
ATOM 6798 C CA . ARG A 1 58 ? -11.100 3.966 11.313 1.00 3.11 58 ARG A CA 4
ATOM 6799 C C . ARG A 1 58 ? -11.190 3.676 9.818 1.00 32.52 58 ARG A C 4
ATOM 6800 O O . ARG A 1 58 ? -12.242 3.280 9.314 1.00 12.31 58 ARG A O 4
ATOM 6821 N N . LEU A 1 59 ? -10.081 3.876 9.114 1.00 33.51 59 LEU A N 4
ATOM 6822 C CA . LEU A 1 59 ? -10.035 3.636 7.675 1.00 10.44 59 LEU A CA 4
ATOM 6823 C C . LEU A 1 59 ? -9.402 2.282 7.369 1.00 3.11 59 LEU A C 4
ATOM 6824 O O . LEU A 1 59 ? -9.668 1.682 6.328 1.00 34.11 59 LEU A O 4
ATOM 6840 N N . LYS A 1 60 ? -8.565 1.805 8.284 1.00 43.11 60 LYS A N 4
ATOM 6841 C CA . LYS A 1 60 ? -7.897 0.521 8.115 1.00 24.14 60 LYS A CA 4
ATOM 6842 C C . LYS A 1 60 ? -6.974 0.544 6.900 1.00 72.50 60 LYS A C 4
ATOM 6843 O O . LYS A 1 60 ? -7.098 1.405 6.029 1.00 33.12 60 LYS A O 4
ATOM 6862 N N . LYS A 1 61 ? -6.051 -0.411 6.846 1.00 55.32 61 LYS A N 4
ATOM 6863 C CA . LYS A 1 61 ? -5.110 -0.503 5.737 1.00 45.30 61 LYS A CA 4
ATOM 6864 C C . LYS A 1 61 ? -5.844 -0.707 4.416 1.00 65.35 61 LYS A C 4
ATOM 6865 O O . LYS A 1 61 ? -6.532 -1.711 4.225 1.00 22.50 61 LYS A O 4
ATOM 6884 N N . LEU A 1 62 ? -5.694 0.249 3.505 1.00 12.34 62 LEU A N 4
ATOM 6885 C CA . LEU A 1 62 ? -6.342 0.174 2.201 1.00 64.22 62 LEU A CA 4
ATOM 6886 C C . LEU A 1 62 ? -7.837 -0.088 2.350 1.00 31.24 62 LEU A C 4
ATOM 6887 O O . LEU A 1 62 ? -8.544 -0.130 1.344 1.00 53.11 62 LEU A O 4
ATOM 6903 N N . MET B 1 1 ? -7.827 49.415 10.045 1.00 50.21 1 MET B N 4
ATOM 6904 C CA . MET B 1 1 ? -6.716 48.635 9.512 1.00 31.31 1 MET B CA 4
ATOM 6905 C C . MET B 1 1 ? -6.481 47.382 10.350 1.00 43.12 1 MET B C 4
ATOM 6906 O O . MET B 1 1 ? -6.632 47.402 11.572 1.00 71.02 1 MET B O 4
ATOM 6920 N N . LYS B 1 2 ? -6.111 46.293 9.686 1.00 31.12 2 LYS B N 4
ATOM 6921 C CA . LYS B 1 2 ? -5.853 45.030 10.369 1.00 74.23 2 LYS B CA 4
ATOM 6922 C C . LYS B 1 2 ? -4.759 45.192 11.419 1.00 53.44 2 LYS B C 4
ATOM 6923 O O . LYS B 1 2 ? -3.802 45.941 11.223 1.00 63.41 2 LYS B O 4
ATOM 6942 N N . LYS B 1 3 ? -4.908 44.486 12.535 1.00 43.50 3 LYS B N 4
ATOM 6943 C CA . LYS B 1 3 ? -3.931 44.550 13.616 1.00 14.31 3 LYS B CA 4
ATOM 6944 C C . LYS B 1 3 ? -3.227 43.208 13.792 1.00 0.43 3 LYS B C 4
ATOM 6945 O O . LYS B 1 3 ? -2.750 42.885 14.881 1.00 31.44 3 LYS B O 4
ATOM 6964 N N . LEU B 1 4 ? -3.163 42.433 12.716 1.00 20.41 4 LEU B N 4
ATOM 6965 C CA . LEU B 1 4 ? -2.515 41.126 12.750 1.00 1.54 4 LEU B CA 4
ATOM 6966 C C . LEU B 1 4 ? -3.345 40.128 13.550 1.00 12.01 4 LEU B C 4
ATOM 6967 O O . LEU B 1 4 ? -3.906 39.185 12.993 1.00 24.45 4 LEU B O 4
ATOM 6983 N N . ARG B 1 5 ? -3.421 40.344 14.859 1.00 15.44 5 ARG B N 4
ATOM 6984 C CA . ARG B 1 5 ? -4.184 39.463 15.736 1.00 0.11 5 ARG B CA 4
ATOM 6985 C C . ARG B 1 5 ? -5.615 39.301 15.232 1.00 72.14 5 ARG B C 4
ATOM 6986 O O . ARG B 1 5 ? -6.244 38.265 15.444 1.00 15.30 5 ARG B O 4
ATOM 7007 N N . GLU B 1 6 ? -6.122 40.333 14.564 1.00 30.54 6 GLU B N 4
ATOM 7008 C CA . GLU B 1 6 ? -7.479 40.304 14.031 1.00 71.02 6 GLU B CA 4
ATOM 7009 C C . GLU B 1 6 ? -7.600 39.281 12.904 1.00 54.52 6 GLU B C 4
ATOM 7010 O O . GLU B 1 6 ? -8.592 38.559 12.812 1.00 54.10 6 GLU B O 4
ATOM 7022 N N . GLU B 1 7 ? -6.583 39.228 12.050 1.00 45.45 7 GLU B N 4
ATOM 7023 C CA . GLU B 1 7 ? -6.576 38.295 10.929 1.00 41.22 7 GLU B CA 4
ATOM 7024 C C . GLU B 1 7 ? -6.298 36.873 11.407 1.00 64.14 7 GLU B C 4
ATOM 7025 O O . GLU B 1 7 ? -6.955 35.924 10.979 1.00 23.24 7 GLU B O 4
ATOM 7037 N N . ALA B 1 8 ? -5.318 36.734 12.294 1.00 53.15 8 ALA B N 4
ATOM 7038 C CA . ALA B 1 8 ? -4.953 35.429 12.831 1.00 44.34 8 ALA B CA 4
ATOM 7039 C C . ALA B 1 8 ? -6.148 34.756 13.496 1.00 21.32 8 ALA B C 4
ATOM 7040 O O . ALA B 1 8 ? -6.380 33.561 13.314 1.00 70.13 8 ALA B O 4
ATOM 7047 N N . ALA B 1 9 ? -6.903 35.529 14.269 1.00 11.01 9 ALA B N 4
ATOM 7048 C CA . ALA B 1 9 ? -8.075 35.007 14.961 1.00 20.42 9 ALA B CA 4
ATOM 7049 C C . ALA B 1 9 ? -9.071 34.404 13.976 1.00 42.43 9 ALA B C 4
ATOM 7050 O O . ALA B 1 9 ? -9.724 33.404 14.271 1.00 52.12 9 ALA B O 4
ATOM 7057 N N . LYS B 1 10 ? -9.183 35.021 12.804 1.00 75.51 10 LYS B N 4
ATOM 7058 C CA . LYS B 1 10 ? -10.099 34.546 11.774 1.00 64.11 10 LYS B CA 4
ATOM 7059 C C . LYS B 1 10 ? -9.589 33.252 11.146 1.00 54.41 10 LYS B C 4
ATOM 7060 O O . LYS B 1 10 ? -10.375 32.391 10.750 1.00 52.01 10 LYS B O 4
ATOM 7079 N N . LEU B 1 11 ? -8.270 33.121 11.061 1.00 52.21 11 LEU B N 4
ATOM 7080 C CA . LEU B 1 11 ? -7.654 31.932 10.483 1.00 54.14 11 LEU B CA 4
ATOM 7081 C C . LEU B 1 11 ? -8.163 30.668 11.171 1.00 63.04 11 LEU B C 4
ATOM 7082 O O . LEU B 1 11 ? -8.265 29.610 10.550 1.00 42.12 11 LEU B O 4
ATOM 7098 N N . PHE B 1 12 ? -8.482 30.787 12.455 1.00 23.31 12 PHE B N 4
ATOM 7099 C CA . PHE B 1 12 ? -8.981 29.654 13.226 1.00 4.30 12 PHE B CA 4
ATOM 7100 C C . PHE B 1 12 ? -10.236 29.068 12.584 1.00 4.32 12 PHE B C 4
ATOM 7101 O O . PHE B 1 12 ? -10.461 27.860 12.629 1.00 52.23 12 PHE B O 4
ATOM 7118 N N . GLU B 1 13 ? -11.047 29.936 11.987 1.00 1.21 13 GLU B N 4
ATOM 7119 C CA . GLU B 1 13 ? -12.279 29.506 11.337 1.00 75.32 13 GLU B CA 4
ATOM 7120 C C . GLU B 1 13 ? -11.979 28.760 10.040 1.00 24.25 13 GLU B C 4
ATOM 7121 O O . GLU B 1 13 ? -12.712 27.853 9.649 1.00 34.34 13 GLU B O 4
ATOM 7133 N N . GLU B 1 14 ? -10.893 29.151 9.377 1.00 54.24 14 GLU B N 4
ATOM 7134 C CA . GLU B 1 14 ? -10.497 28.521 8.124 1.00 65.53 14 GLU B CA 4
ATOM 7135 C C . GLU B 1 14 ? -10.403 27.006 8.282 1.00 55.24 14 GLU B C 4
ATOM 7136 O O . GLU B 1 14 ? -10.804 26.253 7.395 1.00 63.33 14 GLU B O 4
ATOM 7148 N N . TRP B 1 15 ? -9.871 26.568 9.417 1.00 74.34 15 TRP B N 4
ATOM 7149 C CA . TRP B 1 15 ? -9.724 25.143 9.692 1.00 50.32 15 TRP B CA 4
ATOM 7150 C C . TRP B 1 15 ? -11.071 24.432 9.616 1.00 74.23 15 TRP B C 4
ATOM 7151 O O . TRP B 1 15 ? -11.209 23.413 8.940 1.00 71.34 15 TRP B O 4
ATOM 7172 N N . LYS B 1 16 ? -12.062 24.975 10.314 1.00 13.33 16 LYS B N 4
ATOM 7173 C CA . LYS B 1 16 ? -13.399 24.395 10.325 1.00 71.12 16 LYS B CA 4
ATOM 7174 C C . LYS B 1 16 ? -14.038 24.471 8.941 1.00 2.45 16 LYS B C 4
ATOM 7175 O O . LYS B 1 16 ? -14.898 23.662 8.598 1.00 70.51 16 LYS B O 4
ATOM 7194 N N . LYS B 1 17 ? -13.609 25.450 8.151 1.00 12.44 17 LYS B N 4
ATOM 7195 C CA . LYS B 1 17 ? -14.136 25.632 6.804 1.00 13.40 17 LYS B CA 4
ATOM 7196 C C . LYS B 1 17 ? -13.879 24.397 5.949 1.00 65.54 17 LYS B C 4
ATOM 7197 O O . LYS B 1 17 ? -14.789 23.877 5.301 1.00 2.42 17 LYS B O 4
ATOM 7216 N N . LEU B 1 18 ? -12.635 23.930 5.950 1.00 23.31 18 LEU B N 4
ATOM 7217 C CA . LEU B 1 18 ? -12.258 22.753 5.174 1.00 43.24 18 LEU B CA 4
ATOM 7218 C C . LEU B 1 18 ? -12.766 21.477 5.838 1.00 0.12 18 LEU B C 4
ATOM 7219 O O . LEU B 1 18 ? -13.062 20.491 5.165 1.00 21.43 18 LEU B O 4
ATOM 7235 N N . ALA B 1 19 ? -12.867 21.507 7.163 1.00 21.44 19 ALA B N 4
ATOM 7236 C CA . ALA B 1 19 ? -13.342 20.354 7.918 1.00 74.14 19 ALA B CA 4
ATOM 7237 C C . ALA B 1 19 ? -14.775 20.001 7.535 1.00 74.53 19 ALA B C 4
ATOM 7238 O O . ALA B 1 19 ? -15.105 18.830 7.345 1.00 61.24 19 ALA B O 4
ATOM 7245 N N . GLU B 1 20 ? -15.622 21.019 7.423 1.00 10.32 20 GLU B N 4
ATOM 7246 C CA . GLU B 1 20 ? -17.020 20.813 7.064 1.00 42.35 20 GLU B CA 4
ATOM 7247 C C . GLU B 1 20 ? -17.145 20.309 5.629 1.00 65.41 20 GLU B C 4
ATOM 7248 O O . GLU B 1 20 ? -17.976 19.452 5.332 1.00 20.44 20 GLU B O 4
ATOM 7260 N N . GLU B 1 21 ? -16.313 20.849 4.744 1.00 54.03 21 GLU B N 4
ATOM 7261 C CA . GLU B 1 21 ? -16.331 20.454 3.340 1.00 42.53 21 GLU B CA 4
ATOM 7262 C C . GLU B 1 21 ? -15.759 19.052 3.162 1.00 24.23 21 GLU B C 4
ATOM 7263 O O . GLU B 1 21 ? -16.161 18.316 2.261 1.00 21.11 21 GLU B O 4
ATOM 7275 N N . ALA B 1 22 ? -14.818 18.689 4.027 1.00 22.34 22 ALA B N 4
ATOM 7276 C CA . ALA B 1 22 ? -14.190 17.374 3.966 1.00 11.31 22 ALA B CA 4
ATOM 7277 C C . ALA B 1 22 ? -15.132 16.292 4.484 1.00 10.23 22 ALA B C 4
ATOM 7278 O O . ALA B 1 22 ? -15.089 15.149 4.029 1.00 2.52 22 ALA B O 4
ATOM 7285 N N . ALA B 1 23 ? -15.980 16.660 5.439 1.00 64.02 23 ALA B N 4
ATOM 7286 C CA . ALA B 1 23 ? -16.932 15.721 6.017 1.00 55.15 23 ALA B CA 4
ATOM 7287 C C . ALA B 1 23 ? -17.796 15.079 4.937 1.00 70.23 23 ALA B C 4
ATOM 7288 O O . ALA B 1 23 ? -18.203 13.923 5.058 1.00 64.13 23 ALA B O 4
ATOM 7295 N N . LYS B 1 24 ? -18.073 15.836 3.880 1.00 30.40 24 LYS B N 4
ATOM 7296 C CA . LYS B 1 24 ? -18.887 15.340 2.776 1.00 54.42 24 LYS B CA 4
ATOM 7297 C C . LYS B 1 24 ? -18.150 14.255 2.000 1.00 70.21 24 LYS B C 4
ATOM 7298 O O . LYS B 1 24 ? -18.757 13.288 1.538 1.00 63.22 24 LYS B O 4
ATOM 7317 N N . LEU B 1 25 ? -16.840 14.419 1.863 1.00 65.32 25 LEU B N 4
ATOM 7318 C CA . LEU B 1 25 ? -16.018 13.451 1.143 1.00 15.23 25 LEU B CA 4
ATOM 7319 C C . LEU B 1 25 ? -15.958 12.124 1.894 1.00 64.31 25 LEU B C 4
ATOM 7320 O O . LEU B 1 25 ? -15.910 11.055 1.284 1.00 32.22 25 LEU B O 4
ATOM 7336 N N . LEU B 1 26 ? -15.962 12.200 3.220 1.00 2.43 26 LEU B N 4
ATOM 7337 C CA . LEU B 1 26 ? -15.910 11.005 4.055 1.00 33.53 26 LEU B CA 4
ATOM 7338 C C . LEU B 1 26 ? -17.191 10.188 3.919 1.00 44.32 26 LEU B C 4
ATOM 7339 O O . LEU B 1 26 ? -17.149 8.963 3.817 1.00 23.24 26 LEU B O 4
ATOM 7355 N N . GLU B 1 27 ? -18.328 10.877 3.915 1.00 44.11 27 GLU B N 4
ATOM 7356 C CA . GLU B 1 27 ? -19.621 10.215 3.789 1.00 24.33 27 GLU B CA 4
ATOM 7357 C C . GLU B 1 27 ? -20.125 10.275 2.349 1.00 60.20 27 GLU B C 4
ATOM 7358 O O . GLU B 1 27 ? -21.312 10.088 2.088 1.00 71.41 27 GLU B O 4
ATOM 7370 N N . GLY B 1 28 ? -19.213 10.539 1.419 1.00 25.01 28 GLY B N 4
ATOM 7371 C CA . GLY B 1 28 ? -19.583 10.620 0.018 1.00 24.14 28 GLY B CA 4
ATOM 7372 C C . GLY B 1 28 ? -20.137 9.313 -0.511 1.00 65.24 28 GLY B C 4
ATOM 7373 O O . GLY B 1 28 ? -20.920 9.301 -1.460 1.00 52.32 28 GLY B O 4
ATOM 7377 N N . GLY B 1 29 ? -19.729 8.206 0.103 1.00 70.25 29 GLY B N 4
ATOM 7378 C CA . GLY B 1 29 ? -20.199 6.902 -0.328 1.00 20.12 29 GLY B CA 4
ATOM 7379 C C . GLY B 1 29 ? -20.036 5.844 0.744 1.00 34.00 29 GLY B C 4
ATOM 7380 O O . GLY B 1 29 ? -19.947 4.655 0.444 1.00 35.03 29 GLY B O 4
ATOM 7384 N N . GLY B 1 30 ? -19.996 6.278 2.001 1.00 22.42 30 GLY B N 4
ATOM 7385 C CA . GLY B 1 30 ? -19.841 5.347 3.103 1.00 63.12 30 GLY B CA 4
ATOM 7386 C C . GLY B 1 30 ? -21.099 5.225 3.941 1.00 44.43 30 GLY B C 4
ATOM 7387 O O . GLY B 1 30 ? -21.294 4.232 4.639 1.00 72.22 30 GLY B O 4
ATOM 7391 N N . GLY B 1 31 ? -21.954 6.241 3.873 1.00 41.05 31 GLY B N 4
ATOM 7392 C CA . GLY B 1 31 ? -23.188 6.224 4.637 1.00 45.23 31 GLY B CA 4
ATOM 7393 C C . GLY B 1 31 ? -23.991 4.959 4.414 1.00 21.24 31 GLY B C 4
ATOM 7394 O O . GLY B 1 31 ? -24.482 4.713 3.312 1.00 34.33 31 GLY B O 4
ATOM 7398 N N . GLY B 1 32 ? -24.125 4.152 5.463 1.00 45.31 32 GLY B N 4
ATOM 7399 C CA . GLY B 1 32 ? -24.874 2.914 5.354 1.00 30.25 32 GLY B CA 4
ATOM 7400 C C . GLY B 1 32 ? -24.898 2.137 6.655 1.00 74.13 32 GLY B C 4
ATOM 7401 O O . GLY B 1 32 ? -24.132 1.191 6.837 1.00 44.32 32 GLY B O 4
ATOM 7405 N N . GLY B 1 33 ? -25.782 2.536 7.565 1.00 53.23 33 GLY B N 4
ATOM 7406 C CA . GLY B 1 33 ? -25.887 1.860 8.845 1.00 22.14 33 GLY B CA 4
ATOM 7407 C C . GLY B 1 33 ? -24.975 2.465 9.895 1.00 73.22 33 GLY B C 4
ATOM 7408 O O . GLY B 1 33 ? -24.180 1.761 10.517 1.00 62.23 33 GLY B O 4
ATOM 7412 N N . GLY B 1 34 ? -25.091 3.774 10.094 1.00 3.42 34 GLY B N 4
ATOM 7413 C CA . GLY B 1 34 ? -24.264 4.452 11.076 1.00 62.21 34 GLY B CA 4
ATOM 7414 C C . GLY B 1 34 ? -23.576 5.676 10.508 1.00 23.11 34 GLY B C 4
ATOM 7415 O O . GLY B 1 34 ? -24.217 6.693 10.246 1.00 62.02 34 GLY B O 4
ATOM 7419 N N . GLY B 1 35 ? -22.263 5.581 10.317 1.00 70.32 35 GLY B N 4
ATOM 7420 C CA . GLY B 1 35 ? -21.508 6.698 9.779 1.00 33.31 35 GLY B CA 4
ATOM 7421 C C . GLY B 1 35 ? -20.623 7.354 10.820 1.00 60.04 35 GLY B C 4
ATOM 7422 O O . GLY B 1 35 ? -20.866 8.492 11.220 1.00 14.14 35 GLY B O 4
ATOM 7426 N N . GLU B 1 36 ? -19.596 6.635 11.260 1.00 20.53 36 GLU B N 4
ATOM 7427 C CA . GLU B 1 36 ? -18.674 7.156 12.263 1.00 32.55 36 GLU B CA 4
ATOM 7428 C C . GLU B 1 36 ? -17.679 8.128 11.636 1.00 22.21 36 GLU B C 4
ATOM 7429 O O . GLU B 1 36 ? -17.218 9.067 12.286 1.00 71.33 36 GLU B O 4
ATOM 7441 N N . LEU B 1 37 ? -17.352 7.895 10.370 1.00 44.22 37 LEU B N 4
ATOM 7442 C CA . LEU B 1 37 ? -16.412 8.750 9.653 1.00 21.23 37 LEU B CA 4
ATOM 7443 C C . LEU B 1 37 ? -16.817 10.216 9.762 1.00 50.20 37 LEU B C 4
ATOM 7444 O O . LEU B 1 37 ? -15.970 11.109 9.730 1.00 64.50 37 LEU B O 4
ATOM 7460 N N . MET B 1 38 ? -18.117 10.457 9.892 1.00 14.53 38 MET B N 4
ATOM 7461 C CA . MET B 1 38 ? -18.634 11.816 10.010 1.00 50.02 38 MET B CA 4
ATOM 7462 C C . MET B 1 38 ? -18.365 12.383 11.400 1.00 21.24 38 MET B C 4
ATOM 7463 O O . MET B 1 38 ? -18.090 13.573 11.555 1.00 24.31 38 MET B O 4
ATOM 7477 N N . LYS B 1 39 ? -18.445 11.522 12.410 1.00 60.13 39 LYS B N 4
ATOM 7478 C CA . LYS B 1 39 ? -18.209 11.935 13.788 1.00 2.02 39 LYS B CA 4
ATOM 7479 C C . LYS B 1 39 ? -16.734 12.248 14.017 1.00 53.22 39 LYS B C 4
ATOM 7480 O O . LYS B 1 39 ? -16.391 13.130 14.806 1.00 41.51 39 LYS B O 4
ATOM 7499 N N . LEU B 1 40 ? -15.865 11.522 13.322 1.00 11.43 40 LEU B N 4
ATOM 7500 C CA . LEU B 1 40 ? -14.425 11.724 13.450 1.00 62.44 40 LEU B CA 4
ATOM 7501 C C . LEU B 1 40 ? -14.006 13.058 12.840 1.00 72.32 40 LEU B C 4
ATOM 7502 O O . LEU B 1 40 ? -13.097 13.721 13.339 1.00 11.32 40 LEU B O 4
ATOM 7518 N N . CYS B 1 41 ? -14.677 13.446 11.760 1.00 31.44 41 CYS B N 4
ATOM 7519 C CA . CYS B 1 41 ? -14.375 14.702 11.083 1.00 54.20 41 CYS B CA 4
ATOM 7520 C C . CYS B 1 41 ? -14.894 15.890 11.885 1.00 15.02 41 CYS B C 4
ATOM 7521 O O . CYS B 1 41 ? -14.198 16.892 12.049 1.00 63.45 41 CYS B O 4
ATOM 7529 N N . GLU B 1 42 ? -16.120 15.771 12.384 1.00 1.20 42 GLU B N 4
ATOM 7530 C CA . GLU B 1 42 ? -16.733 16.838 13.167 1.00 32.53 42 GLU B CA 4
ATOM 7531 C C . GLU B 1 42 ? -15.977 17.054 14.476 1.00 74.40 42 GLU B C 4
ATOM 7532 O O . GLU B 1 42 ? -15.942 18.163 15.008 1.00 23.23 42 GLU B O 4
ATOM 7544 N N . GLU B 1 43 ? -15.377 15.985 14.989 1.00 14.12 43 GLU B N 4
ATOM 7545 C CA . GLU B 1 43 ? -14.624 16.057 16.236 1.00 44.21 43 GLU B CA 4
ATOM 7546 C C . GLU B 1 43 ? -13.444 17.016 16.104 1.00 74.04 43 GLU B C 4
ATOM 7547 O O . GLU B 1 43 ? -13.245 17.892 16.945 1.00 35.11 43 GLU B O 4
ATOM 7559 N N . ALA B 1 44 ? -12.664 16.842 15.042 1.00 54.54 44 ALA B N 4
ATOM 7560 C CA . ALA B 1 44 ? -11.505 17.692 14.799 1.00 53.01 44 ALA B CA 4
ATOM 7561 C C . ALA B 1 44 ? -11.907 19.161 14.724 1.00 42.12 44 ALA B C 4
ATOM 7562 O O . ALA B 1 44 ? -11.208 20.033 15.237 1.00 64.11 44 ALA B O 4
ATOM 7569 N N . ALA B 1 45 ? -13.040 19.427 14.080 1.00 24.32 45 ALA B N 4
ATOM 7570 C CA . ALA B 1 45 ? -13.535 20.791 13.938 1.00 34.42 45 ALA B CA 4
ATOM 7571 C C . ALA B 1 45 ? -14.074 21.319 15.262 1.00 13.52 45 ALA B C 4
ATOM 7572 O O . ALA B 1 45 ? -14.057 22.524 15.516 1.00 40.03 45 ALA B O 4
ATOM 7579 N N . LYS B 1 46 ? -14.554 20.410 16.106 1.00 23.21 46 LYS B N 4
ATOM 7580 C CA . LYS B 1 46 ? -15.098 20.784 17.406 1.00 61.05 46 LYS B CA 4
ATOM 7581 C C . LYS B 1 46 ? -14.013 21.371 18.302 1.00 45.14 46 LYS B C 4
ATOM 7582 O O . LYS B 1 46 ? -14.265 22.296 19.075 1.00 20.15 46 LYS B O 4
ATOM 7601 N N . LYS B 1 47 ? -12.804 20.830 18.191 1.00 42.30 47 LYS B N 4
ATOM 7602 C CA . LYS B 1 47 ? -11.679 21.303 18.989 1.00 23.30 47 LYS B CA 4
ATOM 7603 C C . LYS B 1 47 ? -11.408 22.781 18.727 1.00 53.40 47 LYS B C 4
ATOM 7604 O O . LYS B 1 47 ? -11.022 23.521 19.632 1.00 24.30 47 LYS B O 4
ATOM 7623 N N . ALA B 1 48 ? -11.614 23.205 17.484 1.00 34.52 48 ALA B N 4
ATOM 7624 C CA . ALA B 1 48 ? -11.396 24.595 17.105 1.00 33.02 48 ALA B CA 4
ATOM 7625 C C . ALA B 1 48 ? -12.342 25.524 17.856 1.00 75.14 48 ALA B C 4
ATOM 7626 O O . ALA B 1 48 ? -11.995 26.663 18.163 1.00 2.54 48 ALA B O 4
ATOM 7633 N N . GLU B 1 49 ? -13.542 25.030 18.148 1.00 62.22 49 GLU B N 4
ATOM 7634 C CA . GLU B 1 49 ? -14.540 25.818 18.862 1.00 3.11 49 GLU B CA 4
ATOM 7635 C C . GLU B 1 49 ? -14.150 25.989 20.327 1.00 32.01 49 GLU B C 4
ATOM 7636 O O . GLU B 1 49 ? -14.434 27.018 20.939 1.00 41.33 49 GLU B O 4
ATOM 7648 N N . GLU B 1 50 ? -13.500 24.972 20.884 1.00 23.12 50 GLU B N 4
ATOM 7649 C CA . GLU B 1 50 ? -13.073 25.010 22.278 1.00 70.40 50 GLU B CA 4
ATOM 7650 C C . GLU B 1 50 ? -11.786 25.816 22.431 1.00 72.43 50 GLU B C 4
ATOM 7651 O O . GLU B 1 50 ? -11.554 26.443 23.465 1.00 20.02 50 GLU B O 4
ATOM 7663 N N . LEU B 1 51 ? -10.953 25.793 21.396 1.00 74.01 51 LEU B N 4
ATOM 7664 C CA . LEU B 1 51 ? -9.690 26.521 21.415 1.00 35.33 51 LEU B CA 4
ATOM 7665 C C . LEU B 1 51 ? -9.922 28.018 21.251 1.00 3.55 51 LEU B C 4
ATOM 7666 O O . LEU B 1 51 ? -9.170 28.836 21.783 1.00 2.02 51 LEU B O 4
ATOM 7682 N N . PHE B 1 52 ? -10.969 28.373 20.514 1.00 63.33 52 PHE B N 4
ATOM 7683 C CA . PHE B 1 52 ? -11.301 29.774 20.281 1.00 50.14 52 PHE B CA 4
ATOM 7684 C C . PHE B 1 52 ? -11.627 30.481 21.593 1.00 35.34 52 PHE B C 4
ATOM 7685 O O . PHE B 1 52 ? -11.348 31.668 21.758 1.00 10.34 52 PHE B O 4
ATOM 7702 N N . LYS B 1 53 ? -12.221 29.742 22.524 1.00 3.42 53 LYS B N 4
ATOM 7703 C CA . LYS B 1 53 ? -12.586 30.296 23.823 1.00 34.20 53 LYS B CA 4
ATOM 7704 C C . LYS B 1 53 ? -11.346 30.729 24.597 1.00 11.12 53 LYS B C 4
ATOM 7705 O O . LYS B 1 53 ? -11.332 31.788 25.226 1.00 42.21 53 LYS B O 4
ATOM 7724 N N . LEU B 1 54 ? -10.304 29.906 24.547 1.00 71.01 54 LEU B N 4
ATOM 7725 C CA . LEU B 1 54 ? -9.058 30.205 25.243 1.00 11.24 54 LEU B CA 4
ATOM 7726 C C . LEU B 1 54 ? -8.247 31.250 24.482 1.00 13.42 54 LEU B C 4
ATOM 7727 O O . LEU B 1 54 ? -7.735 32.202 25.072 1.00 31.44 54 LEU B O 4
ATOM 7743 N N . ALA B 1 55 ? -8.137 31.067 23.171 1.00 40.01 55 ALA B N 4
ATOM 7744 C CA . ALA B 1 55 ? -7.392 31.995 22.330 1.00 51.32 55 ALA B CA 4
ATOM 7745 C C . ALA B 1 55 ? -7.919 33.418 22.483 1.00 14.23 55 ALA B C 4
ATOM 7746 O O . ALA B 1 55 ? -7.195 34.386 22.253 1.00 74.23 55 ALA B O 4
ATOM 7753 N N . GLU B 1 56 ? -9.185 33.537 22.873 1.00 33.53 56 GLU B N 4
ATOM 7754 C CA . GLU B 1 56 ? -9.808 34.842 23.055 1.00 43.33 56 GLU B CA 4
ATOM 7755 C C . GLU B 1 56 ? -9.012 35.693 24.042 1.00 64.32 56 GLU B C 4
ATOM 7756 O O . GLU B 1 56 ? -8.673 36.840 23.754 1.00 13.33 56 GLU B O 4
ATOM 7768 N N . GLU B 1 57 ? -8.719 35.120 25.205 1.00 60.45 57 GLU B N 4
ATOM 7769 C CA . GLU B 1 57 ? -7.964 35.825 26.234 1.00 52.13 57 GLU B CA 4
ATOM 7770 C C . GLU B 1 57 ? -6.476 35.849 25.897 1.00 12.42 57 GLU B C 4
ATOM 7771 O O . GLU B 1 57 ? -5.748 36.747 26.320 1.00 13.24 57 GLU B O 4
ATOM 7783 N N . ARG B 1 58 ? -6.033 34.856 25.134 1.00 22.13 58 ARG B N 4
ATOM 7784 C CA . ARG B 1 58 ? -4.632 34.762 24.742 1.00 23.12 58 ARG B CA 4
ATOM 7785 C C . ARG B 1 58 ? -4.245 35.916 23.822 1.00 4.55 58 ARG B C 4
ATOM 7786 O O . ARG B 1 58 ? -3.131 36.439 23.897 1.00 72.32 58 ARG B O 4
ATOM 7807 N N . LEU B 1 59 ? -5.171 36.311 22.955 1.00 35.23 59 LEU B N 4
ATOM 7808 C CA . LEU B 1 59 ? -4.927 37.404 22.021 1.00 41.34 59 LEU B CA 4
ATOM 7809 C C . LEU B 1 59 ? -5.974 38.502 22.183 1.00 43.21 59 LEU B C 4
ATOM 7810 O O . LEU B 1 59 ? -6.230 39.272 21.257 1.00 51.54 59 LEU B O 4
ATOM 7826 N N . LYS B 1 60 ? -6.573 38.571 23.367 1.00 3.24 60 LYS B N 4
ATOM 7827 C CA . LYS B 1 60 ? -7.588 39.578 23.655 1.00 64.32 60 LYS B CA 4
ATOM 7828 C C . LYS B 1 60 ? -7.047 40.982 23.406 1.00 51.41 60 LYS B C 4
ATOM 7829 O O . LYS B 1 60 ? -6.024 41.373 23.968 1.00 21.33 60 LYS B O 4
ATOM 7848 N N . LYS B 1 61 ? -7.742 41.738 22.563 1.00 70.13 61 LYS B N 4
ATOM 7849 C CA . LYS B 1 61 ? -7.335 43.101 22.242 1.00 13.23 61 LYS B CA 4
ATOM 7850 C C . LYS B 1 61 ? -7.108 43.914 23.513 1.00 22.11 61 LYS B C 4
ATOM 7851 O O . LYS B 1 61 ? -6.104 44.615 23.642 1.00 25.13 61 LYS B O 4
ATOM 7870 N N . LEU B 1 62 ? -8.046 43.815 24.448 1.00 45.30 62 LEU B N 4
ATOM 7871 C CA . LEU B 1 62 ? -7.948 44.542 25.709 1.00 72.40 62 LEU B CA 4
ATOM 7872 C C . LEU B 1 62 ? -8.203 43.614 26.892 1.00 74.11 62 LEU B C 4
ATOM 7873 O O . LEU B 1 62 ? -7.661 42.510 26.957 1.00 62.11 62 LEU B O 4
ATOM 7889 N N . MET A 1 1 ? -7.448 8.680 -3.846 1.00 44.04 1 MET A N 5
ATOM 7890 C CA . MET A 1 1 ? -8.703 8.831 -4.575 1.00 11.35 1 MET A CA 5
ATOM 7891 C C . MET A 1 1 ? -9.062 7.545 -5.312 1.00 11.02 1 MET A C 5
ATOM 7892 O O . MET A 1 1 ? -9.748 7.574 -6.333 1.00 73.41 1 MET A O 5
ATOM 7906 N N . LYS A 1 2 ? -8.594 6.418 -4.788 1.00 1.34 2 LYS A N 5
ATOM 7907 C CA . LYS A 1 2 ? -8.866 5.120 -5.395 1.00 3.25 2 LYS A CA 5
ATOM 7908 C C . LYS A 1 2 ? -9.805 4.296 -4.520 1.00 40.41 2 LYS A C 5
ATOM 7909 O O . LYS A 1 2 ? -10.770 3.709 -5.009 1.00 62.25 2 LYS A O 5
ATOM 7928 N N . LYS A 1 3 ? -9.517 4.258 -3.224 1.00 4.20 3 LYS A N 5
ATOM 7929 C CA . LYS A 1 3 ? -10.337 3.509 -2.279 1.00 33.42 3 LYS A CA 5
ATOM 7930 C C . LYS A 1 3 ? -11.053 4.449 -1.314 1.00 44.11 3 LYS A C 5
ATOM 7931 O O . LYS A 1 3 ? -11.470 4.042 -0.230 1.00 10.22 3 LYS A O 5
ATOM 7950 N N . LEU A 1 4 ? -11.193 5.707 -1.718 1.00 53.13 4 LEU A N 5
ATOM 7951 C CA . LEU A 1 4 ? -11.860 6.706 -0.889 1.00 75.42 4 LEU A CA 5
ATOM 7952 C C . LEU A 1 4 ? -10.999 7.081 0.311 1.00 11.23 4 LEU A C 5
ATOM 7953 O O . LEU A 1 4 ? -10.503 8.204 0.405 1.00 41.42 4 LEU A O 5
ATOM 7969 N N . ARG A 1 5 ? -10.822 6.134 1.227 1.00 63.52 5 ARG A N 5
ATOM 7970 C CA . ARG A 1 5 ? -10.018 6.365 2.421 1.00 71.04 5 ARG A CA 5
ATOM 7971 C C . ARG A 1 5 ? -8.644 6.917 2.054 1.00 63.23 5 ARG A C 5
ATOM 7972 O O . ARG A 1 5 ? -8.059 7.700 2.801 1.00 43.01 5 ARG A O 5
ATOM 7993 N N . GLU A 1 6 ? -8.136 6.502 0.897 1.00 30.03 6 GLU A N 5
ATOM 7994 C CA . GLU A 1 6 ? -6.830 6.953 0.432 1.00 21.30 6 GLU A CA 5
ATOM 7995 C C . GLU A 1 6 ? -6.762 8.477 0.394 1.00 73.34 6 GLU A C 5
ATOM 7996 O O . GLU A 1 6 ? -5.824 9.081 0.913 1.00 34.42 6 GLU A O 5
ATOM 8008 N N . GLU A 1 7 ? -7.765 9.092 -0.225 1.00 51.25 7 GLU A N 5
ATOM 8009 C CA . GLU A 1 7 ? -7.820 10.545 -0.333 1.00 41.04 7 GLU A CA 5
ATOM 8010 C C . GLU A 1 7 ? -8.141 11.179 1.018 1.00 2.15 7 GLU A C 5
ATOM 8011 O O . GLU A 1 7 ? -7.631 12.249 1.350 1.00 70.12 7 GLU A O 5
ATOM 8023 N N . ALA A 1 8 ? -8.990 10.511 1.792 1.00 21.31 8 ALA A N 5
ATOM 8024 C CA . ALA A 1 8 ? -9.377 11.007 3.106 1.00 54.23 8 ALA A CA 5
ATOM 8025 C C . ALA A 1 8 ? -8.153 11.318 3.960 1.00 21.43 8 ALA A C 5
ATOM 8026 O O . ALA A 1 8 ? -8.160 12.259 4.752 1.00 33.52 8 ALA A O 5
ATOM 8033 N N . ALA A 1 9 ? -7.103 10.521 3.791 1.00 10.11 9 ALA A N 5
ATOM 8034 C CA . ALA A 1 9 ? -5.870 10.713 4.545 1.00 0.41 9 ALA A CA 5
ATOM 8035 C C . ALA A 1 9 ? -5.140 11.973 4.093 1.00 13.24 9 ALA A C 5
ATOM 8036 O O . ALA A 1 9 ? -4.479 12.640 4.890 1.00 4.13 9 ALA A O 5
ATOM 8043 N N . LYS A 1 10 ? -5.264 12.295 2.810 1.00 71.22 10 LYS A N 5
ATOM 8044 C CA . LYS A 1 10 ? -4.617 13.475 2.251 1.00 43.55 10 LYS A CA 5
ATOM 8045 C C . LYS A 1 10 ? -5.322 14.749 2.707 1.00 1.44 10 LYS A C 5
ATOM 8046 O O . LYS A 1 10 ? -4.689 15.792 2.885 1.00 21.21 10 LYS A O 5
ATOM 8065 N N . LEU A 1 11 ? -6.633 14.659 2.896 1.00 34.31 11 LEU A N 5
ATOM 8066 C CA . LEU A 1 11 ? -7.424 15.804 3.334 1.00 12.23 11 LEU A CA 5
ATOM 8067 C C . LEU A 1 11 ? -6.843 16.412 4.607 1.00 72.24 11 LEU A C 5
ATOM 8068 O O . LEU A 1 11 ? -6.923 17.622 4.821 1.00 13.31 11 LEU A O 5
ATOM 8084 N N . PHE A 1 12 ? -6.259 15.566 5.447 1.00 33.25 12 PHE A N 5
ATOM 8085 C CA . PHE A 1 12 ? -5.664 16.019 6.699 1.00 54.31 12 PHE A CA 5
ATOM 8086 C C . PHE A 1 12 ? -4.538 17.014 6.436 1.00 13.11 12 PHE A C 5
ATOM 8087 O O . PHE A 1 12 ? -4.270 17.894 7.254 1.00 13.31 12 PHE A O 5
ATOM 8104 N N . GLU A 1 13 ? -3.881 16.867 5.290 1.00 70.43 13 GLU A N 5
ATOM 8105 C CA . GLU A 1 13 ? -2.783 17.753 4.920 1.00 21.32 13 GLU A CA 5
ATOM 8106 C C . GLU A 1 13 ? -3.303 19.137 4.543 1.00 74.32 13 GLU A C 5
ATOM 8107 O O . GLU A 1 13 ? -2.641 20.145 4.780 1.00 11.34 13 GLU A O 5
ATOM 8119 N N . GLU A 1 14 ? -4.494 19.174 3.952 1.00 15.22 14 GLU A N 5
ATOM 8120 C CA . GLU A 1 14 ? -5.102 20.434 3.541 1.00 35.43 14 GLU A CA 5
ATOM 8121 C C . GLU A 1 14 ? -5.164 21.415 4.708 1.00 14.44 14 GLU A C 5
ATOM 8122 O O . GLU A 1 14 ? -4.819 22.588 4.565 1.00 12.20 14 GLU A O 5
ATOM 8134 N N . TRP A 1 15 ? -5.607 20.927 5.861 1.00 11.13 15 TRP A N 5
ATOM 8135 C CA . TRP A 1 15 ? -5.714 21.760 7.053 1.00 74.35 15 TRP A CA 5
ATOM 8136 C C . TRP A 1 15 ? -4.350 22.305 7.461 1.00 52.40 15 TRP A C 5
ATOM 8137 O O . TRP A 1 15 ? -4.191 23.507 7.683 1.00 30.43 15 TRP A O 5
ATOM 8158 N N . LYS A 1 16 ? -3.368 21.416 7.560 1.00 24.41 16 LYS A N 5
ATOM 8159 C CA . LYS A 1 16 ? -2.016 21.808 7.940 1.00 42.12 16 LYS A CA 5
ATOM 8160 C C . LYS A 1 16 ? -1.452 22.835 6.964 1.00 64.43 16 LYS A C 5
ATOM 8161 O O . LYS A 1 16 ? -0.677 23.711 7.346 1.00 51.41 16 LYS A O 5
ATOM 8180 N N . LYS A 1 17 ? -1.847 22.723 5.700 1.00 73.55 17 LYS A N 5
ATOM 8181 C CA . LYS A 1 17 ? -1.385 23.643 4.668 1.00 23.35 17 LYS A CA 5
ATOM 8182 C C . LYS A 1 17 ? -1.667 25.089 5.062 1.00 4.35 17 LYS A C 5
ATOM 8183 O O . LYS A 1 17 ? -0.774 25.938 5.028 1.00 72.20 17 LYS A O 5
ATOM 8202 N N . LEU A 1 18 ? -2.911 25.363 5.437 1.00 73.23 18 LEU A N 5
ATOM 8203 C CA . LEU A 1 18 ? -3.311 26.708 5.839 1.00 35.12 18 LEU A CA 5
ATOM 8204 C C . LEU A 1 18 ? -2.750 27.052 7.216 1.00 71.05 18 LEU A C 5
ATOM 8205 O O . LEU A 1 18 ? -2.498 28.218 7.519 1.00 34.14 18 LEU A O 5
ATOM 8221 N N . ALA A 1 19 ? -2.558 26.031 8.043 1.00 21.44 19 ALA A N 5
ATOM 8222 C CA . ALA A 1 19 ? -2.024 26.226 9.386 1.00 24.33 19 ALA A CA 5
ATOM 8223 C C . ALA A 1 19 ? -0.583 26.725 9.336 1.00 41.13 19 ALA A C 5
ATOM 8224 O O . ALA A 1 19 ? -0.202 27.619 10.091 1.00 24.34 19 ALA A O 5
ATOM 8231 N N . GLU A 1 20 ? 0.211 26.143 8.443 1.00 40.33 20 GLU A N 5
ATOM 8232 C CA . GLU A 1 20 ? 1.609 26.530 8.298 1.00 63.54 20 GLU A CA 5
ATOM 8233 C C . GLU A 1 20 ? 1.727 27.973 7.816 1.00 22.50 20 GLU A C 5
ATOM 8234 O O . GLU A 1 20 ? 2.518 28.751 8.346 1.00 4.11 20 GLU A O 5
ATOM 8246 N N . GLU A 1 21 ? 0.934 28.320 6.806 1.00 3.54 21 GLU A N 5
ATOM 8247 C CA . GLU A 1 21 ? 0.952 29.669 6.252 1.00 41.11 21 GLU A CA 5
ATOM 8248 C C . GLU A 1 21 ? 0.439 30.682 7.271 1.00 53.23 21 GLU A C 5
ATOM 8249 O O . GLU A 1 21 ? 0.862 31.838 7.280 1.00 13.35 21 GLU A O 5
ATOM 8261 N N . ALA A 1 22 ? -0.476 30.240 8.128 1.00 62.54 22 ALA A N 5
ATOM 8262 C CA . ALA A 1 22 ? -1.046 31.107 9.151 1.00 12.51 22 ALA A CA 5
ATOM 8263 C C . ALA A 1 22 ? -0.023 31.420 10.238 1.00 20.45 22 ALA A C 5
ATOM 8264 O O . ALA A 1 22 ? -0.049 32.493 10.839 1.00 44.12 22 ALA A O 5
ATOM 8271 N N . ALA A 1 23 ? 0.877 30.474 10.486 1.00 34.24 23 ALA A N 5
ATOM 8272 C CA . ALA A 1 23 ? 1.911 30.650 11.500 1.00 72.52 23 ALA A CA 5
ATOM 8273 C C . ALA A 1 23 ? 2.795 31.849 11.180 1.00 3.20 23 ALA A C 5
ATOM 8274 O O . ALA A 1 23 ? 3.292 32.525 12.081 1.00 12.42 23 ALA A O 5
ATOM 8281 N N . LYS A 1 24 ? 2.989 32.109 9.892 1.00 52.04 24 LYS A N 5
ATOM 8282 C CA . LYS A 1 24 ? 3.813 33.229 9.452 1.00 31.20 24 LYS A CA 5
ATOM 8283 C C . LYS A 1 24 ? 3.177 34.559 9.840 1.00 73.35 24 LYS A C 5
ATOM 8284 O O . LYS A 1 24 ? 3.864 35.488 10.265 1.00 24.23 24 LYS A O 5
ATOM 8303 N N . LEU A 1 25 ? 1.858 34.644 9.692 1.00 11.44 25 LEU A N 5
ATOM 8304 C CA . LEU A 1 25 ? 1.128 35.861 10.029 1.00 3.51 25 LEU A CA 5
ATOM 8305 C C . LEU A 1 25 ? 1.220 36.156 11.523 1.00 33.12 25 LEU A C 5
ATOM 8306 O O . LEU A 1 25 ? 1.295 37.315 11.935 1.00 75.53 25 LEU A O 5
ATOM 8322 N N . LEU A 1 26 ? 1.217 35.100 12.330 1.00 41.42 26 LEU A N 5
ATOM 8323 C CA . LEU A 1 26 ? 1.303 35.246 13.779 1.00 31.33 26 LEU A CA 5
ATOM 8324 C C . LEU A 1 26 ? 2.670 35.782 14.193 1.00 34.20 26 LEU A C 5
ATOM 8325 O O . LEU A 1 26 ? 2.777 36.589 15.115 1.00 53.25 26 LEU A O 5
ATOM 8341 N N . GLU A 1 27 ? 3.711 35.328 13.503 1.00 25.03 27 GLU A N 5
ATOM 8342 C CA . GLU A 1 27 ? 5.071 35.764 13.798 1.00 32.34 27 GLU A CA 5
ATOM 8343 C C . GLU A 1 27 ? 5.510 36.865 12.838 1.00 2.25 27 GLU A C 5
ATOM 8344 O O . GLU A 1 27 ? 6.699 37.159 12.714 1.00 22.23 27 GLU A O 5
ATOM 8356 N N . GLY A 1 28 ? 4.541 37.472 12.159 1.00 1.40 28 GLY A N 5
ATOM 8357 C CA . GLY A 1 28 ? 4.848 38.533 11.218 1.00 43.14 28 GLY A CA 5
ATOM 8358 C C . GLY A 1 28 ? 5.486 39.735 11.887 1.00 25.42 28 GLY A C 5
ATOM 8359 O O . GLY A 1 28 ? 6.287 40.441 11.275 1.00 33.21 28 GLY A O 5
ATOM 8363 N N . GLY A 1 29 ? 5.131 39.968 13.146 1.00 73.44 29 GLY A N 5
ATOM 8364 C CA . GLY A 1 29 ? 5.683 41.094 13.876 1.00 53.41 29 GLY A CA 5
ATOM 8365 C C . GLY A 1 29 ? 6.732 40.672 14.886 1.00 32.23 29 GLY A C 5
ATOM 8366 O O . GLY A 1 29 ? 7.543 41.485 15.327 1.00 44.45 29 GLY A O 5
ATOM 8370 N N . GLY A 1 30 ? 6.715 39.395 15.255 1.00 71.01 30 GLY A N 5
ATOM 8371 C CA . GLY A 1 30 ? 7.676 38.889 16.219 1.00 23.33 30 GLY A CA 5
ATOM 8372 C C . GLY A 1 30 ? 9.042 38.655 15.606 1.00 1.45 30 GLY A C 5
ATOM 8373 O O . GLY A 1 30 ? 9.370 39.223 14.565 1.00 13.31 30 GLY A O 5
ATOM 8377 N N . GLY A 1 31 ? 9.845 37.816 16.255 1.00 73.44 31 GLY A N 5
ATOM 8378 C CA . GLY A 1 31 ? 11.175 37.525 15.754 1.00 23.45 31 GLY A CA 5
ATOM 8379 C C . GLY A 1 31 ? 11.253 36.176 15.064 1.00 1.30 31 GLY A C 5
ATOM 8380 O O . GLY A 1 31 ? 10.234 35.620 14.658 1.00 64.42 31 GLY A O 5
ATOM 8384 N N . GLY A 1 32 ? 12.467 35.650 14.932 1.00 14.13 32 GLY A N 5
ATOM 8385 C CA . GLY A 1 32 ? 12.651 34.364 14.286 1.00 21.12 32 GLY A CA 5
ATOM 8386 C C . GLY A 1 32 ? 12.729 33.222 15.279 1.00 35.34 32 GLY A C 5
ATOM 8387 O O . GLY A 1 32 ? 12.271 32.114 14.999 1.00 51.15 32 GLY A O 5
ATOM 8391 N N . GLY A 1 33 ? 13.313 33.490 16.443 1.00 1.12 33 GLY A N 5
ATOM 8392 C CA . GLY A 1 33 ? 13.440 32.465 17.463 1.00 25.34 33 GLY A CA 5
ATOM 8393 C C . GLY A 1 33 ? 12.941 32.929 18.816 1.00 51.10 33 GLY A C 5
ATOM 8394 O O . GLY A 1 33 ? 13.731 33.284 19.689 1.00 35.12 33 GLY A O 5
ATOM 8398 N N . GLY A 1 34 ? 11.622 32.928 18.991 1.00 2.21 34 GLY A N 5
ATOM 8399 C CA . GLY A 1 34 ? 11.041 33.356 20.249 1.00 53.21 34 GLY A CA 5
ATOM 8400 C C . GLY A 1 34 ? 9.631 33.890 20.085 1.00 1.32 34 GLY A C 5
ATOM 8401 O O . GLY A 1 34 ? 9.432 34.983 19.557 1.00 50.54 34 GLY A O 5
ATOM 8405 N N . GLY A 1 35 ? 8.650 33.116 20.539 1.00 62.20 35 GLY A N 5
ATOM 8406 C CA . GLY A 1 35 ? 7.264 33.534 20.428 1.00 24.13 35 GLY A CA 5
ATOM 8407 C C . GLY A 1 35 ? 6.294 32.399 20.689 1.00 12.12 35 GLY A C 5
ATOM 8408 O O . GLY A 1 35 ? 6.366 31.352 20.046 1.00 71.33 35 GLY A O 5
ATOM 8412 N N . GLU A 1 36 ? 5.386 32.606 21.639 1.00 62.41 36 GLU A N 5
ATOM 8413 C CA . GLU A 1 36 ? 4.399 31.589 21.984 1.00 14.12 36 GLU A CA 5
ATOM 8414 C C . GLU A 1 36 ? 3.336 31.469 20.897 1.00 43.22 36 GLU A C 5
ATOM 8415 O O . GLU A 1 36 ? 2.795 30.389 20.657 1.00 54.25 36 GLU A O 5
ATOM 8427 N N . LEU A 1 37 ? 3.041 32.587 20.240 1.00 0.54 37 LEU A N 5
ATOM 8428 C CA . LEU A 1 37 ? 2.043 32.609 19.178 1.00 44.40 37 LEU A CA 5
ATOM 8429 C C . LEU A 1 37 ? 2.356 31.561 18.113 1.00 15.41 37 LEU A C 5
ATOM 8430 O O . LEU A 1 37 ? 1.452 31.006 17.490 1.00 52.30 37 LEU A O 5
ATOM 8446 N N . MET A 1 38 ? 3.642 31.295 17.914 1.00 25.23 38 MET A N 5
ATOM 8447 C CA . MET A 1 38 ? 4.074 30.311 16.928 1.00 24.14 38 MET A CA 5
ATOM 8448 C C . MET A 1 38 ? 3.712 28.898 17.374 1.00 10.54 38 MET A C 5
ATOM 8449 O O . MET A 1 38 ? 3.420 28.031 16.551 1.00 3.23 38 MET A O 5
ATOM 8463 N N . LYS A 1 39 ? 3.732 28.674 18.684 1.00 24.25 39 LYS A N 5
ATOM 8464 C CA . LYS A 1 39 ? 3.405 27.367 19.242 1.00 23.24 39 LYS A CA 5
ATOM 8465 C C . LYS A 1 39 ? 1.901 27.118 19.199 1.00 54.13 39 LYS A C 5
ATOM 8466 O O . LYS A 1 39 ? 1.451 26.024 18.860 1.00 35.55 39 LYS A O 5
ATOM 8485 N N . LEU A 1 40 ? 1.127 28.141 19.545 1.00 45.40 40 LEU A N 5
ATOM 8486 C CA . LEU A 1 40 ? -0.328 28.036 19.545 1.00 30.51 40 LEU A CA 5
ATOM 8487 C C . LEU A 1 40 ? -0.847 27.664 18.160 1.00 24.31 40 LEU A C 5
ATOM 8488 O O . LEU A 1 40 ? -1.877 27.003 18.028 1.00 53.23 40 LEU A O 5
ATOM 8504 N N . CYS A 1 41 ? -0.125 28.091 17.129 1.00 71.32 41 CYS A N 5
ATOM 8505 C CA . CYS A 1 41 ? -0.512 27.803 15.753 1.00 32.43 41 CYS A CA 5
ATOM 8506 C C . CYS A 1 41 ? -0.202 26.353 15.394 1.00 71.31 41 CYS A C 5
ATOM 8507 O O . CYS A 1 41 ? -1.050 25.642 14.857 1.00 54.00 41 CYS A O 5
ATOM 8515 N N . GLU A 1 42 ? 1.020 25.922 15.693 1.00 1.23 42 GLU A N 5
ATOM 8516 C CA . GLU A 1 42 ? 1.442 24.558 15.398 1.00 31.14 42 GLU A CA 5
ATOM 8517 C C . GLU A 1 42 ? 0.630 23.551 16.208 1.00 70.30 42 GLU A C 5
ATOM 8518 O O . GLU A 1 42 ? 0.390 22.430 15.761 1.00 33.53 42 GLU A O 5
ATOM 8530 N N . GLU A 1 43 ? 0.209 23.960 17.401 1.00 1.52 43 GLU A N 5
ATOM 8531 C CA . GLU A 1 43 ? -0.574 23.093 18.273 1.00 43.21 43 GLU A CA 5
ATOM 8532 C C . GLU A 1 43 ? -1.802 22.555 17.544 1.00 30.12 43 GLU A C 5
ATOM 8533 O O . GLU A 1 43 ? -2.211 21.413 17.757 1.00 44.32 43 GLU A O 5
ATOM 8545 N N . ALA A 1 44 ? -2.383 23.384 16.684 1.00 53.52 44 ALA A N 5
ATOM 8546 C CA . ALA A 1 44 ? -3.562 22.991 15.922 1.00 52.44 44 ALA A CA 5
ATOM 8547 C C . ALA A 1 44 ? -3.228 21.889 14.922 1.00 3.25 44 ALA A C 5
ATOM 8548 O O . ALA A 1 44 ? -3.916 20.871 14.853 1.00 42.31 44 ALA A O 5
ATOM 8555 N N . ALA A 1 45 ? -2.167 22.100 14.150 1.00 43.04 45 ALA A N 5
ATOM 8556 C CA . ALA A 1 45 ? -1.741 21.124 13.155 1.00 64.10 45 ALA A CA 5
ATOM 8557 C C . ALA A 1 45 ? -1.245 19.844 13.818 1.00 44.12 45 ALA A C 5
ATOM 8558 O O . ALA A 1 45 ? -1.281 18.768 13.220 1.00 1.40 45 ALA A O 5
ATOM 8565 N N . LYS A 1 46 ? -0.781 19.968 15.057 1.00 21.32 46 LYS A N 5
ATOM 8566 C CA . LYS A 1 46 ? -0.278 18.820 15.804 1.00 64.10 46 LYS A CA 5
ATOM 8567 C C . LYS A 1 46 ? -1.380 17.789 16.025 1.00 11.13 46 LYS A C 5
ATOM 8568 O O . LYS A 1 46 ? -1.153 16.586 15.895 1.00 34.13 46 LYS A O 5
ATOM 8587 N N . LYS A 1 47 ? -2.573 18.268 16.357 1.00 14.41 47 LYS A N 5
ATOM 8588 C CA . LYS A 1 47 ? -3.712 17.389 16.595 1.00 20.41 47 LYS A CA 5
ATOM 8589 C C . LYS A 1 47 ? -3.986 16.513 15.376 1.00 42.34 47 LYS A C 5
ATOM 8590 O O . LYS A 1 47 ? -4.484 15.395 15.502 1.00 20.14 47 LYS A O 5
ATOM 8609 N N . ALA A 1 48 ? -3.657 17.029 14.197 1.00 64.41 48 ALA A N 5
ATOM 8610 C CA . ALA A 1 48 ? -3.864 16.293 12.956 1.00 40.10 48 ALA A CA 5
ATOM 8611 C C . ALA A 1 48 ? -2.940 15.084 12.874 1.00 31.55 48 ALA A C 5
ATOM 8612 O O . ALA A 1 48 ? -3.352 14.004 12.448 1.00 11.44 48 ALA A O 5
ATOM 8619 N N . GLU A 1 49 ? -1.689 15.271 13.282 1.00 10.33 49 GLU A N 5
ATOM 8620 C CA . GLU A 1 49 ? -0.707 14.194 13.254 1.00 3.21 49 GLU A CA 5
ATOM 8621 C C . GLU A 1 49 ? -1.014 13.148 14.321 1.00 14.30 49 GLU A C 5
ATOM 8622 O O . GLU A 1 49 ? -0.765 11.959 14.128 1.00 14.55 49 GLU A O 5
ATOM 8634 N N . GLU A 1 50 ? -1.555 13.602 15.447 1.00 40.25 50 GLU A N 5
ATOM 8635 C CA . GLU A 1 50 ? -1.896 12.706 16.546 1.00 1.21 50 GLU A CA 5
ATOM 8636 C C . GLU A 1 50 ? -3.088 11.826 16.182 1.00 12.01 50 GLU A C 5
ATOM 8637 O O . GLU A 1 50 ? -3.191 10.684 16.631 1.00 74.30 50 GLU A O 5
ATOM 8649 N N . LEU A 1 51 ? -3.987 12.366 15.366 1.00 33.45 51 LEU A N 5
ATOM 8650 C CA . LEU A 1 51 ? -5.172 11.631 14.941 1.00 74.44 51 LEU A CA 5
ATOM 8651 C C . LEU A 1 51 ? -4.805 10.529 13.952 1.00 72.53 51 LEU A C 5
ATOM 8652 O O . LEU A 1 51 ? -5.479 9.502 13.874 1.00 34.43 51 LEU A O 5
ATOM 8668 N N . PHE A 1 52 ? -3.733 10.749 13.200 1.00 5.12 52 PHE A N 5
ATOM 8669 C CA . PHE A 1 52 ? -3.274 9.775 12.217 1.00 71.33 52 PHE A CA 5
ATOM 8670 C C . PHE A 1 52 ? -3.070 8.407 12.862 1.00 21.42 52 PHE A C 5
ATOM 8671 O O . PHE A 1 52 ? -3.284 7.372 12.231 1.00 31.51 52 PHE A O 5
ATOM 8688 N N . LYS A 1 53 ? -2.654 8.411 14.124 1.00 2.31 53 LYS A N 5
ATOM 8689 C CA . LYS A 1 53 ? -2.420 7.173 14.856 1.00 13.02 53 LYS A CA 5
ATOM 8690 C C . LYS A 1 53 ? -3.695 6.337 14.934 1.00 44.42 53 LYS A C 5
ATOM 8691 O O . LYS A 1 53 ? -3.693 5.151 14.602 1.00 31.14 53 LYS A O 5
ATOM 8710 N N . LEU A 1 54 ? -4.781 6.964 15.371 1.00 14.04 54 LEU A N 5
ATOM 8711 C CA . LEU A 1 54 ? -6.064 6.278 15.491 1.00 1.24 54 LEU A CA 5
ATOM 8712 C C . LEU A 1 54 ? -6.663 6.002 14.116 1.00 23.41 54 LEU A C 5
ATOM 8713 O O . LEU A 1 54 ? -7.230 4.936 13.878 1.00 62.13 54 LEU A O 5
ATOM 8729 N N . ALA A 1 55 ? -6.532 6.969 13.214 1.00 1.32 55 ALA A N 5
ATOM 8730 C CA . ALA A 1 55 ? -7.057 6.829 11.861 1.00 11.02 55 ALA A CA 5
ATOM 8731 C C . ALA A 1 55 ? -6.406 5.654 11.139 1.00 63.11 55 ALA A C 5
ATOM 8732 O O . ALA A 1 55 ? -7.025 5.019 10.286 1.00 34.24 55 ALA A O 5
ATOM 8739 N N . GLU A 1 56 ? -5.154 5.373 11.486 1.00 21.32 56 GLU A N 5
ATOM 8740 C CA . GLU A 1 56 ? -4.419 4.275 10.868 1.00 10.23 56 GLU A CA 5
ATOM 8741 C C . GLU A 1 56 ? -5.074 2.933 11.188 1.00 44.35 56 GLU A C 5
ATOM 8742 O O . GLU A 1 56 ? -5.310 2.120 10.296 1.00 34.44 56 GLU A O 5
ATOM 8754 N N . GLU A 1 57 ? -5.366 2.714 12.465 1.00 13.33 57 GLU A N 5
ATOM 8755 C CA . GLU A 1 57 ? -5.992 1.472 12.902 1.00 52.13 57 GLU A CA 5
ATOM 8756 C C . GLU A 1 57 ? -7.473 1.451 12.537 1.00 52.25 57 GLU A C 5
ATOM 8757 O O . GLU A 1 57 ? -8.058 0.388 12.328 1.00 44.21 57 GLU A O 5
ATOM 8769 N N . ARG A 1 58 ? -8.075 2.635 12.464 1.00 25.41 58 ARG A N 5
ATOM 8770 C CA . ARG A 1 58 ? -9.488 2.753 12.125 1.00 15.51 58 ARG A CA 5
ATOM 8771 C C . ARG A 1 58 ? -9.710 2.533 10.632 1.00 44.33 58 ARG A C 5
ATOM 8772 O O . ARG A 1 58 ? -10.199 1.484 10.214 1.00 30.32 58 ARG A O 5
ATOM 8793 N N . LEU A 1 59 ? -9.349 3.531 9.832 1.00 45.23 59 LEU A N 5
ATOM 8794 C CA . LEU A 1 59 ? -9.509 3.448 8.385 1.00 3.22 59 LEU A CA 5
ATOM 8795 C C . LEU A 1 59 ? -8.803 2.216 7.829 1.00 34.53 59 LEU A C 5
ATOM 8796 O O . LEU A 1 59 ? -9.191 1.679 6.790 1.00 55.41 59 LEU A O 5
ATOM 8812 N N . LYS A 1 60 ? -7.764 1.770 8.528 1.00 43.03 60 LYS A N 5
ATOM 8813 C CA . LYS A 1 60 ? -7.005 0.599 8.107 1.00 33.22 60 LYS A CA 5
ATOM 8814 C C . LYS A 1 60 ? -6.467 0.778 6.691 1.00 23.21 60 LYS A C 5
ATOM 8815 O O . LYS A 1 60 ? -7.060 0.299 5.725 1.00 44.14 60 LYS A O 5
ATOM 8834 N N . LYS A 1 61 ? -5.338 1.469 6.576 1.00 24.41 61 LYS A N 5
ATOM 8835 C CA . LYS A 1 61 ? -4.716 1.710 5.279 1.00 42.03 61 LYS A CA 5
ATOM 8836 C C . LYS A 1 61 ? -4.370 0.394 4.588 1.00 43.52 61 LYS A C 5
ATOM 8837 O O . LYS A 1 61 ? -3.792 -0.505 5.199 1.00 74.21 61 LYS A O 5
ATOM 8856 N N . LEU A 1 62 ? -4.726 0.290 3.313 1.00 62.31 62 LEU A N 5
ATOM 8857 C CA . LEU A 1 62 ? -4.451 -0.916 2.539 1.00 64.12 62 LEU A CA 5
ATOM 8858 C C . LEU A 1 62 ? -5.074 -2.141 3.199 1.00 14.21 62 LEU A C 5
ATOM 8859 O O . LEU A 1 62 ? -6.260 -2.397 2.997 1.00 2.42 62 LEU A O 5
ATOM 8875 N N . MET B 1 1 ? -8.279 48.978 17.581 1.00 43.50 1 MET B N 5
ATOM 8876 C CA . MET B 1 1 ? -9.043 47.738 17.613 1.00 14.21 1 MET B CA 5
ATOM 8877 C C . MET B 1 1 ? -8.196 46.564 17.131 1.00 20.03 1 MET B C 5
ATOM 8878 O O . MET B 1 1 ? -8.694 45.659 16.460 1.00 43.42 1 MET B O 5
ATOM 8892 N N . LYS B 1 2 ? -6.913 46.585 17.476 1.00 15.23 2 LYS B N 5
ATOM 8893 C CA . LYS B 1 2 ? -5.996 45.523 17.081 1.00 63.31 2 LYS B CA 5
ATOM 8894 C C . LYS B 1 2 ? -5.859 45.462 15.563 1.00 33.53 2 LYS B C 5
ATOM 8895 O O . LYS B 1 2 ? -6.694 45.994 14.831 1.00 75.30 2 LYS B O 5
ATOM 8914 N N . LYS B 1 3 ? -4.801 44.807 15.095 1.00 72.31 3 LYS B N 5
ATOM 8915 C CA . LYS B 1 3 ? -4.556 44.671 13.665 1.00 62.23 3 LYS B CA 5
ATOM 8916 C C . LYS B 1 3 ? -4.038 43.276 13.331 1.00 23.41 3 LYS B C 5
ATOM 8917 O O . LYS B 1 3 ? -4.458 42.666 12.346 1.00 13.24 3 LYS B O 5
ATOM 8936 N N . LEU B 1 4 ? -3.123 42.777 14.155 1.00 71.05 4 LEU B N 5
ATOM 8937 C CA . LEU B 1 4 ? -2.549 41.452 13.948 1.00 40.52 4 LEU B CA 5
ATOM 8938 C C . LEU B 1 4 ? -3.349 40.389 14.693 1.00 74.42 4 LEU B C 5
ATOM 8939 O O . LEU B 1 4 ? -3.475 39.255 14.230 1.00 21.33 4 LEU B O 5
ATOM 8955 N N . ARG B 1 5 ? -3.892 40.763 15.847 1.00 24.12 5 ARG B N 5
ATOM 8956 C CA . ARG B 1 5 ? -4.682 39.842 16.655 1.00 61.25 5 ARG B CA 5
ATOM 8957 C C . ARG B 1 5 ? -5.980 39.471 15.944 1.00 43.32 5 ARG B C 5
ATOM 8958 O O . ARG B 1 5 ? -6.404 38.316 15.968 1.00 42.20 5 ARG B O 5
ATOM 8979 N N . GLU B 1 6 ? -6.605 40.459 15.311 1.00 51.01 6 GLU B N 5
ATOM 8980 C CA . GLU B 1 6 ? -7.856 40.236 14.594 1.00 12.44 6 GLU B CA 5
ATOM 8981 C C . GLU B 1 6 ? -7.623 39.396 13.342 1.00 42.42 6 GLU B C 5
ATOM 8982 O O . GLU B 1 6 ? -8.495 38.639 12.920 1.00 74.33 6 GLU B O 5
ATOM 8994 N N . GLU B 1 7 ? -6.439 39.538 12.754 1.00 50.13 7 GLU B N 5
ATOM 8995 C CA . GLU B 1 7 ? -6.092 38.794 11.549 1.00 51.34 7 GLU B CA 5
ATOM 8996 C C . GLU B 1 7 ? -5.850 37.322 11.869 1.00 11.44 7 GLU B C 5
ATOM 8997 O O . GLU B 1 7 ? -6.439 36.436 11.252 1.00 71.34 7 GLU B O 5
ATOM 9009 N N . ALA B 1 8 ? -4.977 37.070 12.839 1.00 14.23 8 ALA B N 5
ATOM 9010 C CA . ALA B 1 8 ? -4.656 35.707 13.243 1.00 12.20 8 ALA B CA 5
ATOM 9011 C C . ALA B 1 8 ? -5.920 34.922 13.576 1.00 34.33 8 ALA B C 5
ATOM 9012 O O . ALA B 1 8 ? -6.098 33.792 13.121 1.00 10.42 8 ALA B O 5
ATOM 9019 N N . ALA B 1 9 ? -6.795 35.527 14.372 1.00 32.25 9 ALA B N 5
ATOM 9020 C CA . ALA B 1 9 ? -8.043 34.883 14.765 1.00 44.35 9 ALA B CA 5
ATOM 9021 C C . ALA B 1 9 ? -8.849 34.458 13.542 1.00 31.41 9 ALA B C 5
ATOM 9022 O O . ALA B 1 9 ? -9.596 33.481 13.587 1.00 50.11 9 ALA B O 5
ATOM 9029 N N . LYS B 1 10 ? -8.693 35.198 12.449 1.00 31.35 10 LYS B N 5
ATOM 9030 C CA . LYS B 1 10 ? -9.405 34.897 11.214 1.00 64.33 10 LYS B CA 5
ATOM 9031 C C . LYS B 1 10 ? -8.797 33.684 10.516 1.00 63.14 10 LYS B C 5
ATOM 9032 O O . LYS B 1 10 ? -9.513 32.862 9.941 1.00 50.42 10 LYS B O 5
ATOM 9051 N N . LEU B 1 11 ? -7.475 33.578 10.571 1.00 3.54 11 LEU B N 5
ATOM 9052 C CA . LEU B 1 11 ? -6.770 32.464 9.945 1.00 12.44 11 LEU B CA 5
ATOM 9053 C C . LEU B 1 11 ? -7.281 31.129 10.479 1.00 11.13 11 LEU B C 5
ATOM 9054 O O . LEU B 1 11 ? -7.312 30.131 9.758 1.00 64.02 11 LEU B O 5
ATOM 9070 N N . PHE B 1 12 ? -7.682 31.118 11.746 1.00 65.15 12 PHE B N 5
ATOM 9071 C CA . PHE B 1 12 ? -8.192 29.906 12.376 1.00 42.23 12 PHE B CA 5
ATOM 9072 C C . PHE B 1 12 ? -9.454 29.417 11.671 1.00 65.52 12 PHE B C 5
ATOM 9073 O O . PHE B 1 12 ? -9.669 28.214 11.524 1.00 13.21 12 PHE B O 5
ATOM 9090 N N . GLU B 1 13 ? -10.286 30.359 11.236 1.00 42.30 13 GLU B N 5
ATOM 9091 C CA . GLU B 1 13 ? -11.526 30.023 10.548 1.00 50.53 13 GLU B CA 5
ATOM 9092 C C . GLU B 1 13 ? -11.242 29.329 9.219 1.00 4.41 13 GLU B C 5
ATOM 9093 O O . GLU B 1 13 ? -12.007 28.473 8.779 1.00 24.22 13 GLU B O 5
ATOM 9105 N N . GLU B 1 14 ? -10.134 29.707 8.587 1.00 60.12 14 GLU B N 5
ATOM 9106 C CA . GLU B 1 14 ? -9.749 29.122 7.308 1.00 75.50 14 GLU B CA 5
ATOM 9107 C C . GLU B 1 14 ? -9.704 27.598 7.399 1.00 44.23 14 GLU B C 5
ATOM 9108 O O . GLU B 1 14 ? -10.194 26.899 6.512 1.00 30.12 14 GLU B O 5
ATOM 9120 N N . TRP B 1 15 ? -9.112 27.094 8.475 1.00 25.34 15 TRP B N 5
ATOM 9121 C CA . TRP B 1 15 ? -9.001 25.653 8.681 1.00 41.44 15 TRP B CA 5
ATOM 9122 C C . TRP B 1 15 ? -10.375 24.993 8.654 1.00 10.14 15 TRP B C 5
ATOM 9123 O O . TRP B 1 15 ? -10.568 23.968 8.001 1.00 74.43 15 TRP B O 5
ATOM 9144 N N . LYS B 1 16 ? -11.326 25.586 9.369 1.00 22.33 16 LYS B N 5
ATOM 9145 C CA . LYS B 1 16 ? -12.683 25.056 9.426 1.00 4.02 16 LYS B CA 5
ATOM 9146 C C . LYS B 1 16 ? -13.315 25.028 8.038 1.00 2.42 16 LYS B C 5
ATOM 9147 O O . LYS B 1 16 ? -14.169 24.189 7.750 1.00 2.13 16 LYS B O 5
ATOM 9166 N N . LYS B 1 17 ? -12.890 25.950 7.180 1.00 13.22 17 LYS B N 5
ATOM 9167 C CA . LYS B 1 17 ? -13.413 26.031 5.822 1.00 2.14 17 LYS B CA 5
ATOM 9168 C C . LYS B 1 17 ? -13.145 24.736 5.059 1.00 40.31 17 LYS B C 5
ATOM 9169 O O . LYS B 1 17 ? -14.055 24.155 4.467 1.00 22.33 17 LYS B O 5
ATOM 9188 N N . LEU B 1 18 ? -11.895 24.291 5.078 1.00 3.14 18 LEU B N 5
ATOM 9189 C CA . LEU B 1 18 ? -11.508 23.064 4.390 1.00 45.23 18 LEU B CA 5
ATOM 9190 C C . LEU B 1 18 ? -12.095 21.841 5.086 1.00 55.11 18 LEU B C 5
ATOM 9191 O O . LEU B 1 18 ? -12.404 20.838 4.444 1.00 73.23 18 LEU B O 5
ATOM 9207 N N . ALA B 1 19 ? -12.248 21.933 6.403 1.00 55.33 19 ALA B N 5
ATOM 9208 C CA . ALA B 1 19 ? -12.803 20.835 7.186 1.00 52.44 19 ALA B CA 5
ATOM 9209 C C . ALA B 1 19 ? -14.211 20.485 6.718 1.00 72.33 19 ALA B C 5
ATOM 9210 O O . ALA B 1 19 ? -14.549 19.312 6.563 1.00 30.53 19 ALA B O 5
ATOM 9217 N N . GLU B 1 20 ? -15.029 21.509 6.496 1.00 11.31 20 GLU B N 5
ATOM 9218 C CA . GLU B 1 20 ? -16.402 21.307 6.047 1.00 14.44 20 GLU B CA 5
ATOM 9219 C C . GLU B 1 20 ? -16.433 20.633 4.679 1.00 51.43 20 GLU B C 5
ATOM 9220 O O . GLU B 1 20 ? -17.226 19.723 4.442 1.00 13.02 20 GLU B O 5
ATOM 9232 N N . GLU B 1 21 ? -15.566 21.090 3.781 1.00 5.21 21 GLU B N 5
ATOM 9233 C CA . GLU B 1 21 ? -15.496 20.533 2.435 1.00 3.42 21 GLU B CA 5
ATOM 9234 C C . GLU B 1 21 ? -15.055 19.073 2.474 1.00 25.21 21 GLU B C 5
ATOM 9235 O O . GLU B 1 21 ? -15.445 18.273 1.624 1.00 42.23 21 GLU B O 5
ATOM 9247 N N . ALA B 1 22 ? -14.237 18.734 3.465 1.00 32.53 22 ALA B N 5
ATOM 9248 C CA . ALA B 1 22 ? -13.743 17.370 3.615 1.00 74.32 22 ALA B CA 5
ATOM 9249 C C . ALA B 1 22 ? -14.865 16.423 4.029 1.00 31.15 22 ALA B C 5
ATOM 9250 O O . ALA B 1 22 ? -14.858 15.246 3.673 1.00 35.45 22 ALA B O 5
ATOM 9257 N N . ALA B 1 23 ? -15.826 16.945 4.784 1.00 42.23 23 ALA B N 5
ATOM 9258 C CA . ALA B 1 23 ? -16.955 16.146 5.246 1.00 3.02 23 ALA B CA 5
ATOM 9259 C C . ALA B 1 23 ? -17.659 15.464 4.077 1.00 23.25 23 ALA B C 5
ATOM 9260 O O . ALA B 1 23 ? -18.222 14.380 4.225 1.00 33.14 23 ALA B O 5
ATOM 9267 N N . LYS B 1 24 ? -17.623 16.106 2.914 1.00 0.24 24 LYS B N 5
ATOM 9268 C CA . LYS B 1 24 ? -18.256 15.563 1.720 1.00 65.31 24 LYS B CA 5
ATOM 9269 C C . LYS B 1 24 ? -17.483 14.357 1.194 1.00 11.42 24 LYS B C 5
ATOM 9270 O O . LYS B 1 24 ? -18.066 13.433 0.626 1.00 23.20 24 LYS B O 5
ATOM 9289 N N . LEU B 1 25 ? -16.169 14.371 1.390 1.00 52.10 25 LEU B N 5
ATOM 9290 C CA . LEU B 1 25 ? -15.317 13.277 0.938 1.00 3.40 25 LEU B CA 5
ATOM 9291 C C . LEU B 1 25 ? -15.495 12.047 1.820 1.00 52.11 25 LEU B C 5
ATOM 9292 O O . LEU B 1 25 ? -15.380 10.912 1.354 1.00 4.50 25 LEU B O 5
ATOM 9308 N N . LEU B 1 26 ? -15.781 12.277 3.097 1.00 2.42 26 LEU B N 5
ATOM 9309 C CA . LEU B 1 26 ? -15.979 11.187 4.046 1.00 23.44 26 LEU B CA 5
ATOM 9310 C C . LEU B 1 26 ? -17.368 10.576 3.892 1.00 24.11 26 LEU B C 5
ATOM 9311 O O . LEU B 1 26 ? -17.575 9.399 4.184 1.00 1.14 26 LEU B O 5
ATOM 9327 N N . GLU B 1 27 ? -18.316 11.385 3.429 1.00 12.30 27 GLU B N 5
ATOM 9328 C CA . GLU B 1 27 ? -19.686 10.923 3.236 1.00 5.14 27 GLU B CA 5
ATOM 9329 C C . GLU B 1 27 ? -19.810 10.116 1.947 1.00 31.25 27 GLU B C 5
ATOM 9330 O O . GLU B 1 27 ? -20.667 9.241 1.831 1.00 44.15 27 GLU B O 5
ATOM 9342 N N . GLY B 1 28 ? -18.946 10.415 0.982 1.00 23.01 28 GLY B N 5
ATOM 9343 C CA . GLY B 1 28 ? -18.976 9.709 -0.286 1.00 2.03 28 GLY B CA 5
ATOM 9344 C C . GLY B 1 28 ? -18.767 8.216 -0.123 1.00 1.32 28 GLY B C 5
ATOM 9345 O O . GLY B 1 28 ? -19.189 7.428 -0.967 1.00 61.32 28 GLY B O 5
ATOM 9349 N N . GLY B 1 29 ? -18.110 7.828 0.966 1.00 43.21 29 GLY B N 5
ATOM 9350 C CA . GLY B 1 29 ? -17.855 6.421 1.216 1.00 42.32 29 GLY B CA 5
ATOM 9351 C C . GLY B 1 29 ? -18.906 5.791 2.108 1.00 33.22 29 GLY B C 5
ATOM 9352 O O . GLY B 1 29 ? -18.656 5.526 3.282 1.00 14.24 29 GLY B O 5
ATOM 9356 N N . GLY B 1 30 ? -20.088 5.551 1.548 1.00 14.41 30 GLY B N 5
ATOM 9357 C CA . GLY B 1 30 ? -21.164 4.952 2.316 1.00 61.12 30 GLY B CA 5
ATOM 9358 C C . GLY B 1 30 ? -22.144 5.981 2.843 1.00 42.12 30 GLY B C 5
ATOM 9359 O O . GLY B 1 30 ? -22.455 6.958 2.163 1.00 42.21 30 GLY B O 5
ATOM 9363 N N . GLY B 1 31 ? -22.634 5.762 4.060 1.00 73.55 31 GLY B N 5
ATOM 9364 C CA . GLY B 1 31 ? -23.581 6.686 4.656 1.00 53.02 31 GLY B CA 5
ATOM 9365 C C . GLY B 1 31 ? -24.785 5.980 5.249 1.00 3.52 31 GLY B C 5
ATOM 9366 O O . GLY B 1 31 ? -25.816 5.841 4.594 1.00 14.32 31 GLY B O 5
ATOM 9370 N N . GLY B 1 32 ? -24.651 5.533 6.494 1.00 73.31 32 GLY B N 5
ATOM 9371 C CA . GLY B 1 32 ? -25.744 4.841 7.154 1.00 53.20 32 GLY B CA 5
ATOM 9372 C C . GLY B 1 32 ? -26.482 5.728 8.137 1.00 1.12 32 GLY B C 5
ATOM 9373 O O . GLY B 1 32 ? -26.524 6.948 7.974 1.00 21.53 32 GLY B O 5
ATOM 9377 N N . GLY B 1 33 ? -27.069 5.116 9.160 1.00 34.12 33 GLY B N 5
ATOM 9378 C CA . GLY B 1 33 ? -27.803 5.873 10.157 1.00 22.41 33 GLY B CA 5
ATOM 9379 C C . GLY B 1 33 ? -26.888 6.607 11.118 1.00 25.44 33 GLY B C 5
ATOM 9380 O O . GLY B 1 33 ? -27.298 7.569 11.765 1.00 63.03 33 GLY B O 5
ATOM 9384 N N . GLY B 1 34 ? -25.643 6.150 11.213 1.00 22.33 34 GLY B N 5
ATOM 9385 C CA . GLY B 1 34 ? -24.687 6.779 12.105 1.00 44.20 34 GLY B CA 5
ATOM 9386 C C . GLY B 1 34 ? -23.698 7.660 11.367 1.00 12.00 34 GLY B C 5
ATOM 9387 O O . GLY B 1 34 ? -23.839 8.882 11.348 1.00 50.32 34 GLY B O 5
ATOM 9391 N N . GLY B 1 35 ? -22.693 7.039 10.760 1.00 22.24 35 GLY B N 5
ATOM 9392 C CA . GLY B 1 35 ? -21.690 7.790 10.027 1.00 4.22 35 GLY B CA 5
ATOM 9393 C C . GLY B 1 35 ? -20.626 8.376 10.935 1.00 32.43 35 GLY B C 5
ATOM 9394 O O . GLY B 1 35 ? -20.587 9.586 11.155 1.00 33.34 35 GLY B O 5
ATOM 9398 N N . GLU B 1 36 ? -19.763 7.513 11.465 1.00 45.20 36 GLU B N 5
ATOM 9399 C CA . GLU B 1 36 ? -18.695 7.953 12.355 1.00 75.12 36 GLU B CA 5
ATOM 9400 C C . GLU B 1 36 ? -17.606 8.687 11.579 1.00 14.21 36 GLU B C 5
ATOM 9401 O O . GLU B 1 36 ? -16.919 9.554 12.120 1.00 12.34 36 GLU B O 5
ATOM 9413 N N . LEU B 1 37 ? -17.454 8.333 10.308 1.00 32.11 37 LEU B N 5
ATOM 9414 C CA . LEU B 1 37 ? -16.447 8.956 9.456 1.00 65.43 37 LEU B CA 5
ATOM 9415 C C . LEU B 1 37 ? -16.683 10.459 9.344 1.00 14.42 37 LEU B C 5
ATOM 9416 O O . LEU B 1 37 ? -15.742 11.233 9.167 1.00 34.41 37 LEU B O 5
ATOM 9432 N N . MET B 1 38 ? -17.944 10.865 9.454 1.00 25.43 38 MET B N 5
ATOM 9433 C CA . MET B 1 38 ? -18.302 12.276 9.369 1.00 5.34 38 MET B CA 5
ATOM 9434 C C . MET B 1 38 ? -17.790 13.040 10.586 1.00 53.41 38 MET B C 5
ATOM 9435 O O . MET B 1 38 ? -17.238 14.133 10.459 1.00 3.14 38 MET B O 5
ATOM 9449 N N . LYS B 1 39 ? -17.979 12.459 11.766 1.00 11.23 39 LYS B N 5
ATOM 9450 C CA . LYS B 1 39 ? -17.536 13.084 13.007 1.00 24.02 39 LYS B CA 5
ATOM 9451 C C . LYS B 1 39 ? -16.029 12.929 13.187 1.00 60.23 39 LYS B C 5
ATOM 9452 O O . LYS B 1 39 ? -15.377 13.774 13.803 1.00 63.40 39 LYS B O 5
ATOM 9471 N N . LEU B 1 40 ? -15.482 11.847 12.645 1.00 24.05 40 LEU B N 5
ATOM 9472 C CA . LEU B 1 40 ? -14.050 11.582 12.744 1.00 2.21 40 LEU B CA 5
ATOM 9473 C C . LEU B 1 40 ? -13.241 12.749 12.187 1.00 65.41 40 LEU B C 5
ATOM 9474 O O . LEU B 1 40 ? -12.289 13.214 12.816 1.00 70.13 40 LEU B O 5
ATOM 9490 N N . CYS B 1 41 ? -13.626 13.218 11.005 1.00 21.22 41 CYS B N 5
ATOM 9491 C CA . CYS B 1 41 ? -12.936 14.331 10.363 1.00 62.45 41 CYS B CA 5
ATOM 9492 C C . CYS B 1 41 ? -13.276 15.650 11.050 1.00 10.14 41 CYS B C 5
ATOM 9493 O O . CYS B 1 41 ? -12.415 16.512 11.220 1.00 13.42 41 CYS B O 5
ATOM 9501 N N . GLU B 1 42 ? -14.538 15.799 11.442 1.00 42.23 42 GLU B N 5
ATOM 9502 C CA . GLU B 1 42 ? -14.991 17.015 12.108 1.00 34.13 42 GLU B CA 5
ATOM 9503 C C . GLU B 1 42 ? -14.276 17.202 13.442 1.00 11.21 42 GLU B C 5
ATOM 9504 O O . GLU B 1 42 ? -14.063 18.329 13.890 1.00 4.15 42 GLU B O 5
ATOM 9516 N N . GLU B 1 43 ? -13.908 16.091 14.072 1.00 14.10 43 GLU B N 5
ATOM 9517 C CA . GLU B 1 43 ? -13.219 16.134 15.356 1.00 24.25 43 GLU B CA 5
ATOM 9518 C C . GLU B 1 43 ? -11.975 17.015 15.276 1.00 41.31 43 GLU B C 5
ATOM 9519 O O . GLU B 1 43 ? -11.651 17.735 16.220 1.00 42.25 43 GLU B O 5
ATOM 9531 N N . ALA B 1 44 ? -11.283 16.951 14.143 1.00 52.53 44 ALA B N 5
ATOM 9532 C CA . ALA B 1 44 ? -10.078 17.743 13.940 1.00 5.44 44 ALA B CA 5
ATOM 9533 C C . ALA B 1 44 ? -10.395 19.236 13.935 1.00 31.53 44 ALA B C 5
ATOM 9534 O O . ALA B 1 44 ? -9.709 20.027 14.582 1.00 73.44 44 ALA B O 5
ATOM 9541 N N . ALA B 1 45 ? -11.436 19.611 13.201 1.00 41.44 45 ALA B N 5
ATOM 9542 C CA . ALA B 1 45 ? -11.845 21.007 13.113 1.00 43.54 45 ALA B CA 5
ATOM 9543 C C . ALA B 1 45 ? -12.417 21.496 14.440 1.00 42.44 45 ALA B C 5
ATOM 9544 O O . ALA B 1 45 ? -12.366 22.686 14.749 1.00 4.53 45 ALA B O 5
ATOM 9551 N N . LYS B 1 46 ? -12.965 20.571 15.219 1.00 15.25 46 LYS B N 5
ATOM 9552 C CA . LYS B 1 46 ? -13.548 20.905 16.514 1.00 64.21 46 LYS B CA 5
ATOM 9553 C C . LYS B 1 46 ? -12.499 21.508 17.442 1.00 3.05 46 LYS B C 5
ATOM 9554 O O . LYS B 1 46 ? -12.777 22.454 18.180 1.00 71.55 46 LYS B O 5
ATOM 9573 N N . LYS B 1 47 ? -11.291 20.956 17.402 1.00 22.23 47 LYS B N 5
ATOM 9574 C CA . LYS B 1 47 ? -10.198 21.440 18.238 1.00 70.45 47 LYS B CA 5
ATOM 9575 C C . LYS B 1 47 ? -9.916 22.913 17.964 1.00 42.42 47 LYS B C 5
ATOM 9576 O O . LYS B 1 47 ? -9.538 23.660 18.866 1.00 22.13 47 LYS B O 5
ATOM 9595 N N . ALA B 1 48 ? -10.105 23.326 16.715 1.00 22.34 48 ALA B N 5
ATOM 9596 C CA . ALA B 1 48 ? -9.873 24.711 16.324 1.00 75.13 48 ALA B CA 5
ATOM 9597 C C . ALA B 1 48 ? -10.802 25.656 17.078 1.00 52.30 48 ALA B C 5
ATOM 9598 O O . ALA B 1 48 ? -10.379 26.712 17.547 1.00 61.21 48 ALA B O 5
ATOM 9605 N N . GLU B 1 49 ? -12.069 25.269 17.191 1.00 64.32 49 GLU B N 5
ATOM 9606 C CA . GLU B 1 49 ? -13.057 26.085 17.887 1.00 75.54 49 GLU B CA 5
ATOM 9607 C C . GLU B 1 49 ? -12.796 26.090 19.391 1.00 70.50 49 GLU B C 5
ATOM 9608 O O . GLU B 1 49 ? -13.046 27.084 20.071 1.00 30.33 49 GLU B O 5
ATOM 9620 N N . GLU B 1 50 ? -12.293 24.970 19.901 1.00 72.03 50 GLU B N 5
ATOM 9621 C CA . GLU B 1 50 ? -12.000 24.845 21.324 1.00 21.11 50 GLU B CA 5
ATOM 9622 C C . GLU B 1 50 ? -10.789 25.690 21.707 1.00 40.23 50 GLU B C 5
ATOM 9623 O O . G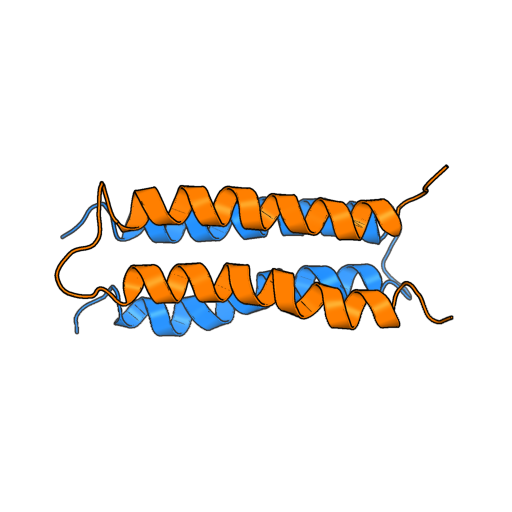LU B 1 50 ? -10.683 26.169 22.837 1.00 2.21 50 GLU B O 5
ATOM 9635 N N . LEU B 1 51 ? -9.877 25.871 20.758 1.00 64.51 51 LEU B N 5
ATOM 9636 C CA . LEU B 1 51 ? -8.672 26.659 20.994 1.00 34.40 51 LEU B CA 5
ATOM 9637 C C . LEU B 1 51 ? -9.007 28.142 21.119 1.00 25.10 51 LEU B C 5
ATOM 9638 O O . LEU B 1 51 ? -8.310 28.890 21.804 1.00 43.11 51 LEU B O 5
ATOM 9654 N N . PHE B 1 52 ? -10.081 28.559 20.455 1.00 5.43 52 PHE B N 5
ATOM 9655 C CA . PHE B 1 52 ? -10.509 29.952 20.493 1.00 4.00 52 PHE B CA 5
ATOM 9656 C C . PHE B 1 52 ? -10.729 30.414 21.930 1.00 51.04 52 PHE B C 5
ATOM 9657 O O . PHE B 1 52 ? -10.497 31.576 22.264 1.00 24.01 52 PHE B O 5
ATOM 9674 N N . LYS B 1 53 ? -11.181 29.495 22.777 1.00 51.44 53 LYS B N 5
ATOM 9675 C CA . LYS B 1 53 ? -11.434 29.807 24.179 1.00 34.31 53 LYS B CA 5
ATOM 9676 C C . LYS B 1 53 ? -10.158 30.273 24.872 1.00 70.12 53 LYS B C 5
ATOM 9677 O O . LYS B 1 53 ? -10.158 31.277 25.585 1.00 14.22 53 LYS B O 5
ATOM 9696 N N . LEU B 1 54 ? -9.071 29.539 24.657 1.00 71.11 54 LEU B N 5
ATOM 9697 C CA . LEU B 1 54 ? -7.787 29.879 25.261 1.00 62.42 54 LEU B CA 5
ATOM 9698 C C . LEU B 1 54 ? -7.128 31.037 24.519 1.00 22.05 54 LEU B C 5
ATOM 9699 O O . LEU B 1 54 ? -6.521 31.914 25.132 1.00 4.43 54 LEU B O 5
ATOM 9715 N N . ALA B 1 55 ? -7.252 31.034 23.196 1.00 43.34 55 ALA B N 5
ATOM 9716 C CA . ALA B 1 55 ? -6.672 32.087 22.371 1.00 21.14 55 ALA B CA 5
ATOM 9717 C C . ALA B 1 55 ? -7.203 33.457 22.775 1.00 54.34 55 ALA B C 5
ATOM 9718 O O . ALA B 1 55 ? -6.532 34.472 22.592 1.00 14.12 55 ALA B O 5
ATOM 9725 N N . GLU B 1 56 ? -8.414 33.479 23.325 1.00 73.12 56 GLU B N 5
ATOM 9726 C CA . GLU B 1 56 ? -9.036 34.726 23.754 1.00 4.10 56 GLU B CA 5
ATOM 9727 C C . GLU B 1 56 ? -8.232 35.376 24.877 1.00 70.23 56 GLU B C 5
ATOM 9728 O O . GLU B 1 56 ? -8.002 36.585 24.869 1.00 40.44 56 GLU B O 5
ATOM 9740 N N . GLU B 1 57 ? -7.810 34.565 25.841 1.00 25.04 57 GLU B N 5
ATOM 9741 C CA . GLU B 1 57 ? -7.034 35.061 26.972 1.00 3.14 57 GLU B CA 5
ATOM 9742 C C . GLU B 1 57 ? -5.582 35.305 26.570 1.00 74.31 57 GLU B C 5
ATOM 9743 O O . GLU B 1 57 ? -4.896 36.142 27.157 1.00 54.40 57 GLU B O 5
ATOM 9755 N N . ARG B 1 58 ? -5.120 34.567 25.565 1.00 71.01 58 ARG B N 5
ATOM 9756 C CA . ARG B 1 58 ? -3.750 34.701 25.086 1.00 62.45 58 ARG B CA 5
ATOM 9757 C C . ARG B 1 58 ? -3.548 36.041 24.385 1.00 15.42 58 ARG B C 5
ATOM 9758 O O . ARG B 1 58 ? -2.465 36.627 24.441 1.00 33.43 58 ARG B O 5
ATOM 9779 N N . LEU B 1 59 ? -4.596 36.523 23.726 1.00 33.42 59 LEU B N 5
ATOM 9780 C CA . LEU B 1 59 ? -4.535 37.794 23.013 1.00 1.45 59 LEU B CA 5
ATOM 9781 C C . LEU B 1 59 ? -5.153 38.914 23.843 1.00 51.21 59 LEU B C 5
ATOM 9782 O O . LEU B 1 59 ? -4.807 40.084 23.683 1.00 44.21 59 LEU B O 5
ATOM 9798 N N . LYS B 1 60 ? -6.069 38.547 24.732 1.00 74.14 60 LYS B N 5
ATOM 9799 C CA . LYS B 1 60 ? -6.736 39.519 25.591 1.00 10.53 60 LYS B CA 5
ATOM 9800 C C . LYS B 1 60 ? -6.443 39.236 27.062 1.00 44.34 60 LYS B C 5
ATOM 9801 O O . LYS B 1 60 ? -6.951 38.271 27.632 1.00 3.05 60 LYS B O 5
ATOM 9820 N N . LYS B 1 61 ? -5.622 40.087 27.670 1.00 24.50 61 LYS B N 5
ATOM 9821 C CA . LYS B 1 61 ? -5.263 39.931 29.074 1.00 32.15 61 LYS B CA 5
ATOM 9822 C C . LYS B 1 61 ? -6.113 40.840 29.957 1.00 65.10 61 LYS B C 5
ATOM 9823 O O . LYS B 1 61 ? -6.978 40.372 30.697 1.00 32.33 61 LYS B O 5
ATOM 9842 N N . LEU B 1 62 ? -5.860 42.142 29.872 1.00 53.03 62 LEU B N 5
ATOM 9843 C CA . LEU B 1 62 ? -6.604 43.118 30.663 1.00 72.50 62 LEU B CA 5
ATOM 9844 C C . LEU B 1 62 ? -7.041 44.297 29.800 1.00 61.14 62 LEU B C 5
ATOM 9845 O O . LEU B 1 62 ? -6.571 44.464 28.675 1.00 42.32 62 LEU B O 5
ATOM 9861 N N . MET A 1 1 ? -5.600 5.217 -9.124 1.00 5.43 1 MET A N 6
ATOM 9862 C CA . MET A 1 1 ? -6.763 6.094 -9.050 1.00 20.12 1 MET A CA 6
ATOM 9863 C C . MET A 1 1 ? -7.236 6.248 -7.608 1.00 50.41 1 MET A C 6
ATOM 9864 O O . MET A 1 1 ? -7.147 5.313 -6.811 1.00 54.24 1 MET A O 6
ATOM 9878 N N . LYS A 1 2 ? -7.738 7.433 -7.278 1.00 63.45 2 LYS A N 6
ATOM 9879 C CA . LYS A 1 2 ? -8.227 7.711 -5.933 1.00 63.35 2 LYS A CA 6
ATOM 9880 C C . LYS A 1 2 ? -9.436 6.842 -5.604 1.00 55.03 2 LYS A C 6
ATOM 9881 O O . LYS A 1 2 ? -10.321 6.649 -6.438 1.00 23.11 2 LYS A O 6
ATOM 9900 N N . LYS A 1 3 ? -9.470 6.321 -4.382 1.00 54.22 3 LYS A N 6
ATOM 9901 C CA . LYS A 1 3 ? -10.573 5.476 -3.941 1.00 34.15 3 LYS A CA 6
ATOM 9902 C C . LYS A 1 3 ? -11.332 6.128 -2.789 1.00 34.35 3 LYS A C 6
ATOM 9903 O O . LYS A 1 3 ? -11.954 5.444 -1.976 1.00 32.41 3 LYS A O 6
ATOM 9922 N N . LEU A 1 4 ? -11.277 7.454 -2.727 1.00 34.43 4 LEU A N 6
ATOM 9923 C CA . LEU A 1 4 ? -11.960 8.199 -1.676 1.00 14.02 4 LEU A CA 6
ATOM 9924 C C . LEU A 1 4 ? -11.270 8.002 -0.330 1.00 11.05 4 LEU A C 6
ATOM 9925 O O . LEU A 1 4 ? -10.668 8.929 0.212 1.00 54.42 4 LEU A O 6
ATOM 9941 N N . ARG A 1 5 ? -11.357 6.787 0.202 1.00 2.52 5 ARG A N 6
ATOM 9942 C CA . ARG A 1 5 ? -10.739 6.468 1.483 1.00 14.23 5 ARG A CA 6
ATOM 9943 C C . ARG A 1 5 ? -9.266 6.866 1.491 1.00 53.50 5 ARG A C 6
ATOM 9944 O O . ARG A 1 5 ? -8.757 7.373 2.490 1.00 64.51 5 ARG A O 6
ATOM 9965 N N . GLU A 1 6 ? -8.590 6.632 0.371 1.00 11.13 6 GLU A N 6
ATOM 9966 C CA . GLU A 1 6 ? -7.175 6.966 0.250 1.00 74.32 6 GLU A CA 6
ATOM 9967 C C . GLU A 1 6 ? -6.971 8.478 0.246 1.00 40.14 6 GLU A C 6
ATOM 9968 O O . GLU A 1 6 ? -5.982 8.982 0.775 1.00 5.23 6 GLU A O 6
ATOM 9980 N N . GLU A 1 7 ? -7.915 9.195 -0.357 1.00 41.11 7 GLU A N 6
ATOM 9981 C CA . GLU A 1 7 ? -7.837 10.648 -0.432 1.00 41.55 7 GLU A CA 6
ATOM 9982 C C . GLU A 1 7 ? -8.154 11.281 0.920 1.00 14.21 7 GLU A C 6
ATOM 9983 O O . GLU A 1 7 ? -7.595 12.317 1.279 1.00 21.43 7 GLU A O 6
ATOM 9995 N N . ALA A 1 8 ? -9.055 10.650 1.666 1.00 64.03 8 ALA A N 6
ATOM 9996 C CA . ALA A 1 8 ? -9.445 11.149 2.978 1.00 14.15 8 ALA A CA 6
ATOM 9997 C C . ALA A 1 8 ? -8.223 11.406 3.854 1.00 70.42 8 ALA A C 6
ATOM 9998 O O . ALA A 1 8 ? -8.138 12.429 4.531 1.00 43.34 8 ALA A O 6
ATOM 10005 N N . ALA A 1 9 ? -7.280 10.470 3.834 1.00 13.14 9 ALA A N 6
ATOM 10006 C CA . ALA A 1 9 ? -6.063 10.596 4.625 1.00 4.12 9 ALA A CA 6
ATOM 10007 C C . ALA A 1 9 ? -5.261 11.824 4.205 1.00 4.34 9 ALA A C 6
ATOM 10008 O O . ALA A 1 9 ? -4.626 12.476 5.034 1.00 4.32 9 ALA A O 6
ATOM 10015 N N . LYS A 1 10 ? -5.293 12.133 2.913 1.00 12.24 10 LYS A N 6
ATOM 10016 C CA . LYS A 1 10 ? -4.570 13.282 2.383 1.00 72.03 10 LYS A CA 6
ATOM 10017 C C . LYS A 1 10 ? -5.269 14.585 2.758 1.00 51.23 10 LYS A C 6
ATOM 10018 O O . LYS A 1 10 ? -4.622 15.614 2.954 1.00 42.51 10 LYS A O 6
ATOM 10037 N N . LEU A 1 11 ? -6.593 14.534 2.857 1.00 61.24 11 LEU A N 6
ATOM 10038 C CA . LEU A 1 11 ? -7.381 15.710 3.210 1.00 5.44 11 LEU A CA 6
ATOM 10039 C C . LEU A 1 11 ? -6.881 16.329 4.511 1.00 13.15 11 LEU A C 6
ATOM 10040 O O . LEU A 1 11 ? -6.974 17.540 4.711 1.00 4.32 11 LEU A O 6
ATOM 10056 N N . PHE A 1 12 ? -6.349 15.489 5.394 1.00 44.43 12 PHE A N 6
ATOM 10057 C CA . PHE A 1 12 ? -5.833 15.954 6.676 1.00 2.33 12 PHE A CA 6
ATOM 10058 C C . PHE A 1 12 ? -4.788 17.047 6.478 1.00 52.41 12 PHE A C 6
ATOM 10059 O O . PHE A 1 12 ? -4.612 17.914 7.334 1.00 14.20 12 PHE A O 6
ATOM 10076 N N . GLU A 1 13 ? -4.097 17.000 5.343 1.00 33.03 13 GLU A N 6
ATOM 10077 C CA . GLU A 1 13 ? -3.069 17.985 5.034 1.00 3.23 13 GLU A CA 6
ATOM 10078 C C . GLU A 1 13 ? -3.693 19.338 4.706 1.00 62.21 13 GLU A C 6
ATOM 10079 O O . GLU A 1 13 ? -3.117 20.386 4.998 1.00 71.12 13 GLU A O 6
ATOM 10091 N N . GLU A 1 14 ? -4.873 19.306 4.095 1.00 72.41 14 GLU A N 6
ATOM 10092 C CA . GLU A 1 14 ? -5.575 20.529 3.725 1.00 4.43 14 GLU A CA 6
ATOM 10093 C C . GLU A 1 14 ? -5.704 21.466 4.923 1.00 14.13 14 GLU A C 6
ATOM 10094 O O . GLU A 1 14 ? -5.461 22.668 4.814 1.00 24.42 14 GLU A O 6
ATOM 10106 N N . TRP A 1 15 ? -6.089 20.907 6.064 1.00 73.13 15 TRP A N 6
ATOM 10107 C CA . TRP A 1 15 ? -6.253 21.691 7.283 1.00 3.21 15 TRP A CA 6
ATOM 10108 C C . TRP A 1 15 ? -4.946 22.376 7.668 1.00 1.42 15 TRP A C 6
ATOM 10109 O O . TRP A 1 15 ? -4.915 23.581 7.917 1.00 51.22 15 TRP A O 6
ATOM 10130 N N . LYS A 1 16 ? -3.868 21.601 7.715 1.00 23.40 16 LYS A N 6
ATOM 10131 C CA . LYS A 1 16 ? -2.557 22.133 8.068 1.00 20.12 16 LYS A CA 6
ATOM 10132 C C . LYS A 1 16 ? -2.210 23.341 7.204 1.00 2.50 16 LYS A C 6
ATOM 10133 O O . LYS A 1 16 ? -1.486 24.239 7.636 1.00 22.22 16 LYS A O 6
ATOM 10152 N N . LYS A 1 17 ? -2.732 23.360 5.983 1.00 12.21 17 LYS A N 6
ATOM 10153 C CA . LYS A 1 17 ? -2.480 24.459 5.059 1.00 43.24 17 LYS A CA 6
ATOM 10154 C C . LYS A 1 17 ? -2.862 25.796 5.687 1.00 2.23 17 LYS A C 6
ATOM 10155 O O . LYS A 1 17 ? -2.067 26.737 5.700 1.00 64.45 17 LYS A O 6
ATOM 10174 N N . LEU A 1 18 ? -4.080 25.873 6.210 1.00 31.20 18 LEU A N 6
ATOM 10175 C CA . LEU A 1 18 ? -4.567 27.094 6.842 1.00 11.33 18 LEU A CA 6
ATOM 10176 C C . LEU A 1 18 ? -3.925 27.291 8.212 1.00 73.33 18 LEU A C 6
ATOM 10177 O O . LEU A 1 18 ? -3.695 28.420 8.644 1.00 11.04 18 LEU A O 6
ATOM 10193 N N . ALA A 1 19 ? -3.636 26.185 8.889 1.00 22.42 19 ALA A N 6
ATOM 10194 C CA . ALA A 1 19 ? -3.017 26.235 10.207 1.00 11.43 19 ALA A CA 6
ATOM 10195 C C . ALA A 1 19 ? -1.631 26.867 10.139 1.00 61.21 19 ALA A C 6
ATOM 10196 O O . ALA A 1 19 ? -1.268 27.682 10.987 1.00 32.22 19 ALA A O 6
ATOM 10203 N N . GLU A 1 20 ? -0.861 26.484 9.124 1.00 13.44 20 GLU A N 6
ATOM 10204 C CA . GLU A 1 20 ? 0.487 27.013 8.948 1.00 42.21 20 GLU A CA 6
ATOM 10205 C C . GLU A 1 20 ? 0.447 28.498 8.600 1.00 62.04 20 GLU A C 6
ATOM 10206 O O . GLU A 1 20 ? 1.296 29.272 9.041 1.00 53.31 20 GLU A O 6
ATOM 10218 N N . GLU A 1 21 ? -0.545 28.887 7.804 1.00 23.22 21 GLU A N 6
ATOM 10219 C CA . GLU A 1 21 ? -0.693 30.279 7.395 1.00 33.30 21 GLU A CA 6
ATOM 10220 C C . GLU A 1 21 ? -1.112 31.151 8.575 1.00 74.43 21 GLU A C 6
ATOM 10221 O O . GLU A 1 21 ? -0.746 32.323 8.655 1.00 22.22 21 GLU A O 6
ATOM 10233 N N . ALA A 1 22 ? -1.883 30.569 9.489 1.00 42.32 22 ALA A N 6
ATOM 10234 C CA . ALA A 1 22 ? -2.351 31.291 10.665 1.00 4.52 22 ALA A CA 6
ATOM 10235 C C . ALA A 1 22 ? -1.198 31.600 11.615 1.00 23.10 22 ALA A C 6
ATOM 10236 O O . ALA A 1 22 ? -1.214 32.609 12.319 1.00 74.33 22 ALA A O 6
ATOM 10243 N N . ALA A 1 23 ? -0.199 30.724 11.629 1.00 53.20 23 ALA A N 6
ATOM 10244 C CA . ALA A 1 23 ? 0.963 30.904 12.491 1.00 71.41 23 ALA A CA 6
ATOM 10245 C C . ALA A 1 23 ? 1.911 31.953 11.923 1.00 62.24 23 ALA A C 6
ATOM 10246 O O . ALA A 1 23 ? 2.577 32.673 12.667 1.00 31.24 23 ALA A O 6
ATOM 10253 N N . LYS A 1 24 ? 1.969 32.035 10.597 1.00 2.35 24 LYS A N 6
ATOM 10254 C CA . LYS A 1 24 ? 2.837 32.998 9.927 1.00 75.11 24 LYS A CA 6
ATOM 10255 C C . LYS A 1 24 ? 2.299 34.416 10.086 1.00 61.10 24 LYS A C 6
ATOM 10256 O O . LYS A 1 24 ? 3.067 35.376 10.169 1.00 22.43 24 LYS A O 6
ATOM 10275 N N . LEU A 1 25 ? 0.977 34.542 10.127 1.00 3.52 25 LEU A N 6
ATOM 10276 C CA . LEU A 1 25 ? 0.337 35.844 10.277 1.00 2.54 25 LEU A CA 6
ATOM 10277 C C . LEU A 1 25 ? 0.451 36.344 11.714 1.00 52.13 25 LEU A C 6
ATOM 10278 O O . LEU A 1 25 ? 0.516 37.550 11.961 1.00 61.52 25 LEU A O 6
ATOM 10294 N N . LEU A 1 26 ? 0.475 35.412 12.660 1.00 72.32 26 LEU A N 6
ATOM 10295 C CA . LEU A 1 26 ? 0.582 35.757 14.073 1.00 23.12 26 LEU A CA 6
ATOM 10296 C C . LEU A 1 26 ? 2.025 36.085 14.444 1.00 15.13 26 LEU A C 6
ATOM 10297 O O . LEU A 1 26 ? 2.277 36.836 15.386 1.00 34.43 26 LEU A O 6
ATOM 10313 N N . GLU A 1 27 ? 2.967 35.517 13.699 1.00 61.34 27 GLU A N 6
ATOM 10314 C CA . GLU A 1 27 ? 4.384 35.750 13.949 1.00 1.32 27 GLU A CA 6
ATOM 10315 C C . GLU A 1 27 ? 4.910 36.889 13.081 1.00 41.31 27 GLU A C 6
ATOM 10316 O O . GLU A 1 27 ? 5.882 37.555 13.434 1.00 43.31 27 GLU A O 6
ATOM 10328 N N . GLY A 1 28 ? 4.260 37.107 11.942 1.00 74.23 28 GLY A N 6
ATOM 10329 C CA . GLY A 1 28 ? 4.676 38.165 11.040 1.00 24.10 28 GLY A CA 6
ATOM 10330 C C . GLY A 1 28 ? 5.237 37.629 9.738 1.00 24.41 28 GLY A C 6
ATOM 10331 O O . GLY A 1 28 ? 4.791 38.011 8.657 1.00 2.21 28 GLY A O 6
ATOM 10335 N N . GLY A 1 29 ? 6.222 36.741 9.840 1.00 13.52 29 GLY A N 6
ATOM 10336 C CA . GLY A 1 29 ? 6.830 36.168 8.654 1.00 43.40 29 GLY A CA 6
ATOM 10337 C C . GLY A 1 29 ? 8.108 35.413 8.965 1.00 74.13 29 GLY A C 6
ATOM 10338 O O . GLY A 1 29 ? 8.181 34.200 8.773 1.00 21.34 29 GLY A O 6
ATOM 10342 N N . GLY A 1 30 ? 9.117 36.132 9.445 1.00 64.43 30 GLY A N 6
ATOM 10343 C CA . GLY A 1 30 ? 10.384 35.506 9.773 1.00 22.41 30 GLY A CA 6
ATOM 10344 C C . GLY A 1 30 ? 10.497 35.159 11.244 1.00 74.41 30 GLY A C 6
ATOM 10345 O O . GLY A 1 30 ? 10.953 35.971 12.047 1.00 12.41 30 GLY A O 6
ATOM 10349 N N . GLY A 1 31 ? 10.076 33.949 11.599 1.00 75.10 31 GLY A N 6
ATOM 10350 C CA . GLY A 1 31 ? 10.138 33.518 12.984 1.00 41.54 31 GLY A CA 6
ATOM 10351 C C . GLY A 1 31 ? 10.652 32.100 13.129 1.00 74.34 31 GLY A C 6
ATOM 10352 O O . GLY A 1 31 ? 10.755 31.367 12.146 1.00 52.10 31 GLY A O 6
ATOM 10356 N N . GLY A 1 32 ? 10.979 31.713 14.357 1.00 15.23 32 GLY A N 6
ATOM 10357 C CA . GLY A 1 32 ? 11.483 30.375 14.605 1.00 72.12 32 GLY A CA 6
ATOM 10358 C C . GLY A 1 32 ? 12.353 30.302 15.844 1.00 42.34 32 GLY A C 6
ATOM 10359 O O . GLY A 1 32 ? 13.499 30.751 15.833 1.00 34.13 32 GLY A O 6
ATOM 10363 N N . GLY A 1 33 ? 11.808 29.737 16.916 1.00 31.32 33 GLY A N 6
ATOM 10364 C CA . GLY A 1 33 ? 12.555 29.620 18.154 1.00 25.04 33 GLY A CA 6
ATOM 10365 C C . GLY A 1 33 ? 12.573 30.912 18.946 1.00 70.01 33 GLY A C 6
ATOM 10366 O O . GLY A 1 33 ? 13.571 31.633 18.950 1.00 73.12 33 GLY A O 6
ATOM 10370 N N . GLY A 1 34 ? 11.464 31.209 19.617 1.00 34.51 34 GLY A N 6
ATOM 10371 C CA . GLY A 1 34 ? 11.377 32.425 20.405 1.00 34.14 34 GLY A CA 6
ATOM 10372 C C . GLY A 1 34 ? 10.043 33.127 20.241 1.00 23.31 34 GLY A C 6
ATOM 10373 O O . GLY A 1 34 ? 9.985 34.256 19.757 1.00 52.15 34 GLY A O 6
ATOM 10377 N N . GLY A 1 35 ? 8.969 32.455 20.644 1.00 42.52 35 GLY A N 6
ATOM 10378 C CA . GLY A 1 35 ? 7.644 33.037 20.529 1.00 22.42 35 GLY A CA 6
ATOM 10379 C C . GLY A 1 35 ? 6.559 32.118 21.054 1.00 32.12 35 GLY A C 6
ATOM 10380 O O . GLY A 1 35 ? 6.516 30.938 20.708 1.00 30.10 35 GLY A O 6
ATOM 10384 N N . GLU A 1 36 ? 5.683 32.659 21.894 1.00 14.43 36 GLU A N 6
ATOM 10385 C CA . GLU A 1 36 ? 4.595 31.878 22.471 1.00 61.13 36 GLU A CA 6
ATOM 10386 C C . GLU A 1 36 ? 3.412 31.801 21.510 1.00 60.24 36 GLU A C 6
ATOM 10387 O O . GLU A 1 36 ? 2.854 30.728 21.278 1.00 72.32 36 GLU A O 6
ATOM 10399 N N . LEU A 1 37 ? 3.033 32.947 20.954 1.00 5.12 37 LEU A N 6
ATOM 10400 C CA . LEU A 1 37 ? 1.917 33.013 20.018 1.00 35.35 37 LEU A CA 6
ATOM 10401 C C . LEU A 1 37 ? 2.125 32.050 18.854 1.00 62.13 37 LEU A C 6
ATOM 10402 O O . LEU A 1 37 ? 1.169 31.483 18.325 1.00 24.31 37 LEU A O 6
ATOM 10418 N N . MET A 1 38 ? 3.382 31.870 18.460 1.00 33.31 38 MET A N 6
ATOM 10419 C CA . MET A 1 38 ? 3.717 30.973 17.360 1.00 75.53 38 MET A CA 6
ATOM 10420 C C . MET A 1 38 ? 3.650 29.516 17.807 1.00 34.20 38 MET A C 6
ATOM 10421 O O . MET A 1 38 ? 3.381 28.620 17.004 1.00 2.41 38 MET A O 6
ATOM 10435 N N . LYS A 1 39 ? 3.896 29.283 19.092 1.00 44.33 39 LYS A N 6
ATOM 10436 C CA . LYS A 1 39 ? 3.864 27.935 19.646 1.00 62.24 39 LYS A CA 6
ATOM 10437 C C . LYS A 1 39 ? 2.428 27.466 19.850 1.00 15.51 39 LYS A C 6
ATOM 10438 O O . LYS A 1 39 ? 2.127 26.278 19.722 1.00 62.04 39 LYS A O 6
ATOM 10457 N N . LEU A 1 40 ? 1.543 28.405 20.169 1.00 10.14 40 LEU A N 6
ATOM 10458 C CA . LEU A 1 40 ? 0.137 28.087 20.391 1.00 54.23 40 LEU A CA 6
ATOM 10459 C C . LEU A 1 40 ? -0.529 27.631 19.097 1.00 61.43 40 LEU A C 6
ATOM 10460 O O . LEU A 1 40 ? -1.398 26.757 19.107 1.00 4.54 40 LEU A O 6
ATOM 10476 N N . CYS A 1 41 ? -0.115 28.227 17.983 1.00 34.50 41 CYS A N 6
ATOM 10477 C CA . CYS A 1 41 ? -0.671 27.880 16.679 1.00 22.13 41 CYS A CA 6
ATOM 10478 C C . CYS A 1 41 ? -0.235 26.481 16.257 1.00 51.10 41 CYS A C 6
ATOM 10479 O O . CYS A 1 41 ? -1.034 25.703 15.735 1.00 3.53 41 CYS A O 6
ATOM 10487 N N . GLU A 1 42 ? 1.037 26.169 16.485 1.00 21.13 42 GLU A N 6
ATOM 10488 C CA . GLU A 1 42 ? 1.579 24.864 16.125 1.00 13.04 42 GLU A CA 6
ATOM 10489 C C . GLU A 1 42 ? 0.914 23.756 16.937 1.00 13.51 42 GLU A C 6
ATOM 10490 O O . GLU A 1 42 ? 0.785 22.624 16.473 1.00 4.13 42 GLU A O 6
ATOM 10502 N N . GLU A 1 43 ? 0.495 24.092 18.153 1.00 2.31 43 GLU A N 6
ATOM 10503 C CA . GLU A 1 43 ? -0.155 23.126 19.032 1.00 64.25 43 GLU A CA 6
ATOM 10504 C C . GLU A 1 43 ? -1.402 22.545 18.372 1.00 53.21 43 GLU A C 6
ATOM 10505 O O . GLU A 1 43 ? -1.620 21.334 18.390 1.00 72.51 43 GLU A O 6
ATOM 10517 N N . ALA A 1 44 ? -2.219 23.418 17.792 1.00 62.33 44 ALA A N 6
ATOM 10518 C CA . ALA A 1 44 ? -3.443 22.993 17.125 1.00 34.20 44 ALA A CA 6
ATOM 10519 C C . ALA A 1 44 ? -3.138 22.050 15.965 1.00 53.11 44 ALA A C 6
ATOM 10520 O O . ALA A 1 44 ? -3.794 21.022 15.799 1.00 14.22 44 ALA A O 6
ATOM 10527 N N . ALA A 1 45 ? -2.141 22.409 15.164 1.00 21.11 45 ALA A N 6
ATOM 10528 C CA . ALA A 1 45 ? -1.748 21.595 14.020 1.00 12.23 45 ALA A CA 6
ATOM 10529 C C . ALA A 1 45 ? -1.113 20.284 14.472 1.00 45.13 45 ALA A C 6
ATOM 10530 O O . ALA A 1 45 ? -1.181 19.274 13.771 1.00 44.15 45 ALA A O 6
ATOM 10537 N N . LYS A 1 46 ? -0.493 20.306 15.647 1.00 14.31 46 LYS A N 6
ATOM 10538 C CA . LYS A 1 46 ? 0.155 19.120 16.194 1.00 22.11 46 LYS A CA 6
ATOM 10539 C C . LYS A 1 46 ? -0.864 18.017 16.460 1.00 72.12 46 LYS A C 6
ATOM 10540 O O . LYS A 1 46 ? -0.541 16.830 16.397 1.00 51.30 46 LYS A O 6
ATOM 10559 N N . LYS A 1 47 ? -2.097 18.415 16.755 1.00 11.11 47 LYS A N 6
ATOM 10560 C CA . LYS A 1 47 ? -3.165 17.461 17.028 1.00 71.32 47 LYS A CA 6
ATOM 10561 C C . LYS A 1 47 ? -3.428 16.576 15.813 1.00 24.13 47 LYS A C 6
ATOM 10562 O O . LYS A 1 47 ? -3.789 15.408 15.951 1.00 11.30 47 LYS A O 6
ATOM 10581 N N . ALA A 1 48 ? -3.242 17.141 14.625 1.00 63.35 48 ALA A N 6
ATOM 10582 C CA . ALA A 1 48 ? -3.455 16.402 13.386 1.00 11.42 48 ALA A CA 6
ATOM 10583 C C . ALA A 1 48 ? -2.427 15.287 13.228 1.00 43.34 48 ALA A C 6
ATOM 10584 O O . ALA A 1 48 ? -2.688 14.278 12.574 1.00 14.34 48 ALA A O 6
ATOM 10591 N N . GLU A 1 49 ? -1.257 15.478 13.830 1.00 4.23 49 GLU A N 6
ATOM 10592 C CA . GLU A 1 49 ? -0.189 14.488 13.753 1.00 3.24 49 GLU A CA 6
ATOM 10593 C C . GLU A 1 49 ? -0.525 13.259 14.592 1.00 33.12 49 GLU A C 6
ATOM 10594 O O . GLU A 1 49 ? -0.156 12.137 14.244 1.00 43.14 49 GLU A O 6
ATOM 10606 N N . GLU A 1 50 ? -1.226 13.480 15.699 1.00 35.53 50 GLU A N 6
ATOM 10607 C CA . GLU A 1 50 ? -1.611 12.391 16.589 1.00 75.42 50 GLU A CA 6
ATOM 10608 C C . GLU A 1 50 ? -2.822 11.641 16.041 1.00 64.25 50 GLU A C 6
ATOM 10609 O O . GLU A 1 50 ? -2.993 10.447 16.290 1.00 30.11 50 GLU A O 6
ATOM 10621 N N . LEU A 1 51 ? -3.659 12.350 15.291 1.00 55.53 51 LEU A N 6
ATOM 10622 C CA . LEU A 1 51 ? -4.855 11.754 14.706 1.00 31.15 51 LEU A CA 6
ATOM 10623 C C . LEU A 1 51 ? -4.494 10.845 13.536 1.00 24.12 51 LEU A C 6
ATOM 10624 O O . LEU A 1 51 ? -5.202 9.882 13.243 1.00 71.31 51 LEU A O 6
ATOM 10640 N N . PHE A 1 52 ? -3.386 11.157 12.871 1.00 14.42 52 PHE A N 6
ATOM 10641 C CA . PHE A 1 52 ? -2.929 10.368 11.734 1.00 71.10 52 PHE A CA 6
ATOM 10642 C C . PHE A 1 52 ? -2.691 8.916 12.139 1.00 53.32 52 PHE A C 6
ATOM 10643 O O . PHE A 1 52 ? -2.900 7.996 11.348 1.00 25.51 52 PHE A O 6
ATOM 10660 N N . LYS A 1 53 ? -2.253 8.719 13.378 1.00 23.44 53 LYS A N 6
ATOM 10661 C CA . LYS A 1 53 ? -1.986 7.380 13.890 1.00 14.44 53 LYS A CA 6
ATOM 10662 C C . LYS A 1 53 ? -3.256 6.535 13.893 1.00 13.02 53 LYS A C 6
ATOM 10663 O O . LYS A 1 53 ? -3.258 5.396 13.426 1.00 2.33 53 LYS A O 6
ATOM 10682 N N . LEU A 1 54 ? -4.336 7.101 14.422 1.00 24.14 54 LEU A N 6
ATOM 10683 C CA . LEU A 1 54 ? -5.614 6.400 14.484 1.00 32.35 54 LEU A CA 6
ATOM 10684 C C . LEU A 1 54 ? -6.308 6.412 13.126 1.00 70.44 54 LEU A C 6
ATOM 10685 O O . LEU A 1 54 ? -7.109 5.530 12.820 1.00 75.44 54 LEU A O 6
ATOM 10701 N N . ALA A 1 55 ? -5.992 7.416 12.314 1.00 73.12 55 ALA A N 6
ATOM 10702 C CA . ALA A 1 55 ? -6.582 7.540 10.987 1.00 35.34 55 ALA A CA 6
ATOM 10703 C C . ALA A 1 55 ? -6.148 6.390 10.084 1.00 4.42 55 ALA A C 6
ATOM 10704 O O . ALA A 1 55 ? -6.838 6.048 9.124 1.00 11.34 55 ALA A O 6
ATOM 10711 N N . GLU A 1 56 ? -4.998 5.799 10.397 1.00 52.43 56 GLU A N 6
ATOM 10712 C CA . GLU A 1 56 ? -4.472 4.690 9.611 1.00 25.42 56 GLU A CA 6
ATOM 10713 C C . GLU A 1 56 ? -5.227 3.400 9.918 1.00 21.12 56 GLU A C 6
ATOM 10714 O O . GLU A 1 56 ? -5.378 2.537 9.053 1.00 53.24 56 GLU A O 6
ATOM 10726 N N . GLU A 1 57 ? -5.697 3.276 11.155 1.00 61.11 57 GLU A N 6
ATOM 10727 C CA . GLU A 1 57 ? -6.435 2.091 11.576 1.00 23.42 57 GLU A CA 6
ATOM 10728 C C . GLU A 1 57 ? -7.872 2.134 11.065 1.00 53.32 57 GLU A C 6
ATOM 10729 O O . GLU A 1 57 ? -8.530 1.101 10.942 1.00 61.52 57 GLU A O 6
ATOM 10741 N N . ARG A 1 58 ? -8.352 3.338 10.769 1.00 74.02 58 ARG A N 6
ATOM 10742 C CA . ARG A 1 58 ? -9.711 3.517 10.273 1.00 31.21 58 ARG A CA 6
ATOM 10743 C C . ARG A 1 58 ? -9.841 2.997 8.844 1.00 54.33 58 ARG A C 6
ATOM 10744 O O . ARG A 1 58 ? -10.382 1.915 8.613 1.00 75.51 58 ARG A O 6
ATOM 10765 N N . LEU A 1 59 ? -9.344 3.775 7.890 1.00 64.31 59 LEU A N 6
ATOM 10766 C CA . LEU A 1 59 ? -9.404 3.393 6.483 1.00 31.23 59 LEU A CA 6
ATOM 10767 C C . LEU A 1 59 ? -8.011 3.373 5.863 1.00 44.10 59 LEU A C 6
ATOM 10768 O O . LEU A 1 59 ? -7.863 3.303 4.643 1.00 64.51 59 LEU A O 6
ATOM 10784 N N . LYS A 1 60 ? -6.990 3.434 6.712 1.00 33.42 60 LYS A N 6
ATOM 10785 C CA . LYS A 1 60 ? -5.608 3.418 6.250 1.00 42.45 60 LYS A CA 6
ATOM 10786 C C . LYS A 1 60 ? -5.382 4.478 5.176 1.00 42.31 60 LYS A C 6
ATOM 10787 O O . LYS A 1 60 ? -6.240 5.328 4.937 1.00 23.23 60 LYS A O 6
ATOM 10806 N N . LYS A 1 61 ? -4.222 4.421 4.530 1.00 10.35 61 LYS A N 6
ATOM 10807 C CA . LYS A 1 61 ? -3.884 5.374 3.479 1.00 24.45 61 LYS A CA 6
ATOM 10808 C C . LYS A 1 61 ? -3.724 4.667 2.136 1.00 24.15 61 LYS A C 6
ATOM 10809 O O . LYS A 1 61 ? -4.244 5.124 1.118 1.00 24.41 61 LYS A O 6
ATOM 10828 N N . LEU A 1 62 ? -3.003 3.552 2.141 1.00 11.15 62 LEU A N 6
ATOM 10829 C CA . LEU A 1 62 ? -2.776 2.781 0.924 1.00 12.23 62 LEU A CA 6
ATOM 10830 C C . LEU A 1 62 ? -2.166 3.655 -0.167 1.00 71.24 62 LEU A C 6
ATOM 10831 O O . LEU A 1 62 ? -1.358 3.162 -0.953 1.00 34.30 62 LEU A O 6
ATOM 10847 N N . MET B 1 1 ? -9.902 47.001 14.051 1.00 43.11 1 MET B N 6
ATOM 10848 C CA . MET B 1 1 ? -8.878 48.035 14.139 1.00 21.14 1 MET B CA 6
ATOM 10849 C C . MET B 1 1 ? -7.531 47.508 13.652 1.00 62.23 1 MET B C 6
ATOM 10850 O O . MET B 1 1 ? -6.910 48.091 12.762 1.00 4.35 1 MET B O 6
ATOM 10864 N N . LYS B 1 2 ? -7.084 46.404 14.240 1.00 70.24 2 LYS B N 6
ATOM 10865 C CA . LYS B 1 2 ? -5.812 45.798 13.865 1.00 34.11 2 LYS B CA 6
ATOM 10866 C C . LYS B 1 2 ? -5.937 45.043 12.545 1.00 22.04 2 LYS B C 6
ATOM 10867 O O . LYS B 1 2 ? -7.034 44.667 12.134 1.00 31.02 2 LYS B O 6
ATOM 10886 N N . LYS B 1 3 ? -4.804 44.825 11.885 1.00 10.12 3 LYS B N 6
ATOM 10887 C CA . LYS B 1 3 ? -4.784 44.113 10.613 1.00 54.04 3 LYS B CA 6
ATOM 10888 C C . LYS B 1 3 ? -3.838 42.918 10.672 1.00 11.31 3 LYS B C 6
ATOM 10889 O O . LYS B 1 3 ? -3.278 42.505 9.655 1.00 12.42 3 LYS B O 6
ATOM 10908 N N . LEU B 1 4 ? -3.663 42.366 11.867 1.00 14.43 4 LEU B N 6
ATOM 10909 C CA . LEU B 1 4 ? -2.785 41.217 12.060 1.00 71.14 4 LEU B CA 6
ATOM 10910 C C . LEU B 1 4 ? -3.351 40.268 13.111 1.00 40.24 4 LEU B C 6
ATOM 10911 O O . LEU B 1 4 ? -3.543 39.081 12.851 1.00 64.50 4 LEU B O 6
ATOM 10927 N N . ARG B 1 5 ? -3.619 40.802 14.299 1.00 32.11 5 ARG B N 6
ATOM 10928 C CA . ARG B 1 5 ? -4.164 40.002 15.389 1.00 52.11 5 ARG B CA 6
ATOM 10929 C C . ARG B 1 5 ? -5.555 39.483 15.040 1.00 75.32 5 ARG B C 6
ATOM 10930 O O . ARG B 1 5 ? -5.826 38.287 15.144 1.00 34.13 5 ARG B O 6
ATOM 10951 N N . GLU B 1 6 ? -6.434 40.391 14.626 1.00 74.32 6 GLU B N 6
ATOM 10952 C CA . GLU B 1 6 ? -7.798 40.022 14.262 1.00 44.24 6 GLU B CA 6
ATOM 10953 C C . GLU B 1 6 ? -7.803 39.040 13.095 1.00 74.31 6 GLU B C 6
ATOM 10954 O O . GLU B 1 6 ? -8.686 38.188 12.993 1.00 71.14 6 GLU B O 6
ATOM 10966 N N . GLU B 1 7 ? -6.813 39.165 12.218 1.00 42.53 7 GLU B N 6
ATOM 10967 C CA . GLU B 1 7 ? -6.705 38.290 11.057 1.00 33.04 7 GLU B CA 6
ATOM 10968 C C . GLU B 1 7 ? -6.339 36.869 11.480 1.00 10.01 7 GLU B C 6
ATOM 10969 O O . GLU B 1 7 ? -6.927 35.898 11.005 1.00 54.10 7 GLU B O 6
ATOM 10981 N N . ALA B 1 8 ? -5.364 36.757 12.376 1.00 1.23 8 ALA B N 6
ATOM 10982 C CA . ALA B 1 8 ? -4.921 35.457 12.864 1.00 52.25 8 ALA B CA 6
ATOM 10983 C C . ALA B 1 8 ? -6.045 34.734 13.599 1.00 61.35 8 ALA B C 6
ATOM 10984 O O . ALA B 1 8 ? -6.356 33.582 13.298 1.00 45.02 8 ALA B O 6
ATOM 10991 N N . ALA B 1 9 ? -6.650 35.419 14.564 1.00 34.32 9 ALA B N 6
ATOM 10992 C CA . ALA B 1 9 ? -7.741 34.841 15.341 1.00 42.15 9 ALA B CA 6
ATOM 10993 C C . ALA B 1 9 ? -8.879 34.386 14.434 1.00 21.40 9 ALA B C 6
ATOM 10994 O O . ALA B 1 9 ? -9.607 33.446 14.758 1.00 44.33 9 ALA B O 6
ATOM 11001 N N . LYS B 1 10 ? -9.030 35.058 13.297 1.00 23.35 10 LYS B N 6
ATOM 11002 C CA . LYS B 1 10 ? -10.078 34.722 12.343 1.00 51.15 10 LYS B CA 6
ATOM 11003 C C . LYS B 1 10 ? -9.724 33.458 11.565 1.00 41.15 10 LYS B C 6
ATOM 11004 O O . LYS B 1 10 ? -10.601 32.677 11.196 1.00 53.25 10 LYS B O 6
ATOM 11023 N N . LEU B 1 11 ? -8.433 33.263 11.320 1.00 42.42 11 LEU B N 6
ATOM 11024 C CA . LEU B 1 11 ? -7.961 32.093 10.587 1.00 63.12 11 LEU B CA 6
ATOM 11025 C C . LEU B 1 11 ? -8.301 30.809 11.337 1.00 62.44 11 LEU B C 6
ATOM 11026 O O . LEU B 1 11 ? -8.530 29.764 10.726 1.00 50.50 11 LEU B O 6
ATOM 11042 N N . PHE B 1 12 ? -8.333 30.893 12.662 1.00 44.22 12 PHE B N 6
ATOM 11043 C CA . PHE B 1 12 ? -8.645 29.738 13.494 1.00 14.23 12 PHE B CA 6
ATOM 11044 C C . PHE B 1 12 ? -9.991 29.135 13.104 1.00 21.32 12 PHE B C 6
ATOM 11045 O O . PHE B 1 12 ? -10.151 27.915 13.081 1.00 74.41 12 PHE B O 6
ATOM 11062 N N . GLU B 1 13 ? -10.955 29.998 12.797 1.00 23.12 13 GLU B N 6
ATOM 11063 C CA . GLU B 1 13 ? -12.286 29.549 12.408 1.00 1.42 13 GLU B CA 6
ATOM 11064 C C . GLU B 1 13 ? -12.273 28.961 11.001 1.00 43.14 13 GLU B C 6
ATOM 11065 O O . GLU B 1 13 ? -12.991 28.005 10.710 1.00 11.51 13 GLU B O 6
ATOM 11077 N N . GLU B 1 14 ? -11.451 29.541 10.131 1.00 12.12 14 GLU B N 6
ATOM 11078 C CA . GLU B 1 14 ? -11.346 29.076 8.753 1.00 22.13 14 GLU B CA 6
ATOM 11079 C C . GLU B 1 14 ? -11.005 27.589 8.706 1.00 54.22 14 GLU B C 6
ATOM 11080 O O . GLU B 1 14 ? -11.311 26.902 7.732 1.00 22.20 14 GLU B O 6
ATOM 11092 N N . TRP B 1 15 ? -10.369 27.100 9.765 1.00 73.44 15 TRP B N 6
ATOM 11093 C CA . TRP B 1 15 ? -9.987 25.695 9.845 1.00 21.44 15 TRP B CA 6
ATOM 11094 C C . TRP B 1 15 ? -11.210 24.791 9.752 1.00 63.25 15 TRP B C 6
ATOM 11095 O O . TRP B 1 15 ? -11.183 23.758 9.081 1.00 13.13 15 TRP B O 6
ATOM 11116 N N . LYS B 1 16 ? -12.284 25.184 10.428 1.00 62.35 16 LYS B N 6
ATOM 11117 C CA . LYS B 1 16 ? -13.520 24.410 10.420 1.00 11.03 16 LYS B CA 6
ATOM 11118 C C . LYS B 1 16 ? -14.160 24.419 9.036 1.00 5.01 16 LYS B C 6
ATOM 11119 O O . LYS B 1 16 ? -14.956 23.542 8.702 1.00 22.24 16 LYS B O 6
ATOM 11138 N N . LYS B 1 17 ? -13.804 25.415 8.232 1.00 52.33 17 LYS B N 6
ATOM 11139 C CA . LYS B 1 17 ? -14.341 25.538 6.882 1.00 71.14 17 LYS B CA 6
ATOM 11140 C C . LYS B 1 17 ? -13.947 24.337 6.028 1.00 34.14 17 LYS B C 6
ATOM 11141 O O . LYS B 1 17 ? -14.795 23.710 5.391 1.00 51.11 17 LYS B O 6
ATOM 11160 N N . LEU B 1 18 ? -12.657 24.019 6.022 1.00 72.41 18 LEU B N 6
ATOM 11161 C CA . LEU B 1 18 ? -12.151 22.889 5.248 1.00 12.41 18 LEU B CA 6
ATOM 11162 C C . LEU B 1 18 ? -12.493 21.567 5.928 1.00 24.23 18 LEU B C 6
ATOM 11163 O O . LEU B 1 18 ? -12.723 20.557 5.263 1.00 3.22 18 LEU B O 6
ATOM 11179 N N . ALA B 1 19 ? -12.525 21.582 7.257 1.00 50.11 19 ALA B N 6
ATOM 11180 C CA . ALA B 1 19 ? -12.842 20.385 8.026 1.00 33.03 19 ALA B CA 6
ATOM 11181 C C . ALA B 1 19 ? -14.234 19.865 7.683 1.00 13.53 19 ALA B C 6
ATOM 11182 O O . ALA B 1 19 ? -14.430 18.664 7.499 1.00 44.10 19 ALA B O 6
ATOM 11189 N N . GLU B 1 20 ? -15.198 20.777 7.601 1.00 15.43 20 GLU B N 6
ATOM 11190 C CA . GLU B 1 20 ? -16.573 20.410 7.283 1.00 30.44 20 GLU B CA 6
ATOM 11191 C C . GLU B 1 20 ? -16.687 19.932 5.838 1.00 10.34 20 GLU B C 6
ATOM 11192 O O . GLU B 1 20 ? -17.513 19.077 5.521 1.00 72.31 20 GLU B O 6
ATOM 11204 N N . GLU B 1 21 ? -15.852 20.491 4.969 1.00 64.34 21 GLU B N 6
ATOM 11205 C CA . GLU B 1 21 ? -15.861 20.123 3.557 1.00 44.30 21 GLU B CA 6
ATOM 11206 C C . GLU B 1 21 ? -15.244 18.744 3.351 1.00 61.33 21 GLU B C 6
ATOM 11207 O O . GLU B 1 21 ? -15.635 18.006 2.447 1.00 43.14 21 GLU B O 6
ATOM 11219 N N . ALA B 1 22 ? -14.277 18.401 4.196 1.00 0.23 22 ALA B N 6
ATOM 11220 C CA . ALA B 1 22 ? -13.607 17.109 4.109 1.00 51.43 22 ALA B CA 6
ATOM 11221 C C . ALA B 1 22 ? -14.536 15.979 4.538 1.00 41.32 22 ALA B C 6
ATOM 11222 O O . ALA B 1 22 ? -14.430 14.856 4.046 1.00 75.03 22 ALA B O 6
ATOM 11229 N N . ALA B 1 23 ? -15.445 16.283 5.458 1.00 72.32 23 ALA B N 6
ATOM 11230 C CA . ALA B 1 23 ? -16.393 15.292 5.952 1.00 11.31 23 ALA B CA 6
ATOM 11231 C C . ALA B 1 23 ? -17.298 14.791 4.831 1.00 41.30 23 ALA B C 6
ATOM 11232 O O . ALA B 1 23 ? -17.724 13.637 4.831 1.00 34.02 23 ALA B O 6
ATOM 11239 N N . LYS B 1 24 ? -17.589 15.669 3.876 1.00 12.15 24 LYS B N 6
ATOM 11240 C CA . LYS B 1 24 ? -18.444 15.316 2.749 1.00 64.03 24 LYS B CA 6
ATOM 11241 C C . LYS B 1 24 ? -17.794 14.236 1.890 1.00 44.12 24 LYS B C 6
ATOM 11242 O O . LYS B 1 24 ? -18.478 13.385 1.320 1.00 61.04 24 LYS B O 6
ATOM 11261 N N . LEU B 1 25 ? -16.469 14.275 1.802 1.00 64.13 25 LEU B N 6
ATOM 11262 C CA . LEU B 1 25 ? -15.725 13.299 1.013 1.00 71.43 25 LEU B CA 6
ATOM 11263 C C . LEU B 1 25 ? -15.677 11.949 1.722 1.00 13.34 25 LEU B C 6
ATOM 11264 O O . LEU B 1 25 ? -15.634 10.899 1.080 1.00 11.14 25 LEU B O 6
ATOM 11280 N N . LEU B 1 26 ? -15.688 11.984 3.050 1.00 1.14 26 LEU B N 6
ATOM 11281 C CA . LEU B 1 26 ? -15.648 10.764 3.848 1.00 32.21 26 LEU B CA 6
ATOM 11282 C C . LEU B 1 26 ? -17.005 10.068 3.846 1.00 32.23 26 LEU B C 6
ATOM 11283 O O . LEU B 1 26 ? -17.091 8.854 4.031 1.00 21.41 26 LEU B O 6
ATOM 11299 N N . GLU B 1 27 ? -18.063 10.844 3.634 1.00 2.31 27 GLU B N 6
ATOM 11300 C CA . GLU B 1 27 ? -19.415 10.301 3.607 1.00 74.43 27 GLU B CA 6
ATOM 11301 C C . GLU B 1 27 ? -19.863 10.025 2.174 1.00 24.24 27 GLU B C 6
ATOM 11302 O O . GLU B 1 27 ? -20.712 9.169 1.931 1.00 41.32 27 GLU B O 6
ATOM 11314 N N . GLY B 1 28 ? -19.282 10.757 1.228 1.00 52.41 28 GLY B N 6
ATOM 11315 C CA . GLY B 1 28 ? -19.633 10.578 -0.169 1.00 51.13 28 GLY B CA 6
ATOM 11316 C C . GLY B 1 28 ? -19.385 9.163 -0.652 1.00 42.20 28 GLY B C 6
ATOM 11317 O O . GLY B 1 28 ? -19.986 8.719 -1.629 1.00 53.10 28 GLY B O 6
ATOM 11321 N N . GLY B 1 29 ? -18.492 8.454 0.033 1.00 70.24 29 GLY B N 6
ATOM 11322 C CA . GLY B 1 29 ? -18.180 7.089 -0.349 1.00 53.21 29 GLY B CA 6
ATOM 11323 C C . GLY B 1 29 ? -19.158 6.087 0.232 1.00 65.51 29 GLY B C 6
ATOM 11324 O O . GLY B 1 29 ? -19.356 5.008 -0.326 1.00 42.10 29 GLY B O 6
ATOM 11328 N N . GLY B 1 30 ? -19.770 6.442 1.357 1.00 4.15 30 GLY B N 6
ATOM 11329 C CA . GLY B 1 30 ? -20.723 5.553 1.996 1.00 63.13 30 GLY B CA 6
ATOM 11330 C C . GLY B 1 30 ? -20.824 5.788 3.490 1.00 22.31 30 GLY B C 6
ATOM 11331 O O . GLY B 1 30 ? -20.109 5.164 4.273 1.00 44.32 30 GLY B O 6
ATOM 11335 N N . GLY B 1 31 ? -21.714 6.692 3.887 1.00 52.35 31 GLY B N 6
ATOM 11336 C CA . GLY B 1 31 ? -21.889 6.993 5.295 1.00 4.11 31 GLY B CA 6
ATOM 11337 C C . GLY B 1 31 ? -23.024 7.966 5.545 1.00 64.31 31 GLY B C 6
ATOM 11338 O O . GLY B 1 31 ? -22.808 9.067 6.050 1.00 34.42 31 GLY B O 6
ATOM 11342 N N . GLY B 1 32 ? -24.238 7.561 5.186 1.00 35.01 32 GLY B N 6
ATOM 11343 C CA . GLY B 1 32 ? -25.394 8.417 5.379 1.00 10.21 32 GLY B CA 6
ATOM 11344 C C . GLY B 1 32 ? -25.730 8.615 6.845 1.00 75.35 32 GLY B C 6
ATOM 11345 O O . GLY B 1 32 ? -25.195 9.509 7.497 1.00 23.15 32 GLY B O 6
ATOM 11349 N N . GLY B 1 33 ? -26.624 7.777 7.362 1.00 55.44 33 GLY B N 6
ATOM 11350 C CA . GLY B 1 33 ? -27.018 7.882 8.756 1.00 70.40 33 GLY B CA 6
ATOM 11351 C C . GLY B 1 33 ? -25.897 7.509 9.704 1.00 1.15 33 GLY B C 6
ATOM 11352 O O . GLY B 1 33 ? -25.326 8.370 10.372 1.00 65.04 33 GLY B O 6
ATOM 11356 N N . GLY B 1 34 ? -25.581 6.218 9.767 1.00 62.01 34 GLY B N 6
ATOM 11357 C CA . GLY B 1 34 ? -24.523 5.756 10.646 1.00 1.11 34 GLY B CA 6
ATOM 11358 C C . GLY B 1 34 ? -23.146 5.933 10.038 1.00 41.40 34 GLY B C 6
ATOM 11359 O O . GLY B 1 34 ? -22.649 5.050 9.339 1.00 14.33 34 GLY B O 6
ATOM 11363 N N . GLY B 1 35 ? -22.526 7.079 10.304 1.00 0.10 35 GLY B N 6
ATOM 11364 C CA . GLY B 1 35 ? -21.204 7.349 9.769 1.00 13.41 35 GLY B CA 6
ATOM 11365 C C . GLY B 1 35 ? -20.311 8.064 10.764 1.00 14.13 35 GLY B C 6
ATOM 11366 O O . GLY B 1 35 ? -20.443 9.269 10.970 1.00 4.22 35 GLY B O 6
ATOM 11370 N N . GLU B 1 36 ? -19.402 7.317 11.383 1.00 41.50 36 GLU B N 6
ATOM 11371 C CA . GLU B 1 36 ? -18.486 7.887 12.364 1.00 5.20 36 GLU B CA 6
ATOM 11372 C C . GLU B 1 36 ? -17.460 8.794 11.687 1.00 15.52 36 GLU B C 6
ATOM 11373 O O . GLU B 1 36 ? -16.956 9.741 12.294 1.00 75.14 36 GLU B O 6
ATOM 11385 N N . LEU B 1 37 ? -17.157 8.498 10.429 1.00 32.14 37 LEU B N 6
ATOM 11386 C CA . LEU B 1 37 ? -16.191 9.285 9.670 1.00 52.15 37 LEU B CA 6
ATOM 11387 C C . LEU B 1 37 ? -16.641 10.739 9.560 1.00 64.32 37 LEU B C 6
ATOM 11388 O O . LEU B 1 37 ? -15.817 11.648 9.469 1.00 24.11 37 LEU B O 6
ATOM 11404 N N . MET B 1 38 ? -17.953 10.950 9.570 1.00 75.55 38 MET B N 6
ATOM 11405 C CA . MET B 1 38 ? -18.512 12.294 9.474 1.00 35.02 38 MET B CA 6
ATOM 11406 C C . MET B 1 38 ? -18.218 13.095 10.738 1.00 72.03 38 MET B C 6
ATOM 11407 O O . MET B 1 38 ? -17.824 14.260 10.670 1.00 63.54 38 MET B O 6
ATOM 11421 N N . LYS B 1 39 ? -18.413 12.465 11.892 1.00 23.11 39 LYS B N 6
ATOM 11422 C CA . LYS B 1 39 ? -18.167 13.120 13.172 1.00 71.52 39 LYS B CA 6
ATOM 11423 C C . LYS B 1 39 ? -16.673 13.182 13.473 1.00 54.22 39 LYS B C 6
ATOM 11424 O O . LYS B 1 39 ? -16.204 14.100 14.147 1.00 73.02 39 LYS B O 6
ATOM 11443 N N . LEU B 1 40 ? -15.932 12.202 12.970 1.00 25.44 40 LEU B N 6
ATOM 11444 C CA . LEU B 1 40 ? -14.489 12.146 13.185 1.00 14.02 40 LEU B CA 6
ATOM 11445 C C . LEU B 1 40 ? -13.810 13.399 12.642 1.00 21.11 40 LEU B C 6
ATOM 11446 O O . LEU B 1 40 ? -12.878 13.925 13.252 1.00 53.31 40 LEU B O 6
ATOM 11462 N N . CYS B 1 41 ? -14.282 13.872 11.494 1.00 10.13 41 CYS B N 6
ATOM 11463 C CA . CYS B 1 41 ? -13.721 15.065 10.870 1.00 62.44 41 CYS B CA 6
ATOM 11464 C C . CYS B 1 41 ? -14.003 16.304 11.713 1.00 25.10 41 CYS B C 6
ATOM 11465 O O . CYS B 1 41 ? -13.097 17.081 12.013 1.00 63.23 41 CYS B O 6
ATOM 11473 N N . GLU B 1 42 ? -15.265 16.482 12.090 1.00 2.54 42 GLU B N 6
ATOM 11474 C CA . GLU B 1 42 ? -15.665 17.628 12.897 1.00 43.55 42 GLU B CA 6
ATOM 11475 C C . GLU B 1 42 ? -14.946 17.626 14.242 1.00 13.23 42 GLU B C 6
ATOM 11476 O O . GLU B 1 42 ? -14.693 18.679 14.825 1.00 44.44 42 GLU B O 6
ATOM 11488 N N . GLU B 1 43 ? -14.621 16.432 14.730 1.00 14.51 43 GLU B N 6
ATOM 11489 C CA . GLU B 1 43 ? -13.932 16.292 16.008 1.00 40.42 43 GLU B CA 6
ATOM 11490 C C . GLU B 1 43 ? -12.649 17.119 16.028 1.00 32.23 43 GLU B C 6
ATOM 11491 O O . GLU B 1 43 ? -12.238 17.619 17.075 1.00 25.21 43 GLU B O 6
ATOM 11503 N N . ALA B 1 44 ? -12.023 17.256 14.865 1.00 43.34 44 ALA B N 6
ATOM 11504 C CA . ALA B 1 44 ? -10.788 18.023 14.748 1.00 73.44 44 ALA B CA 6
ATOM 11505 C C . ALA B 1 44 ? -11.046 19.512 14.947 1.00 63.21 44 ALA B C 6
ATOM 11506 O O . ALA B 1 44 ? -10.265 20.205 15.599 1.00 45.22 44 ALA B O 6
ATOM 11513 N N . ALA B 1 45 ? -12.145 19.999 14.381 1.00 54.44 45 ALA B N 6
ATOM 11514 C CA . ALA B 1 45 ? -12.506 21.407 14.499 1.00 71.25 45 ALA B CA 6
ATOM 11515 C C . ALA B 1 45 ? -13.058 21.718 15.886 1.00 3.34 45 ALA B C 6
ATOM 11516 O O . ALA B 1 45 ? -12.990 22.856 16.352 1.00 25.03 45 ALA B O 6
ATOM 11523 N N . LYS B 1 46 ? -13.605 20.701 16.542 1.00 2.15 46 LYS B N 6
ATOM 11524 C CA . LYS B 1 46 ? -14.168 20.864 17.877 1.00 5.43 46 LYS B CA 6
ATOM 11525 C C . LYS B 1 46 ? -13.141 21.468 18.831 1.00 54.12 46 LYS B C 6
ATOM 11526 O O . LYS B 1 46 ? -13.441 22.407 19.568 1.00 11.53 46 LYS B O 6
ATOM 11545 N N . LYS B 1 47 ? -11.929 20.925 18.809 1.00 41.31 47 LYS B N 6
ATOM 11546 C CA . LYS B 1 47 ? -10.857 21.411 19.668 1.00 2.34 47 LYS B CA 6
ATOM 11547 C C . LYS B 1 47 ? -10.625 22.905 19.459 1.00 22.44 47 LYS B C 6
ATOM 11548 O O . LYS B 1 47 ? -10.262 23.623 20.390 1.00 75.23 47 LYS B O 6
ATOM 11567 N N . ALA B 1 48 ? -10.838 23.365 18.230 1.00 75.12 48 ALA B N 6
ATOM 11568 C CA . ALA B 1 48 ? -10.656 24.772 17.899 1.00 11.42 48 ALA B CA 6
ATOM 11569 C C . ALA B 1 48 ? -11.768 25.626 18.500 1.00 35.41 48 ALA B C 6
ATOM 11570 O O . ALA B 1 48 ? -11.577 26.810 18.769 1.00 50.31 48 ALA B O 6
ATOM 11577 N N . GLU B 1 49 ? -12.931 25.014 18.707 1.00 70.32 49 GLU B N 6
ATOM 11578 C CA . GLU B 1 49 ? -14.074 25.720 19.274 1.00 24.12 49 GLU B CA 6
ATOM 11579 C C . GLU B 1 49 ? -13.885 25.947 20.771 1.00 41.32 49 GLU B C 6
ATOM 11580 O O . GLU B 1 49 ? -14.331 26.956 21.316 1.00 32.34 49 GLU B O 6
ATOM 11592 N N . GLU B 1 50 ? -13.220 25.001 21.428 1.00 42.24 50 GLU B N 6
ATOM 11593 C CA . GLU B 1 50 ? -12.973 25.099 22.861 1.00 33.42 50 GLU B CA 6
ATOM 11594 C C . GLU B 1 50 ? -11.762 25.982 23.146 1.00 13.20 50 GLU B C 6
ATOM 11595 O O . GLU B 1 50 ? -11.718 26.690 24.154 1.00 34.03 50 GLU B O 6
ATOM 11607 N N . LEU B 1 51 ? -10.780 25.935 22.253 1.00 43.54 51 LEU B N 6
ATOM 11608 C CA . LEU B 1 51 ? -9.568 26.731 22.407 1.00 4.34 51 LEU B CA 6
ATOM 11609 C C . LEU B 1 51 ? -9.829 28.195 22.067 1.00 51.13 51 LEU B C 6
ATOM 11610 O O . LEU B 1 51 ? -9.177 29.094 22.599 1.00 14.15 51 LEU B O 6
ATOM 11626 N N . PHE B 1 52 ? -10.789 28.429 21.179 1.00 71.44 52 PHE B N 6
ATOM 11627 C CA . PHE B 1 52 ? -11.138 29.784 20.768 1.00 35.41 52 PHE B CA 6
ATOM 11628 C C . PHE B 1 52 ? -11.422 30.663 21.983 1.00 54.15 52 PHE B C 6
ATOM 11629 O O . PHE B 1 52 ? -11.145 31.862 21.974 1.00 40.34 52 PHE B O 6
ATOM 11646 N N . LYS B 1 53 ? -11.980 30.058 23.026 1.00 25.25 53 LYS B N 6
ATOM 11647 C CA . LYS B 1 53 ? -12.301 30.783 24.250 1.00 42.42 53 LYS B CA 6
ATOM 11648 C C . LYS B 1 53 ? -11.054 31.430 24.843 1.00 1.31 53 LYS B C 6
ATOM 11649 O O . LYS B 1 53 ? -11.042 32.626 25.138 1.00 71.33 53 LYS B O 6
ATOM 11668 N N . LEU B 1 54 ? -10.005 30.633 25.015 1.00 40.20 54 LEU B N 6
ATOM 11669 C CA . LEU B 1 54 ? -8.751 31.129 25.572 1.00 4.14 54 LEU B CA 6
ATOM 11670 C C . LEU B 1 54 ? -7.957 31.901 24.524 1.00 24.34 54 LEU B C 6
ATOM 11671 O O . LEU B 1 54 ? -7.157 32.776 24.856 1.00 41.14 54 LEU B O 6
ATOM 11687 N N . ALA B 1 55 ? -8.183 31.573 23.257 1.00 73.54 55 ALA B N 6
ATOM 11688 C CA . ALA B 1 55 ? -7.492 32.237 22.159 1.00 1.01 55 ALA B CA 6
ATOM 11689 C C . ALA B 1 55 ? -7.919 33.697 22.046 1.00 72.43 55 ALA B C 6
ATOM 11690 O O . ALA B 1 55 ? -7.191 34.526 21.500 1.00 33.24 55 ALA B O 6
ATOM 11697 N N . GLU B 1 56 ? -9.104 34.004 22.564 1.00 63.44 56 GLU B N 6
ATOM 11698 C CA . GLU B 1 56 ? -9.628 35.365 22.518 1.00 23.24 56 GLU B CA 6
ATOM 11699 C C . GLU B 1 56 ? -8.910 36.258 23.526 1.00 31.12 56 GLU B C 6
ATOM 11700 O O . GLU B 1 56 ? -8.409 37.326 23.177 1.00 55.43 56 GLU B O 6
ATOM 11712 N N . GLU B 1 57 ? -8.865 35.810 24.778 1.00 40.00 57 GLU B N 6
ATOM 11713 C CA . GLU B 1 57 ? -8.210 36.570 25.837 1.00 24.31 57 GLU B CA 6
ATOM 11714 C C . GLU B 1 57 ? -6.704 36.648 25.598 1.00 31.02 57 GLU B C 6
ATOM 11715 O O . GLU B 1 57 ? -6.031 37.545 26.104 1.00 13.43 57 GLU B O 6
ATOM 11727 N N . ARG B 1 58 ? -6.184 35.700 24.826 1.00 62.31 58 ARG B N 6
ATOM 11728 C CA . ARG B 1 58 ? -4.759 35.659 24.521 1.00 2.43 58 ARG B CA 6
ATOM 11729 C C . ARG B 1 58 ? -4.272 37.013 24.011 1.00 71.45 58 ARG B C 6
ATOM 11730 O O . ARG B 1 58 ? -3.599 37.754 24.728 1.00 71.20 58 ARG B O 6
ATOM 11751 N N . LEU B 1 59 ? -4.617 37.328 22.768 1.00 72.34 59 LEU B N 6
ATOM 11752 C CA . LEU B 1 59 ? -4.216 38.592 22.160 1.00 54.22 59 LEU B CA 6
ATOM 11753 C C . LEU B 1 59 ? -5.434 39.454 21.843 1.00 50.23 59 LEU B C 6
ATOM 11754 O O . LEU B 1 59 ? -5.424 40.237 20.892 1.00 71.03 59 LEU B O 6
ATOM 11770 N N . LYS B 1 60 ? -6.483 39.308 22.646 1.00 23.55 60 LYS B N 6
ATOM 11771 C CA . LYS B 1 60 ? -7.708 40.074 22.454 1.00 2.53 60 LYS B CA 6
ATOM 11772 C C . LYS B 1 60 ? -8.561 40.061 23.718 1.00 43.50 60 LYS B C 6
ATOM 11773 O O . LYS B 1 60 ? -9.767 39.824 23.663 1.00 32.01 60 LYS B O 6
ATOM 11792 N N . LYS B 1 61 ? -7.927 40.320 24.857 1.00 3.31 61 LYS B N 6
ATOM 11793 C CA . LYS B 1 61 ? -8.627 40.341 26.135 1.00 54.42 61 LYS B CA 6
ATOM 11794 C C . LYS B 1 61 ? -9.563 41.543 26.224 1.00 22.54 61 LYS B C 6
ATOM 11795 O O . LYS B 1 61 ? -9.431 42.503 25.463 1.00 20.33 61 LYS B O 6
ATOM 11814 N N . LEU B 1 62 ? -10.507 41.485 27.156 1.00 1.52 62 LEU B N 6
ATOM 11815 C CA . LEU B 1 62 ? -11.463 42.569 27.345 1.00 12.40 62 LEU B CA 6
ATOM 11816 C C . LEU B 1 62 ? -12.329 42.755 26.103 1.00 31.21 62 LEU B C 6
ATOM 11817 O O . LEU B 1 62 ? -13.441 42.233 26.025 1.00 21.14 62 LEU B O 6
ATOM 11833 N N . MET A 1 1 ? -3.644 5.631 -7.992 1.00 3.02 1 MET A N 7
ATOM 11834 C CA . MET A 1 1 ? -3.943 5.127 -6.657 1.00 12.15 1 MET A CA 7
ATOM 11835 C C . MET A 1 1 ? -4.860 6.086 -5.906 1.00 13.41 1 MET A C 7
ATOM 11836 O O . MET A 1 1 ? -4.959 7.264 -6.250 1.00 73.44 1 MET A O 7
ATOM 11850 N N . LYS A 1 2 ? -5.530 5.575 -4.878 1.00 63.44 2 LYS A N 7
ATOM 11851 C CA . LYS A 1 2 ? -6.440 6.385 -4.078 1.00 2.34 2 LYS A CA 7
ATOM 11852 C C . LYS A 1 2 ? -7.642 6.832 -4.904 1.00 64.11 2 LYS A C 7
ATOM 11853 O O . LYS A 1 2 ? -7.489 7.458 -5.953 1.00 40.03 2 LYS A O 7
ATOM 11872 N N . LYS A 1 3 ? -8.837 6.506 -4.425 1.00 34.22 3 LYS A N 7
ATOM 11873 C CA . LYS A 1 3 ? -10.066 6.875 -5.117 1.00 74.11 3 LYS A CA 7
ATOM 11874 C C . LYS A 1 3 ? -10.824 7.950 -4.345 1.00 51.50 3 LYS A C 7
ATOM 11875 O O . LYS A 1 3 ? -11.464 8.820 -4.937 1.00 74.42 3 LYS A O 7
ATOM 11894 N N . LEU A 1 4 ? -10.745 7.887 -3.020 1.00 51.24 4 LEU A N 7
ATOM 11895 C CA . LEU A 1 4 ? -11.423 8.857 -2.166 1.00 62.32 4 LEU A CA 7
ATOM 11896 C C . LEU A 1 4 ? -11.144 8.575 -0.693 1.00 23.23 4 LEU A C 7
ATOM 11897 O O . LEU A 1 4 ? -11.000 9.496 0.109 1.00 4.21 4 LEU A O 7
ATOM 11913 N N . ARG A 1 5 ? -11.066 7.294 -0.346 1.00 23.40 5 ARG A N 7
ATOM 11914 C CA . ARG A 1 5 ? -10.802 6.890 1.030 1.00 72.32 5 ARG A CA 7
ATOM 11915 C C . ARG A 1 5 ? -9.443 7.403 1.496 1.00 71.12 5 ARG A C 7
ATOM 11916 O O . ARG A 1 5 ? -9.348 8.115 2.495 1.00 55.42 5 ARG A O 7
ATOM 11937 N N . GLU A 1 6 ? -8.395 7.035 0.766 1.00 3.32 6 GLU A N 7
ATOM 11938 C CA . GLU A 1 6 ? -7.041 7.458 1.107 1.00 71.4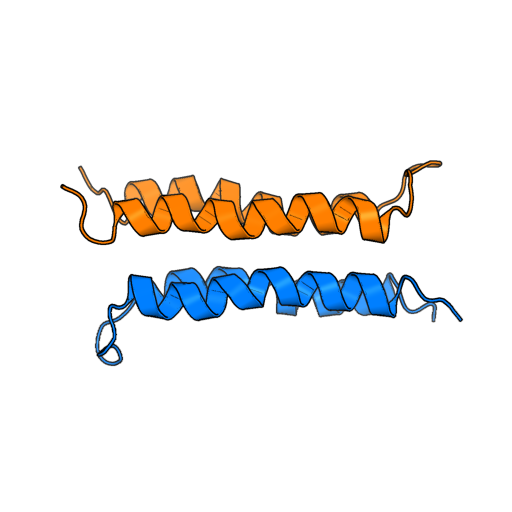0 6 GLU A CA 7
ATOM 11939 C C . GLU A 1 6 ? -6.892 8.970 0.968 1.00 42.43 6 GLU A C 7
ATOM 11940 O O . GLU A 1 6 ? -6.053 9.584 1.626 1.00 71.12 6 GLU A O 7
ATOM 11952 N N . GLU A 1 7 ? -7.713 9.563 0.106 1.00 52.52 7 GLU A N 7
ATOM 11953 C CA . GLU A 1 7 ? -7.671 11.003 -0.121 1.00 14.01 7 GLU A CA 7
ATOM 11954 C C . GLU A 1 7 ? -8.080 11.764 1.137 1.00 75.43 7 GLU A C 7
ATOM 11955 O O . GLU A 1 7 ? -7.364 12.651 1.600 1.00 32.13 7 GLU A O 7
ATOM 11967 N N . ALA A 1 8 ? -9.239 11.409 1.685 1.00 2.51 8 ALA A N 7
ATOM 11968 C CA . ALA A 1 8 ? -9.743 12.057 2.890 1.00 62.34 8 ALA A CA 7
ATOM 11969 C C . ALA A 1 8 ? -8.704 12.027 4.006 1.00 64.43 8 ALA A C 7
ATOM 11970 O O . ALA A 1 8 ? -8.424 13.048 4.633 1.00 70.24 8 ALA A O 7
ATOM 11977 N N . ALA A 1 9 ? -8.137 10.850 4.249 1.00 25.12 9 ALA A N 7
ATOM 11978 C CA . ALA A 1 9 ? -7.128 10.688 5.288 1.00 61.24 9 ALA A CA 7
ATOM 11979 C C . ALA A 1 9 ? -6.001 11.702 5.121 1.00 34.04 9 ALA A C 7
ATOM 11980 O O . ALA A 1 9 ? -5.366 12.106 6.096 1.00 50.54 9 ALA A O 7
ATOM 11987 N N . LYS A 1 10 ? -5.755 12.108 3.881 1.00 61.52 10 LYS A N 7
ATOM 11988 C CA . LYS A 1 10 ? -4.704 13.075 3.585 1.00 53.14 10 LYS A CA 7
ATOM 11989 C C . LYS A 1 10 ? -5.122 14.479 4.010 1.00 32.24 10 LYS A C 7
ATOM 11990 O O . LYS A 1 10 ? -4.324 15.232 4.571 1.00 72.34 10 LYS A O 7
ATOM 12009 N N . LEU A 1 11 ? -6.376 14.825 3.741 1.00 64.05 11 LEU A N 7
ATOM 12010 C CA . LEU A 1 11 ? -6.900 16.140 4.097 1.00 71.32 11 LEU A CA 7
ATOM 12011 C C . LEU A 1 11 ? -6.708 16.417 5.584 1.00 62.24 11 LEU A C 7
ATOM 12012 O O . LEU A 1 11 ? -6.498 17.561 5.991 1.00 62.45 11 LEU A O 7
ATOM 12028 N N . PHE A 1 12 ? -6.779 15.364 6.391 1.00 14.44 12 PHE A N 7
ATOM 12029 C CA . PHE A 1 12 ? -6.611 15.495 7.834 1.00 52.05 12 PHE A CA 7
ATOM 12030 C C . PHE A 1 12 ? -5.244 16.085 8.172 1.00 55.04 12 PHE A C 7
ATOM 12031 O O . PHE A 1 12 ? -5.136 16.991 8.998 1.00 30.41 12 PHE A O 7
ATOM 12048 N N . GLU A 1 13 ? -4.206 15.562 7.528 1.00 42.52 13 GLU A N 7
ATOM 12049 C CA . GLU A 1 13 ? -2.846 16.036 7.761 1.00 52.44 13 GLU A CA 7
ATOM 12050 C C . GLU A 1 13 ? -2.619 17.388 7.090 1.00 14.12 13 GLU A C 7
ATOM 12051 O O . GLU A 1 13 ? -1.842 18.209 7.574 1.00 0.45 13 GLU A O 7
ATOM 12063 N N . GLU A 1 14 ? -3.302 17.609 5.972 1.00 61.25 14 GLU A N 7
ATOM 12064 C CA . GLU A 1 14 ? -3.173 18.860 5.233 1.00 13.31 14 GLU A CA 7
ATOM 12065 C C . GLU A 1 14 ? -3.447 20.057 6.139 1.00 4.43 14 GLU A C 7
ATOM 12066 O O . GLU A 1 14 ? -2.953 21.159 5.895 1.00 33.51 14 GLU A O 7
ATOM 12078 N N . TRP A 1 15 ? -4.234 19.833 7.184 1.00 52.04 15 TRP A N 7
ATOM 12079 C CA . TRP A 1 15 ? -4.574 20.893 8.126 1.00 51.00 15 TRP A CA 7
ATOM 12080 C C . TRP A 1 15 ? -3.318 21.485 8.756 1.00 23.14 15 TRP A C 7
ATOM 12081 O O . TRP A 1 15 ? -3.211 22.699 8.932 1.00 70.44 15 TRP A O 7
ATOM 12102 N N . LYS A 1 16 ? -2.367 20.619 9.093 1.00 1.50 16 LYS A N 7
ATOM 12103 C CA . LYS A 1 16 ? -1.116 21.056 9.703 1.00 41.34 16 LYS A CA 7
ATOM 12104 C C . LYS A 1 16 ? -0.466 22.162 8.878 1.00 71.05 16 LYS A C 7
ATOM 12105 O O . LYS A 1 16 ? 0.220 23.031 9.416 1.00 24.05 16 LYS A O 7
ATOM 12124 N N . LYS A 1 17 ? -0.689 22.126 7.568 1.00 50.04 17 LYS A N 7
ATOM 12125 C CA . LYS A 1 17 ? -0.127 23.126 6.668 1.00 53.32 17 LYS A CA 7
ATOM 12126 C C . LYS A 1 17 ? -0.595 24.526 7.052 1.00 43.21 17 LYS A C 7
ATOM 12127 O O . LYS A 1 17 ? 0.215 25.440 7.211 1.00 43.34 17 LYS A O 7
ATOM 12146 N N . LEU A 1 18 ? -1.905 24.688 7.199 1.00 54.01 18 LEU A N 7
ATOM 12147 C CA . LEU A 1 18 ? -2.481 25.977 7.566 1.00 65.30 18 LEU A CA 7
ATOM 12148 C C . LEU A 1 18 ? -2.093 26.361 8.990 1.00 73.11 18 LEU A C 7
ATOM 12149 O O . LEU A 1 18 ? -1.892 27.537 9.294 1.00 13.12 18 LEU A O 7
ATOM 12165 N N . ALA A 1 19 ? -1.989 25.361 9.859 1.00 50.30 19 ALA A N 7
ATOM 12166 C CA . ALA A 1 19 ? -1.622 25.594 11.251 1.00 22.45 19 ALA A CA 7
ATOM 12167 C C . ALA A 1 19 ? -0.248 26.248 11.354 1.00 45.15 19 ALA A C 7
ATOM 12168 O O . ALA A 1 19 ? -0.054 27.186 12.126 1.00 54.54 19 ALA A O 7
ATOM 12175 N N . GLU A 1 20 ? 0.702 25.747 10.570 1.00 74.34 20 GLU A N 7
ATOM 12176 C CA . GLU A 1 20 ? 2.058 26.283 10.575 1.00 14.11 20 GLU A CA 7
ATOM 12177 C C . GLU A 1 20 ? 2.092 27.682 9.965 1.00 32.24 20 GLU A C 7
ATOM 12178 O O . GLU A 1 20 ? 2.926 28.509 10.331 1.00 12.41 20 GLU A O 7
ATOM 12190 N N . GLU A 1 21 ? 1.180 27.936 9.031 1.00 21.15 21 GLU A N 7
ATOM 12191 C CA . GLU A 1 21 ? 1.108 29.233 8.369 1.00 14.20 21 GLU A CA 7
ATOM 12192 C C . GLU A 1 21 ? 0.515 30.287 9.300 1.00 73.40 21 GLU A C 7
ATOM 12193 O O . GLU A 1 21 ? 0.855 31.466 9.216 1.00 23.14 21 GLU A O 7
ATOM 12205 N N . ALA A 1 22 ? -0.374 29.852 10.186 1.00 12.14 22 ALA A N 7
ATOM 12206 C CA . ALA A 1 22 ? -1.014 30.756 11.135 1.00 64.53 22 ALA A CA 7
ATOM 12207 C C . ALA A 1 22 ? -0.023 31.237 12.188 1.00 4.22 22 ALA A C 7
ATOM 12208 O O . ALA A 1 22 ? -0.113 32.367 12.668 1.00 34.45 22 ALA A O 7
ATOM 12215 N N . ALA A 1 23 ? 0.923 30.374 12.542 1.00 13.23 23 ALA A N 7
ATOM 12216 C CA . ALA A 1 23 ? 1.933 30.712 13.539 1.00 61.35 23 ALA A CA 7
ATOM 12217 C C . ALA A 1 23 ? 2.912 31.748 12.998 1.00 53.25 23 ALA A C 7
ATOM 12218 O O . ALA A 1 23 ? 3.464 32.550 13.752 1.00 52.24 23 ALA A O 7
ATOM 12225 N N . LYS A 1 24 ? 3.125 31.726 11.687 1.00 64.03 24 LYS A N 7
ATOM 12226 C CA . LYS A 1 24 ? 4.037 32.664 11.043 1.00 12.32 24 LYS A CA 7
ATOM 12227 C C . LYS A 1 24 ? 3.499 34.089 11.124 1.00 4.15 24 LYS A C 7
ATOM 12228 O O . LYS A 1 24 ? 4.267 35.050 11.188 1.00 10.23 24 LYS A O 7
ATOM 12247 N N . LEU A 1 25 ? 2.177 34.219 11.121 1.00 14.12 25 LEU A N 7
ATOM 12248 C CA . LEU A 1 25 ? 1.536 35.527 11.197 1.00 1.42 25 LEU A CA 7
ATOM 12249 C C . LEU A 1 25 ? 1.666 36.117 12.598 1.00 44.34 25 LEU A C 7
ATOM 12250 O O . LEU A 1 25 ? 1.770 37.333 12.763 1.00 54.23 25 LEU A O 7
ATOM 12266 N N . LEU A 1 26 ? 1.661 35.249 13.602 1.00 73.32 26 LEU A N 7
ATOM 12267 C CA . LEU A 1 26 ? 1.781 35.683 14.990 1.00 74.12 26 LEU A CA 7
ATOM 12268 C C . LEU A 1 26 ? 3.229 36.012 15.335 1.00 12.13 26 LEU A C 7
ATOM 12269 O O . LEU A 1 26 ? 3.500 36.946 16.089 1.00 24.34 26 LEU A O 7
ATOM 12285 N N . GLU A 1 27 ? 4.155 35.238 14.777 1.00 52.11 27 GLU A N 7
ATOM 12286 C CA . GLU A 1 27 ? 5.577 35.449 15.026 1.00 34.51 27 GLU A CA 7
ATOM 12287 C C . GLU A 1 27 ? 6.129 36.549 14.124 1.00 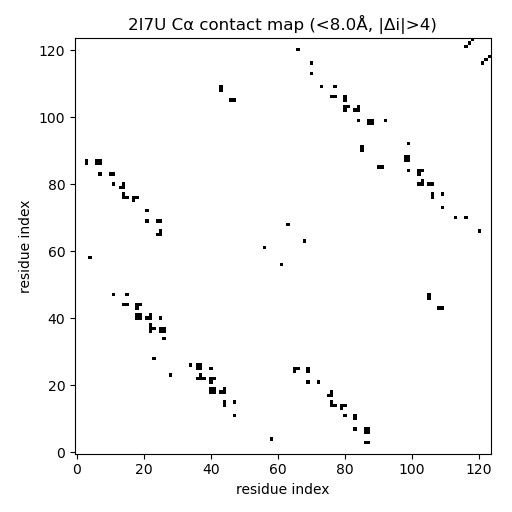31.35 27 GLU A C 7
ATOM 12288 O O . GLU A 1 27 ? 7.117 37.201 14.457 1.00 11.42 27 GLU A O 7
ATOM 12300 N N . GLY A 1 28 ? 5.484 36.746 12.978 1.00 22.12 28 GLY A N 7
ATOM 12301 C CA . GLY A 1 28 ? 5.926 37.767 12.045 1.00 72.50 28 GLY A CA 7
ATOM 12302 C C . GLY A 1 28 ? 5.776 37.334 10.600 1.00 44.43 28 GLY A C 7
ATOM 12303 O O . GLY A 1 28 ? 4.799 37.682 9.939 1.00 42.33 28 GLY A O 7
ATOM 12307 N N . GLY A 1 29 ? 6.748 36.573 10.108 1.00 63.12 29 GLY A N 7
ATOM 12308 C CA . GLY A 1 29 ? 6.702 36.107 8.733 1.00 52.34 29 GLY A CA 7
ATOM 12309 C C . GLY A 1 29 ? 7.761 35.064 8.440 1.00 21.40 29 GLY A C 7
ATOM 12310 O O . GLY A 1 29 ? 7.449 33.963 7.988 1.00 60.21 29 GLY A O 7
ATOM 12314 N N . GLY A 1 30 ? 9.019 35.411 8.694 1.00 13.15 30 GLY A N 7
ATOM 12315 C CA . GLY A 1 30 ? 10.109 34.485 8.446 1.00 14.14 30 GLY A CA 7
ATOM 12316 C C . GLY A 1 30 ? 11.133 34.482 9.564 1.00 54.21 30 GLY A C 7
ATOM 12317 O O . GLY A 1 30 ? 12.124 35.208 9.509 1.00 22.12 30 GLY A O 7
ATOM 12321 N N . GLY A 1 31 ? 10.892 33.663 10.584 1.00 2.15 31 GLY A N 7
ATOM 12322 C CA . GLY A 1 31 ? 11.809 33.586 11.706 1.00 31.44 31 GLY A CA 7
ATOM 12323 C C . GLY A 1 31 ? 12.118 34.947 12.297 1.00 21.34 31 GLY A C 7
ATOM 12324 O O . GLY A 1 31 ? 13.237 35.445 12.176 1.00 35.34 31 GLY A O 7
ATOM 12328 N N . GLY A 1 32 ? 11.122 35.551 12.937 1.00 12.30 32 GLY A N 7
ATOM 12329 C CA . GLY A 1 32 ? 11.312 36.859 13.539 1.00 25.42 32 GLY A CA 7
ATOM 12330 C C . GLY A 1 32 ? 11.877 36.774 14.943 1.00 45.34 32 GLY A C 7
ATOM 12331 O O . GLY A 1 32 ? 13.043 37.092 15.171 1.00 25.51 32 GLY A O 7
ATOM 12335 N N . GLY A 1 33 ? 11.046 36.346 15.889 1.00 45.00 33 GLY A N 7
ATOM 12336 C CA . GLY A 1 33 ? 11.487 36.231 17.267 1.00 20.51 33 GLY A CA 7
ATOM 12337 C C . GLY A 1 33 ? 10.330 36.085 18.234 1.00 52.33 33 GLY A C 7
ATOM 12338 O O . GLY A 1 33 ? 9.602 37.043 18.491 1.00 72.11 33 GLY A O 7
ATOM 12342 N N . GLY A 1 34 ? 10.159 34.881 18.773 1.00 23.32 34 GLY A N 7
ATOM 12343 C CA . GLY A 1 34 ? 9.080 34.635 19.711 1.00 60.34 34 GLY A CA 7
ATOM 12344 C C . GLY A 1 34 ? 7.937 33.857 19.089 1.00 41.21 34 GLY A C 7
ATOM 12345 O O . GLY A 1 34 ? 8.136 32.767 18.555 1.00 14.44 34 GLY A O 7
ATOM 12349 N N . GLY A 1 35 ? 6.733 34.418 19.158 1.00 41.40 35 GLY A N 7
ATOM 12350 C CA . GLY A 1 35 ? 5.572 33.755 18.595 1.00 44.04 35 GLY A CA 7
ATOM 12351 C C . GLY A 1 35 ? 4.972 32.735 19.540 1.00 75.13 35 GLY A C 7
ATOM 12352 O O . GLY A 1 35 ? 5.486 31.625 19.673 1.00 54.32 35 GLY A O 7
ATOM 12356 N N . GLU A 1 36 ? 3.881 33.112 20.201 1.00 74.12 36 GLU A N 7
ATOM 12357 C CA . GLU A 1 36 ? 3.212 32.221 21.141 1.00 13.20 36 GLU A CA 7
ATOM 12358 C C . GLU A 1 36 ? 2.379 31.176 20.403 1.00 10.43 36 GLU A C 7
ATOM 12359 O O . GLU A 1 36 ? 2.206 30.054 20.879 1.00 13.15 36 GLU A O 7
ATOM 12371 N N . LEU A 1 37 ? 1.865 31.554 19.238 1.00 1.12 37 LEU A N 7
ATOM 12372 C CA . LEU A 1 37 ? 1.050 30.652 18.432 1.00 33.22 37 LEU A CA 7
ATOM 12373 C C . LEU A 1 37 ? 1.829 29.390 18.070 1.00 1.52 37 LEU A C 7
ATOM 12374 O O . LEU A 1 37 ? 1.249 28.320 17.897 1.00 34.34 37 LEU A O 7
ATOM 12390 N N . MET A 1 38 ? 3.146 29.526 17.961 1.00 4.23 38 MET A N 7
ATOM 12391 C CA . MET A 1 38 ? 4.005 28.398 17.623 1.00 31.33 38 MET A CA 7
ATOM 12392 C C . MET A 1 38 ? 3.736 27.214 18.547 1.00 21.41 38 MET A C 7
ATOM 12393 O O . MET A 1 38 ? 3.878 26.058 18.150 1.00 21.41 38 MET A O 7
ATOM 12407 N N . LYS A 1 39 ? 3.346 27.510 19.783 1.00 41.02 39 LYS A N 7
ATOM 12408 C CA . LYS A 1 39 ? 3.055 26.471 20.764 1.00 3.32 39 LYS A CA 7
ATOM 12409 C C . LYS A 1 39 ? 1.693 25.840 20.500 1.00 1.11 39 LYS A C 7
ATOM 12410 O O . LYS A 1 39 ? 1.581 24.623 20.341 1.00 14.44 39 LYS A O 7
ATOM 12429 N N . LEU A 1 40 ? 0.659 26.673 20.452 1.00 24.24 40 LEU A N 7
ATOM 12430 C CA . LEU A 1 40 ? -0.697 26.196 20.205 1.00 35.33 40 LEU A CA 7
ATOM 12431 C C . LEU A 1 40 ? -0.783 25.464 18.869 1.00 41.51 40 LEU A C 7
ATOM 12432 O O . LEU A 1 40 ? -1.636 24.596 18.679 1.00 11.52 40 LEU A O 7
ATOM 12448 N N . CYS A 1 41 ? 0.107 25.819 17.949 1.00 2.03 41 CYS A N 7
ATOM 12449 C CA . CYS A 1 41 ? 0.133 25.194 16.631 1.00 41.33 41 CYS A CA 7
ATOM 12450 C C . CYS A 1 41 ? 0.597 23.744 16.725 1.00 3.31 41 CYS A C 7
ATOM 12451 O O . CYS A 1 41 ? 0.058 22.866 16.053 1.00 11.01 41 CYS A O 7
ATOM 12459 N N . GLU A 1 42 ? 1.601 23.503 17.562 1.00 52.02 42 GLU A N 7
ATOM 12460 C CA . GLU A 1 42 ? 2.139 22.159 17.741 1.00 41.12 42 GLU A CA 7
ATOM 12461 C C . GLU A 1 42 ? 1.032 21.175 18.108 1.00 12.24 42 GLU A C 7
ATOM 12462 O O . GLU A 1 42 ? 1.000 20.049 17.614 1.00 1.04 42 GLU A O 7
ATOM 12474 N N . GLU A 1 43 ? 0.126 21.609 18.979 1.00 4.45 43 GLU A N 7
ATOM 12475 C CA . GLU A 1 43 ? -0.981 20.766 19.414 1.00 64.20 43 GLU A CA 7
ATOM 12476 C C . GLU A 1 43 ? -1.890 20.414 18.239 1.00 40.25 43 GLU A C 7
ATOM 12477 O O . GLU A 1 43 ? -2.334 19.274 18.104 1.00 4.43 43 GLU A O 7
ATOM 12489 N N . ALA A 1 44 ? -2.163 21.402 17.393 1.00 4.11 44 ALA A N 7
ATOM 12490 C CA . ALA A 1 44 ? -3.017 21.198 16.230 1.00 32.55 44 ALA A CA 7
ATOM 12491 C C . ALA A 1 44 ? -2.314 20.350 15.175 1.00 4.03 44 ALA A C 7
ATOM 12492 O O . ALA A 1 44 ? -2.945 19.547 14.489 1.00 30.21 44 ALA A O 7
ATOM 12499 N N . ALA A 1 45 ? -1.004 20.536 15.050 1.00 3.13 45 ALA A N 7
ATOM 12500 C CA . ALA A 1 45 ? -0.215 19.788 14.079 1.00 63.24 45 ALA A CA 7
ATOM 12501 C C . ALA A 1 45 ? 0.036 18.362 14.557 1.00 12.23 45 ALA A C 7
ATOM 12502 O O . ALA A 1 45 ? 0.257 17.456 13.754 1.00 70.51 45 ALA A O 7
ATOM 12509 N N . LYS A 1 46 ? 0.003 18.170 15.871 1.00 13.15 46 LYS A N 7
ATOM 12510 C CA . LYS A 1 46 ? 0.226 16.855 16.459 1.00 23.44 46 LYS A CA 7
ATOM 12511 C C . LYS A 1 46 ? -0.975 15.944 16.228 1.00 13.15 46 LYS A C 7
ATOM 12512 O O . LYS A 1 46 ? -0.822 14.770 15.888 1.00 51.02 46 LYS A O 7
ATOM 12531 N N . LYS A 1 47 ? -2.171 16.492 16.414 1.00 71.10 47 LYS A N 7
ATOM 12532 C CA . LYS A 1 47 ? -3.401 15.731 16.223 1.00 2.55 47 LYS A CA 7
ATOM 12533 C C . LYS A 1 47 ? -3.553 15.300 14.768 1.00 22.21 47 LYS A C 7
ATOM 12534 O O . LYS A 1 47 ? -4.208 14.301 14.472 1.00 10.13 47 LYS A O 7
ATOM 12553 N N . ALA A 1 48 ? -2.945 16.060 13.863 1.00 12.44 48 ALA A N 7
ATOM 12554 C CA . ALA A 1 48 ? -3.010 15.754 12.440 1.00 52.02 48 ALA A CA 7
ATOM 12555 C C . ALA A 1 48 ? -2.179 14.520 12.104 1.00 5.03 48 ALA A C 7
ATOM 12556 O O . ALA A 1 48 ? -2.635 13.630 11.388 1.00 25.11 48 ALA A O 7
ATOM 12563 N N . GLU A 1 49 ? -0.957 14.476 12.626 1.00 13.11 49 GLU A N 7
ATOM 12564 C CA . GLU A 1 49 ? -0.063 13.351 12.380 1.00 31.12 49 GLU A CA 7
ATOM 12565 C C . GLU A 1 49 ? -0.489 12.129 13.188 1.00 53.05 49 GLU A C 7
ATOM 12566 O O . GLU A 1 49 ? -0.329 10.993 12.745 1.00 21.23 49 GLU A O 7
ATOM 12578 N N . GLU A 1 50 ? -1.033 12.373 14.376 1.00 31.33 50 GLU A N 7
ATOM 12579 C CA . GLU A 1 50 ? -1.482 11.292 15.247 1.00 21.24 50 GLU A CA 7
ATOM 12580 C C . GLU A 1 50 ? -2.725 10.615 14.677 1.00 1.14 50 GLU A C 7
ATOM 12581 O O . GLU A 1 50 ? -2.942 9.419 14.877 1.00 13.54 50 GLU A O 7
ATOM 12593 N N . LEU A 1 51 ? -3.538 11.388 13.965 1.00 34.22 51 LEU A N 7
ATOM 12594 C CA . LEU A 1 51 ? -4.761 10.863 13.367 1.00 64.13 51 LEU A CA 7
ATOM 12595 C C . LEU A 1 51 ? -4.440 9.841 12.280 1.00 21.12 51 LEU A C 7
ATOM 12596 O O . LEU A 1 51 ? -5.226 8.930 12.019 1.00 12.50 51 LEU A O 7
ATOM 12612 N N . PHE A 1 52 ? -3.279 9.998 11.651 1.00 15.31 52 PHE A N 7
ATOM 12613 C CA . PHE A 1 52 ? -2.854 9.087 10.595 1.00 2.42 52 PHE A CA 7
ATOM 12614 C C . PHE A 1 52 ? -2.801 7.650 11.104 1.00 21.44 52 PHE A C 7
ATOM 12615 O O . PHE A 1 52 ? -3.067 6.706 10.360 1.00 34.41 52 PHE A O 7
ATOM 12632 N N . LYS A 1 53 ? -2.453 7.491 12.376 1.00 44.41 53 LYS A N 7
ATOM 12633 C CA . LYS A 1 53 ? -2.364 6.171 12.987 1.00 72.30 53 LYS A CA 7
ATOM 12634 C C . LYS A 1 53 ? -3.720 5.472 12.973 1.00 40.14 53 LYS A C 7
ATOM 12635 O O . LYS A 1 53 ? -3.811 4.276 12.695 1.00 11.22 53 LYS A O 7
ATOM 12654 N N . LEU A 1 54 ? -4.772 6.228 13.271 1.00 35.34 54 LEU A N 7
ATOM 12655 C CA . LEU A 1 54 ? -6.124 5.681 13.291 1.00 33.34 54 LEU A CA 7
ATOM 12656 C C . LEU A 1 54 ? -6.655 5.487 11.873 1.00 10.45 54 LEU A C 7
ATOM 12657 O O . LEU A 1 54 ? -7.392 4.541 11.601 1.00 64.54 54 LEU A O 7
ATOM 12673 N N . ALA A 1 55 ? -6.270 6.388 10.976 1.00 41.34 55 ALA A N 7
ATOM 12674 C CA . ALA A 1 55 ? -6.704 6.315 9.587 1.00 64.30 55 ALA A CA 7
ATOM 12675 C C . ALA A 1 55 ? -6.193 5.043 8.920 1.00 25.51 55 ALA A C 7
ATOM 12676 O O . ALA A 1 55 ? -6.785 4.556 7.956 1.00 55.41 55 ALA A O 7
ATOM 12683 N N . GLU A 1 56 ? -5.091 4.509 9.437 1.00 44.22 56 GLU A N 7
ATOM 12684 C CA . GLU A 1 56 ? -4.501 3.293 8.889 1.00 41.44 56 GLU A CA 7
ATOM 12685 C C . GLU A 1 56 ? -5.301 2.064 9.309 1.00 30.02 56 GLU A C 7
ATOM 12686 O O . GLU A 1 56 ? -5.525 1.155 8.510 1.00 35.34 56 GLU A O 7
ATOM 12698 N N . GLU A 1 57 ? -5.727 2.044 10.568 1.00 30.43 57 GLU A N 7
ATOM 12699 C CA . GLU A 1 57 ? -6.499 0.924 11.094 1.00 55.53 57 GLU A CA 7
ATOM 12700 C C . GLU A 1 57 ? -7.954 1.005 10.639 1.00 43.20 57 GLU A C 7
ATOM 12701 O O . GLU A 1 57 ? -8.668 0.003 10.625 1.00 41.31 57 GLU A O 7
ATOM 12713 N N . ARG A 1 58 ? -8.385 2.206 10.266 1.00 1.45 58 ARG A N 7
ATOM 12714 C CA . ARG A 1 58 ? -9.753 2.420 9.812 1.00 31.53 58 ARG A CA 7
ATOM 12715 C C . ARG A 1 58 ? -9.823 2.442 8.287 1.00 15.04 58 ARG A C 7
ATOM 12716 O O . ARG A 1 58 ? -10.326 1.506 7.664 1.00 15.11 58 ARG A O 7
ATOM 12737 N N . LEU A 1 59 ? -9.315 3.515 7.693 1.00 1.45 59 LEU A N 7
ATOM 12738 C CA . LEU A 1 59 ? -9.318 3.660 6.241 1.00 30.04 59 LEU A CA 7
ATOM 12739 C C . LEU A 1 59 ? -8.058 3.054 5.630 1.00 33.21 59 LEU A C 7
ATOM 12740 O O . LEU A 1 59 ? -7.402 3.674 4.793 1.00 33.45 59 LEU A O 7
ATOM 12756 N N . LYS A 1 60 ? -7.728 1.838 6.052 1.00 14.24 60 LYS A N 7
ATOM 12757 C CA . LYS A 1 60 ? -6.549 1.146 5.545 1.00 74.02 60 LYS A CA 7
ATOM 12758 C C . LYS A 1 60 ? -6.375 -0.206 6.231 1.00 51.10 60 LYS A C 7
ATOM 12759 O O . LYS A 1 60 ? -5.253 -0.655 6.463 1.00 14.04 60 LYS A O 7
ATOM 12778 N N . LYS A 1 61 ? -7.492 -0.850 6.551 1.00 65.24 61 LYS A N 7
ATOM 12779 C CA . LYS A 1 61 ? -7.464 -2.152 7.207 1.00 3.53 61 LYS A CA 7
ATOM 12780 C C . LYS A 1 61 ? -6.658 -3.156 6.389 1.00 54.13 61 LYS A C 7
ATOM 12781 O O . LYS A 1 61 ? -5.995 -4.034 6.943 1.00 14.41 61 LYS A O 7
ATOM 12800 N N . LEU A 1 62 ? -6.718 -3.021 5.069 1.00 73.00 62 LEU A N 7
ATOM 12801 C CA . LEU A 1 62 ? -5.992 -3.916 4.174 1.00 54.55 62 LEU A CA 7
ATOM 12802 C C . LEU A 1 62 ? -5.911 -3.332 2.768 1.00 5.42 62 LEU A C 7
ATOM 12803 O O . LEU A 1 62 ? -5.008 -2.540 2.497 1.00 72.20 62 LEU A O 7
ATOM 12819 N N . MET B 1 1 ? -5.790 47.980 7.840 1.00 53.31 1 MET B N 7
ATOM 12820 C CA . MET B 1 1 ? -6.665 47.895 9.005 1.00 4.13 1 MET B CA 7
ATOM 12821 C C . MET B 1 1 ? -6.575 46.518 9.653 1.00 70.21 1 MET B C 7
ATOM 12822 O O . MET B 1 1 ? -7.512 45.722 9.576 1.00 20.43 1 MET B O 7
ATOM 12836 N N . LYS B 1 2 ? -5.442 46.241 10.290 1.00 74.31 2 LYS B N 7
ATOM 12837 C CA . LYS B 1 2 ? -5.231 44.960 10.953 1.00 35.12 2 LYS B CA 7
ATOM 12838 C C . LYS B 1 2 ? -4.090 45.051 11.962 1.00 71.54 2 LYS B C 7
ATOM 12839 O O . LYS B 1 2 ? -3.124 45.787 11.759 1.00 60.54 2 LYS B O 7
ATOM 12858 N N . LYS B 1 3 ? -4.207 44.297 13.050 1.00 23.02 3 LYS B N 7
ATOM 12859 C CA . LYS B 1 3 ? -3.185 44.290 14.090 1.00 32.20 3 LYS B CA 7
ATOM 12860 C C . LYS B 1 3 ? -2.478 42.939 14.148 1.00 2.34 3 LYS B C 7
ATOM 12861 O O . LYS B 1 3 ? -1.885 42.581 15.167 1.00 53.42 3 LYS B O 7
ATOM 12880 N N . LEU B 1 4 ? -2.542 42.195 13.051 1.00 64.44 4 LEU B N 7
ATOM 12881 C CA . LEU B 1 4 ? -1.906 40.884 12.976 1.00 53.44 4 LEU B CA 7
ATOM 12882 C C . LEU B 1 4 ? -2.656 39.867 13.831 1.00 32.34 4 LEU B C 7
ATOM 12883 O O . LEU B 1 4 ? -3.273 38.938 13.310 1.00 22.42 4 LEU B O 7
ATOM 12899 N N . ARG B 1 5 ? -2.599 40.050 15.146 1.00 5.12 5 ARG B N 7
ATOM 12900 C CA . ARG B 1 5 ? -3.273 39.149 16.074 1.00 25.51 5 ARG B CA 7
ATOM 12901 C C . ARG B 1 5 ? -4.739 38.974 15.692 1.00 34.20 5 ARG B C 7
ATOM 12902 O O . ARG B 1 5 ? -5.316 37.905 15.883 1.00 74.12 5 ARG B O 7
ATOM 12923 N N . GLU B 1 6 ? -5.336 40.034 15.154 1.00 32.23 6 GLU B N 7
ATOM 12924 C CA . GLU B 1 6 ? -6.736 39.996 14.747 1.00 54.52 6 GLU B CA 7
ATOM 12925 C C . GLU B 1 6 ? -6.977 38.890 13.725 1.00 54.31 6 GLU B C 7
ATOM 12926 O O . GLU B 1 6 ? -7.932 38.121 13.841 1.00 0.42 6 GLU B O 7
ATOM 12938 N N . GLU B 1 7 ? -6.105 38.815 12.725 1.00 40.03 7 GLU B N 7
ATOM 12939 C CA . GLU B 1 7 ? -6.224 37.804 11.682 1.00 73.23 7 GLU B CA 7
ATOM 12940 C C . GLU B 1 7 ? -5.797 36.434 12.201 1.00 33.30 7 GLU B C 7
ATOM 12941 O O . GLU B 1 7 ? -6.305 35.405 11.759 1.00 72.30 7 GLU B O 7
ATOM 12953 N N . ALA B 1 8 ? -4.859 36.431 13.142 1.00 23.25 8 ALA B N 7
ATOM 12954 C CA . ALA B 1 8 ? -4.363 35.189 13.723 1.00 64.22 8 ALA B CA 7
ATOM 12955 C C . ALA B 1 8 ? -5.512 34.318 14.218 1.00 42.02 8 ALA B C 7
ATOM 12956 O O . ALA B 1 8 ? -5.606 33.141 13.871 1.00 3.23 8 ALA B O 7
ATOM 12963 N N . ALA B 1 9 ? -6.384 34.903 15.031 1.00 14.31 9 ALA B N 7
ATOM 12964 C CA . ALA B 1 9 ? -7.528 34.180 15.574 1.00 24.03 9 ALA B CA 7
ATOM 12965 C C . ALA B 1 9 ? -8.418 33.644 14.457 1.00 3.20 9 ALA B C 7
ATOM 12966 O O . ALA B 1 9 ? -9.062 32.606 14.607 1.00 31.51 9 ALA B O 7
ATOM 12973 N N . LYS B 1 10 ? -8.450 34.360 13.338 1.00 13.52 10 LYS B N 7
ATOM 12974 C CA . LYS B 1 10 ? -9.260 33.957 12.195 1.00 74.04 10 LYS B CA 7
ATOM 12975 C C . LYS B 1 10 ? -8.603 32.808 11.439 1.00 2.44 10 LYS B C 7
ATOM 12976 O O . LYS B 1 10 ? -9.284 31.956 10.867 1.00 63.11 10 LYS B O 7
ATOM 12995 N N . LEU B 1 11 ? -7.274 32.788 11.442 1.00 22.01 11 LEU B N 7
ATOM 12996 C CA . LEU B 1 11 ? -6.523 31.742 10.757 1.00 40.11 11 LEU B CA 7
ATOM 12997 C C . LEU B 1 11 ? -6.980 30.358 11.209 1.00 53.51 11 LEU B C 7
ATOM 12998 O O . LEU B 1 11 ? -6.976 29.406 10.430 1.00 52.14 11 LEU B O 7
ATOM 13014 N N . PHE B 1 12 ? -7.376 30.257 12.474 1.00 71.42 12 PHE B N 7
ATOM 13015 C CA . PHE B 1 12 ? -7.838 28.990 13.030 1.00 60.25 12 PHE B CA 7
ATOM 13016 C C . PHE B 1 12 ? -9.044 28.464 12.257 1.00 54.43 12 PHE B C 7
ATOM 13017 O O . PHE B 1 12 ? -9.273 27.257 12.191 1.00 51.21 12 PHE B O 7
ATOM 13034 N N . GLU B 1 13 ? -9.812 29.380 11.676 1.00 44.43 13 GLU B N 7
ATOM 13035 C CA . GLU B 1 13 ? -10.995 29.009 10.909 1.00 41.25 13 GLU B CA 7
ATOM 13036 C C . GLU B 1 13 ? -10.605 28.357 9.586 1.00 33.04 13 GLU B C 7
ATOM 13037 O O . GLU B 1 13 ? -11.319 27.496 9.072 1.00 51.42 13 GLU B O 7
ATOM 13049 N N . GLU B 1 14 ? -9.465 28.772 9.042 1.00 50.42 14 GLU B N 7
ATOM 13050 C CA . GLU B 1 14 ? -8.980 28.229 7.779 1.00 53.01 14 GLU B CA 7
ATOM 13051 C C . GLU B 1 14 ? -8.946 26.703 7.820 1.00 43.40 14 GLU B C 7
ATOM 13052 O O . GLU B 1 14 ? -9.202 26.039 6.816 1.00 4.41 14 GLU B O 7
ATOM 13064 N N . TRP B 1 15 ? -8.627 26.157 8.987 1.00 31.15 15 TRP B N 7
ATOM 13065 C CA . TRP B 1 15 ? -8.558 24.710 9.160 1.00 24.33 15 TRP B CA 7
ATOM 13066 C C . TRP B 1 15 ? -9.890 24.057 8.812 1.00 74.11 15 TRP B C 7
ATOM 13067 O O . TRP B 1 15 ? -9.929 23.006 8.171 1.00 50.22 15 TRP B O 7
ATOM 13088 N N . LYS B 1 16 ? -10.981 24.684 9.238 1.00 3.02 16 LYS B N 7
ATOM 13089 C CA . LYS B 1 16 ? -12.317 24.165 8.970 1.00 33.41 16 LYS B CA 7
ATOM 13090 C C . LYS B 1 16 ? -12.561 24.039 7.470 1.00 51.55 16 LYS B C 7
ATOM 13091 O O . LYS B 1 16 ? -13.368 23.221 7.028 1.00 70.13 16 LYS B O 7
ATOM 13110 N N . LYS B 1 17 ? -11.860 24.856 6.691 1.00 63.11 17 LYS B N 7
ATOM 13111 C CA . LYS B 1 17 ? -11.999 24.837 5.239 1.00 14.02 17 LYS B CA 7
ATOM 13112 C C . LYS B 1 17 ? -11.683 23.452 4.681 1.00 40.31 17 LYS B C 7
ATOM 13113 O O . LYS B 1 17 ? -12.468 22.884 3.921 1.00 53.50 17 LYS B O 7
ATOM 13132 N N . LEU B 1 18 ? -10.530 22.914 5.065 1.00 71.22 18 LEU B N 7
ATOM 13133 C CA . LEU B 1 18 ? -10.111 21.595 4.604 1.00 22.40 18 LEU B CA 7
ATOM 13134 C C . LEU B 1 18 ? -10.883 20.495 5.326 1.00 13.30 18 LEU B C 7
ATOM 13135 O O . LEU B 1 18 ? -11.124 19.425 4.770 1.00 70.20 18 LEU B O 7
ATOM 13151 N N . ALA B 1 19 ? -11.270 20.769 6.568 1.00 60.34 19 ALA B N 7
ATOM 13152 C CA . ALA B 1 19 ? -12.019 19.804 7.364 1.00 60.02 19 ALA B CA 7
ATOM 13153 C C . ALA B 1 19 ? -13.317 19.408 6.669 1.00 22.00 19 ALA B C 7
ATOM 13154 O O . ALA B 1 19 ? -13.648 18.226 6.583 1.00 64.24 19 ALA B O 7
ATOM 13161 N N . GLU B 1 20 ? -14.047 20.404 6.175 1.00 32.43 20 GLU B N 7
ATOM 13162 C CA . GLU B 1 20 ? -15.309 20.156 5.489 1.00 64.22 20 GLU B CA 7
ATOM 13163 C C . GLU B 1 20 ? -15.092 19.311 4.236 1.00 13.34 20 GLU B C 7
ATOM 13164 O O . GLU B 1 20 ? -15.918 18.466 3.896 1.00 75.32 20 GLU B O 7
ATOM 13176 N N . GLU B 1 21 ? -13.974 19.548 3.557 1.00 41.24 21 GLU B N 7
ATOM 13177 C CA . GLU B 1 21 ? -13.649 18.810 2.342 1.00 71.22 21 GLU B CA 7
ATOM 13178 C C . GLU B 1 21 ? -13.369 17.343 2.655 1.00 2.25 21 GLU B C 7
ATOM 13179 O O . GLU B 1 21 ? -13.626 16.463 1.836 1.00 32.43 21 GLU B O 7
ATOM 13191 N N . ALA B 1 22 ? -12.840 17.089 3.848 1.00 5.50 22 ALA B N 7
ATOM 13192 C CA . ALA B 1 22 ? -12.525 15.730 4.270 1.00 13.41 22 ALA B CA 7
ATOM 13193 C C . ALA B 1 22 ? -13.787 14.975 4.673 1.00 33.11 22 ALA B C 7
ATOM 13194 O O . ALA B 1 22 ? -13.868 13.756 4.521 1.00 3.31 22 ALA B O 7
ATOM 13201 N N . ALA B 1 23 ? -14.770 15.706 5.188 1.00 2.33 23 ALA B N 7
ATOM 13202 C CA . ALA B 1 23 ? -16.028 15.105 5.612 1.00 62.12 23 ALA B CA 7
ATOM 13203 C C . ALA B 1 23 ? -16.878 14.706 4.410 1.00 23.41 23 ALA B C 7
ATOM 13204 O O . ALA B 1 23 ? -17.565 13.685 4.433 1.00 50.54 23 ALA B O 7
ATOM 13211 N N . LYS B 1 24 ? -16.827 15.519 3.359 1.00 32.42 24 LYS B N 7
ATOM 13212 C CA . LYS B 1 24 ? -17.591 15.250 2.147 1.00 63.23 24 LYS B CA 7
ATOM 13213 C C . LYS B 1 24 ? -16.970 14.105 1.354 1.00 4.44 24 LYS B C 7
ATOM 13214 O O . LYS B 1 24 ? -17.670 13.354 0.675 1.00 33.12 24 LYS B O 7
ATOM 13233 N N . LEU B 1 25 ? -15.650 13.977 1.444 1.00 10.12 25 LEU B N 7
ATOM 13234 C CA . LEU B 1 25 ? -14.933 12.922 0.736 1.00 60.50 25 LEU B CA 7
ATOM 13235 C C . LEU B 1 25 ? -15.211 11.559 1.364 1.00 2.32 25 LEU B C 7
ATOM 13236 O O . LEU B 1 25 ? -15.402 10.567 0.661 1.00 64.54 25 LEU B O 7
ATOM 13252 N N . LEU B 1 26 ? -15.232 11.519 2.692 1.00 45.42 26 LEU B N 7
ATOM 13253 C CA . LEU B 1 26 ? -15.488 10.279 3.416 1.00 64.44 26 LEU B CA 7
ATOM 13254 C C . LEU B 1 26 ? -16.973 9.928 3.386 1.00 23.01 26 LEU B C 7
ATOM 13255 O O . LEU B 1 26 ? -17.347 8.764 3.522 1.00 50.24 26 LEU B O 7
ATOM 13271 N N . GLU B 1 27 ? -17.812 10.943 3.204 1.00 34.53 27 GLU B N 7
ATOM 13272 C CA . GLU B 1 27 ? -19.255 10.740 3.154 1.00 12.41 27 GLU B CA 7
ATOM 13273 C C . GLU B 1 27 ? -19.701 10.337 1.752 1.00 65.40 27 GLU B C 7
ATOM 13274 O O . GLU B 1 27 ? -20.723 9.675 1.579 1.00 53.12 27 GLU B O 7
ATOM 13286 N N . GLY B 1 28 ? -18.925 10.744 0.751 1.00 13.32 28 GLY B N 7
ATOM 13287 C CA . GLY B 1 28 ? -19.255 10.417 -0.623 1.00 42.02 28 GLY B CA 7
ATOM 13288 C C . GLY B 1 28 ? -19.173 11.621 -1.541 1.00 51.40 28 GLY B C 7
ATOM 13289 O O . GLY B 1 28 ? -18.166 11.827 -2.218 1.00 31.14 28 GLY B O 7
ATOM 13293 N N . GLY B 1 29 ? -20.237 12.419 -1.566 1.00 24.44 29 GLY B N 7
ATOM 13294 C CA . GLY B 1 29 ? -20.260 13.597 -2.413 1.00 54.54 29 GLY B CA 7
ATOM 13295 C C . GLY B 1 29 ? -21.480 14.463 -2.167 1.00 1.12 29 GLY B C 7
ATOM 13296 O O . GLY B 1 29 ? -22.106 14.947 -3.110 1.00 15.34 29 GLY B O 7
ATOM 13300 N N . GLY B 1 30 ? -21.819 14.658 -0.896 1.00 42.00 30 GLY B N 7
ATOM 13301 C CA . GLY B 1 30 ? -22.972 15.470 -0.553 1.00 2.22 30 GLY B CA 7
ATOM 13302 C C . GLY B 1 30 ? -22.931 15.956 0.882 1.00 2.01 30 GLY B C 7
ATOM 13303 O O . GLY B 1 30 ? -22.784 17.151 1.136 1.00 2.24 30 GLY B O 7
ATOM 13307 N N . GLY B 1 31 ? -23.065 15.028 1.825 1.00 31.01 31 GLY B N 7
ATOM 13308 C CA . GLY B 1 31 ? -23.041 15.389 3.230 1.00 73.43 31 GLY B CA 7
ATOM 13309 C C . GLY B 1 31 ? -24.411 15.296 3.875 1.00 44.22 31 GLY B C 7
ATOM 13310 O O . GLY B 1 31 ? -25.405 15.735 3.299 1.00 75.34 31 GLY B O 7
ATOM 13314 N N . GLY B 1 32 ? -24.462 14.724 5.074 1.00 20.51 32 GLY B N 7
ATOM 13315 C CA . GLY B 1 32 ? -25.724 14.584 5.775 1.00 13.31 32 GLY B CA 7
ATOM 13316 C C . GLY B 1 32 ? -26.264 13.168 5.724 1.00 44.24 32 GLY B C 7
ATOM 13317 O O . GLY B 1 32 ? -27.191 12.878 4.970 1.00 54.31 32 GLY B O 7
ATOM 13321 N N . GLY B 1 33 ? -25.679 12.284 6.526 1.00 71.22 33 GLY B N 7
ATOM 13322 C CA . GLY B 1 33 ? -26.119 10.902 6.551 1.00 33.22 33 GLY B CA 7
ATOM 13323 C C . GLY B 1 33 ? -25.749 10.199 7.842 1.00 3.14 33 GLY B C 7
ATOM 13324 O O . GLY B 1 33 ? -26.085 10.665 8.929 1.00 54.50 33 GLY B O 7
ATOM 13328 N N . GLY B 1 34 ? -25.054 9.071 7.723 1.00 61.42 34 GLY B N 7
ATOM 13329 C CA . GLY B 1 34 ? -24.650 8.320 8.896 1.00 53.00 34 GLY B CA 7
ATOM 13330 C C . GLY B 1 34 ? -23.295 7.663 8.726 1.00 14.42 34 GLY B C 7
ATOM 13331 O O . GLY B 1 34 ? -23.067 6.933 7.763 1.00 53.43 34 GLY B O 7
ATOM 13335 N N . GLY B 1 35 ? -22.391 7.923 9.667 1.00 52.45 35 GLY B N 7
ATOM 13336 C CA . GLY B 1 35 ? -21.061 7.346 9.598 1.00 71.11 35 GLY B CA 7
ATOM 13337 C C . GLY B 1 35 ? -20.103 7.978 10.588 1.00 23.54 35 GLY B C 7
ATOM 13338 O O . GLY B 1 35 ? -20.139 9.187 10.810 1.00 40.42 35 GLY B O 7
ATOM 13342 N N . GLU B 1 36 ? -19.244 7.157 11.184 1.00 71.52 36 GLU B N 7
ATOM 13343 C CA . GLU B 1 36 ? -18.274 7.643 12.158 1.00 24.42 36 GLU B CA 7
ATOM 13344 C C . GLU B 1 36 ? -17.246 8.554 11.493 1.00 54.45 36 GLU B C 7
ATOM 13345 O O . GLU B 1 36 ? -16.749 9.499 12.106 1.00 11.42 36 GLU B O 7
ATOM 13357 N N . LEU B 1 37 ? -16.932 8.264 10.235 1.00 73.13 37 LEU B N 7
ATOM 13358 C CA . LEU B 1 37 ? -15.964 9.056 9.486 1.00 64.14 37 LEU B CA 7
ATOM 13359 C C . LEU B 1 37 ? -16.322 10.539 9.530 1.00 73.21 37 LEU B C 7
ATOM 13360 O O . LEU B 1 37 ? -15.443 11.400 9.534 1.00 0.25 37 LEU B O 7
ATOM 13376 N N . MET B 1 38 ? -17.619 10.828 9.564 1.00 41.02 38 MET B N 7
ATOM 13377 C CA . MET B 1 38 ? -18.093 12.207 9.612 1.00 25.55 38 MET B CA 7
ATOM 13378 C C . MET B 1 38 ? -17.927 12.790 11.011 1.00 75.33 38 MET B C 7
ATOM 13379 O O . MET B 1 38 ? -17.688 13.987 11.172 1.00 72.20 38 MET B O 7
ATOM 13393 N N . LYS B 1 39 ? -18.057 11.938 12.023 1.00 62.43 39 LYS B N 7
ATOM 13394 C CA . LYS B 1 39 ? -17.920 12.368 13.409 1.00 54.11 39 LYS B CA 7
ATOM 13395 C C . LYS B 1 39 ? -16.454 12.567 13.775 1.00 21.41 39 LYS B C 7
ATOM 13396 O O . LYS B 1 39 ? -16.119 13.416 14.602 1.00 40.42 39 LYS B O 7
ATOM 13415 N N . LEU B 1 40 ? -15.582 11.780 13.154 1.00 4.14 40 LEU B N 7
ATOM 13416 C CA . LEU B 1 40 ? -14.149 11.871 13.415 1.00 63.34 40 LEU B CA 7
ATOM 13417 C C . LEU B 1 40 ? -13.580 13.180 12.876 1.00 45.35 40 LEU B C 7
ATOM 13418 O O . LEU B 1 40 ? -12.688 13.776 13.480 1.00 1.42 40 LEU B O 7
ATOM 13434 N N . CYS B 1 41 ? -14.102 13.623 11.737 1.00 32.33 41 CYS B N 7
ATOM 13435 C CA . CYS B 1 41 ? -13.647 14.862 11.118 1.00 63.54 41 CYS B CA 7
ATOM 13436 C C . CYS B 1 41 ? -14.165 16.075 11.885 1.00 23.43 41 CYS B C 7
ATOM 13437 O O . CYS B 1 41 ? -13.415 17.010 12.163 1.00 70.21 41 CYS B O 7
ATOM 13445 N N . GLU B 1 42 ? -15.451 16.051 12.220 1.00 63.24 42 GLU B N 7
ATOM 13446 C CA . GLU B 1 42 ? -16.068 17.151 12.952 1.00 42.33 42 GLU B CA 7
ATOM 13447 C C . GLU B 1 42 ? -15.334 17.412 14.264 1.00 5.23 42 GLU B C 7
ATOM 13448 O O . GLU B 1 42 ? -15.194 18.557 14.692 1.00 31.10 42 GLU B O 7
ATOM 13460 N N . GLU B 1 43 ? -14.866 16.340 14.897 1.00 65.42 43 GLU B N 7
ATOM 13461 C CA . GLU B 1 43 ? -14.146 16.453 16.160 1.00 45.05 43 GLU B CA 7
ATOM 13462 C C . GLU B 1 43 ? -12.875 17.281 15.991 1.00 63.32 43 GLU B C 7
ATOM 13463 O O . GLU B 1 43 ? -12.478 18.019 16.892 1.00 32.44 43 GLU B O 7
ATOM 13475 N N . ALA B 1 44 ? -12.243 17.151 14.829 1.00 44.44 44 ALA B N 7
ATOM 13476 C CA . ALA B 1 44 ? -11.019 17.888 14.539 1.00 34.11 44 ALA B CA 7
ATOM 13477 C C . ALA B 1 44 ? -11.303 19.376 14.357 1.00 30.44 44 ALA B C 7
ATOM 13478 O O . ALA B 1 44 ? -10.602 20.223 14.910 1.00 23.44 44 ALA B O 7
ATOM 13485 N N . ALA B 1 45 ? -12.334 19.685 13.578 1.00 33.14 45 ALA B N 7
ATOM 13486 C CA . ALA B 1 45 ? -12.710 21.070 13.324 1.00 60.42 45 ALA B CA 7
ATOM 13487 C C . ALA B 1 45 ? -13.310 21.713 14.569 1.00 10.21 45 ALA B C 7
ATOM 13488 O O . ALA B 1 45 ? -13.271 22.933 14.732 1.00 5.13 45 ALA B O 7
ATOM 13495 N N . LYS B 1 46 ? -13.866 20.885 15.447 1.00 53.03 46 LYS B N 7
ATOM 13496 C CA . LYS B 1 46 ? -14.475 21.373 16.680 1.00 30.42 46 LYS B CA 7
ATOM 13497 C C . LYS B 1 46 ? -13.436 22.041 17.573 1.00 2.52 46 LYS B C 7
ATOM 13498 O O . LYS B 1 46 ? -13.725 23.028 18.249 1.00 64.35 46 LYS B O 7
ATOM 13517 N N . LYS B 1 47 ? -12.223 21.498 17.570 1.00 5.33 47 LYS B N 7
ATOM 13518 C CA . LYS B 1 47 ? -11.138 22.043 18.377 1.00 41.41 47 LYS B CA 7
ATOM 13519 C C . LYS B 1 47 ? -10.915 23.520 18.063 1.00 35.53 47 LYS B C 7
ATOM 13520 O O . LYS B 1 47 ? -10.662 24.323 18.961 1.00 45.24 47 LYS B O 7
ATOM 13539 N N . ALA B 1 48 ? -11.012 23.869 16.785 1.00 43.13 48 ALA B N 7
ATOM 13540 C CA . ALA B 1 48 ? -10.824 25.249 16.354 1.00 43.13 48 ALA B CA 7
ATOM 13541 C C . ALA B 1 48 ? -11.895 26.160 16.947 1.00 4.04 48 ALA B C 7
ATOM 13542 O O . ALA B 1 48 ? -11.625 27.312 17.283 1.00 3.14 48 ALA B O 7
ATOM 13549 N N . GLU B 1 49 ? -13.109 25.634 17.070 1.00 51.51 49 GLU B N 7
ATOM 13550 C CA . GLU B 1 49 ? -14.220 26.402 17.621 1.00 12.32 49 GLU B CA 7
ATOM 13551 C C . GLU B 1 49 ? -14.041 26.619 19.122 1.00 43.00 49 GLU B C 7
ATOM 13552 O O . GLU B 1 49 ? -14.439 27.650 19.661 1.00 51.24 49 GLU B O 7
ATOM 13564 N N . GLU B 1 50 ? -13.439 25.638 19.787 1.00 15.40 50 GLU B N 7
ATOM 13565 C CA . GLU B 1 50 ? -13.208 25.721 21.225 1.00 44.42 50 GLU B CA 7
ATOM 13566 C C . GLU B 1 50 ? -11.968 26.557 21.529 1.00 41.41 50 GLU B C 7
ATOM 13567 O O . GLU B 1 50 ? -11.886 27.211 22.569 1.00 14.43 50 GLU B O 7
ATOM 13579 N N . LEU B 1 51 ? -11.005 26.530 20.614 1.00 1.44 51 LEU B N 7
ATOM 13580 C CA . LEU B 1 51 ? -9.768 27.285 20.784 1.00 32.35 51 LEU B CA 7
ATOM 13581 C C . LEU B 1 51 ? -9.998 28.771 20.535 1.00 12.13 51 LEU B C 7
ATOM 13582 O O . LEU B 1 51 ? -9.317 29.621 21.112 1.00 34.10 51 LEU B O 7
ATOM 13598 N N . PHE B 1 52 ? -10.963 29.080 19.675 1.00 10.54 52 PHE B N 7
ATOM 13599 C CA . PHE B 1 52 ? -11.284 30.465 19.352 1.00 73.51 52 PHE B CA 7
ATOM 13600 C C . PHE B 1 52 ? -11.598 31.260 20.615 1.00 33.04 52 PHE B C 7
ATOM 13601 O O . PHE B 1 52 ? -11.306 32.453 20.701 1.00 52.12 52 PHE B O 7
ATOM 13618 N N . LYS B 1 53 ? -12.195 30.590 21.596 1.00 44.22 53 LYS B N 7
ATOM 13619 C CA . LYS B 1 53 ? -12.549 31.232 22.856 1.00 54.20 53 LYS B CA 7
ATOM 13620 C C . LYS B 1 53 ? -11.307 31.763 23.564 1.00 70.21 53 LYS B C 7
ATOM 13621 O O . LYS B 1 53 ? -11.252 32.931 23.950 1.00 13.43 53 LYS B O 7
ATOM 13640 N N . LEU B 1 54 ? -10.311 30.899 23.730 1.00 75.45 54 LEU B N 7
ATOM 13641 C CA . LEU B 1 54 ? -9.069 31.282 24.390 1.00 12.05 54 LEU B CA 7
ATOM 13642 C C . LEU B 1 54 ? -8.230 32.186 23.492 1.00 73.44 54 LEU B C 7
ATOM 13643 O O . LEU B 1 54 ? -7.553 33.096 23.969 1.00 11.24 54 LEU B O 7
ATOM 13659 N N . ALA B 1 55 ? -8.283 31.930 22.189 1.00 72.22 55 ALA B N 7
ATOM 13660 C CA . ALA B 1 55 ? -7.532 32.723 21.224 1.00 72.33 55 ALA B CA 7
ATOM 13661 C C . ALA B 1 55 ? -7.941 34.191 21.284 1.00 62.44 55 ALA B C 7
ATOM 13662 O O . ALA B 1 55 ? -7.149 35.079 20.970 1.00 30.22 55 ALA B O 7
ATOM 13669 N N . GLU B 1 56 ? -9.184 34.438 21.686 1.00 41.22 56 GLU B N 7
ATOM 13670 C CA . GLU B 1 56 ? -9.698 35.799 21.784 1.00 44.42 56 GLU B CA 7
ATOM 13671 C C . GLU B 1 56 ? -9.147 36.501 23.023 1.00 23.43 56 GLU B C 7
ATOM 13672 O O . GLU B 1 56 ? -8.886 37.703 23.003 1.00 44.43 56 GLU B O 7
ATOM 13684 N N . GLU B 1 57 ? -8.973 35.740 24.098 1.00 75.31 57 GLU B N 7
ATOM 13685 C CA . GLU B 1 57 ? -8.454 36.289 25.346 1.00 55.01 57 GLU B CA 7
ATOM 13686 C C . GLU B 1 57 ? -6.959 36.568 25.237 1.00 4.51 57 GLU B C 7
ATOM 13687 O O . GLU B 1 57 ? -6.426 37.432 25.935 1.00 4.22 57 GLU B O 7
ATOM 13699 N N . ARG B 1 58 ? -6.287 35.833 24.358 1.00 70.31 58 ARG B N 7
ATOM 13700 C CA . ARG B 1 58 ? -4.853 36.000 24.158 1.00 4.42 58 ARG B CA 7
ATOM 13701 C C . ARG B 1 58 ? -4.538 37.391 23.615 1.00 0.12 58 ARG B C 7
ATOM 13702 O O . ARG B 1 58 ? -3.472 37.947 23.881 1.00 25.02 58 ARG B O 7
ATOM 13723 N N . LEU B 1 59 ? -5.473 37.949 22.852 1.00 14.04 59 LEU B N 7
ATOM 13724 C CA . LEU B 1 59 ? -5.296 39.275 22.271 1.00 21.15 59 LEU B CA 7
ATOM 13725 C C . LEU B 1 59 ? -6.418 40.213 22.703 1.00 24.44 59 LEU B C 7
ATOM 13726 O O . LEU B 1 59 ? -6.567 41.310 22.164 1.00 20.32 59 LEU B O 7
ATOM 13742 N N . LYS B 1 60 ? -7.205 39.775 23.680 1.00 2.40 60 LYS B N 7
ATOM 13743 C CA . LYS B 1 60 ? -8.313 40.576 24.187 1.00 15.04 60 LYS B CA 7
ATOM 13744 C C . LYS B 1 60 ? -7.811 41.897 24.761 1.00 3.32 60 LYS B C 7
ATOM 13745 O O . LYS B 1 60 ? -6.843 41.928 25.522 1.00 72.23 60 LYS B O 7
ATOM 13764 N N . LYS B 1 61 ? -8.474 42.987 24.391 1.00 54.55 61 LYS B N 7
ATOM 13765 C CA . LYS B 1 61 ? -8.098 44.312 24.871 1.00 72.42 61 LYS B CA 7
ATOM 13766 C C . LYS B 1 61 ? -8.084 44.355 26.396 1.00 45.13 61 LYS B C 7
ATOM 13767 O O . LYS B 1 61 ? -8.626 43.469 27.056 1.00 15.43 61 LYS B O 7
ATOM 13786 N N . LEU B 1 62 ? -7.463 45.392 26.948 1.00 63.24 62 LEU B N 7
ATOM 13787 C CA . LEU B 1 62 ? -7.380 45.552 28.395 1.00 14.00 62 LEU B CA 7
ATOM 13788 C C . LEU B 1 62 ? -7.845 46.942 28.817 1.00 51.24 62 LEU B C 7
ATOM 13789 O O . LEU B 1 62 ? -7.222 47.947 28.476 1.00 24.32 62 LEU B O 7
ATOM 13805 N N . MET A 1 1 ? -14.858 3.905 1.336 1.00 14.22 1 MET A N 8
ATOM 13806 C CA . MET A 1 1 ? -14.458 2.503 1.308 1.00 54.22 1 MET A CA 8
ATOM 13807 C C . MET A 1 1 ? -13.000 2.362 0.881 1.00 12.21 1 MET A C 8
ATOM 13808 O O . MET A 1 1 ? -12.235 1.612 1.487 1.00 61.35 1 MET A O 8
ATOM 13822 N N . LYS A 1 2 ? -12.623 3.088 -0.165 1.00 34.41 2 LYS A N 8
ATOM 13823 C CA . LYS A 1 2 ? -11.256 3.045 -0.674 1.00 20.03 2 LYS A CA 8
ATOM 13824 C C . LYS A 1 2 ? -11.010 4.175 -1.668 1.00 13.20 2 LYS A C 8
ATOM 13825 O O . LYS A 1 2 ? -9.940 4.785 -1.678 1.00 23.01 2 LYS A O 8
ATOM 13844 N N . LYS A 1 3 ? -12.006 4.449 -2.503 1.00 4.35 3 LYS A N 8
ATOM 13845 C CA . LYS A 1 3 ? -11.900 5.508 -3.500 1.00 33.24 3 LYS A CA 8
ATOM 13846 C C . LYS A 1 3 ? -11.975 6.884 -2.844 1.00 70.44 3 LYS A C 8
ATOM 13847 O O . LYS A 1 3 ? -11.442 7.863 -3.368 1.00 55.32 3 LYS A O 8
ATOM 13866 N N . LEU A 1 4 ? -12.638 6.950 -1.695 1.00 74.25 4 LEU A N 8
ATOM 13867 C CA . LEU A 1 4 ? -12.780 8.205 -0.965 1.00 1.54 4 LEU A CA 8
ATOM 13868 C C . LEU A 1 4 ? -11.813 8.264 0.213 1.00 62.31 4 LEU A C 8
ATOM 13869 O O . LEU A 1 4 ? -11.419 9.344 0.653 1.00 5.53 4 LEU A O 8
ATOM 13885 N N . ARG A 1 5 ? -11.434 7.095 0.719 1.00 72.12 5 ARG A N 8
ATOM 13886 C CA . ARG A 1 5 ? -10.511 7.013 1.846 1.00 25.32 5 ARG A CA 8
ATOM 13887 C C . ARG A 1 5 ? -9.158 7.617 1.485 1.00 32.23 5 ARG A C 8
ATOM 13888 O O . ARG A 1 5 ? -8.446 8.127 2.349 1.00 35.20 5 ARG A O 8
ATOM 13909 N N . GLU A 1 6 ? -8.809 7.554 0.204 1.00 23.31 6 GLU A N 8
ATOM 13910 C CA . GLU A 1 6 ? -7.540 8.093 -0.271 1.00 41.54 6 GLU A CA 8
ATOM 13911 C C . GLU A 1 6 ? -7.562 9.618 -0.269 1.00 43.52 6 GLU A C 8
ATOM 13912 O O . GLU A 1 6 ? -6.583 10.263 0.105 1.00 54.15 6 GLU A O 8
ATOM 13924 N N . GLU A 1 7 ? -8.686 10.188 -0.689 1.00 5.23 7 GLU A N 8
ATOM 13925 C CA . GLU A 1 7 ? -8.836 11.639 -0.737 1.00 54.34 7 GLU A CA 8
ATOM 13926 C C . GLU A 1 7 ? -8.991 12.216 0.667 1.00 44.24 7 GLU A C 8
ATOM 13927 O O . GLU A 1 7 ? -8.552 13.331 0.943 1.00 10.33 7 GLU A O 8
ATOM 13939 N N . ALA A 1 8 ? -9.622 11.448 1.551 1.00 34.54 8 ALA A N 8
ATOM 13940 C CA . ALA A 1 8 ? -9.835 11.881 2.925 1.00 55.21 8 ALA A CA 8
ATOM 13941 C C . ALA A 1 8 ? -8.536 11.829 3.725 1.00 62.41 8 ALA A C 8
ATOM 13942 O O . ALA A 1 8 ? -8.227 12.746 4.485 1.00 42.01 8 ALA A O 8
ATOM 13949 N N . ALA A 1 9 ? -7.781 10.750 3.548 1.00 71.33 9 ALA A N 8
ATOM 13950 C CA . ALA A 1 9 ? -6.517 10.579 4.252 1.00 32.41 9 ALA A CA 8
ATOM 13951 C C . ALA A 1 9 ? -5.565 11.733 3.959 1.00 20.24 9 ALA A C 8
ATOM 13952 O O . ALA A 1 9 ? -4.902 12.249 4.859 1.00 20.52 9 ALA A O 8
ATOM 13959 N N . LYS A 1 10 ? -5.501 12.134 2.694 1.00 34.04 10 LYS A N 8
ATOM 13960 C CA . LYS A 1 10 ? -4.630 13.229 2.280 1.00 51.32 10 LYS A CA 8
ATOM 13961 C C . LYS A 1 10 ? -5.179 14.570 2.756 1.00 13.41 10 LYS A C 8
ATOM 13962 O O . LYS A 1 10 ? -4.420 15.490 3.062 1.00 72.04 10 LYS A O 8
ATOM 13981 N N . LEU A 1 11 ? -6.502 14.674 2.818 1.00 33.14 11 LEU A N 8
ATOM 13982 C CA . LEU A 1 11 ? -7.153 15.903 3.259 1.00 14.32 11 LEU A CA 8
ATOM 13983 C C . LEU A 1 11 ? -6.632 16.335 4.626 1.00 63.43 11 LEU A C 8
ATOM 13984 O O . LEU A 1 11 ? -6.585 17.526 4.936 1.00 71.55 11 LEU A O 8
ATOM 14000 N N . PHE A 1 12 ? -6.242 15.360 5.440 1.00 61.15 12 PHE A N 8
ATOM 14001 C CA . PHE A 1 12 ? -5.724 15.638 6.774 1.00 52.21 12 PHE A CA 8
ATOM 14002 C C . PHE A 1 12 ? -4.548 16.608 6.709 1.00 40.33 12 PHE A C 8
ATOM 14003 O O . PHE A 1 12 ? -4.325 17.392 7.631 1.00 2.05 12 PHE A O 8
ATOM 14020 N N . GLU A 1 13 ? -3.797 16.546 5.613 1.00 44.35 13 GLU A N 8
ATOM 14021 C CA . GLU A 1 13 ? -2.643 17.418 5.428 1.00 2.10 13 GLU A CA 8
ATOM 14022 C C . GLU A 1 13 ? -3.083 18.853 5.157 1.00 24.34 13 GLU A C 8
ATOM 14023 O O . GLU A 1 13 ? -2.418 19.805 5.564 1.00 62.25 13 GLU A O 8
ATOM 14035 N N . GLU A 1 14 ? -4.208 19.000 4.464 1.00 4.03 14 GLU A N 8
ATOM 14036 C CA . GLU A 1 14 ? -4.736 20.319 4.136 1.00 64.32 14 GLU A CA 8
ATOM 14037 C C . GLU A 1 14 ? -4.852 21.186 5.387 1.00 71.12 14 GLU A C 8
ATOM 14038 O O . GLU A 1 14 ? -4.535 22.375 5.362 1.00 61.53 14 GLU A O 8
ATOM 14050 N N . TRP A 1 15 ? -5.307 20.580 6.478 1.00 33.02 15 TRP A N 8
ATOM 14051 C CA . TRP A 1 15 ? -5.464 21.297 7.739 1.00 60.43 15 TRP A CA 8
ATOM 14052 C C . TRP A 1 15 ? -4.141 21.906 8.188 1.00 60.04 15 TRP A C 8
ATOM 14053 O O . TRP A 1 15 ? -4.068 23.094 8.500 1.00 54.25 15 TRP A O 8
ATOM 14074 N N . LYS A 1 16 ? -3.097 21.085 8.218 1.00 51.12 16 LYS A N 8
ATOM 14075 C CA . LYS A 1 16 ? -1.774 21.543 8.627 1.00 42.33 16 LYS A CA 8
ATOM 14076 C C . LYS A 1 16 ? -1.189 22.505 7.599 1.00 22.02 16 LYS A C 8
ATOM 14077 O O . LYS A 1 16 ? -0.390 23.380 7.935 1.00 61.41 16 LYS A O 8
ATOM 14096 N N . LYS A 1 17 ? -1.593 22.340 6.344 1.00 14.11 17 LYS A N 8
ATOM 14097 C CA . LYS A 1 17 ? -1.112 23.195 5.265 1.00 74.42 17 LYS A CA 8
ATOM 14098 C C . LYS A 1 17 ? -1.370 24.665 5.580 1.00 3.21 17 LYS A C 8
ATOM 14099 O O . LYS A 1 17 ? -0.462 25.494 5.508 1.00 2.11 17 LYS A O 8
ATOM 14118 N N . LEU A 1 18 ? -2.612 24.980 5.930 1.00 11.15 18 LEU A N 8
ATOM 14119 C CA . LEU A 1 18 ? -2.990 26.351 6.257 1.00 34.53 18 LEU A CA 8
ATOM 14120 C C . LEU A 1 18 ? -2.484 26.740 7.642 1.00 74.34 18 LEU A C 8
ATOM 14121 O O . LEU A 1 18 ? -2.145 27.896 7.889 1.00 5.33 18 LEU A O 8
ATOM 14137 N N . ALA A 1 19 ? -2.433 25.763 8.543 1.00 31.51 19 ALA A N 8
ATOM 14138 C CA . ALA A 1 19 ? -1.964 26.002 9.902 1.00 75.42 19 ALA A CA 8
ATOM 14139 C C . ALA A 1 19 ? -0.502 26.436 9.911 1.00 23.21 19 ALA A C 8
ATOM 14140 O O . ALA A 1 19 ? -0.122 27.352 10.639 1.00 72.00 19 ALA A O 8
ATOM 14147 N N . GLU A 1 20 ? 0.313 25.772 9.096 1.00 41.51 20 GLU A N 8
ATOM 14148 C CA . GLU A 1 20 ? 1.734 26.090 9.012 1.00 44.53 20 GLU A CA 8
ATOM 14149 C C . GLU A 1 20 ? 1.943 27.507 8.487 1.00 33.31 20 GLU A C 8
ATOM 14150 O O . GLU A 1 20 ? 2.763 28.259 9.013 1.00 53.01 20 GLU A O 8
ATOM 14162 N N . GLU A 1 21 ? 1.197 27.862 7.446 1.00 32.05 21 GLU A N 8
ATOM 14163 C CA . GLU A 1 21 ? 1.303 29.188 6.847 1.00 10.52 21 GLU A CA 8
ATOM 14164 C C . GLU A 1 21 ? 0.868 30.267 7.835 1.00 62.11 21 GLU A C 8
ATOM 14165 O O . GLU A 1 21 ? 1.380 31.386 7.816 1.00 72.42 21 GLU A O 8
ATOM 14177 N N . ALA A 1 22 ? -0.083 29.921 8.698 1.00 24.14 22 ALA A N 8
ATOM 14178 C CA . ALA A 1 22 ? -0.587 30.858 9.694 1.00 0.53 22 ALA A CA 8
ATOM 14179 C C . ALA A 1 22 ? 0.487 31.198 10.722 1.00 22.32 22 ALA A C 8
ATOM 14180 O O . ALA A 1 22 ? 0.524 32.309 11.250 1.00 33.54 22 ALA A O 8
ATOM 14187 N N . ALA A 1 23 ? 1.357 30.233 11.003 1.00 22.54 23 ALA A N 8
ATOM 14188 C CA . ALA A 1 23 ? 2.433 30.431 11.966 1.00 42.13 23 ALA A CA 8
ATOM 14189 C C . ALA A 1 23 ? 3.427 31.476 11.471 1.00 41.23 23 ALA A C 8
ATOM 14190 O O . ALA A 1 23 ? 4.017 32.210 12.264 1.00 53.14 23 ALA A O 8
ATOM 14197 N N . LYS A 1 24 ? 3.610 31.537 10.157 1.00 41.24 24 LYS A N 8
ATOM 14198 C CA . LYS A 1 24 ? 4.532 32.492 9.556 1.00 33.40 24 LYS A CA 8
ATOM 14199 C C . LYS A 1 24 ? 3.957 33.904 9.594 1.00 53.34 24 LYS A C 8
ATOM 14200 O O . LYS A 1 24 ? 4.694 34.883 9.722 1.00 24.43 24 LYS A O 8
ATOM 14219 N N . LEU A 1 25 ? 2.636 34.002 9.485 1.00 12.40 25 LEU A N 8
ATOM 14220 C CA . LEU A 1 25 ? 1.961 35.295 9.509 1.00 31.22 25 LEU A CA 8
ATOM 14221 C C . LEU A 1 25 ? 1.946 35.875 10.920 1.00 4.31 25 LEU A C 8
ATOM 14222 O O . LEU A 1 25 ? 1.983 37.093 11.103 1.00 25.33 25 LEU A O 8
ATOM 14238 N N . LEU A 1 26 ? 1.892 34.997 11.914 1.00 53.03 26 LEU A N 8
ATOM 14239 C CA . LEU A 1 26 ? 1.874 35.421 13.310 1.00 62.20 26 LEU A CA 8
ATOM 14240 C C . LEU A 1 26 ? 3.269 35.832 13.772 1.00 42.52 26 LEU A C 8
ATOM 14241 O O . LEU A 1 26 ? 3.416 36.638 14.690 1.00 24.42 26 LEU A O 8
ATOM 14257 N N . GLU A 1 27 ? 4.288 35.272 13.129 1.00 71.00 27 GLU A N 8
ATOM 14258 C CA . GLU A 1 27 ? 5.672 35.582 13.473 1.00 4.43 27 GLU A CA 8
ATOM 14259 C C . GLU A 1 27 ? 6.081 36.941 12.911 1.00 41.34 27 GLU A C 8
ATOM 14260 O O . GLU A 1 27 ? 6.962 37.608 13.452 1.00 11.04 27 GLU A O 8
ATOM 14272 N N . GLY A 1 28 ? 5.434 37.343 11.821 1.00 54.25 28 GLY A N 8
ATOM 14273 C CA . GLY A 1 28 ? 5.744 38.619 11.203 1.00 72.54 28 GLY A CA 8
ATOM 14274 C C . GLY A 1 28 ? 6.793 38.496 10.116 1.00 73.33 28 GLY A C 8
ATOM 14275 O O . GLY A 1 28 ? 7.522 39.446 9.837 1.00 0.15 28 GLY A O 8
ATOM 14279 N N . GLY A 1 29 ? 6.872 37.320 9.502 1.00 62.50 29 GLY A N 8
ATOM 14280 C CA . GLY A 1 29 ? 7.843 37.097 8.447 1.00 20.42 29 GLY A CA 8
ATOM 14281 C C . GLY A 1 29 ? 9.264 37.030 8.972 1.00 42.10 29 GLY A C 8
ATOM 14282 O O . GLY A 1 29 ? 10.201 37.465 8.304 1.00 64.22 29 GLY A O 8
ATOM 14286 N N . GLY A 1 30 ? 9.424 36.484 10.174 1.00 5.23 30 GLY A N 8
ATOM 14287 C CA . GLY A 1 30 ? 10.742 36.373 10.769 1.00 34.15 30 GLY A CA 8
ATOM 14288 C C . GLY A 1 30 ? 10.686 36.074 12.253 1.00 53.21 30 GLY A C 8
ATOM 14289 O O . GLY A 1 30 ? 11.464 35.268 12.762 1.00 33.45 30 GLY A O 8
ATOM 14293 N N . GLY A 1 31 ? 9.762 36.725 12.952 1.00 43.32 31 GLY A N 8
ATOM 14294 C CA . GLY A 1 31 ? 9.624 36.512 14.381 1.00 75.21 31 GLY A CA 8
ATOM 14295 C C . GLY A 1 31 ? 10.178 37.665 15.196 1.00 64.21 31 GLY A C 8
ATOM 14296 O O . GLY A 1 31 ? 11.315 38.087 14.993 1.00 34.40 31 GLY A O 8
ATOM 14300 N N . GLY A 1 32 ? 9.370 38.176 16.120 1.00 35.33 32 GLY A N 8
ATOM 14301 C CA . GLY A 1 32 ? 9.802 39.284 16.952 1.00 60.54 32 GLY A CA 8
ATOM 14302 C C . GLY A 1 32 ? 8.835 39.572 18.081 1.00 41.34 32 GLY A C 8
ATOM 14303 O O . GLY A 1 32 ? 7.686 39.946 17.846 1.00 34.22 32 GLY A O 8
ATOM 14307 N N . GLY A 1 33 ? 9.298 39.396 19.316 1.00 20.15 33 GLY A N 8
ATOM 14308 C CA . GLY A 1 33 ? 8.452 39.643 20.468 1.00 61.44 33 GLY A CA 8
ATOM 14309 C C . GLY A 1 33 ? 7.408 38.561 20.663 1.00 55.43 33 GLY A C 8
ATOM 14310 O O . GLY A 1 33 ? 6.703 38.193 19.726 1.00 20.40 33 GLY A O 8
ATOM 14314 N N . GLY A 1 34 ? 7.312 38.048 21.887 1.00 2.02 34 GLY A N 8
ATOM 14315 C CA . GLY A 1 34 ? 6.346 37.005 22.180 1.00 20.42 34 GLY A CA 8
ATOM 14316 C C . GLY A 1 34 ? 6.966 35.622 22.173 1.00 30.14 34 GLY A C 8
ATOM 14317 O O . GLY A 1 34 ? 8.141 35.459 22.500 1.00 3.44 34 GLY A O 8
ATOM 14321 N N . GLY A 1 35 ? 6.173 34.621 21.799 1.00 54.40 35 GLY A N 8
ATOM 14322 C CA . GLY A 1 35 ? 6.669 33.258 21.761 1.00 31.44 35 GLY A CA 8
ATOM 14323 C C . GLY A 1 35 ? 5.555 32.234 21.849 1.00 23.23 35 GLY A C 8
ATOM 14324 O O . GLY A 1 35 ? 5.430 31.368 20.982 1.00 1.42 35 GLY A O 8
ATOM 14328 N N . GLU A 1 36 ? 4.745 32.331 22.899 1.00 70.43 36 GLU A N 8
ATOM 14329 C CA . GLU A 1 36 ? 3.638 31.402 23.097 1.00 12.15 36 GLU A CA 8
ATOM 14330 C C . GLU A 1 36 ? 2.649 31.481 21.938 1.00 60.24 36 GLU A C 8
ATOM 14331 O O . GLU A 1 36 ? 2.030 30.483 21.566 1.00 54.04 36 GLU A O 8
ATOM 14343 N N . LEU A 1 37 ? 2.504 32.673 21.371 1.00 42.10 37 LEU A N 8
ATOM 14344 C CA . LEU A 1 37 ? 1.589 32.883 20.254 1.00 55.41 37 LEU A CA 8
ATOM 14345 C C . LEU A 1 37 ? 1.905 31.931 19.106 1.00 65.22 37 LEU A C 8
ATOM 14346 O O . LEU A 1 37 ? 1.013 31.528 18.358 1.00 34.23 37 LEU A O 8
ATOM 14362 N N . MET A 1 38 ? 3.177 31.573 18.973 1.00 62.20 38 MET A N 8
ATOM 14363 C CA . MET A 1 38 ? 3.609 30.664 17.917 1.00 14.10 38 MET A CA 8
ATOM 14364 C C . MET A 1 38 ? 3.233 29.224 18.252 1.00 34.03 38 MET A C 8
ATOM 14365 O O . MET A 1 38 ? 2.943 28.424 17.362 1.00 52.53 38 MET A O 8
ATOM 14379 N N . LYS A 1 39 ? 3.243 28.899 19.540 1.00 0.14 39 LYS A N 8
ATOM 14380 C CA . LYS A 1 39 ? 2.903 27.556 19.994 1.00 21.22 39 LYS A CA 8
ATOM 14381 C C . LYS A 1 39 ? 1.398 27.318 19.909 1.00 34.42 39 LYS A C 8
ATOM 14382 O O . LYS A 1 39 ? 0.949 26.194 19.681 1.00 71.34 39 LYS A O 8
ATOM 14401 N N . LEU A 1 40 ? 0.624 28.382 20.091 1.00 33.43 40 LEU A N 8
ATOM 14402 C CA . LEU A 1 40 ? -0.831 28.289 20.033 1.00 32.03 40 LEU A CA 8
ATOM 14403 C C . LEU A 1 40 ? -1.288 27.739 18.685 1.00 52.54 40 LEU A C 8
ATOM 14404 O O . LEU A 1 40 ? -2.102 26.816 18.624 1.00 54.20 40 LEU A O 8
ATOM 14420 N N . CYS A 1 41 ? -0.759 28.310 17.609 1.00 52.24 41 CYS A N 8
ATOM 14421 C CA . CYS A 1 41 ? -1.111 27.876 16.262 1.00 71.22 41 CYS A CA 8
ATOM 14422 C C . CYS A 1 41 ? -0.502 26.512 15.954 1.00 31.22 41 CYS A C 8
ATOM 14423 O O . CYS A 1 41 ? -1.118 25.684 15.283 1.00 35.03 41 CYS A O 8
ATOM 14431 N N . GLU A 1 42 ? 0.712 26.287 16.446 1.00 32.30 42 GLU A N 8
ATOM 14432 C CA . GLU A 1 42 ? 1.405 25.024 16.220 1.00 20.22 42 GLU A CA 8
ATOM 14433 C C . GLU A 1 42 ? 0.681 23.873 16.914 1.00 5.23 42 GLU A C 8
ATOM 14434 O O . GLU A 1 42 ? 0.715 22.735 16.448 1.00 11.12 42 GLU A O 8
ATOM 14446 N N . GLU A 1 43 ? 0.027 24.181 18.030 1.00 62.41 43 GLU A N 8
ATOM 14447 C CA . GLU A 1 43 ? -0.704 23.173 18.788 1.00 31.30 43 GLU A CA 8
ATOM 14448 C C . GLU A 1 43 ? -1.694 22.431 17.894 1.00 4.44 43 GLU A C 8
ATOM 14449 O O . GLU A 1 43 ? -1.797 21.206 17.945 1.00 15.32 43 GLU A O 8
ATOM 14461 N N . ALA A 1 44 ? -2.423 23.185 17.076 1.00 75.01 44 ALA A N 8
ATOM 14462 C CA . ALA A 1 44 ? -3.404 22.600 16.170 1.00 15.55 44 ALA A CA 8
ATOM 14463 C C . ALA A 1 44 ? -2.739 21.649 15.182 1.00 62.01 44 ALA A C 8
ATOM 14464 O O . ALA A 1 44 ? -3.193 20.520 14.993 1.00 21.35 44 ALA A O 8
ATOM 14471 N N . ALA A 1 45 ? -1.663 22.110 14.555 1.00 20.44 45 ALA A N 8
ATOM 14472 C CA . ALA A 1 45 ? -0.936 21.299 13.586 1.00 31.21 45 ALA A CA 8
ATOM 14473 C C . ALA A 1 45 ? -0.334 20.063 14.248 1.00 4.14 45 ALA A C 8
ATOM 14474 O O . ALA A 1 45 ? -0.121 19.040 13.598 1.00 23.45 45 ALA A O 8
ATOM 14481 N N . LYS A 1 46 ? -0.060 20.166 15.544 1.00 0.03 46 LYS A N 8
ATOM 14482 C CA . LYS A 1 46 ? 0.516 19.058 16.294 1.00 73.55 46 LYS A CA 8
ATOM 14483 C C . LYS A 1 46 ? -0.506 17.944 16.492 1.00 71.22 46 LYS A C 8
ATOM 14484 O O . LYS A 1 46 ? -0.166 16.760 16.453 1.00 4.31 46 LYS A O 8
ATOM 14503 N N . LYS A 1 47 ? -1.760 18.329 16.704 1.00 63.54 47 LYS A N 8
ATOM 14504 C CA . LYS A 1 47 ? -2.834 17.363 16.906 1.00 25.42 47 LYS A CA 8
ATOM 14505 C C . LYS A 1 47 ? -3.110 16.581 15.625 1.00 35.31 47 LYS A C 8
ATOM 14506 O O . LYS A 1 47 ? -3.509 15.417 15.671 1.00 15.03 47 LYS A O 8
ATOM 14525 N N . ALA A 1 48 ? -2.891 17.226 14.484 1.00 5.01 48 ALA A N 8
ATOM 14526 C CA . ALA A 1 48 ? -3.114 16.589 13.192 1.00 34.43 48 ALA A CA 8
ATOM 14527 C C . ALA A 1 48 ? -2.054 15.528 12.914 1.00 42.40 48 ALA A C 8
ATOM 14528 O O . ALA A 1 48 ? -2.314 14.547 12.218 1.00 71.01 48 ALA A O 8
ATOM 14535 N N . GLU A 1 49 ? -0.860 15.733 13.463 1.00 63.53 49 GLU A N 8
ATOM 14536 C CA . GLU A 1 49 ? 0.238 14.792 13.271 1.00 51.50 49 GLU A CA 8
ATOM 14537 C C . GLU A 1 49 ? -0.015 13.497 14.039 1.00 31.41 49 GLU A C 8
ATOM 14538 O O . GLU A 1 49 ? 0.380 12.417 13.600 1.00 23.55 49 GLU A O 8
ATOM 14550 N N . GLU A 1 50 ? -0.673 13.616 15.187 1.00 71.52 50 GLU A N 8
ATOM 14551 C CA . GLU A 1 50 ? -0.977 12.455 16.016 1.00 32.25 50 GLU A CA 8
ATOM 14552 C C . GLU A 1 50 ? -2.219 11.731 15.504 1.00 33.13 50 GLU A C 8
ATOM 14553 O O . GLU A 1 50 ? -2.327 10.508 15.612 1.00 45.41 50 GLU A O 8
ATOM 14565 N N . LEU A 1 51 ? -3.153 12.493 14.948 1.00 5.05 51 LEU A N 8
ATOM 14566 C CA . LEU A 1 51 ? -4.389 11.926 14.420 1.00 32.11 51 LEU A CA 8
ATOM 14567 C C . LEU A 1 51 ? -4.105 11.013 13.230 1.00 51.33 51 LEU A C 8
ATOM 14568 O O . LEU A 1 51 ? -4.824 10.043 12.994 1.00 70.45 51 LEU A O 8
ATOM 14584 N N . PHE A 1 52 ? -3.050 11.331 12.487 1.00 42.21 52 PHE A N 8
ATOM 14585 C CA . PHE A 1 52 ? -2.670 10.539 11.323 1.00 60.54 52 PHE A CA 8
ATOM 14586 C C . PHE A 1 52 ? -2.351 9.101 11.724 1.00 41.11 52 PHE A C 8
ATOM 14587 O O . PHE A 1 52 ? -2.598 8.163 10.966 1.00 20.13 52 PHE A O 8
ATOM 14604 N N . LYS A 1 53 ? -1.800 8.935 12.922 1.00 44.31 53 LYS A N 8
ATOM 14605 C CA . LYS A 1 53 ? -1.449 7.614 13.427 1.00 74.43 53 LYS A CA 8
ATOM 14606 C C . LYS A 1 53 ? -2.699 6.799 13.739 1.00 3.33 53 LYS A C 8
ATOM 14607 O O . LYS A 1 53 ? -2.767 5.607 13.437 1.00 44.34 53 LYS A O 8
ATOM 14626 N N . LEU A 1 54 ? -3.687 7.449 14.343 1.00 1.32 54 LEU A N 8
ATOM 14627 C CA . LEU A 1 54 ? -4.938 6.786 14.695 1.00 20.44 54 LEU A CA 8
ATOM 14628 C C . LEU A 1 54 ? -5.790 6.535 13.454 1.00 74.35 54 LEU A C 8
ATOM 14629 O O . LEU A 1 54 ? -6.446 5.501 13.339 1.00 41.33 54 LEU A O 8
ATOM 14645 N N . ALA A 1 55 ? -5.770 7.487 12.527 1.00 5.14 55 ALA A N 8
ATOM 14646 C CA . ALA A 1 55 ? -6.537 7.367 11.293 1.00 72.13 55 ALA A CA 8
ATOM 14647 C C . ALA A 1 55 ? -5.936 6.309 10.374 1.00 1.01 55 ALA A C 8
ATOM 14648 O O . ALA A 1 55 ? -6.643 5.689 9.581 1.00 21.34 55 ALA A O 8
ATOM 14655 N N . GLU A 1 56 ? -4.627 6.108 10.488 1.00 35.34 56 GLU A N 8
ATOM 14656 C CA . GLU A 1 56 ? -3.932 5.126 9.664 1.00 74.32 56 GLU A CA 8
ATOM 14657 C C . GLU A 1 56 ? -4.420 3.713 9.974 1.00 15.52 56 GLU A C 8
ATOM 14658 O O . GLU A 1 56 ? -4.683 2.925 9.068 1.00 65.51 56 GLU A O 8
ATOM 14670 N N . GLU A 1 57 ? -4.537 3.403 11.262 1.00 33.42 57 GLU A N 8
ATOM 14671 C CA . GLU A 1 57 ? -4.992 2.086 11.691 1.00 3.11 57 GLU A CA 8
ATOM 14672 C C . GLU A 1 57 ? -6.505 1.957 11.537 1.00 75.25 57 GLU A C 8
ATOM 14673 O O . GLU A 1 57 ? -7.030 0.856 11.362 1.00 2.13 57 GLU A O 8
ATOM 14685 N N . ARG A 1 58 ? -7.200 3.088 11.605 1.00 74.12 58 ARG A N 8
ATOM 14686 C CA . ARG A 1 58 ? -8.651 3.101 11.476 1.00 3.11 58 ARG A CA 8
ATOM 14687 C C . ARG A 1 58 ? -9.070 2.934 10.018 1.00 32.04 58 ARG A C 8
ATOM 14688 O O . ARG A 1 58 ? -9.529 1.866 9.611 1.00 4.21 58 ARG A O 8
ATOM 14709 N N . LEU A 1 59 ? -8.907 3.996 9.236 1.00 62.42 59 LEU A N 8
ATOM 14710 C CA . LEU A 1 59 ? -9.267 3.968 7.823 1.00 53.12 59 LEU A CA 8
ATOM 14711 C C . LEU A 1 59 ? -8.544 2.837 7.099 1.00 60.14 59 LEU A C 8
ATOM 14712 O O . LEU A 1 59 ? -9.046 2.295 6.113 1.00 55.02 59 LEU A O 8
ATOM 14728 N N . LYS A 1 60 ? -7.364 2.481 7.597 1.00 24.44 60 LYS A N 8
ATOM 14729 C CA . LYS A 1 60 ? -6.572 1.412 7.000 1.00 43.11 60 LYS A CA 8
ATOM 14730 C C . LYS A 1 60 ? -6.275 1.707 5.534 1.00 5.34 60 LYS A C 8
ATOM 14731 O O . LYS A 1 60 ? -7.007 1.277 4.642 1.00 52.10 60 LYS A O 8
ATOM 14750 N N . LYS A 1 61 ? -5.196 2.444 5.290 1.00 63.35 61 LYS A N 8
ATOM 14751 C CA . LYS A 1 61 ? -4.800 2.794 3.932 1.00 12.13 61 LYS A CA 8
ATOM 14752 C C . LYS A 1 61 ? -4.315 1.565 3.171 1.00 60.23 61 LYS A C 8
ATOM 14753 O O . LYS A 1 61 ? -4.405 1.505 1.944 1.00 51.53 61 LYS A O 8
ATOM 14772 N N . LEU A 1 62 ? -3.802 0.584 3.906 1.00 4.51 62 LEU A N 8
ATOM 14773 C CA . LEU A 1 62 ? -3.305 -0.646 3.301 1.00 61.53 62 LEU A CA 8
ATOM 14774 C C . LEU A 1 62 ? -2.193 -0.350 2.299 1.00 43.43 62 LEU A C 8
ATOM 14775 O O . LEU A 1 62 ? -1.659 0.758 2.303 1.00 54.55 62 LEU A O 8
ATOM 14791 N N . MET B 1 1 ? -4.998 47.608 19.736 1.00 73.30 1 MET B N 8
ATOM 14792 C CA . MET B 1 1 ? -5.569 47.956 18.440 1.00 62.23 1 MET B CA 8
ATOM 14793 C C . MET B 1 1 ? -4.634 47.545 17.306 1.00 41.24 1 MET B C 8
ATOM 14794 O O . MET B 1 1 ? -4.355 48.333 16.402 1.00 14.24 1 MET B O 8
ATOM 14808 N N . LYS B 1 2 ? -4.154 46.308 17.360 1.00 62.12 2 LYS B N 8
ATOM 14809 C CA . LYS B 1 2 ? -3.251 45.792 16.337 1.00 40.34 2 LYS B CA 8
ATOM 14810 C C . LYS B 1 2 ? -4.031 45.116 15.214 1.00 51.12 2 LYS B C 8
ATOM 14811 O O . LYS B 1 2 ? -5.102 44.551 15.440 1.00 2.41 2 LYS B O 8
ATOM 14830 N N . LYS B 1 3 ? -3.488 45.176 14.003 1.00 53.13 3 LYS B N 8
ATOM 14831 C CA . LYS B 1 3 ? -4.130 44.568 12.844 1.00 44.45 3 LYS B CA 8
ATOM 14832 C C . LYS B 1 3 ? -3.737 43.100 12.712 1.00 54.32 3 LYS B C 8
ATOM 14833 O O . LYS B 1 3 ? -4.542 42.265 12.295 1.00 14.33 3 LYS B O 8
ATOM 14852 N N . LEU B 1 4 ? -2.496 42.790 13.072 1.00 31.30 4 LEU B N 8
ATOM 14853 C CA . LEU B 1 4 ? -1.996 41.422 12.995 1.00 71.13 4 LEU B CA 8
ATOM 14854 C C . LEU B 1 4 ? -2.870 40.476 13.812 1.00 63.22 4 LEU B C 8
ATOM 14855 O O . LEU B 1 4 ? -2.985 39.291 13.496 1.00 14.32 4 LEU B O 8
ATOM 14871 N N . ARG B 1 5 ? -3.486 41.008 14.863 1.00 65.31 5 ARG B N 8
ATOM 14872 C CA . ARG B 1 5 ? -4.352 40.211 15.725 1.00 72.32 5 ARG B CA 8
ATOM 14873 C C . ARG B 1 5 ? -5.466 39.552 14.918 1.00 62.43 5 ARG B C 8
ATOM 14874 O O . ARG B 1 5 ? -5.662 38.339 14.988 1.00 12.42 5 ARG B O 8
ATOM 14895 N N . GLU B 1 6 ? -6.192 40.360 14.152 1.00 24.21 6 GLU B N 8
ATOM 14896 C CA . GLU B 1 6 ? -7.288 39.854 13.332 1.00 31.21 6 GLU B CA 8
ATOM 14897 C C . GLU B 1 6 ? -6.756 39.064 12.140 1.00 33.34 6 GLU B C 8
ATOM 14898 O O . GLU B 1 6 ? -7.423 38.163 11.633 1.00 30.43 6 GLU B O 8
ATOM 14910 N N . GLU B 1 7 ? -5.549 39.409 11.699 1.00 61.13 7 GLU B N 8
ATOM 14911 C CA . GLU B 1 7 ? -4.929 38.733 10.567 1.00 73.30 7 GLU B CA 8
ATOM 14912 C C . GLU B 1 7 ? -4.727 37.249 10.862 1.00 32.20 7 GLU B C 8
ATOM 14913 O O . GLU B 1 7 ? -5.215 36.388 10.131 1.00 43.14 7 GLU B O 8
ATOM 14925 N N . ALA B 1 8 ? -4.003 36.959 11.939 1.00 24.25 8 ALA B N 8
ATOM 14926 C CA . ALA B 1 8 ? -3.738 35.582 12.332 1.00 53.13 8 ALA B CA 8
ATOM 14927 C C . ALA B 1 8 ? -5.035 34.830 12.613 1.00 11.34 8 ALA B C 8
ATOM 14928 O O . ALA B 1 8 ? -5.196 33.678 12.213 1.00 74.11 8 ALA B O 8
ATOM 14935 N N . ALA B 1 9 ? -5.958 35.492 13.303 1.00 1.11 9 ALA B N 8
ATOM 14936 C CA . ALA B 1 9 ? -7.242 34.887 13.635 1.00 51.35 9 ALA B CA 8
ATOM 14937 C C . ALA B 1 9 ? -7.968 34.413 12.380 1.00 54.43 9 ALA B C 8
ATOM 14938 O O . ALA B 1 9 ? -8.699 33.423 12.409 1.00 53.41 9 ALA B O 8
ATOM 14945 N N . LYS B 1 10 ? -7.761 35.127 11.279 1.00 73.20 10 LYS B N 8
ATOM 14946 C CA . LYS B 1 10 ? -8.394 34.779 10.012 1.00 1.21 10 LYS B CA 8
ATOM 14947 C C . LYS B 1 10 ? -7.997 33.374 9.572 1.00 34.21 10 LYS B C 8
ATOM 14948 O O . LYS B 1 10 ? -8.822 32.615 9.063 1.00 43.34 10 LYS B O 8
ATOM 14967 N N . LEU B 1 11 ? -6.728 33.034 9.772 1.00 32.23 11 LEU B N 8
ATOM 14968 C CA . LEU B 1 11 ? -6.220 31.718 9.396 1.00 23.02 11 LEU B CA 8
ATOM 14969 C C . LEU B 1 11 ? -6.921 30.619 10.188 1.00 54.22 11 LEU B C 8
ATOM 14970 O O . LEU B 1 11 ? -7.087 29.500 9.703 1.00 24.23 11 LEU B O 8
ATOM 14986 N N . PHE B 1 12 ? -7.331 30.946 11.409 1.00 30.30 12 PHE B N 8
ATOM 14987 C CA . PHE B 1 12 ? -8.015 29.987 12.269 1.00 73.52 12 PHE B CA 8
ATOM 14988 C C . PHE B 1 12 ? -9.238 29.403 11.567 1.00 34.34 12 PHE B C 8
ATOM 14989 O O . PHE B 1 12 ? -9.421 28.187 11.527 1.00 2.22 12 PHE B O 8
ATOM 15006 N N . GLU B 1 13 ? -10.071 30.280 11.016 1.00 32.00 13 GLU B N 8
ATOM 15007 C CA . GLU B 1 13 ? -11.277 29.852 10.317 1.00 41.21 13 GLU B CA 8
ATOM 15008 C C . GLU B 1 13 ? -10.928 29.160 9.002 1.00 43.43 13 GLU B C 8
ATOM 15009 O O . GLU B 1 13 ? -11.593 28.208 8.595 1.00 1.32 13 GLU B O 8
ATOM 15021 N N . GLU B 1 14 ? -9.880 29.646 8.344 1.00 51.54 14 GLU B N 8
ATOM 15022 C CA . GLU B 1 14 ? -9.443 29.075 7.076 1.00 24.20 14 GLU B CA 8
ATOM 15023 C C . GLU B 1 14 ? -9.262 27.564 7.193 1.00 52.40 14 GLU B C 8
ATOM 15024 O O . GLU B 1 14 ? -9.812 26.799 6.400 1.00 54.50 14 GLU B O 8
ATOM 15036 N N . TRP B 1 15 ? -8.488 27.143 8.186 1.00 72.21 15 TRP B N 8
ATOM 15037 C CA . TRP B 1 15 ? -8.233 25.724 8.407 1.00 21.50 15 TRP B CA 8
ATOM 15038 C C . TRP B 1 15 ? -9.408 25.065 9.120 1.00 75.11 15 TRP B C 8
ATOM 15039 O O . TRP B 1 15 ? -9.838 23.971 8.751 1.00 12.43 15 TRP B O 8
ATOM 15060 N N . LYS B 1 16 ? -9.924 25.735 10.145 1.00 70.41 16 LYS B N 8
ATOM 15061 C CA . LYS B 1 16 ? -11.051 25.215 10.911 1.00 1.25 16 LYS B CA 8
ATOM 15062 C C . LYS B 1 16 ? -12.207 24.839 9.990 1.00 3.32 16 LYS B C 8
ATOM 15063 O O . LYS B 1 16 ? -12.989 23.937 10.293 1.00 32.04 16 LYS B O 8
ATOM 15082 N N . LYS B 1 17 ? -12.310 25.536 8.862 1.00 62.05 17 LYS B N 8
ATOM 15083 C CA . LYS B 1 17 ? -13.369 25.275 7.895 1.00 60.24 17 LYS B CA 8
ATOM 15084 C C . LYS B 1 17 ? -13.054 24.034 7.066 1.00 62.53 17 LYS B C 8
ATOM 15085 O O . LYS B 1 17 ? -13.951 23.270 6.705 1.00 3.21 17 LY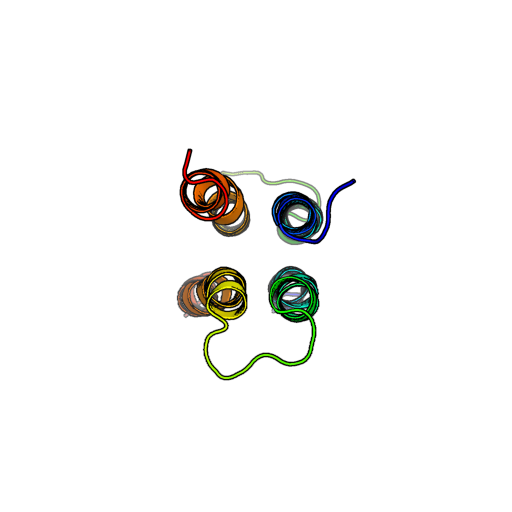S B O 8
ATOM 15104 N N . LEU B 1 18 ? -11.775 23.837 6.766 1.00 52.30 18 LEU B N 8
ATOM 15105 C CA . LEU B 1 18 ? -11.341 22.687 5.981 1.00 31.45 18 LEU B CA 8
ATOM 15106 C C . LEU B 1 18 ? -11.626 21.383 6.718 1.00 11.34 18 LEU B C 8
ATOM 15107 O O . LEU B 1 18 ? -11.922 20.361 6.100 1.00 53.53 18 LEU B O 8
ATOM 15123 N N . ALA B 1 19 ? -11.537 21.429 8.044 1.00 71.40 19 ALA B N 8
ATOM 15124 C CA . ALA B 1 19 ? -11.789 20.252 8.867 1.00 21.14 19 ALA B CA 8
ATOM 15125 C C . ALA B 1 19 ? -13.239 19.795 8.741 1.00 30.45 19 ALA B C 8
ATOM 15126 O O . ALA B 1 19 ? -13.516 18.600 8.646 1.00 14.41 19 ALA B O 8
ATOM 15133 N N . GLU B 1 20 ? -14.159 20.754 8.740 1.00 22.53 20 GLU B N 8
ATOM 15134 C CA . GLU B 1 20 ? -15.581 20.449 8.626 1.00 52.14 20 GLU B CA 8
ATOM 15135 C C . GLU B 1 20 ? -15.921 19.960 7.222 1.00 62.13 20 GLU B C 8
ATOM 15136 O O . GLU B 1 20 ? -16.843 19.166 7.037 1.00 22.41 20 GLU B O 8
ATOM 15148 N N . GLU B 1 21 ? -15.171 20.440 6.235 1.00 13.22 21 GLU B N 8
ATOM 15149 C CA . GLU B 1 21 ? -15.395 20.053 4.847 1.00 71.15 21 GLU B CA 8
ATOM 15150 C C . GLU B 1 21 ? -14.887 18.637 4.589 1.00 12.25 21 GLU B C 8
ATOM 15151 O O . GLU B 1 21 ? -15.432 17.913 3.756 1.00 44.31 21 GLU B O 8
ATOM 15163 N N . ALA B 1 22 ? -13.838 18.251 5.308 1.00 31.31 22 ALA B N 8
ATOM 15164 C CA . ALA B 1 22 ? -13.257 16.923 5.158 1.00 44.32 22 ALA B CA 8
ATOM 15165 C C . ALA B 1 22 ? -14.178 15.852 5.733 1.00 13.25 22 ALA B C 8
ATOM 15166 O O . ALA B 1 22 ? -14.201 14.718 5.257 1.00 35.52 22 ALA B O 8
ATOM 15173 N N . ALA B 1 23 ? -14.936 16.221 6.761 1.00 63.25 23 ALA B N 8
ATOM 15174 C CA . ALA B 1 23 ? -15.860 15.292 7.400 1.00 62.32 23 ALA B CA 8
ATOM 15175 C C . ALA B 1 23 ? -17.037 14.972 6.485 1.00 44.32 23 ALA B C 8
ATOM 15176 O O . ALA B 1 23 ? -17.600 13.877 6.539 1.00 32.12 23 ALA B O 8
ATOM 15183 N N . LYS B 1 24 ? -17.407 15.933 5.646 1.00 11.33 24 LYS B N 8
ATOM 15184 C CA . LYS B 1 24 ? -18.518 15.753 4.718 1.00 1.45 24 LYS B CA 8
ATOM 15185 C C . LYS B 1 24 ? -18.165 14.737 3.637 1.00 42.31 24 LYS B C 8
ATOM 15186 O O . LYS B 1 24 ? -19.030 14.006 3.154 1.00 23.51 24 LYS B O 8
ATOM 15205 N N . LEU B 1 25 ? -16.891 14.695 3.264 1.00 30.03 25 LEU B N 8
ATOM 15206 C CA . LEU B 1 25 ? -16.423 13.765 2.241 1.00 42.42 25 LEU B CA 8
ATOM 15207 C C . LEU B 1 25 ? -16.467 12.328 2.750 1.00 4.54 25 LEU B C 8
ATOM 15208 O O . LEU B 1 25 ? -16.706 11.394 1.985 1.00 31.13 25 LEU B O 8
ATOM 15224 N N . LEU B 1 26 ? -16.236 12.159 4.048 1.00 63.33 26 LEU B N 8
ATOM 15225 C CA . LEU B 1 26 ? -16.251 10.835 4.661 1.00 63.23 26 LEU B CA 8
ATOM 15226 C C . LEU B 1 26 ? -17.678 10.311 4.790 1.00 63.24 26 LEU B C 8
ATOM 15227 O O . LEU B 1 26 ? -17.933 9.123 4.591 1.00 12.11 26 LEU B O 8
ATOM 15243 N N . GLU B 1 27 ? -18.604 11.205 5.122 1.00 75.14 27 GLU B N 8
ATOM 15244 C CA . GLU B 1 27 ? -20.005 10.831 5.276 1.00 15.34 27 GLU B CA 8
ATOM 15245 C C . GLU B 1 27 ? -20.645 10.550 3.920 1.00 43.12 27 GLU B C 8
ATOM 15246 O O . GLU B 1 27 ? -21.601 9.782 3.820 1.00 43.41 27 GLU B O 8
ATOM 15258 N N . GLY B 1 28 ? -20.109 11.177 2.877 1.00 41.41 28 GLY B N 8
ATOM 15259 C CA . GLY B 1 28 ? -20.641 10.981 1.540 1.00 14.42 28 GLY B CA 8
ATOM 15260 C C . GLY B 1 28 ? -22.132 11.239 1.466 1.00 1.10 28 GLY B C 8
ATOM 15261 O O . GLY B 1 28 ? -22.927 10.305 1.366 1.00 71.04 28 GLY B O 8
ATOM 15265 N N . GLY B 1 29 ? -22.515 12.512 1.517 1.00 61.41 29 GLY B N 8
ATOM 15266 C CA . GLY B 1 29 ? -23.921 12.867 1.455 1.00 30.11 29 GLY B CA 8
ATOM 15267 C C . GLY B 1 29 ? -24.332 13.804 2.573 1.00 12.42 29 GLY B C 8
ATOM 15268 O O . GLY B 1 29 ? -25.201 14.656 2.391 1.00 73.42 29 GLY B O 8
ATOM 15272 N N . GLY B 1 30 ? -23.706 13.647 3.736 1.00 52.11 30 GLY B N 8
ATOM 15273 C CA . GLY B 1 30 ? -24.026 14.492 4.871 1.00 33.04 30 GLY B CA 8
ATOM 15274 C C . GLY B 1 30 ? -24.953 13.810 5.858 1.00 41.41 30 GLY B C 8
ATOM 15275 O O . GLY B 1 30 ? -26.173 13.933 5.761 1.00 31.14 30 GLY B O 8
ATOM 15279 N N . GLY B 1 31 ? -24.373 13.087 6.811 1.00 32.44 31 GLY B N 8
ATOM 15280 C CA . GLY B 1 31 ? -25.171 12.393 7.805 1.00 33.44 31 GLY B CA 8
ATOM 15281 C C . GLY B 1 31 ? -24.689 10.976 8.048 1.00 52.12 31 GLY B C 8
ATOM 15282 O O . GLY B 1 31 ? -23.803 10.747 8.870 1.00 54.13 31 GLY B O 8
ATOM 15286 N N . GLY B 1 32 ? -25.274 10.022 7.331 1.00 65.01 32 GLY B N 8
ATOM 15287 C CA . GLY B 1 32 ? -24.888 8.633 7.489 1.00 71.54 32 GLY B CA 8
ATOM 15288 C C . GLY B 1 32 ? -23.603 8.301 6.754 1.00 44.41 32 GLY B C 8
ATOM 15289 O O . GLY B 1 32 ? -22.580 8.954 6.953 1.00 4.24 32 GLY B O 8
ATOM 15293 N N . GLY B 1 33 ? -23.656 7.280 5.905 1.00 74.25 33 GLY B N 8
ATOM 15294 C CA . GLY B 1 33 ? -22.481 6.878 5.153 1.00 14.15 33 GLY B CA 8
ATOM 15295 C C . GLY B 1 33 ? -21.273 6.652 6.042 1.00 64.24 33 GLY B C 8
ATOM 15296 O O . GLY B 1 33 ? -20.192 7.173 5.776 1.00 31.42 33 GLY B O 8
ATOM 15300 N N . GLY B 1 34 ? -21.459 5.871 7.102 1.00 4.51 34 GLY B N 8
ATOM 15301 C CA . GLY B 1 34 ? -20.369 5.592 8.017 1.00 41.53 34 GLY B CA 8
ATOM 15302 C C . GLY B 1 34 ? -20.752 5.828 9.465 1.00 11.13 34 GLY B C 8
ATOM 15303 O O . GLY B 1 34 ? -21.008 4.883 10.210 1.00 34.32 34 GLY B O 8
ATOM 15307 N N . GLY B 1 35 ? -20.790 7.096 9.866 1.00 73.32 35 GLY B N 8
ATOM 15308 C CA . GLY B 1 35 ? -21.144 7.431 11.232 1.00 55.33 35 GLY B CA 8
ATOM 15309 C C . GLY B 1 35 ? -19.940 7.837 12.060 1.00 21.02 35 GLY B C 8
ATOM 15310 O O . GLY B 1 35 ? -19.782 9.008 12.403 1.00 74.31 35 GLY B O 8
ATOM 15314 N N . GLU B 1 36 ? -19.090 6.866 12.382 1.00 51.11 36 GLU B N 8
ATOM 15315 C CA . GLU B 1 36 ? -17.896 7.130 13.176 1.00 52.15 36 GLU B CA 8
ATOM 15316 C C . GLU B 1 36 ? -16.919 8.018 12.412 1.00 75.35 36 GLU B C 8
ATOM 15317 O O . GLU B 1 36 ? -16.202 8.825 13.004 1.00 53.41 36 GLU B O 8
ATOM 15329 N N . LEU B 1 37 ? -16.895 7.861 11.093 1.00 13.14 37 LEU B N 8
ATOM 15330 C CA . LEU B 1 37 ? -16.005 8.648 10.245 1.00 3.21 37 LEU B CA 8
ATOM 15331 C C . LEU B 1 37 ? -16.203 10.142 10.487 1.00 2.02 37 LEU B C 8
ATOM 15332 O O . LEU B 1 37 ? -15.269 10.931 10.353 1.00 30.12 37 LEU B O 8
ATOM 15348 N N . MET B 1 38 ? -17.426 10.522 10.845 1.00 72.51 38 MET B N 8
ATOM 15349 C CA . MET B 1 38 ? -17.745 11.920 11.108 1.00 74.34 38 MET B CA 8
ATOM 15350 C C . MET B 1 38 ? -17.188 12.359 12.459 1.00 5.05 38 MET B C 8
ATOM 15351 O O . MET B 1 38 ? -16.867 13.532 12.658 1.00 61.43 38 MET B O 8
ATOM 15365 N N . LYS B 1 39 ? -17.077 11.413 13.384 1.00 31.30 39 LYS B N 8
ATOM 15366 C CA . LYS B 1 39 ? -16.558 11.701 14.715 1.00 71.04 39 LYS B CA 8
ATOM 15367 C C . LYS B 1 39 ? -15.042 11.866 14.686 1.00 32.15 39 LYS B C 8
ATOM 15368 O O . LYS B 1 39 ? -14.485 12.709 15.391 1.00 30.20 39 LYS B O 8
ATOM 15387 N N . LEU B 1 40 ? -14.380 11.060 13.864 1.00 23.34 40 LEU B N 8
ATOM 15388 C CA . LEU B 1 40 ? -12.927 11.118 13.739 1.00 41.13 40 LEU B CA 8
ATOM 15389 C C . LEU B 1 40 ? -12.486 12.443 13.129 1.00 2.15 40 LEU B C 8
ATOM 15390 O O . LEU B 1 40 ? -11.518 13.056 13.583 1.00 44.33 40 LEU B O 8
ATOM 15406 N N . CYS B 1 41 ? -13.201 12.882 12.099 1.00 22.41 41 CYS B N 8
ATOM 15407 C CA . CYS B 1 41 ? -12.884 14.137 11.426 1.00 53.21 41 CYS B CA 8
ATOM 15408 C C . CYS B 1 41 ? -13.288 15.332 12.285 1.00 62.24 41 CYS B C 8
ATOM 15409 O O . CYS B 1 41 ? -12.566 16.323 12.364 1.00 15.34 41 CYS B O 8
ATOM 15417 N N . GLU B 1 42 ? -14.449 15.228 12.924 1.00 24.03 42 GLU B N 8
ATOM 15418 C CA . GLU B 1 42 ? -14.950 16.301 13.775 1.00 23.43 42 GLU B CA 8
ATOM 15419 C C . GLU B 1 42 ? -14.055 16.490 14.996 1.00 5.35 42 GLU B C 8
ATOM 15420 O O . GLU B 1 42 ? -13.928 17.598 15.518 1.00 24.10 42 GLU B O 8
ATOM 15432 N N . GLU B 1 43 ? -13.439 15.402 15.445 1.00 11.53 43 GLU B N 8
ATOM 15433 C CA . GLU B 1 43 ? -12.557 15.449 16.605 1.00 13.11 43 GLU B CA 8
ATOM 15434 C C . GLU B 1 43 ? -11.500 16.537 16.442 1.00 32.01 43 GLU B C 8
ATOM 15435 O O . GLU B 1 43 ? -11.179 17.253 17.391 1.00 72.44 43 GLU B O 8
ATOM 15447 N N . ALA B 1 44 ? -10.962 16.655 15.233 1.00 1.23 44 ALA B N 8
ATOM 15448 C CA . ALA B 1 44 ? -9.943 17.656 14.944 1.00 3.23 44 ALA B CA 8
ATOM 15449 C C . ALA B 1 44 ? -10.486 19.067 15.149 1.00 11.20 44 ALA B C 8
ATOM 15450 O O . ALA B 1 44 ? -9.744 19.981 15.508 1.00 54.05 44 ALA B O 8
ATOM 15457 N N . ALA B 1 45 ? -11.783 19.236 14.918 1.00 13.50 45 ALA B N 8
ATOM 15458 C CA . ALA B 1 45 ? -12.424 20.536 15.080 1.00 63.15 45 ALA B CA 8
ATOM 15459 C C . ALA B 1 45 ? -12.610 20.877 16.555 1.00 33.23 45 ALA B C 8
ATOM 15460 O O . ALA B 1 45 ? -12.584 22.047 16.939 1.00 60.45 45 ALA B O 8
ATOM 15467 N N . LYS B 1 46 ? -12.795 19.851 17.376 1.00 61.43 46 LYS B N 8
ATOM 15468 C CA . LYS B 1 46 ? -12.984 20.041 18.810 1.00 32.43 46 LYS B CA 8
ATOM 15469 C C . LYS B 1 46 ? -11.818 20.818 19.413 1.00 24.04 46 LYS B C 8
ATOM 15470 O O . LYS B 1 46 ? -12.016 21.838 20.075 1.00 74.34 46 LYS B O 8
ATOM 15489 N N . LYS B 1 47 ? -10.605 20.331 19.178 1.00 11.55 47 LYS B N 8
ATOM 15490 C CA . LYS B 1 47 ? -9.407 20.982 19.696 1.00 13.21 47 LYS B CA 8
ATOM 15491 C C . LYS B 1 47 ? -9.343 22.439 19.250 1.00 12.51 47 LYS B C 8
ATOM 15492 O O . LYS B 1 47 ? -8.731 23.276 19.916 1.00 31.51 47 LYS B O 8
ATOM 15511 N N . ALA B 1 48 ? -9.979 22.736 18.122 1.00 14.34 48 ALA B N 8
ATOM 15512 C CA . ALA B 1 48 ? -9.996 24.094 17.590 1.00 23.41 48 ALA B CA 8
ATOM 15513 C C . ALA B 1 48 ? -10.934 24.987 18.395 1.00 43.23 48 ALA B C 8
ATOM 15514 O O . ALA B 1 48 ? -10.753 26.202 18.451 1.00 33.42 48 ALA B O 8
ATOM 15521 N N . GLU B 1 49 ? -11.939 24.375 19.016 1.00 71.00 49 GLU B N 8
ATOM 15522 C CA . GLU B 1 49 ? -12.905 25.117 19.816 1.00 44.41 49 GLU B CA 8
ATOM 15523 C C . GLU B 1 49 ? -12.293 25.553 21.144 1.00 0.03 49 GLU B C 8
ATOM 15524 O O . GLU B 1 49 ? -12.626 26.613 21.673 1.00 13.30 49 GLU B O 8
ATOM 15536 N N . GLU B 1 50 ? -11.396 24.729 21.675 1.00 64.04 50 GLU B N 8
ATOM 15537 C CA . GLU B 1 50 ? -10.738 25.029 22.941 1.00 21.33 50 GLU B CA 8
ATOM 15538 C C . GLU B 1 50 ? -9.571 25.989 22.733 1.00 34.03 50 GLU B C 8
ATOM 15539 O O . GLU B 1 50 ? -9.231 26.773 23.620 1.00 31.41 50 GLU B O 8
ATOM 15551 N N . LEU B 1 51 ? -8.960 25.923 21.555 1.00 71.43 51 LEU B N 8
ATOM 15552 C CA . LEU B 1 51 ? -7.829 26.785 21.228 1.00 4.40 51 LEU B CA 8
ATOM 15553 C C . LEU B 1 51 ? -8.268 28.242 21.129 1.00 25.21 51 LEU B C 8
ATOM 15554 O O . LEU B 1 51 ? -7.620 29.135 21.676 1.00 4.01 51 LEU B O 8
ATOM 15570 N N . PHE B 1 52 ? -9.373 28.476 20.428 1.00 70.21 52 PHE B N 8
ATOM 15571 C CA . PHE B 1 52 ? -9.900 29.826 20.258 1.00 60.43 52 PHE B CA 8
ATOM 15572 C C . PHE B 1 52 ? -10.128 30.495 21.610 1.00 71.42 52 PHE B C 8
ATOM 15573 O O . PHE B 1 52 ? -9.972 31.709 21.749 1.00 63.25 52 PHE B O 8
ATOM 15590 N N . LYS B 1 53 ? -10.497 29.695 22.605 1.00 23.32 53 LYS B N 8
ATOM 15591 C CA . LYS B 1 53 ? -10.746 30.208 23.947 1.00 51.24 53 LYS B CA 8
ATOM 15592 C C . LYS B 1 53 ? -9.465 30.759 24.565 1.00 4.33 53 LYS B C 8
ATOM 15593 O O . LYS B 1 53 ? -9.480 31.800 25.224 1.00 21.12 53 LYS B O 8
ATOM 15612 N N . LEU B 1 54 ? -8.360 30.057 24.349 1.00 32.52 54 LEU B N 8
ATOM 15613 C CA . LEU B 1 54 ? -7.069 30.478 24.883 1.00 33.51 54 LEU B CA 8
ATOM 15614 C C . LEU B 1 54 ? -6.481 31.616 24.055 1.00 51.53 54 LEU B C 8
ATOM 15615 O O . LEU B 1 54 ? -6.009 32.614 24.600 1.00 41.23 54 LEU B O 8
ATOM 15631 N N . ALA B 1 55 ? -6.517 31.461 22.736 1.00 34.43 55 ALA B N 8
ATOM 15632 C CA . ALA B 1 55 ? -5.992 32.478 21.833 1.00 63.20 55 ALA B CA 8
ATOM 15633 C C . ALA B 1 55 ? -6.666 33.825 22.072 1.00 72.32 55 ALA B C 8
ATOM 15634 O O . ALA B 1 55 ? -6.056 34.876 21.879 1.00 44.43 55 ALA B O 8
ATOM 15641 N N . GLU B 1 56 ? -7.927 33.785 22.490 1.00 54.14 56 GLU B N 8
ATOM 15642 C CA . GLU B 1 56 ? -8.682 35.003 22.754 1.00 4.51 56 GLU B CA 8
ATOM 15643 C C . GLU B 1 56 ? -8.147 35.720 23.989 1.00 53.51 56 GLU B C 8
ATOM 15644 O O . GLU B 1 56 ? -7.898 36.925 23.961 1.00 5.21 56 GLU B O 8
ATOM 15656 N N . GLU B 1 57 ? -7.971 34.970 25.072 1.00 62.15 57 GLU B N 8
ATOM 15657 C CA . GLU B 1 57 ? -7.466 35.534 26.319 1.00 20.35 57 GLU B CA 8
ATOM 15658 C C . GLU B 1 57 ? -6.036 36.038 26.147 1.00 72.31 57 GLU B C 8
ATOM 15659 O O . GLU B 1 57 ? -5.593 36.939 26.860 1.00 23.32 57 GLU B O 8
ATOM 15671 N N . ARG B 1 58 ? -5.317 35.448 25.196 1.00 14.30 58 ARG B N 8
ATOM 15672 C CA . ARG B 1 58 ? -3.937 35.835 24.932 1.00 55.31 58 ARG B CA 8
ATOM 15673 C C . ARG B 1 58 ? -3.879 37.058 24.022 1.00 63.54 58 ARG B C 8
ATOM 15674 O O . ARG B 1 58 ? -3.025 37.930 24.188 1.00 4.41 58 ARG B O 8
ATOM 15695 N N . LEU B 1 59 ? -4.792 37.115 23.057 1.00 52.52 59 LEU B N 8
ATOM 15696 C CA . LEU B 1 59 ? -4.846 38.231 22.120 1.00 44.12 59 LEU B CA 8
ATOM 15697 C C . LEU B 1 59 ? -5.906 39.244 22.539 1.00 32.22 59 LEU B C 8
ATOM 15698 O O . LEU B 1 59 ? -6.424 39.995 21.713 1.00 2.42 59 LEU B O 8
ATOM 15714 N N . LYS B 1 60 ? -6.223 39.261 23.829 1.00 54.21 60 LYS B N 8
ATOM 15715 C CA . LYS B 1 60 ? -7.218 40.185 24.361 1.00 42.13 60 LYS B CA 8
ATOM 15716 C C . LYS B 1 60 ? -6.712 41.622 24.305 1.00 14.24 60 LYS B C 8
ATOM 15717 O O . LYS B 1 60 ? -7.143 42.411 23.465 1.00 32.22 60 LYS B O 8
ATOM 15736 N N . LYS B 1 61 ? -5.793 41.956 25.205 1.00 21.12 61 LYS B N 8
ATOM 15737 C CA . LYS B 1 61 ? -5.225 43.297 25.257 1.00 12.12 61 LYS B CA 8
ATOM 15738 C C . LYS B 1 61 ? -3.733 43.269 24.940 1.00 51.41 61 LYS B C 8
ATOM 15739 O O . LYS B 1 61 ? -3.128 42.201 24.842 1.00 22.31 61 LYS B O 8
ATOM 15758 N N . LEU B 1 62 ? -3.143 44.450 24.783 1.00 64.31 62 LEU B N 8
ATOM 15759 C CA . LEU B 1 62 ? -1.721 44.560 24.478 1.00 45.22 62 LEU B CA 8
ATOM 15760 C C . LEU B 1 62 ? -1.393 43.880 23.154 1.00 64.30 62 LEU B C 8
ATOM 15761 O O . LEU B 1 62 ? -0.724 42.846 23.124 1.00 3.45 62 LEU B O 8
ATOM 15777 N N . MET A 1 1 ? -15.892 4.998 -8.596 1.00 60.55 1 MET A N 9
ATOM 15778 C CA . MET A 1 1 ? -14.719 5.839 -8.390 1.00 50.14 1 MET A CA 9
ATOM 15779 C C . MET A 1 1 ? -13.795 5.234 -7.339 1.00 41.34 1 MET A C 9
ATOM 15780 O O . MET A 1 1 ? -12.580 5.173 -7.528 1.00 34.02 1 MET A O 9
ATOM 15794 N N . LYS A 1 2 ? -14.378 4.789 -6.230 1.00 2.44 2 LYS A N 9
ATOM 15795 C CA . LYS A 1 2 ? -13.607 4.189 -5.149 1.00 30.24 2 LYS A CA 9
ATOM 15796 C C . LYS A 1 2 ? -12.352 5.006 -4.856 1.00 32.25 2 LYS A C 9
ATOM 15797 O O . LYS A 1 2 ? -12.243 6.163 -5.262 1.00 4.14 2 LYS A O 9
ATOM 15816 N N . LYS A 1 3 ? -11.407 4.397 -4.149 1.00 21.54 3 LYS A N 9
ATOM 15817 C CA . LYS A 1 3 ? -10.158 5.065 -3.804 1.00 12.45 3 LYS A CA 9
ATOM 15818 C C . LYS A 1 3 ? -10.423 6.322 -2.981 1.00 43.24 3 LYS A C 9
ATOM 15819 O O . LYS A 1 3 ? -9.726 7.329 -3.124 1.00 51.15 3 LYS A O 9
ATOM 15838 N N . LEU A 1 4 ? -11.433 6.259 -2.120 1.00 65.22 4 LEU A N 9
ATOM 15839 C CA . LEU A 1 4 ? -11.790 7.392 -1.274 1.00 24.05 4 LEU A CA 9
ATOM 15840 C C . LEU A 1 4 ? -11.082 7.309 0.074 1.00 14.33 4 LEU A C 9
ATOM 15841 O O . LEU A 1 4 ? -10.836 8.327 0.721 1.00 33.43 4 LEU A O 9
ATOM 15857 N N . ARG A 1 5 ? -10.755 6.090 0.491 1.00 64.21 5 ARG A N 9
ATOM 15858 C CA . ARG A 1 5 ? -10.075 5.874 1.762 1.00 22.11 5 ARG A CA 9
ATOM 15859 C C . ARG A 1 5 ? -8.725 6.584 1.784 1.00 60.32 5 ARG A C 9
ATOM 15860 O O . ARG A 1 5 ? -8.455 7.398 2.666 1.00 30.01 5 ARG A O 9
ATOM 15881 N N . GLU A 1 6 ? -7.880 6.270 0.805 1.00 54.23 6 GLU A N 9
ATOM 15882 C CA . GLU A 1 6 ? -6.558 6.877 0.714 1.00 12.40 6 GLU A CA 9
ATOM 15883 C C . GLU A 1 6 ? -6.666 8.387 0.516 1.00 15.03 6 GLU A C 9
ATOM 15884 O O . GLU A 1 6 ? -5.871 9.152 1.061 1.00 54.50 6 GLU A O 9
ATOM 15896 N N . GLU A 1 7 ? -7.654 8.806 -0.269 1.00 32.33 7 GLU A N 9
ATOM 15897 C CA . GLU A 1 7 ? -7.864 10.224 -0.540 1.00 70.53 7 GLU A CA 9
ATOM 15898 C C . GLU A 1 7 ? -8.126 10.991 0.752 1.00 51.34 7 GLU A C 9
ATOM 15899 O O . GLU A 1 7 ? -7.788 12.169 0.867 1.00 43.30 7 GLU A O 9
ATOM 15911 N N . ALA A 1 8 ? -8.733 10.315 1.723 1.00 1.11 8 ALA A N 9
ATOM 15912 C CA . ALA A 1 8 ? -9.040 10.933 3.007 1.00 22.43 8 ALA A CA 9
ATOM 15913 C C . ALA A 1 8 ? -7.771 11.173 3.818 1.00 4.15 8 ALA A C 9
ATOM 15914 O O . ALA A 1 8 ? -7.581 12.248 4.386 1.00 14.42 8 ALA A O 9
ATOM 15921 N N . ALA A 1 9 ? -6.905 10.166 3.867 1.00 2.21 9 ALA A N 9
ATOM 15922 C CA . ALA A 1 9 ? -5.654 10.269 4.607 1.00 2.54 9 ALA A CA 9
ATOM 15923 C C . ALA A 1 9 ? -4.842 11.476 4.147 1.00 54.52 9 ALA A C 9
ATOM 15924 O O . ALA A 1 9 ? -4.321 12.235 4.964 1.00 11.03 9 ALA A O 9
ATOM 15931 N N . LYS A 1 10 ? -4.737 11.646 2.833 1.00 51.23 10 LYS A N 9
ATOM 15932 C CA . LYS A 1 10 ? -3.989 12.761 2.264 1.00 63.23 10 LYS A CA 9
ATOM 15933 C C . LYS A 1 10 ? -4.778 14.061 2.378 1.00 14.12 10 LYS A C 9
ATOM 15934 O O . LYS A 1 10 ? -4.200 15.139 2.526 1.00 63.33 10 LYS A O 9
ATOM 15953 N N . LEU A 1 11 ? -6.101 13.954 2.311 1.00 21.41 11 LEU A N 9
ATOM 15954 C CA . LEU A 1 11 ? -6.969 15.122 2.409 1.00 74.24 11 LEU A CA 9
ATOM 15955 C C . LEU A 1 11 ? -6.655 15.930 3.664 1.00 32.32 11 LEU A C 9
ATOM 15956 O O . LEU A 1 11 ? -6.775 17.155 3.672 1.00 73.53 11 LEU A O 9
ATOM 15972 N N . PHE A 1 12 ? -6.249 15.236 4.722 1.00 40.11 12 PHE A N 9
ATOM 15973 C CA . PHE A 1 12 ? -5.916 15.889 5.983 1.00 54.34 12 PHE A CA 9
ATOM 15974 C C . PHE A 1 12 ? -4.819 16.929 5.783 1.00 43.41 12 PHE A C 9
ATOM 15975 O O . PHE A 1 12 ? -4.730 17.903 6.530 1.00 4.24 12 PHE A O 9
ATOM 15992 N N . GLU A 1 13 ? -3.985 16.715 4.770 1.00 65.13 13 GLU A N 9
ATOM 15993 C CA . GLU A 1 13 ? -2.893 17.634 4.472 1.00 74.12 13 GLU A CA 9
ATOM 15994 C C . GLU A 1 13 ? -3.429 18.993 4.030 1.00 34.31 13 GLU A C 9
ATOM 15995 O O . GLU A 1 13 ? -2.807 20.025 4.272 1.00 12.33 13 GLU A O 9
ATOM 16007 N N . GLU A 1 14 ? -4.589 18.981 3.379 1.00 30.03 14 GLU A N 9
ATOM 16008 C CA . GLU A 1 14 ? -5.208 20.212 2.902 1.00 40.11 14 GLU A CA 9
ATOM 16009 C C . GLU A 1 14 ? -5.319 21.237 4.027 1.00 62.02 14 GLU A C 9
ATOM 16010 O O . GLU A 1 14 ? -4.960 22.402 3.858 1.00 23.43 14 GLU A O 9
ATOM 16022 N N . TRP A 1 15 ? -5.818 20.794 5.175 1.00 52.14 15 TRP A N 9
ATOM 16023 C CA . TRP A 1 15 ? -5.978 21.672 6.329 1.00 2.12 15 TRP A CA 9
ATOM 16024 C C . TRP A 1 15 ? -4.654 22.334 6.695 1.00 50.41 15 TRP A C 9
ATOM 16025 O O . TRP A 1 15 ? -4.603 23.535 6.966 1.00 71.21 15 TRP A O 9
ATOM 16046 N N . LYS A 1 16 ? -3.585 21.546 6.701 1.00 12.52 16 LYS A N 9
ATOM 16047 C CA . LYS A 1 16 ? -2.260 22.056 7.033 1.00 43.20 16 LYS A CA 9
ATOM 16048 C C . LYS A 1 16 ? -1.922 23.283 6.192 1.00 61.25 16 LYS A C 9
ATOM 16049 O O . LYS A 1 16 ? -1.211 24.181 6.643 1.00 61.11 16 LYS A O 9
ATOM 16068 N N . LYS A 1 17 ? -2.438 23.315 4.968 1.00 42.32 17 LYS A N 9
ATOM 16069 C CA . LYS A 1 17 ? -2.195 24.433 4.064 1.00 22.32 17 LYS A CA 9
ATOM 16070 C C . LYS A 1 17 ? -2.572 25.757 4.721 1.00 15.23 17 LYS A C 9
ATOM 16071 O O . LYS A 1 17 ? -1.791 26.710 4.715 1.00 20.15 17 LYS A O 9
ATOM 16090 N N . LEU A 1 18 ? -3.771 25.810 5.290 1.00 30.12 18 LEU A N 9
ATOM 16091 C CA . LEU A 1 18 ? -4.250 27.017 5.954 1.00 42.23 18 LEU A CA 9
ATOM 16092 C C . LEU A 1 18 ? -3.580 27.195 7.312 1.00 75.55 18 LEU A C 9
ATOM 16093 O O . LEU A 1 18 ? -3.343 28.317 7.757 1.00 42.14 18 LEU A O 9
ATOM 16109 N N . ALA A 1 19 ? -3.276 26.077 7.966 1.00 1.21 19 ALA A N 9
ATOM 16110 C CA . ALA A 1 19 ? -2.629 26.110 9.272 1.00 61.11 19 ALA A CA 9
ATOM 16111 C C . ALA A 1 19 ? -1.245 26.743 9.184 1.00 43.14 19 ALA A C 9
ATOM 16112 O O . ALA A 1 19 ? -0.864 27.542 10.039 1.00 42.13 19 ALA A O 9
ATOM 16119 N N . GLU A 1 20 ? -0.499 26.381 8.146 1.00 2.34 20 GLU A N 9
ATOM 16120 C CA . GLU A 1 20 ? 0.844 26.915 7.948 1.00 32.22 20 GLU A CA 9
ATOM 16121 C C . GLU A 1 20 ? 0.796 28.409 7.642 1.00 22.30 20 GLU A C 9
ATOM 16122 O O . GLU A 1 20 ? 1.642 29.174 8.103 1.00 3.11 20 GLU A O 9
ATOM 16134 N N . GLU A 1 21 ? -0.199 28.815 6.859 1.00 33.43 21 GLU A N 9
ATOM 16135 C CA . GLU A 1 21 ? -0.356 30.216 6.489 1.00 15.10 21 GLU A CA 9
ATOM 16136 C C . GLU A 1 21 ? -0.750 31.057 7.701 1.00 2.02 21 GLU A C 9
ATOM 16137 O O . GLU A 1 21 ? -0.403 32.234 7.792 1.00 5.34 21 GLU A O 9
ATOM 16149 N N . ALA A 1 22 ? -1.478 30.444 8.628 1.00 21.21 22 ALA A N 9
ATOM 16150 C CA . ALA A 1 22 ? -1.918 31.135 9.834 1.00 41.13 22 ALA A CA 9
ATOM 16151 C C . ALA A 1 22 ? -0.738 31.448 10.749 1.00 64.14 22 ALA A C 9
ATOM 16152 O O . ALA A 1 22 ? -0.740 32.455 11.455 1.00 51.30 22 ALA A O 9
ATOM 16159 N N . ALA A 1 23 ? 0.265 30.578 10.731 1.00 22.34 23 ALA A N 9
ATOM 16160 C CA . ALA A 1 23 ? 1.451 30.763 11.557 1.00 10.55 23 ALA A CA 9
ATOM 16161 C C . ALA A 1 23 ? 2.360 31.844 10.981 1.00 21.31 23 ALA A C 9
ATOM 16162 O O . ALA A 1 23 ? 3.037 32.561 11.719 1.00 32.41 23 ALA A O 9
ATOM 16169 N N . LYS A 1 24 ? 2.371 31.956 9.656 1.00 54.12 24 LYS A N 9
ATOM 16170 C CA . LYS A 1 24 ? 3.195 32.950 8.980 1.00 21.45 24 LYS A CA 9
ATOM 16171 C C . LYS A 1 24 ? 2.609 34.348 9.146 1.00 11.12 24 LYS A C 9
ATOM 16172 O O . LYS A 1 24 ? 3.341 35.338 9.189 1.00 13.44 24 LYS A O 9
ATOM 16191 N N . LEU A 1 25 ? 1.287 34.423 9.240 1.00 62.22 25 LEU A N 9
ATOM 16192 C CA . LEU A 1 25 ? 0.602 35.700 9.403 1.00 13.51 25 LEU A CA 9
ATOM 16193 C C . LEU A 1 25 ? 0.765 36.227 10.825 1.00 1.52 25 LEU A C 9
ATOM 16194 O O . LEU A 1 25 ? 0.820 37.438 11.047 1.00 54.40 25 LEU A O 9
ATOM 16210 N N . LEU A 1 26 ? 0.845 35.313 11.785 1.00 31.41 26 LEU A N 9
ATOM 16211 C CA . LEU A 1 26 ? 1.005 35.684 13.186 1.00 11.24 26 LEU A CA 9
ATOM 16212 C C . LEU A 1 26 ? 2.440 36.117 13.474 1.00 54.42 26 LEU A C 9
ATOM 16213 O O . LEU A 1 26 ? 2.676 37.023 14.273 1.00 71.13 26 LEU A O 9
ATOM 16229 N N . GLU A 1 27 ? 3.392 35.464 12.816 1.00 1.24 27 GLU A N 9
ATOM 16230 C CA . GLU A 1 27 ? 4.804 35.783 13.002 1.00 41.24 27 GLU A CA 9
ATOM 16231 C C . GLU A 1 27 ? 5.228 36.927 12.086 1.00 51.41 27 GLU A C 9
ATOM 16232 O O . GLU A 1 27 ? 6.170 37.659 12.384 1.00 15.13 27 GLU A O 9
ATOM 16244 N N . GLY A 1 28 ? 4.523 37.075 10.967 1.00 13.32 28 GLY A N 9
ATOM 16245 C CA . GLY A 1 28 ? 4.842 38.131 10.025 1.00 41.35 28 GLY A CA 9
ATOM 16246 C C . GLY A 1 28 ? 4.058 39.401 10.291 1.00 42.42 28 GLY A C 9
ATOM 16247 O O . GLY A 1 28 ? 3.206 39.792 9.493 1.00 41.41 28 GLY A O 9
ATOM 16251 N N . GLY A 1 29 ? 4.345 40.047 11.417 1.00 41.34 29 GLY A N 9
ATOM 16252 C CA . GLY A 1 29 ? 3.650 41.273 11.766 1.00 35.34 29 GLY A CA 9
ATOM 16253 C C . GLY A 1 29 ? 4.152 41.873 13.065 1.00 22.13 29 GLY A C 9
ATOM 16254 O O . GLY A 1 29 ? 4.178 43.093 13.224 1.00 45.20 29 GLY A O 9
ATOM 16258 N N . GLY A 1 30 ? 4.552 41.014 13.997 1.00 13.13 30 GLY A N 9
ATOM 16259 C CA . GLY A 1 30 ? 5.049 41.485 15.277 1.00 42.03 30 GLY A CA 9
ATOM 16260 C C . GLY A 1 30 ? 5.433 40.350 16.204 1.00 73.45 30 GLY A C 9
ATOM 16261 O O . GLY A 1 30 ? 4.613 39.877 16.990 1.00 64.22 30 GLY A O 9
ATOM 16265 N N . GLY A 1 31 ? 6.684 39.909 16.112 1.00 61.21 31 GLY A N 9
ATOM 16266 C CA . GLY A 1 31 ? 7.153 38.824 16.954 1.00 61.25 31 GLY A CA 9
ATOM 16267 C C . GLY A 1 31 ? 8.661 38.682 16.931 1.00 3.44 31 GLY A C 9
ATOM 16268 O O . GLY A 1 31 ? 9.364 39.535 16.390 1.00 54.30 31 GLY A O 9
ATOM 16272 N N . GLY A 1 32 ? 9.162 37.601 17.521 1.00 61.01 32 GLY A N 9
ATOM 16273 C CA . GLY A 1 32 ? 10.595 37.372 17.557 1.00 53.04 32 GLY A CA 9
ATOM 16274 C C . GLY A 1 32 ? 10.952 36.041 18.190 1.00 23.25 32 GLY A C 9
ATOM 16275 O O . GLY A 1 32 ? 10.527 34.987 17.718 1.00 3.35 32 GLY A O 9
ATOM 16279 N N . GLY A 1 33 ? 11.740 36.090 19.261 1.00 63.54 33 GLY A N 9
ATOM 16280 C CA . GLY A 1 33 ? 12.143 34.872 19.940 1.00 22.44 33 GLY A CA 9
ATOM 16281 C C . GLY A 1 33 ? 11.103 34.388 20.931 1.00 12.53 33 GLY A C 9
ATOM 16282 O O . GLY A 1 33 ? 10.517 35.185 21.664 1.00 25.11 33 GLY A O 9
ATOM 16286 N N . GLY A 1 34 ? 10.873 33.079 20.953 1.00 54.40 34 GLY A N 9
ATOM 16287 C CA . GLY A 1 34 ? 9.895 32.514 21.866 1.00 45.22 34 GLY A CA 9
ATOM 16288 C C . GLY A 1 34 ? 8.489 33.002 21.581 1.00 52.04 34 GLY A C 9
ATOM 16289 O O . GLY A 1 34 ? 7.806 33.506 22.473 1.00 1.34 34 GLY A O 9
ATOM 16293 N N . GLY A 1 35 ? 8.052 32.853 20.334 1.00 61.34 35 GLY A N 9
ATOM 16294 C CA . GLY A 1 35 ? 6.720 33.288 19.957 1.00 24.40 35 GLY A CA 9
ATOM 16295 C C . GLY A 1 35 ? 5.682 32.199 20.136 1.00 53.23 35 GLY A C 9
ATOM 16296 O O . GLY A 1 35 ? 5.594 31.277 19.326 1.00 34.10 35 GLY A O 9
ATOM 16300 N N . GLU A 1 36 ? 4.893 32.304 21.202 1.00 13.14 36 GLU A N 9
ATOM 16301 C CA . GLU A 1 36 ? 3.858 31.319 21.486 1.00 32.21 36 GLU A CA 9
ATOM 16302 C C . GLU A 1 36 ? 2.811 31.293 20.375 1.00 32.43 36 GLU A C 9
ATOM 16303 O O . GLU A 1 36 ? 2.239 30.246 20.071 1.00 45.41 36 GLU A O 9
ATOM 16315 N N . LEU A 1 37 ? 2.567 32.453 19.775 1.00 60.53 37 LEU A N 9
ATOM 16316 C CA . LEU A 1 37 ? 1.590 32.565 18.697 1.00 74.04 37 LEU A CA 9
ATOM 16317 C C . LEU A 1 37 ? 1.910 31.593 17.567 1.00 34.44 37 LEU A C 9
ATOM 16318 O O . LEU A 1 37 ? 1.013 31.110 16.877 1.00 62.13 37 LEU A O 9
ATOM 16334 N N . MET A 1 38 ? 3.196 31.308 17.385 1.00 71.11 38 MET A N 9
ATOM 16335 C CA . MET A 1 38 ? 3.635 30.389 16.341 1.00 50.44 38 MET A CA 9
ATOM 16336 C C . MET A 1 38 ? 3.370 28.942 16.743 1.00 33.00 38 MET A C 9
ATOM 16337 O O . MET A 1 38 ? 3.089 28.093 15.897 1.00 54.22 38 MET A O 9
ATOM 16351 N N . LYS A 1 39 ? 3.464 28.667 18.039 1.00 34.41 39 LYS A N 9
ATOM 16352 C CA . LYS A 1 39 ? 3.234 27.322 18.555 1.00 34.34 39 LYS A CA 9
ATOM 16353 C C . LYS A 1 39 ? 1.743 26.998 18.586 1.00 0.42 39 LYS A C 9
ATOM 16354 O O . LYS A 1 39 ? 1.346 25.840 18.453 1.00 10.11 39 LYS A O 9
ATOM 16373 N N . LEU A 1 40 ? 0.923 28.029 18.761 1.00 35.41 40 LEU A N 9
ATOM 16374 C CA . LEU A 1 40 ? -0.525 27.854 18.808 1.00 73.40 40 LEU A CA 9
ATOM 16375 C C . LEU A 1 40 ? -1.031 27.163 17.546 1.00 4.31 40 LEU A C 9
ATOM 16376 O O . LEU A 1 40 ? -1.725 26.148 17.618 1.00 24.30 40 LEU A O 9
ATOM 16392 N N . CYS A 1 41 ? -0.678 27.718 16.392 1.00 43.33 41 CYS A N 9
ATOM 16393 C CA . CYS A 1 41 ? -1.095 27.156 15.113 1.00 61.50 41 CYS A CA 9
ATOM 16394 C C . CYS A 1 41 ? -0.452 25.792 14.884 1.00 72.51 41 CYS A C 9
ATOM 16395 O O . CYS A 1 41 ? -1.082 24.881 14.346 1.00 62.12 41 CYS A O 9
ATOM 16403 N N . GLU A 1 42 ? 0.806 25.659 15.294 1.00 52.22 42 GLU A N 9
ATOM 16404 C CA . GLU A 1 42 ? 1.534 24.407 15.130 1.00 14.10 42 GLU A CA 9
ATOM 16405 C C . GLU A 1 42 ? 0.870 23.284 15.922 1.00 61.35 42 GLU A C 9
ATOM 16406 O O . GLU A 1 42 ? 0.878 22.127 15.503 1.00 61.10 42 GLU A O 9
ATOM 16418 N N . GLU A 1 43 ? 0.296 23.635 17.069 1.00 63.43 43 GLU A N 9
ATOM 16419 C CA . GLU A 1 43 ? -0.371 22.656 17.919 1.00 51.51 43 GLU A CA 9
ATOM 16420 C C . GLU A 1 43 ? -1.557 22.025 17.195 1.00 31.25 43 GLU A C 9
ATOM 16421 O O . GLU A 1 43 ? -1.754 20.811 17.247 1.00 23.15 43 GLU A O 9
ATOM 16433 N N . ALA A 1 44 ? -2.344 22.857 16.521 1.00 1.44 44 ALA A N 9
ATOM 16434 C CA . ALA A 1 44 ? -3.508 22.381 15.786 1.00 53.21 44 ALA A CA 9
ATOM 16435 C C . ALA A 1 44 ? -3.094 21.495 14.616 1.00 45.42 44 ALA A C 9
ATOM 16436 O O . ALA A 1 44 ? -3.756 20.504 14.311 1.00 74.34 44 ALA A O 9
ATOM 16443 N N . ALA A 1 45 ? -1.996 21.860 13.964 1.00 22.21 45 ALA A N 9
ATOM 16444 C CA . ALA A 1 45 ? -1.493 21.097 12.827 1.00 15.23 45 ALA A CA 9
ATOM 16445 C C . ALA A 1 45 ? -0.804 19.816 13.288 1.00 62.03 45 ALA A C 9
ATOM 16446 O O . ALA A 1 45 ? -0.745 18.831 12.552 1.00 52.25 45 ALA A O 9
ATOM 16453 N N . LYS A 1 46 ? -0.282 19.837 14.510 1.00 53.11 46 LYS A N 9
ATOM 16454 C CA . LYS A 1 46 ? 0.403 18.679 15.070 1.00 65.34 46 LYS A CA 9
ATOM 16455 C C . LYS A 1 46 ? -0.589 17.567 15.399 1.00 22.54 46 LYS A C 9
ATOM 16456 O O . LYS A 1 46 ? -0.256 16.384 15.331 1.00 63.41 46 LYS A O 9
ATOM 16475 N N . LYS A 1 47 ? -1.809 17.955 15.754 1.00 21.32 47 LYS A N 9
ATOM 16476 C CA . LYS A 1 47 ? -2.851 16.991 16.091 1.00 25.24 47 LYS A CA 9
ATOM 16477 C C . LYS A 1 47 ? -3.249 16.171 14.868 1.00 41.24 47 LYS A C 9
ATOM 16478 O O . LYS A 1 47 ? -3.680 15.025 14.991 1.00 51.22 47 LYS A O 9
ATOM 16497 N N . ALA A 1 48 ? -3.100 16.765 13.688 1.00 31.20 48 ALA A N 9
ATOM 16498 C CA . ALA A 1 48 ? -3.441 16.088 12.443 1.00 73.03 48 ALA A CA 9
ATOM 16499 C C . ALA A 1 48 ? -2.429 14.994 12.119 1.00 52.23 48 ALA A C 9
ATOM 16500 O O . ALA A 1 48 ? -2.765 13.996 11.483 1.00 72.54 48 ALA A O 9
ATOM 16507 N N . GLU A 1 49 ? -1.190 15.190 12.559 1.00 44.23 49 GLU A N 9
ATOM 16508 C CA . GLU A 1 49 ? -0.130 14.219 12.312 1.00 52.10 49 GLU A CA 9
ATOM 16509 C C . GLU A 1 49 ? -0.299 12.992 13.203 1.00 31.41 49 GLU A C 9
ATOM 16510 O O . GLU A 1 49 ? 0.031 11.875 12.806 1.00 42.04 49 GLU A O 9
ATOM 16522 N N . GLU A 1 50 ? -0.815 13.210 14.409 1.00 60.21 50 GLU A N 9
ATOM 16523 C CA . GLU A 1 50 ? -1.026 12.121 15.357 1.00 24.22 50 GLU A CA 9
ATOM 16524 C C . GLU A 1 50 ? -2.284 11.332 15.008 1.00 41.04 50 GLU A C 9
ATOM 16525 O O . GLU A 1 50 ? -2.385 10.140 15.300 1.00 20.30 50 GLU A O 9
ATOM 16537 N N . LEU A 1 51 ? -3.243 12.006 14.382 1.00 41.30 51 LEU A N 9
ATOM 16538 C CA . LEU A 1 51 ? -4.497 11.370 13.993 1.00 63.22 51 LEU A CA 9
ATOM 16539 C C . LEU A 1 51 ? -4.279 10.398 12.838 1.00 64.31 51 LEU A C 9
ATOM 16540 O O . LEU A 1 51 ? -5.002 9.412 12.697 1.00 61.54 51 LEU A O 9
ATOM 16556 N N . PHE A 1 52 ? -3.275 10.682 12.014 1.00 34.22 52 PHE A N 9
ATOM 16557 C CA . PHE A 1 52 ? -2.960 9.831 10.872 1.00 44.42 52 PHE A CA 9
ATOM 16558 C C . PHE A 1 52 ? -2.754 8.384 11.311 1.00 3.43 52 PHE A C 9
ATOM 16559 O O . PHE A 1 52 ? -3.075 7.449 10.577 1.00 12.24 52 PHE A O 9
ATOM 16576 N N . LYS A 1 53 ? -2.215 8.209 12.512 1.00 32.01 53 LYS A N 9
ATOM 16577 C CA . LYS A 1 53 ? -1.966 6.877 13.051 1.00 21.04 53 LYS A CA 9
ATOM 16578 C C . LYS A 1 53 ? -3.270 6.104 13.219 1.00 5.35 53 LYS A C 9
ATOM 16579 O O . LYS A 1 53 ? -3.349 4.921 12.884 1.00 55.31 53 LYS A O 9
ATOM 16598 N N . LEU A 1 54 ? -4.290 6.779 13.736 1.00 4.33 54 LEU A N 9
ATOM 16599 C CA . LEU A 1 54 ? -5.592 6.156 13.945 1.00 51.41 54 LEU A CA 9
ATOM 16600 C C . LEU A 1 54 ? -6.364 6.053 12.633 1.00 14.31 54 LEU A C 9
ATOM 16601 O O . LEU A 1 54 ? -6.919 5.004 12.310 1.00 71.45 54 LEU A O 9
ATOM 16617 N N . ALA A 1 55 ? -6.391 7.148 11.881 1.00 74.35 55 ALA A N 9
ATOM 16618 C CA . ALA A 1 55 ? -7.091 7.178 10.602 1.00 1.45 55 ALA A CA 9
ATOM 16619 C C . ALA A 1 55 ? -6.641 6.032 9.703 1.00 0.40 55 ALA A C 9
ATOM 16620 O O . ALA A 1 55 ? -7.423 5.515 8.906 1.00 72.33 55 ALA A O 9
ATOM 16627 N N . GLU A 1 56 ? -5.378 5.641 9.837 1.00 2.15 56 GLU A N 9
ATOM 16628 C CA . GLU A 1 56 ? -4.825 4.556 9.034 1.00 55.42 56 GLU A CA 9
ATOM 16629 C C . GLU A 1 56 ? -5.307 3.201 9.546 1.00 12.33 56 GLU A C 9
ATOM 16630 O O . GLU A 1 56 ? -5.505 2.269 8.769 1.00 72.11 56 GLU A O 9
ATOM 16642 N N . GLU A 1 57 ? -5.490 3.103 10.860 1.00 64.40 57 GLU A N 9
ATOM 16643 C CA . GLU A 1 57 ? -5.945 1.862 11.475 1.00 41.14 57 GLU A CA 9
ATOM 16644 C C . GLU A 1 57 ? -7.443 1.665 11.257 1.00 62.45 57 GLU A C 9
ATOM 16645 O O . GLU A 1 57 ? -7.937 0.537 11.250 1.00 33.51 57 GLU A O 9
ATOM 16657 N N . ARG A 1 58 ? -8.160 2.769 11.078 1.00 20.21 58 ARG A N 9
ATOM 16658 C CA . ARG A 1 58 ? -9.600 2.718 10.862 1.00 41.41 58 ARG A CA 9
ATOM 16659 C C . ARG A 1 58 ? -9.925 2.671 9.371 1.00 12.52 58 ARG A C 9
ATOM 16660 O O . ARG A 1 58 ? -10.882 2.019 8.954 1.00 74.24 58 ARG A O 9
ATOM 16681 N N . LEU A 1 59 ? -9.123 3.368 8.574 1.00 31.44 59 LEU A N 9
ATOM 16682 C CA . LEU A 1 59 ? -9.324 3.405 7.130 1.00 21.21 59 LEU A CA 9
ATOM 16683 C C . LEU A 1 59 ? -8.424 2.393 6.428 1.00 11.33 59 LEU A C 9
ATOM 16684 O O . LEU A 1 59 ? -8.086 2.554 5.255 1.00 50.50 59 LEU A O 9
ATOM 16700 N N . LYS A 1 60 ? -8.041 1.347 7.152 1.00 32.01 60 LYS A N 9
ATOM 16701 C CA . LYS A 1 60 ? -7.184 0.305 6.600 1.00 44.14 60 LYS A CA 9
ATOM 16702 C C . LYS A 1 60 ? -7.880 -0.421 5.453 1.00 52.01 60 LYS A C 9
ATOM 16703 O O . LYS A 1 60 ? -8.981 -0.949 5.616 1.00 20.25 60 LYS A O 9
ATOM 16722 N N . LYS A 1 61 ? -7.233 -0.443 4.293 1.00 34.30 61 LYS A N 9
ATOM 16723 C CA . LYS A 1 61 ? -7.788 -1.108 3.119 1.00 15.35 61 LYS A CA 9
ATOM 16724 C C . LYS A 1 61 ? -6.788 -1.103 1.968 1.00 10.22 61 LYS A C 9
ATOM 16725 O O . LYS A 1 61 ? -6.515 -0.060 1.373 1.00 44.34 61 LYS A O 9
ATOM 16744 N N . LEU A 1 62 ? -6.244 -2.275 1.659 1.00 63.54 62 LEU A N 9
ATOM 16745 C CA . LEU A 1 62 ? -5.274 -2.406 0.576 1.00 73.21 62 LEU A CA 9
ATOM 16746 C C . LEU A 1 62 ? -5.224 -3.842 0.062 1.00 13.54 62 LEU A C 9
ATOM 16747 O O . LEU A 1 62 ? -5.809 -4.726 0.685 1.00 14.14 62 LEU A O 9
ATOM 16763 N N . MET B 1 1 ? -0.362 47.671 14.854 1.00 74.51 1 MET B N 9
ATOM 16764 C CA . MET B 1 1 ? 0.245 47.313 16.131 1.00 11.40 1 MET B CA 9
ATOM 16765 C C . MET B 1 1 ? -0.386 46.045 16.697 1.00 64.31 1 MET B C 9
ATOM 16766 O O . MET B 1 1 ? 0.314 45.094 17.047 1.00 71.45 1 MET B O 9
ATOM 16780 N N . LYS B 1 2 ? -1.712 46.036 16.784 1.00 2.20 2 LYS B N 9
ATOM 16781 C CA . LYS B 1 2 ? -2.438 44.885 17.305 1.00 14.01 2 LYS B CA 9
ATOM 16782 C C . LYS B 1 2 ? -3.570 44.483 16.366 1.00 4.11 2 LYS B C 9
ATOM 16783 O O . LYS B 1 2 ? -4.504 43.787 16.764 1.00 64.31 2 LYS B O 9
ATOM 16802 N N . LYS B 1 3 ? -3.480 44.926 15.116 1.00 12.34 3 LYS B N 9
ATOM 16803 C CA . LYS B 1 3 ? -4.495 44.611 14.118 1.00 2.31 3 LYS B CA 9
ATOM 16804 C C . LYS B 1 3 ? -4.255 43.230 13.516 1.00 45.24 3 LYS B C 9
ATOM 16805 O O . LYS B 1 3 ? -5.198 42.471 13.283 1.00 15.33 3 LYS B O 9
ATOM 16824 N N . LEU B 1 4 ? -2.991 42.909 13.267 1.00 33.21 4 LEU B N 9
ATOM 16825 C CA . LEU B 1 4 ? -2.628 41.618 12.693 1.00 22.03 4 LEU B CA 9
ATOM 16826 C C . LEU B 1 4 ? -3.127 40.473 13.570 1.00 5.14 4 LEU B C 9
ATOM 16827 O O . LEU B 1 4 ? -3.365 39.366 13.085 1.00 53.40 4 LEU B O 9
ATOM 16843 N N . ARG B 1 5 ? -3.283 40.748 14.861 1.00 3.10 5 ARG B N 9
ATOM 16844 C CA . ARG B 1 5 ? -3.755 39.741 15.804 1.00 2.24 5 ARG B CA 9
ATOM 16845 C C . ARG B 1 5 ? -5.179 39.309 15.470 1.00 54.03 5 ARG B C 9
ATOM 16846 O O . ARG B 1 5 ? -5.447 38.125 15.268 1.00 35.15 5 ARG B O 9
ATOM 16867 N N . GLU B 1 6 ? -6.089 40.276 15.414 1.00 11.20 6 GLU B N 9
ATOM 16868 C CA . GLU B 1 6 ? -7.486 39.994 15.107 1.00 12.21 6 GLU B CA 9
ATOM 16869 C C . GLU B 1 6 ? -7.652 39.605 13.640 1.00 33.23 6 GLU B C 9
ATOM 16870 O O . GLU B 1 6 ? -8.533 38.819 13.293 1.00 52.14 6 GLU B O 9
ATOM 16882 N N . GLU B 1 7 ? -6.799 40.161 12.786 1.00 53.53 7 GLU B N 9
ATOM 16883 C CA . GLU B 1 7 ? -6.852 39.874 11.358 1.00 51.21 7 GLU B CA 9
ATOM 16884 C C . GLU B 1 7 ? -6.416 38.439 11.075 1.00 11.35 7 GLU B C 9
ATOM 16885 O O . GLU B 1 7 ? -6.883 37.813 10.124 1.00 34.22 7 GLU B O 9
ATOM 16897 N N . ALA B 1 8 ? -5.515 37.926 11.907 1.00 41.31 8 ALA B N 9
ATOM 16898 C CA . ALA B 1 8 ? -5.016 36.566 11.748 1.00 11.10 8 ALA B CA 9
ATOM 16899 C C . ALA B 1 8 ? -6.056 35.544 12.194 1.00 30.21 8 ALA B C 9
ATOM 16900 O O . ALA B 1 8 ? -6.093 34.421 11.690 1.00 40.32 8 ALA B O 9
ATOM 16907 N N . ALA B 1 9 ? -6.899 35.939 13.142 1.00 51.03 9 ALA B N 9
ATOM 16908 C CA . ALA B 1 9 ? -7.941 35.057 13.654 1.00 44.41 9 ALA B CA 9
ATOM 16909 C C . ALA B 1 9 ? -8.779 34.479 12.519 1.00 22.22 9 ALA B C 9
ATOM 16910 O O . ALA B 1 9 ? -9.321 33.379 12.630 1.00 31.13 9 ALA B O 9
ATOM 16917 N N . LYS B 1 10 ? -8.881 35.227 11.425 1.00 54.22 10 LYS B N 9
ATOM 16918 C CA . LYS B 1 10 ? -9.652 34.790 10.267 1.00 75.52 10 LYS B CA 9
ATOM 16919 C C . LYS B 1 10 ? -9.119 33.465 9.728 1.00 3.52 10 LYS B C 9
ATOM 16920 O O . LYS B 1 10 ? -9.875 32.648 9.202 1.00 54.14 10 LYS B O 9
ATOM 16939 N N . LEU B 1 11 ? -7.813 33.261 9.862 1.00 62.15 11 LEU B N 9
ATOM 16940 C CA . LEU B 1 11 ? -7.179 32.035 9.388 1.00 51.20 11 LEU B CA 9
ATOM 16941 C C . LEU B 1 11 ? -7.508 30.862 10.306 1.00 54.14 11 LEU B C 9
ATOM 16942 O O . LEU B 1 11 ? -7.625 29.722 9.856 1.00 2.20 11 LEU B O 9
ATOM 16958 N N . PHE B 1 12 ? -7.660 31.149 11.595 1.00 44.23 12 PHE B N 9
ATOM 16959 C CA . PHE B 1 12 ? -7.978 30.119 12.576 1.00 32.33 12 PHE B CA 9
ATOM 16960 C C . PHE B 1 12 ? -9.313 29.454 12.253 1.00 21.54 12 PHE B C 9
ATOM 16961 O O . PHE B 1 12 ? -9.444 28.233 12.332 1.00 33.33 12 PHE B O 9
ATOM 16978 N N . GLU B 1 13 ? -10.299 30.266 11.888 1.00 51.22 13 GLU B N 9
ATOM 16979 C CA . GLU B 1 13 ? -11.624 29.757 11.554 1.00 63.12 13 GLU B CA 9
ATOM 16980 C C . GLU B 1 13 ? -11.618 29.080 10.186 1.00 65.13 13 GLU B C 9
ATOM 16981 O O . GLU B 1 13 ? -12.371 28.138 9.946 1.00 61.02 13 GLU B O 9
ATOM 16993 N N . GLU B 1 14 ? -10.763 29.570 9.294 1.00 10.32 14 GLU B N 9
ATOM 16994 C CA . GLU B 1 14 ? -10.660 29.015 7.950 1.00 71.20 14 GLU B CA 9
ATOM 16995 C C . GLU B 1 14 ? -10.383 27.515 8.001 1.00 21.02 14 GLU B C 9
ATOM 16996 O O . GLU B 1 14 ? -10.706 26.781 7.067 1.00 3.25 14 GLU B O 9
ATOM 17008 N N . TRP B 1 15 ? -9.782 27.068 9.098 1.00 32.10 15 TRP B N 9
ATOM 17009 C CA . TRP B 1 15 ? -9.460 25.655 9.271 1.00 50.25 15 TRP B CA 9
ATOM 17010 C C . TRP B 1 15 ? -10.720 24.798 9.204 1.00 4.34 15 TRP B C 9
ATOM 17011 O O . TRP B 1 15 ? -10.720 23.725 8.600 1.00 14.23 15 TRP B O 9
ATOM 17032 N N . LYS B 1 16 ? -11.791 25.278 9.825 1.00 32.32 16 LYS B N 9
ATOM 17033 C CA . LYS B 1 16 ? -13.058 24.557 9.834 1.00 32.34 16 LYS B CA 9
ATOM 17034 C C . LYS B 1 16 ? -13.746 24.648 8.476 1.00 32.13 16 LYS B C 9
ATOM 17035 O O . LYS B 1 16 ? -14.616 23.839 8.154 1.00 63.02 16 LYS B O 9
ATOM 17054 N N . LYS B 1 17 ? -13.350 25.637 7.683 1.00 4.23 17 LYS B N 9
ATOM 17055 C CA . LYS B 1 17 ? -13.926 25.833 6.358 1.00 52.44 17 LYS B CA 9
ATOM 17056 C C . LYS B 1 17 ? -13.583 24.667 5.437 1.00 10.52 17 LYS B C 9
ATOM 17057 O O . LYS B 1 17 ? -14.457 24.107 4.775 1.00 54.42 17 LYS B O 9
ATOM 17076 N N . LEU B 1 18 ? -12.305 24.304 5.401 1.00 1.42 18 LEU B N 9
ATOM 17077 C CA . LEU B 1 18 ? -11.847 23.202 4.562 1.00 10.34 18 LEU B CA 9
ATOM 17078 C C . LEU B 1 18 ? -12.230 21.858 5.171 1.00 32.01 18 LEU B C 9
ATOM 17079 O O . LEU B 1 18 ? -12.503 20.896 4.455 1.00 61.35 18 LEU B O 9
ATOM 17095 N N . ALA B 1 19 ? -12.249 21.800 6.499 1.00 34.21 19 ALA B N 9
ATOM 17096 C CA . ALA B 1 19 ? -12.604 20.575 7.205 1.00 15.15 19 ALA B CA 9
ATOM 17097 C C . ALA B 1 19 ? -14.048 20.177 6.923 1.00 22.24 19 ALA B C 9
ATOM 17098 O O . ALA B 1 19 ? -14.347 19.002 6.713 1.00 32.02 19 ALA B O 9
ATOM 17105 N N . GLU B 1 20 ? -14.939 21.164 6.921 1.00 61.52 20 GLU B N 9
ATOM 17106 C CA . GLU B 1 20 ? -16.353 20.913 6.666 1.00 42.32 20 GLU B CA 9
ATOM 17107 C C . GLU B 1 20 ? -16.579 20.498 5.216 1.00 71.44 20 GLU B C 9
ATOM 17108 O O . GLU B 1 20 ? -17.407 19.633 4.930 1.00 23.21 20 GLU B O 9
ATOM 17120 N N . GLU B 1 21 ? -15.838 21.120 4.306 1.00 64.40 21 GLU B N 9
ATOM 17121 C CA . GLU B 1 21 ? -15.958 20.814 2.885 1.00 44.25 21 GLU B CA 9
ATOM 17122 C C . GLU B 1 21 ? -15.327 19.464 2.562 1.00 35.45 21 GLU B C 9
ATOM 17123 O O . GLU B 1 21 ? -15.766 18.763 1.650 1.00 14.10 21 GLU B O 9
ATOM 17135 N N . ALA B 1 22 ? -14.294 19.104 3.318 1.00 2.32 22 ALA B N 9
ATOM 17136 C CA . ALA B 1 22 ? -13.602 17.837 3.114 1.00 53.53 22 ALA B CA 9
ATOM 17137 C C . ALA B 1 22 ? -14.416 16.673 3.671 1.00 43.21 22 ALA B C 9
ATOM 17138 O O . ALA B 1 22 ? -14.349 15.556 3.159 1.00 3.05 22 ALA B O 9
ATOM 17145 N N . ALA B 1 23 ? -15.183 16.942 4.722 1.00 61.21 23 ALA B N 9
ATOM 17146 C CA . ALA B 1 23 ? -16.009 15.917 5.347 1.00 71.12 23 ALA B CA 9
ATOM 17147 C C . ALA B 1 23 ? -16.874 15.203 4.313 1.00 14.43 23 ALA B C 9
ATOM 17148 O O . ALA B 1 23 ? -17.205 14.028 4.471 1.00 44.22 23 ALA B O 9
ATOM 17155 N N . LYS B 1 24 ? -17.238 15.922 3.256 1.00 73.51 24 LYS B N 9
ATOM 17156 C CA . LYS B 1 24 ? -18.064 15.358 2.196 1.00 10.30 24 LYS B CA 9
ATOM 17157 C C . LYS B 1 24 ? -17.431 14.092 1.627 1.00 14.02 24 LYS B C 9
ATOM 17158 O O . LYS B 1 24 ? -18.131 13.173 1.200 1.00 42.23 24 LYS B O 9
ATOM 17177 N N . LEU B 1 25 ? -16.103 14.049 1.627 1.00 52.54 25 LEU B N 9
ATOM 17178 C CA . LEU B 1 25 ? -15.375 12.894 1.113 1.00 43.35 25 LEU B CA 9
ATOM 17179 C C . LEU B 1 25 ? -15.434 11.731 2.097 1.00 32.10 25 LEU B C 9
ATOM 17180 O O . LEU B 1 25 ? -15.424 10.565 1.699 1.00 0.41 25 LEU B O 9
ATOM 17196 N N . LEU B 1 26 ? -15.496 12.055 3.384 1.00 41.23 26 LEU B N 9
ATOM 17197 C CA . LEU B 1 26 ? -15.559 11.037 4.427 1.00 73.35 26 LEU B CA 9
ATOM 17198 C C . LEU B 1 26 ? -16.977 10.492 4.572 1.00 14.03 26 LEU B C 9
ATOM 17199 O O . LEU B 1 26 ? -17.171 9.334 4.940 1.00 51.24 26 LEU B O 9
ATOM 17215 N N . GLU B 1 27 ? -17.962 11.334 4.278 1.00 41.33 27 GLU B N 9
ATOM 17216 C CA . GLU B 1 27 ? -19.361 10.936 4.374 1.00 32.01 27 GLU B CA 9
ATOM 17217 C C . GLU B 1 27 ? -19.853 10.352 3.053 1.00 34.42 27 GLU B C 9
ATOM 17218 O O . GLU B 1 27 ? -20.782 9.546 3.026 1.00 70.03 27 GLU B O 9
ATOM 17230 N N . GLY B 1 28 ? -19.222 10.766 1.958 1.00 35.14 28 GLY B N 9
ATOM 17231 C CA . GLY B 1 28 ? -19.609 10.274 0.649 1.00 2.35 28 GLY B CA 9
ATOM 17232 C C . GLY B 1 28 ? -21.094 10.430 0.387 1.00 21.01 28 GLY B C 9
ATOM 17233 O O . GLY B 1 28 ? -21.818 9.442 0.277 1.00 54.12 28 GLY B O 9
ATOM 17237 N N . GLY B 1 29 ? -21.549 11.675 0.288 1.00 24.35 29 GLY B N 9
ATOM 17238 C CA . GLY B 1 29 ? -22.955 11.934 0.040 1.00 65.41 29 GLY B CA 9
ATOM 17239 C C . GLY B 1 29 ? -23.221 13.376 -0.344 1.00 24.33 29 GLY B C 9
ATOM 17240 O O . GLY B 1 29 ? -24.314 13.893 -0.121 1.00 51.15 29 GLY B O 9
ATOM 17244 N N . GLY B 1 30 ? -22.216 14.027 -0.924 1.00 42.34 30 GLY B N 9
ATOM 17245 C CA . GLY B 1 30 ? -22.367 15.412 -1.329 1.00 72.02 30 GLY B CA 9
ATOM 17246 C C . GLY B 1 30 ? -22.279 16.371 -0.158 1.00 50.22 30 GLY B C 9
ATOM 17247 O O . GLY B 1 30 ? -21.368 17.195 -0.089 1.00 72.10 30 GLY B O 9
ATOM 17251 N N . GLY B 1 31 ? -23.231 16.266 0.765 1.00 72.43 31 GLY B N 9
ATOM 17252 C CA . GLY B 1 31 ? -23.240 17.137 1.924 1.00 15.53 31 GLY B CA 9
ATOM 17253 C C . GLY B 1 31 ? -24.199 16.664 2.999 1.00 20.24 31 GLY B C 9
ATOM 17254 O O . GLY B 1 31 ? -24.810 17.472 3.695 1.00 14.02 31 GLY B O 9
ATOM 17258 N N . GLY B 1 32 ? -24.331 15.347 3.133 1.00 42.14 32 GLY B N 9
ATOM 17259 C CA . GLY B 1 32 ? -25.225 14.790 4.130 1.00 73.43 32 GLY B CA 9
ATOM 17260 C C . GLY B 1 32 ? -25.220 13.274 4.132 1.00 70.23 32 GLY B C 9
ATOM 17261 O O . GLY B 1 32 ? -25.352 12.645 3.084 1.00 64.20 32 GLY B O 9
ATOM 17265 N N . GLY B 1 33 ? -25.064 12.685 5.313 1.00 13.33 33 GLY B N 9
ATOM 17266 C CA . GLY B 1 33 ? -25.042 11.239 5.425 1.00 51.12 33 GLY B CA 9
ATOM 17267 C C . GLY B 1 33 ? -25.013 10.768 6.866 1.00 64.30 33 GLY B C 9
ATOM 17268 O O . GLY B 1 33 ? -25.413 11.497 7.772 1.00 20.22 33 GLY B O 9
ATOM 17272 N N . GLY B 1 34 ? -24.537 9.544 7.078 1.00 64.32 34 GLY B N 9
ATOM 17273 C CA . GLY B 1 34 ? -24.468 8.998 8.420 1.00 24.53 34 GLY B CA 9
ATOM 17274 C C . GLY B 1 34 ? -23.241 8.131 8.629 1.00 41.21 34 GLY B C 9
ATOM 17275 O O . GLY B 1 34 ? -23.263 6.934 8.346 1.00 63.41 34 GLY B O 9
ATOM 17279 N N . GLY B 1 35 ? -22.168 8.736 9.126 1.00 0.55 35 GLY B N 9
ATOM 17280 C CA . GLY B 1 35 ? -20.942 7.998 9.364 1.00 23.11 35 GLY B CA 9
ATOM 17281 C C . GLY B 1 35 ? -20.113 8.593 10.484 1.00 13.20 35 GLY B C 9
ATOM 17282 O O . GLY B 1 35 ? -20.134 9.803 10.705 1.00 71.04 35 GLY B O 9
ATOM 17286 N N . GLU B 1 36 ? -19.382 7.740 11.195 1.00 31.03 36 GLU B N 9
ATOM 17287 C CA . GLU B 1 36 ? -18.545 8.190 12.302 1.00 23.14 36 GLU B CA 9
ATOM 17288 C C . GLU B 1 36 ? -17.410 9.079 11.799 1.00 44.13 36 GLU B C 9
ATOM 17289 O O . GLU B 1 36 ? -16.927 9.954 12.519 1.00 63.30 36 GLU B O 9
ATOM 17301 N N . LEU B 1 37 ? -16.991 8.849 10.560 1.00 42.04 37 LEU B N 9
ATOM 17302 C CA . LEU B 1 37 ? -15.914 9.629 9.960 1.00 24.51 37 LEU B CA 9
ATOM 17303 C C . LEU B 1 37 ? -16.276 11.110 9.908 1.00 75.34 37 LEU B C 9
ATOM 17304 O O . LEU B 1 37 ? -15.403 11.974 9.965 1.00 11.41 37 LEU B O 9
ATOM 17320 N N . MET B 1 38 ? -17.570 11.393 9.800 1.00 54.34 38 MET B N 9
ATOM 17321 C CA . MET B 1 38 ? -18.048 12.770 9.744 1.00 14.21 38 MET B CA 9
ATOM 17322 C C . MET B 1 38 ? -17.850 13.469 11.086 1.00 24.44 38 MET B C 9
ATOM 17323 O O . MET B 1 38 ? -17.397 14.612 11.141 1.00 22.12 38 MET B O 9
ATOM 17337 N N . LYS B 1 39 ? -18.192 12.775 12.167 1.00 65.20 39 LYS B N 9
ATOM 17338 C CA . LYS B 1 39 ? -18.051 13.328 13.508 1.00 24.34 39 LYS B CA 9
ATOM 17339 C C . LYS B 1 39 ? -16.595 13.290 13.961 1.00 12.15 39 LYS B C 9
ATOM 17340 O O . LYS B 1 39 ? -16.155 14.132 14.746 1.00 11.42 39 LYS B O 9
ATOM 17359 N N . LEU B 1 40 ? -15.850 12.309 13.463 1.00 23.13 40 LEU B N 9
ATOM 17360 C CA . LEU B 1 40 ? -14.441 12.162 13.815 1.00 51.32 40 LEU B CA 9
ATOM 17361 C C . LEU B 1 40 ? -13.603 13.267 13.181 1.00 1.12 40 LEU B C 9
ATOM 17362 O O . LEU B 1 40 ? -12.621 13.728 13.766 1.00 63.42 40 LEU B O 9
ATOM 17378 N N . CYS B 1 41 ? -13.997 13.690 11.985 1.00 74.21 41 CYS B N 9
ATOM 17379 C CA . CYS B 1 41 ? -13.283 14.742 11.272 1.00 70.12 41 CYS B CA 9
ATOM 17380 C C . CYS B 1 41 ? -13.553 16.105 11.901 1.00 0.01 41 CYS B C 9
ATOM 17381 O O . CYS B 1 41 ? -12.634 16.898 12.106 1.00 61.23 41 CYS B O 9
ATOM 17389 N N . GLU B 1 42 ? -14.819 16.371 12.205 1.00 63.03 42 GLU B N 9
ATOM 17390 C CA . GLU B 1 42 ? -15.210 17.639 12.809 1.00 61.00 42 GLU B CA 9
ATOM 17391 C C . GLU B 1 42 ? -14.403 17.910 14.075 1.00 12.41 42 GLU B C 9
ATOM 17392 O O . GLU B 1 42 ? -14.153 19.062 14.429 1.00 50.41 42 GLU B O 9
ATOM 17404 N N . GLU B 1 43 ? -13.999 16.841 14.753 1.00 73.22 43 GLU B N 9
ATOM 17405 C CA . GLU B 1 43 ? -13.223 16.963 15.981 1.00 31.54 43 GLU B CA 9
ATOM 17406 C C . GLU B 1 43 ? -12.007 17.860 15.768 1.00 41.02 43 GLU B C 9
ATOM 17407 O O . GLU B 1 43 ? -11.608 18.606 16.662 1.00 72.12 43 GLU B O 9
ATOM 17419 N N . ALA B 1 44 ? -11.422 17.782 14.577 1.00 11.32 44 ALA B N 9
ATOM 17420 C CA . ALA B 1 44 ? -10.253 18.587 14.245 1.00 50.14 44 ALA B CA 9
ATOM 17421 C C . ALA B 1 44 ? -10.572 20.076 14.326 1.00 1.42 44 ALA B C 9
ATOM 17422 O O . ALA B 1 44 ? -9.843 20.844 14.954 1.00 22.22 44 ALA B O 9
ATOM 17429 N N . ALA B 1 45 ? -11.665 20.478 13.685 1.00 13.44 45 ALA B N 9
ATOM 17430 C CA . ALA B 1 45 ? -12.081 21.876 13.687 1.00 71.40 45 ALA B CA 9
ATOM 17431 C C . ALA B 1 45 ? -12.625 22.285 15.051 1.00 41.53 45 ALA B C 9
ATOM 17432 O O . ALA B 1 45 ? -12.597 23.462 15.414 1.00 33.20 45 ALA B O 9
ATOM 17439 N N . LYS B 1 46 ? -13.121 21.309 15.803 1.00 51.14 46 LYS B N 9
ATOM 17440 C CA . LYS B 1 46 ? -13.673 21.567 17.127 1.00 0.23 46 LYS B CA 9
ATOM 17441 C C . LYS B 1 46 ? -12.621 22.184 18.043 1.00 11.32 46 LYS B C 9
ATOM 17442 O O . LYS B 1 46 ? -12.853 23.224 18.661 1.00 32.45 46 LYS B O 9
ATOM 17461 N N . LYS B 1 47 ? -11.463 21.538 18.126 1.00 21.23 47 LYS B N 9
ATOM 17462 C CA . LYS B 1 47 ? -10.373 22.024 18.964 1.00 13.23 47 LYS B CA 9
ATOM 17463 C C . LYS B 1 47 ? -10.065 23.487 18.662 1.00 14.20 47 LYS B C 9
ATOM 17464 O O . LYS B 1 47 ? -9.633 24.234 19.539 1.00 3.14 47 LYS B O 9
ATOM 17483 N N . ALA B 1 48 ? -10.292 23.890 17.416 1.00 55.30 48 ALA B N 9
ATOM 17484 C CA . ALA B 1 48 ? -10.042 25.265 17.000 1.00 75.41 48 ALA B CA 9
ATOM 17485 C C . ALA B 1 48 ? -11.075 26.215 17.597 1.00 43.15 48 ALA B C 9
ATOM 17486 O O . ALA B 1 48 ? -10.755 27.348 17.954 1.00 64.12 48 ALA B O 9
ATOM 17493 N N . GLU B 1 49 ? -12.314 25.745 17.701 1.00 44.15 49 GLU B N 9
ATOM 17494 C CA . GLU B 1 49 ? -13.393 26.556 18.252 1.00 54.11 49 GLU B CA 9
ATOM 17495 C C . GLU B 1 49 ? -13.235 26.718 19.762 1.00 65.22 49 GLU B C 9
ATOM 17496 O O . GLU B 1 49 ? -13.589 27.753 20.325 1.00 1.43 49 GLU B O 9
ATOM 17508 N N . GLU B 1 50 ? -12.701 25.687 20.409 1.00 53.23 50 GLU B N 9
ATOM 17509 C CA . GLU B 1 50 ? -12.497 25.715 21.852 1.00 12.54 50 GLU B CA 9
ATOM 17510 C C . GLU B 1 50 ? -11.262 26.536 22.211 1.00 31.52 50 GLU B C 9
ATOM 17511 O O . GLU B 1 50 ? -11.209 27.171 23.265 1.00 15.31 50 GLU B O 9
ATOM 17523 N N . LEU B 1 51 ? -10.269 26.515 21.329 1.00 3.34 51 LEU B N 9
ATOM 17524 C CA . LEU B 1 51 ? -9.032 27.257 21.551 1.00 10.50 51 LEU B CA 9
ATOM 17525 C C . LEU B 1 51 ? -9.264 28.758 21.411 1.00 63.12 51 LEU B C 9
ATOM 17526 O O . LEU B 1 51 ? -8.570 29.564 22.030 1.00 11.41 51 LEU B O 9
ATOM 17542 N N . PHE B 1 52 ? -10.246 29.126 20.595 1.00 63.31 52 PHE B N 9
ATOM 17543 C CA . PHE B 1 52 ? -10.571 30.531 20.374 1.00 64.34 52 PHE B CA 9
ATOM 17544 C C . PHE B 1 52 ? -10.795 31.252 21.699 1.00 5.25 52 PHE B C 9
ATOM 17545 O O . PHE B 1 52 ? -10.485 32.436 21.835 1.00 74.32 52 PHE B O 9
ATOM 17562 N N . LYS B 1 53 ? -11.335 30.530 22.675 1.00 51.12 53 LYS B N 9
ATOM 17563 C CA . LYS B 1 53 ? -11.600 31.098 23.991 1.00 44.24 53 LYS B CA 9
ATOM 17564 C C . LYS B 1 53 ? -10.319 31.632 24.622 1.00 1.50 53 LYS B C 9
ATOM 17565 O O . LYS B 1 53 ? -10.266 32.778 25.071 1.00 45.20 53 LYS B O 9
ATOM 17584 N N . LEU B 1 54 ? -9.286 30.798 24.651 1.00 61.34 54 LEU B N 9
ATOM 17585 C CA . LEU B 1 54 ? -8.003 31.186 25.226 1.00 44.25 54 LEU B CA 9
ATOM 17586 C C . LEU B 1 54 ? -7.253 32.131 24.292 1.00 52.25 54 LEU B C 9
ATOM 17587 O O . LEU B 1 54 ? -6.652 33.111 24.735 1.00 75.14 54 LEU B O 9
ATOM 17603 N N . ALA B 1 55 ? -7.293 31.832 22.998 1.00 54.31 55 ALA B N 9
ATOM 17604 C CA . ALA B 1 55 ? -6.621 32.657 22.002 1.00 71.15 55 ALA B CA 9
ATOM 17605 C C . ALA B 1 55 ? -7.025 34.121 22.139 1.00 63.01 55 ALA B C 9
ATOM 17606 O O . ALA B 1 55 ? -6.251 35.020 21.813 1.00 53.21 55 ALA B O 9
ATOM 17613 N N . GLU B 1 56 ? -8.242 34.352 22.622 1.00 51.05 56 GLU B N 9
ATOM 17614 C CA . GLU B 1 56 ? -8.748 35.708 22.800 1.00 22.32 56 GLU B CA 9
ATOM 17615 C C . GLU B 1 56 ? -7.994 36.429 23.914 1.00 63.55 56 GLU B C 9
ATOM 17616 O O . GLU B 1 56 ? -7.616 37.591 23.770 1.00 22.11 56 GLU B O 9
ATOM 17628 N N . GLU B 1 57 ? -7.781 35.729 25.023 1.00 34.15 57 GLU B N 9
ATOM 17629 C CA . GLU B 1 57 ? -7.073 36.302 26.163 1.00 41.01 57 GLU B CA 9
ATOM 17630 C C . GLU B 1 57 ? -5.614 36.582 25.813 1.00 53.14 57 GLU B C 9
ATOM 17631 O O . GLU B 1 57 ? -4.976 37.449 26.411 1.00 72.32 57 GLU B O 9
ATOM 17643 N N . ARG B 1 58 ? -5.093 35.841 24.841 1.00 41.11 58 ARG B N 9
ATOM 17644 C CA . ARG B 1 58 ? -3.709 36.006 24.412 1.00 41.31 58 ARG B CA 9
ATOM 17645 C C . ARG B 1 58 ? -3.602 37.068 23.321 1.00 12.41 58 ARG B C 9
ATOM 17646 O O . ARG B 1 58 ? -2.623 37.814 23.261 1.00 10.42 58 ARG B O 9
ATOM 17667 N N . LEU B 1 59 ? -4.613 37.131 22.462 1.00 22.22 59 LEU B N 9
ATOM 17668 C CA . LEU B 1 59 ? -4.632 38.102 21.373 1.00 32.01 59 LEU B CA 9
ATOM 17669 C C . LEU B 1 59 ? -5.425 39.344 21.765 1.00 40.53 59 LEU B C 9
ATOM 17670 O O . LEU B 1 59 ? -5.939 40.062 20.907 1.00 5.44 59 LEU B O 9
ATOM 17686 N N . LYS B 1 60 ? -5.521 39.593 23.067 1.00 23.54 60 LYS B N 9
ATOM 17687 C CA . LYS B 1 60 ? -6.248 40.751 23.574 1.00 24.33 60 LYS B CA 9
ATOM 17688 C C . LYS B 1 60 ? -7.687 40.752 23.070 1.00 23.01 60 LYS B C 9
ATOM 17689 O O . LYS B 1 60 ? -8.115 39.829 22.376 1.00 2.04 60 LYS B O 9
ATOM 17708 N N . LYS B 1 61 ? -8.431 41.795 23.421 1.00 41.33 61 LYS B N 9
ATOM 17709 C CA . LYS B 1 61 ? -9.822 41.920 23.001 1.00 14.45 61 LYS B CA 9
ATOM 17710 C C . LYS B 1 61 ? -10.248 43.384 22.959 1.00 60.44 61 LYS B C 9
ATOM 17711 O O . LYS B 1 61 ? -11.430 43.702 23.105 1.00 31.45 61 LYS B O 9
ATOM 17730 N N . LEU B 1 62 ? -9.281 44.271 22.756 1.00 64.14 62 LEU B N 9
ATOM 17731 C CA . LEU B 1 62 ? -9.558 45.703 22.690 1.00 34.44 62 LEU B CA 9
ATOM 17732 C C . LEU B 1 62 ? -9.648 46.175 21.243 1.00 33.33 62 LEU B C 9
ATOM 17733 O O . LEU B 1 62 ? -9.301 47.313 20.928 1.00 12.14 62 LEU B O 9
ATOM 17749 N N . MET A 1 1 ? -9.212 -2.005 -3.010 1.00 24.32 1 MET A N 10
ATOM 17750 C CA . MET A 1 1 ? -9.242 -0.728 -3.712 1.00 14.41 1 MET A CA 10
ATOM 17751 C C . MET A 1 1 ? -9.936 0.339 -2.870 1.00 24.11 1 MET A C 10
ATOM 17752 O O . MET A 1 1 ? -10.933 0.066 -2.202 1.00 21.25 1 MET A O 10
ATOM 17766 N N . LYS A 1 2 ? -9.401 1.555 -2.906 1.00 71.23 2 LYS A N 10
ATOM 17767 C CA . LYS A 1 2 ? -9.968 2.663 -2.148 1.00 13.44 2 LYS A CA 10
ATOM 17768 C C . LYS A 1 2 ? -10.161 3.888 -3.036 1.00 11.31 2 LYS A C 10
ATOM 17769 O O . LYS A 1 2 ? -9.401 4.111 -3.979 1.00 21.54 2 LYS A O 10
ATOM 17788 N N . LYS A 1 3 ? -11.182 4.682 -2.729 1.00 22.54 3 LYS A N 10
ATOM 17789 C CA . LYS A 1 3 ? -11.474 5.886 -3.497 1.00 4.02 3 LYS A CA 10
ATOM 17790 C C . LYS A 1 3 ? -11.639 7.091 -2.577 1.00 10.33 3 LYS A C 10
ATOM 17791 O O . LYS A 1 3 ? -11.071 8.156 -2.824 1.00 14.34 3 LYS A O 10
ATOM 17810 N N . LEU A 1 4 ? -12.418 6.917 -1.515 1.00 30.31 4 LEU A N 10
ATOM 17811 C CA . LEU A 1 4 ? -12.657 7.990 -0.556 1.00 42.13 4 LEU A CA 10
ATOM 17812 C C . LEU A 1 4 ? -11.761 7.835 0.669 1.00 53.33 4 LEU A C 10
ATOM 17813 O O . LEU A 1 4 ? -11.443 8.814 1.345 1.00 63.25 4 LEU A O 10
ATOM 17829 N N . ARG A 1 5 ? -11.357 6.600 0.948 1.00 51.44 5 ARG A N 10
ATOM 17830 C CA . ARG A 1 5 ? -10.497 6.318 2.091 1.00 73.35 5 ARG A CA 10
ATOM 17831 C C . ARG A 1 5 ? -9.094 6.875 1.866 1.00 35.44 5 ARG A C 10
ATOM 17832 O O . ARG A 1 5 ? -8.584 7.642 2.682 1.00 61.23 5 ARG A O 10
ATOM 17853 N N . GLU A 1 6 ? -8.478 6.482 0.756 1.00 23.22 6 GLU A N 10
ATOM 17854 C CA . GLU A 1 6 ? -7.134 6.941 0.427 1.00 44.25 6 GLU A CA 10
ATOM 17855 C C . GLU A 1 6 ? -7.063 8.465 0.432 1.00 1.52 6 GLU A C 10
ATOM 17856 O O . GLU A 1 6 ? -6.083 9.049 0.894 1.00 51.41 6 GLU A O 10
ATOM 17868 N N . GLU A 1 7 ? -8.109 9.103 -0.085 1.00 22.40 7 GLU A N 10
ATOM 17869 C CA . GLU A 1 7 ? -8.164 10.559 -0.141 1.00 34.43 7 GLU A CA 10
ATOM 17870 C C . GLU A 1 7 ? -8.371 11.149 1.251 1.00 33.12 7 GLU A C 10
ATOM 17871 O O . GLU A 1 7 ? -7.899 12.246 1.548 1.00 24.54 7 GLU A O 10
ATOM 17883 N N . ALA A 1 8 ? -9.081 10.413 2.100 1.00 55.00 8 ALA A N 10
ATOM 17884 C CA . ALA A 1 8 ? -9.350 10.862 3.460 1.00 32.14 8 ALA A CA 10
ATOM 17885 C C . ALA A 1 8 ? -8.053 11.140 4.213 1.00 53.01 8 ALA A C 10
ATOM 17886 O O . ALA A 1 8 ? -7.895 12.195 4.826 1.00 4.12 8 ALA A O 10
ATOM 17893 N N . ALA A 1 9 ? -7.129 10.186 4.162 1.00 10.52 9 ALA A N 10
ATOM 17894 C CA . ALA A 1 9 ? -5.846 10.330 4.838 1.00 24.11 9 ALA A CA 10
ATOM 17895 C C . ALA A 1 9 ? -5.091 11.553 4.329 1.00 44.11 9 ALA A C 10
ATOM 17896 O O . ALA A 1 9 ? -4.389 12.223 5.087 1.00 14.23 9 ALA A O 10
ATOM 17903 N N . LYS A 1 10 ? -5.238 11.839 3.040 1.00 63.13 10 LYS A N 10
ATOM 17904 C CA . LYS A 1 10 ? -4.570 12.982 2.428 1.00 75.01 10 LYS A CA 10
ATOM 17905 C C . LYS A 1 10 ? -5.188 14.292 2.905 1.00 15.34 10 LYS A C 10
ATOM 17906 O O . LYS A 1 10 ? -4.492 15.294 3.072 1.00 10.45 10 LYS A O 10
ATOM 17925 N N . LEU A 1 11 ? -6.499 14.278 3.125 1.00 64.33 11 LEU A N 10
ATOM 17926 C CA . LEU A 1 11 ? -7.210 15.465 3.585 1.00 75.01 11 LEU A CA 10
ATOM 17927 C C . LEU A 1 11 ? -6.631 15.971 4.902 1.00 44.33 11 LEU A C 10
ATOM 17928 O O . LEU A 1 11 ? -6.647 17.171 5.179 1.00 61.20 11 LEU A O 10
ATOM 17944 N N . PHE A 1 12 ? -6.117 15.049 5.709 1.00 4.53 12 PHE A N 10
ATOM 17945 C CA . PHE A 1 12 ? -5.530 15.402 6.997 1.00 40.42 12 PHE A CA 10
ATOM 17946 C C . PHE A 1 12 ? -4.354 16.358 6.815 1.00 33.12 12 PHE A C 10
ATOM 17947 O O . PHE A 1 12 ? -4.043 17.151 7.703 1.00 33.22 12 PHE A O 10
ATOM 17964 N N . GLU A 1 13 ? -3.705 16.275 5.658 1.00 30.31 13 GLU A N 10
ATOM 17965 C CA . GLU A 1 13 ? -2.563 17.131 5.361 1.00 62.14 13 GLU A CA 10
ATOM 17966 C C . GLU A 1 13 ? -3.017 18.554 5.046 1.00 25.42 13 GLU A C 10
ATOM 17967 O O . GLU A 1 13 ? -2.311 19.519 5.337 1.00 70.13 13 GLU A O 10
ATOM 17979 N N . GLU A 1 14 ? -4.199 18.673 4.450 1.00 3.31 14 GLU A N 10
ATOM 17980 C CA . GLU A 1 14 ? -4.746 19.978 4.095 1.00 63.51 14 GLU A CA 10
ATOM 17981 C C . GLU A 1 14 ? -4.799 20.895 5.313 1.00 53.20 14 GLU A C 10
ATOM 17982 O O . GLU A 1 14 ? -4.553 22.097 5.209 1.00 21.21 14 GLU A O 10
ATOM 17994 N N . TRP A 1 15 ? -5.123 20.320 6.465 1.00 11.03 15 TRP A N 10
ATOM 17995 C CA . TRP A 1 15 ? -5.210 21.086 7.704 1.00 61.23 15 TRP A CA 10
ATOM 17996 C C . TRP A 1 15 ? -3.845 21.639 8.098 1.00 11.41 15 TRP A C 10
ATOM 17997 O O . TRP A 1 15 ? -3.698 22.836 8.348 1.00 43.04 15 TRP A O 10
ATOM 18018 N N . LYS A 1 16 ? -2.849 20.762 8.152 1.00 3.15 16 LYS A N 10
ATOM 18019 C CA . LYS A 1 16 ? -1.495 21.163 8.515 1.00 4.11 16 LYS A CA 10
ATOM 18020 C C . LYS A 1 16 ? -0.920 22.132 7.486 1.00 20.43 16 LYS A C 10
ATOM 18021 O O . LYS A 1 16 ? -0.146 23.027 7.825 1.00 24.44 16 LYS A O 10
ATOM 18040 N N . LYS A 1 17 ? -1.305 21.948 6.228 1.00 71.11 17 LYS A N 10
ATOM 18041 C CA . LYS A 1 17 ? -0.831 22.807 5.149 1.00 20.41 17 LYS A CA 10
ATOM 18042 C C . LYS A 1 17 ? -1.090 24.275 5.469 1.00 1.41 17 LYS A C 10
ATOM 18043 O O . LYS A 1 17 ? -0.184 25.106 5.395 1.00 3.54 17 LYS A O 10
ATOM 18062 N N . LEU A 1 18 ? -2.331 24.589 5.826 1.00 64.44 18 LEU A N 10
ATOM 18063 C CA . LEU A 1 18 ? -2.708 25.958 6.159 1.00 74.32 18 LEU A CA 10
ATOM 18064 C C . LEU A 1 18 ? -2.197 26.342 7.544 1.00 74.13 18 LEU A C 10
ATOM 18065 O O . LEU A 1 18 ? -1.973 27.518 7.829 1.00 32.31 18 LEU A O 10
ATOM 18081 N N . ALA A 1 19 ? -2.014 25.342 8.399 1.00 25.24 19 ALA A N 10
ATOM 18082 C CA . ALA A 1 19 ? -1.525 25.575 9.753 1.00 63.53 19 ALA A CA 10
ATOM 18083 C C . ALA A 1 19 ? -0.109 26.140 9.735 1.00 24.13 19 ALA A C 10
ATOM 18084 O O . ALA A 1 19 ? 0.200 27.085 10.460 1.00 43.43 19 ALA A O 10
ATOM 18091 N N . GLU A 1 20 ? 0.747 25.554 8.904 1.00 45.10 20 GLU A N 10
ATOM 18092 C CA . GLU A 1 20 ? 2.132 26.000 8.795 1.00 75.13 20 GLU A CA 10
ATOM 18093 C C . GLU A 1 20 ? 2.201 27.447 8.314 1.00 32.51 20 GLU A C 10
ATOM 18094 O O . GLU A 1 20 ? 2.926 28.264 8.879 1.00 43.32 20 GLU A O 10
ATOM 18106 N N . GLU A 1 21 ? 1.441 27.753 7.267 1.00 10.22 21 GLU A N 10
ATOM 18107 C CA . GLU A 1 21 ? 1.417 29.100 6.710 1.00 45.52 21 GLU A CA 10
ATOM 18108 C C . GLU A 1 21 ? 0.885 30.102 7.730 1.00 3.35 21 GLU A C 10
ATOM 18109 O O . GLU A 1 21 ? 1.275 31.270 7.732 1.00 61.53 21 GLU A O 10
ATOM 18121 N N . ALA A 1 22 ? -0.008 29.637 8.597 1.00 33.02 22 ALA A N 10
ATOM 18122 C CA . ALA A 1 22 ? -0.593 30.491 9.624 1.00 73.43 22 ALA A CA 10
ATOM 18123 C C . ALA A 1 22 ? 0.454 30.913 10.649 1.00 73.22 22 ALA A C 10
ATOM 18124 O O . ALA A 1 22 ? 0.382 32.006 11.208 1.00 4.54 22 ALA A O 10
ATOM 18131 N N . ALA A 1 23 ? 1.425 30.038 10.891 1.00 52.25 23 ALA A N 10
ATOM 18132 C CA . ALA A 1 23 ? 2.487 30.321 11.848 1.00 41.55 23 ALA A CA 10
ATOM 18133 C C . ALA A 1 23 ? 3.310 31.529 11.412 1.00 4.14 23 ALA A C 10
ATOM 18134 O O . ALA A 1 23 ? 3.853 32.256 12.245 1.00 44.04 23 ALA A O 10
ATOM 18141 N N . LYS A 1 24 ? 3.400 31.738 10.103 1.00 32.42 24 LYS A N 10
ATOM 18142 C CA . LYS A 1 24 ? 4.156 32.858 9.556 1.00 25.43 24 LYS A CA 10
ATOM 18143 C C . LYS A 1 24 ? 3.445 34.179 9.828 1.00 40.21 24 LYS A C 10
ATOM 18144 O O . LYS A 1 24 ? 4.080 35.182 10.158 1.00 63.40 24 LYS A O 10
ATOM 18163 N N . LEU A 1 25 ? 2.124 34.174 9.689 1.00 50.24 25 LEU A N 10
ATOM 18164 C CA . LEU A 1 25 ? 1.326 35.373 9.921 1.00 75.23 25 LEU A CA 10
ATOM 18165 C C . LEU A 1 25 ? 1.392 35.796 11.385 1.00 54.14 25 LEU A C 10
ATOM 18166 O O . LEU A 1 25 ? 1.392 36.987 11.698 1.00 12.33 25 LEU A O 10
ATOM 18182 N N . LEU A 1 26 ? 1.450 34.814 12.277 1.00 74.31 26 LEU A N 10
ATOM 18183 C CA . LEU A 1 26 ? 1.519 35.084 13.709 1.00 74.11 26 LEU A CA 10
ATOM 18184 C C . LEU A 1 26 ? 2.853 35.723 14.079 1.00 41.44 26 LEU A C 10
ATOM 18185 O O . LEU A 1 26 ? 2.916 36.590 14.950 1.00 41.12 26 LEU A O 10
ATOM 18201 N N . GLU A 1 27 ? 3.917 35.291 13.409 1.00 73.24 27 GLU A N 10
ATOM 18202 C CA . GLU A 1 27 ? 5.250 35.823 13.667 1.00 74.13 27 GLU A CA 10
ATOM 18203 C C . GLU A 1 27 ? 5.619 36.888 12.638 1.00 13.22 27 GLU A C 10
ATOM 18204 O O . GLU A 1 27 ? 6.785 37.253 12.498 1.00 41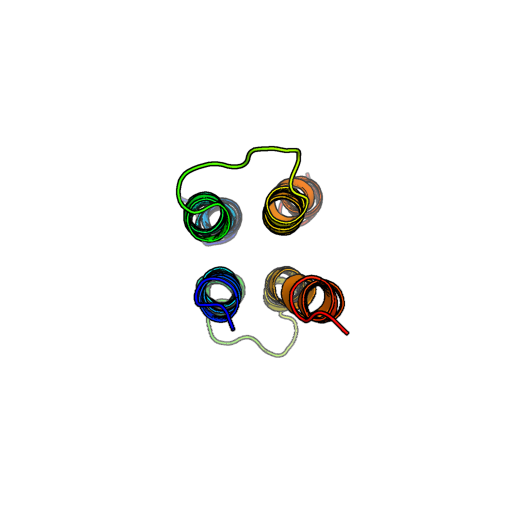.41 27 GLU A O 10
ATOM 18216 N N . GLY A 1 28 ? 4.615 37.382 11.920 1.00 14.52 28 GLY A N 10
ATOM 18217 C CA . GLY A 1 28 ? 4.853 38.400 10.913 1.00 22.03 28 GLY A CA 10
ATOM 18218 C C . GLY A 1 28 ? 5.161 39.755 11.520 1.00 73.23 28 GLY A C 10
ATOM 18219 O O . GLY A 1 28 ? 6.284 40.246 11.422 1.00 64.13 28 GLY A O 10
ATOM 18223 N N . GLY A 1 29 ? 4.158 40.362 12.148 1.00 41.05 29 GLY A N 10
ATOM 18224 C CA . GLY A 1 29 ? 4.347 41.664 12.761 1.00 31.51 29 GLY A CA 10
ATOM 18225 C C . GLY A 1 29 ? 4.578 41.572 14.256 1.00 21.44 29 GLY A C 10
ATOM 18226 O O . GLY A 1 29 ? 4.401 42.550 14.980 1.00 14.24 29 GLY A O 10
ATOM 18230 N N . GLY A 1 30 ? 4.974 40.390 14.721 1.00 3.40 30 GLY A N 10
ATOM 18231 C CA . GLY A 1 30 ? 5.222 40.196 16.138 1.00 74.43 30 GLY A CA 10
ATOM 18232 C C . GLY A 1 30 ? 6.144 39.024 16.409 1.00 33.45 30 GLY A C 10
ATOM 18233 O O . GLY A 1 30 ? 5.716 37.870 16.390 1.00 53.40 30 GLY A O 10
ATOM 18237 N N . GLY A 1 31 ? 7.415 39.319 16.662 1.00 3.04 31 GLY A N 10
ATOM 18238 C CA . GLY A 1 31 ? 8.381 38.270 16.934 1.00 52.04 31 GLY A CA 10
ATOM 18239 C C . GLY A 1 31 ? 9.616 38.788 17.644 1.00 15.10 31 GLY A C 10
ATOM 18240 O O . GLY A 1 31 ? 10.678 38.923 17.039 1.00 70.24 31 GLY A O 10
ATOM 18244 N N . GLY A 1 32 ? 9.475 39.081 18.933 1.00 5.44 32 GLY A N 10
ATOM 18245 C CA . GLY A 1 32 ? 10.596 39.586 19.705 1.00 11.22 32 GLY A CA 10
ATOM 18246 C C . GLY A 1 32 ? 10.468 39.277 21.184 1.00 71.24 32 GLY A C 10
ATOM 18247 O O . GLY A 1 32 ? 10.824 40.096 22.030 1.00 63.25 32 GLY A O 10
ATOM 18251 N N . GLY A 1 33 ? 9.955 38.090 21.496 1.00 4.43 33 GLY A N 10
ATOM 18252 C CA . GLY A 1 33 ? 9.788 37.697 22.883 1.00 24.41 33 GLY A CA 10
ATOM 18253 C C . GLY A 1 33 ? 9.675 36.194 23.050 1.00 51.34 33 GLY A C 10
ATOM 18254 O O . GLY A 1 33 ? 10.537 35.445 22.592 1.00 0.14 33 GLY A O 10
ATOM 18258 N N . GLY A 1 34 ? 8.608 35.752 23.708 1.00 12.14 34 GLY A N 10
ATOM 18259 C CA . GLY A 1 34 ? 8.405 34.331 23.924 1.00 4.42 34 GLY A CA 10
ATOM 18260 C C . GLY A 1 34 ? 8.019 33.601 22.653 1.00 3.23 34 GLY A C 10
ATOM 18261 O O . GLY A 1 34 ? 8.412 32.454 22.444 1.00 11.13 34 GLY A O 10
ATOM 18265 N N . GLY A 1 35 ? 7.245 34.267 21.802 1.00 43.15 35 GLY A N 10
ATOM 18266 C CA . GLY A 1 35 ? 6.817 33.658 20.556 1.00 61.30 35 GLY A CA 10
ATOM 18267 C C . GLY A 1 35 ? 5.885 32.483 20.776 1.00 63.52 35 GLY A C 10
ATOM 18268 O O . GLY A 1 35 ? 5.914 31.510 20.022 1.00 5.31 35 GLY A O 10
ATOM 18272 N N . GLU A 1 36 ? 5.057 32.571 21.812 1.00 5.32 36 GLU A N 10
ATOM 18273 C CA . GLU A 1 36 ? 4.115 31.505 22.130 1.00 60.12 36 GLU A CA 10
ATOM 18274 C C . GLU A 1 36 ? 3.133 31.287 20.982 1.00 22.11 36 GLU A C 10
ATOM 18275 O O . GLU A 1 36 ? 2.673 30.169 20.748 1.00 72.34 36 GLU A O 10
ATOM 18287 N N . LEU A 1 37 ? 2.816 32.363 20.270 1.00 25.21 37 LEU A N 10
ATOM 18288 C CA . LEU A 1 37 ? 1.889 32.291 19.147 1.00 72.25 37 LEU A CA 10
ATOM 18289 C C . LEU A 1 37 ? 2.368 31.281 18.109 1.00 72.22 37 LEU A C 10
ATOM 18290 O O . LEU A 1 37 ? 1.563 30.657 17.418 1.00 52.23 37 LEU A O 10
ATOM 18306 N N . MET A 1 38 ? 3.684 31.124 18.007 1.00 75.51 38 MET A N 10
ATOM 18307 C CA . MET A 1 38 ? 4.269 30.186 17.056 1.00 44.13 38 MET A CA 10
ATOM 18308 C C . MET A 1 38 ? 4.085 28.747 17.527 1.00 55.14 38 MET A C 10
ATOM 18309 O O . MET A 1 38 ? 3.954 27.830 16.716 1.00 32.40 38 MET A O 10
ATOM 18323 N N . LYS A 1 39 ? 4.075 28.556 18.841 1.00 11.14 39 LYS A N 10
ATOM 18324 C CA . LYS A 1 39 ? 3.905 27.229 19.421 1.00 2.01 39 LYS A CA 10
ATOM 18325 C C . LYS A 1 39 ? 2.446 26.791 19.359 1.00 74.44 39 LYS A C 10
ATOM 18326 O O . LYS A 1 39 ? 2.149 25.604 19.214 1.00 71.21 39 LYS A O 10
ATOM 18345 N N . LEU A 1 40 ? 1.538 27.755 19.467 1.00 60.51 40 LEU A N 10
ATOM 18346 C CA . LEU A 1 40 ? 0.108 27.468 19.421 1.00 63.00 40 LEU A CA 10
ATOM 18347 C C . LEU A 1 40 ? -0.263 26.758 18.123 1.00 54.41 40 LEU A C 10
ATOM 18348 O O . LEU A 1 40 ? -0.956 25.740 18.137 1.00 64.21 40 LEU A O 10
ATOM 18364 N N . CYS A 1 41 ? 0.202 27.302 17.004 1.00 62.33 41 CYS A N 10
ATOM 18365 C CA . CYS A 1 41 ? -0.080 26.720 15.696 1.00 32.33 41 CYS A CA 10
ATOM 18366 C C . CYS A 1 41 ? 0.633 25.382 15.531 1.00 20.43 41 CYS A C 10
ATOM 18367 O O . CYS A 1 41 ? 0.036 24.400 15.089 1.00 5.43 41 CYS A O 10
ATOM 18375 N N . GLU A 1 42 ? 1.913 25.351 15.888 1.00 2.23 42 GLU A N 10
ATOM 18376 C CA . GLU A 1 42 ? 2.708 24.134 15.777 1.00 71.30 42 GLU A CA 10
ATOM 18377 C C . GLU A 1 42 ? 2.065 22.991 16.558 1.00 51.03 42 GLU A C 10
ATOM 18378 O O . GLU A 1 42 ? 1.968 21.868 16.065 1.00 34.44 42 GLU A O 10
ATOM 18390 N N . GLU A 1 43 ? 1.628 23.288 17.778 1.00 65.31 43 GLU A N 10
ATOM 18391 C CA . GLU A 1 43 ? 0.996 22.285 18.627 1.00 3.01 43 GLU A CA 10
ATOM 18392 C C . GLU A 1 43 ? -0.231 21.689 17.944 1.00 61.33 43 GLU A C 10
ATOM 18393 O O . GLU A 1 43 ? -0.392 20.470 17.886 1.00 5.03 43 GLU A O 10
ATOM 18405 N N . ALA A 1 44 ? -1.094 22.557 17.428 1.00 51.54 44 ALA A N 10
ATOM 18406 C CA . ALA A 1 44 ? -2.306 22.118 16.747 1.00 22.21 44 ALA A CA 10
ATOM 18407 C C . ALA A 1 44 ? -1.980 21.139 15.624 1.00 32.11 44 ALA A C 10
ATOM 18408 O O . ALA A 1 44 ? -2.702 20.166 15.408 1.00 63.32 44 ALA A O 10
ATOM 18415 N N . ALA A 1 45 ? -0.890 21.404 14.912 1.00 61.11 45 ALA A N 10
ATOM 18416 C CA . ALA A 1 45 ? -0.469 20.545 13.812 1.00 44.31 45 ALA A CA 10
ATOM 18417 C C . ALA A 1 45 ? 0.096 19.227 14.330 1.00 61.12 45 ALA A C 10
ATOM 18418 O O . ALA A 1 45 ? 0.019 18.199 13.656 1.00 5.23 45 ALA A O 10
ATOM 18425 N N . LYS A 1 46 ? 0.664 19.263 15.530 1.00 4.14 46 LYS A N 10
ATOM 18426 C CA . LYS A 1 46 ? 1.242 18.071 16.140 1.00 2.30 46 LYS A CA 10
ATOM 18427 C C . LYS A 1 46 ? 0.164 17.032 16.432 1.00 3.41 46 LYS A C 10
ATOM 18428 O O . LYS A 1 46 ? 0.388 15.831 16.281 1.00 53.13 46 LYS A O 10
ATOM 18447 N N . LYS A 1 47 ? -1.006 17.502 16.850 1.00 11.33 47 LYS A N 10
ATOM 18448 C CA . LYS A 1 47 ? -2.121 16.615 17.161 1.00 25.01 47 LYS A CA 10
ATOM 18449 C C . LYS A 1 47 ? -2.495 15.767 15.950 1.00 60.03 47 LYS A C 10
ATOM 18450 O O . LYS A 1 47 ? -2.921 14.621 16.090 1.00 11.14 47 LYS A O 10
ATOM 18469 N N . ALA A 1 48 ? -2.332 16.337 14.760 1.00 4.35 48 ALA A N 10
ATOM 18470 C CA . ALA A 1 48 ? -2.649 15.632 13.525 1.00 52.20 48 ALA A CA 10
ATOM 18471 C C . ALA A 1 48 ? -1.793 14.380 13.372 1.00 65.02 48 ALA A C 10
ATOM 18472 O O . ALA A 1 48 ? -2.214 13.400 12.758 1.00 50.52 48 ALA A O 10
ATOM 18479 N N . GLU A 1 49 ? -0.588 14.420 13.933 1.00 32.15 49 GLU A N 10
ATOM 18480 C CA . GLU A 1 49 ? 0.328 13.288 13.857 1.00 75.21 49 GLU A CA 10
ATOM 18481 C C . GLU A 1 49 ? -0.195 12.109 14.673 1.00 0.23 49 GLU A C 10
ATOM 18482 O O . GLU A 1 49 ? 0.016 10.951 14.315 1.00 52.23 49 GLU A O 10
ATOM 18494 N N . GLU A 1 50 ? -0.877 12.414 15.773 1.00 41.51 50 GLU A N 10
ATOM 18495 C CA . GLU A 1 50 ? -1.428 11.381 16.641 1.00 71.51 50 GLU A CA 10
ATOM 18496 C C . GLU A 1 50 ? -2.701 10.789 16.042 1.00 11.21 50 GLU A C 10
ATOM 18497 O O . GLU A 1 50 ? -3.004 9.611 16.238 1.00 41.44 50 GLU A O 10
ATOM 18509 N N . LEU A 1 51 ? -3.443 11.615 15.312 1.00 32.25 51 LEU A N 10
ATOM 18510 C CA . LEU A 1 51 ? -4.685 11.175 14.685 1.00 45.13 51 LEU A CA 10
ATOM 18511 C C . LEU A 1 51 ? -4.400 10.257 13.500 1.00 33.13 51 LEU A C 10
ATOM 18512 O O . LEU A 1 51 ? -5.140 9.306 13.247 1.00 23.54 51 LEU A O 10
ATOM 18528 N N . PHE A 1 52 ? -3.323 10.547 12.778 1.00 0.24 52 PHE A N 10
ATOM 18529 C CA . PHE A 1 52 ? -2.940 9.747 11.621 1.00 22.01 52 PHE A CA 10
ATOM 18530 C C . PHE A 1 52 ? -2.705 8.293 12.019 1.00 34.31 52 PHE A C 10
ATOM 18531 O O . PHE A 1 52 ? -2.970 7.374 11.243 1.00 22.02 52 PHE A O 10
ATOM 18548 N N . LYS A 1 53 ? -2.207 8.091 13.234 1.00 44.10 53 LYS A N 10
ATOM 18549 C CA . LYS A 1 53 ? -1.936 6.750 13.738 1.00 72.33 53 LYS A CA 10
ATOM 18550 C C . LYS A 1 53 ? -3.227 5.946 13.866 1.00 5.53 53 LYS A C 10
ATOM 18551 O O . LYS A 1 53 ? -3.264 4.758 13.546 1.00 74.32 53 LYS A O 10
ATOM 18570 N N . LEU A 1 54 ? -4.282 6.603 14.335 1.00 30.55 54 LEU A N 10
ATOM 18571 C CA . LEU A 1 54 ? -5.576 5.950 14.505 1.00 65.42 54 LEU A CA 10
ATOM 18572 C C . LEU A 1 54 ? -6.287 5.794 13.164 1.00 2.45 54 LEU A C 10
ATOM 18573 O O . LEU A 1 54 ? -6.787 4.719 12.837 1.00 63.32 54 LEU A O 10
ATOM 18589 N N . ALA A 1 55 ? -6.326 6.876 12.393 1.00 72.43 55 ALA A N 10
ATOM 18590 C CA . ALA A 1 55 ? -6.972 6.858 11.086 1.00 12.41 55 ALA A CA 10
ATOM 18591 C C . ALA A 1 55 ? -6.392 5.760 10.201 1.00 33.15 55 ALA A C 10
ATOM 18592 O O . ALA A 1 55 ? -7.070 5.243 9.314 1.00 13.21 55 ALA A O 10
ATOM 18599 N N . GLU A 1 56 ? -5.134 5.409 10.449 1.00 33.05 56 GLU A N 10
ATOM 18600 C CA . GLU A 1 56 ? -4.464 4.373 9.673 1.00 21.52 56 GLU A CA 10
ATOM 18601 C C . GLU A 1 56 ? -4.941 2.985 10.092 1.00 20.21 56 GLU A C 10
ATOM 18602 O O . GLU A 1 56 ? -5.039 2.077 9.268 1.00 71.43 56 GLU A O 10
ATOM 18614 N N . GLU A 1 57 ? -5.235 2.830 11.379 1.00 13.12 57 GLU A N 10
ATOM 18615 C CA . GLU A 1 57 ? -5.701 1.553 11.908 1.00 44.14 57 GLU A CA 10
ATOM 18616 C C . GLU A 1 57 ? -7.171 1.327 11.569 1.00 53.53 57 GLU A C 10
ATOM 18617 O O . GLU A 1 57 ? -7.630 0.189 11.477 1.00 35.12 57 GLU A O 10
ATOM 18629 N N . ARG A 1 58 ? -7.904 2.421 11.384 1.00 33.43 58 ARG A N 10
ATOM 18630 C CA . ARG A 1 58 ? -9.323 2.343 11.058 1.00 70.14 58 ARG A CA 10
ATOM 18631 C C . ARG A 1 58 ? -9.528 2.214 9.551 1.00 23.50 58 ARG A C 10
ATOM 18632 O O . ARG A 1 58 ? -10.424 1.502 9.094 1.00 4.21 58 ARG A O 10
ATOM 18653 N N . LEU A 1 59 ? -8.692 2.906 8.784 1.00 33.53 59 LEU A N 10
ATOM 18654 C CA . LEU A 1 59 ? -8.781 2.869 7.329 1.00 73.24 59 LEU A CA 10
ATOM 18655 C C . LEU A 1 59 ? -7.720 1.944 6.741 1.00 2.24 59 LEU A C 10
ATOM 18656 O O . LEU A 1 59 ? -7.322 2.093 5.586 1.00 62.32 59 LEU A O 10
ATOM 18672 N N . LYS A 1 60 ? -7.266 0.988 7.544 1.00 30.33 60 LYS A N 10
ATOM 18673 C CA . LYS A 1 60 ? -6.253 0.035 7.105 1.00 52.55 60 LYS A CA 10
ATOM 18674 C C . LYS A 1 60 ? -5.927 -0.962 8.211 1.00 33.33 60 LYS A C 10
ATOM 18675 O O . LYS A 1 60 ? -5.711 -0.581 9.362 1.00 42.43 60 LYS A O 10
ATOM 18694 N N . LYS A 1 61 ? -5.893 -2.242 7.856 1.00 23.24 61 LYS A N 10
ATOM 18695 C CA . LYS A 1 61 ? -5.590 -3.296 8.818 1.00 13.53 61 LYS A CA 10
ATOM 18696 C C . LYS A 1 61 ? -4.089 -3.387 9.071 1.00 1.44 61 LYS A C 10
ATOM 18697 O O . LYS A 1 61 ? -3.640 -3.371 10.218 1.00 13.05 61 LYS A O 10
ATOM 18716 N N . LEU A 1 62 ? -3.317 -3.480 7.995 1.00 62.35 62 LEU A N 10
ATOM 18717 C CA . LEU A 1 62 ? -1.865 -3.572 8.100 1.00 64.11 62 LEU A CA 10
ATOM 18718 C C . LEU A 1 62 ? -1.193 -2.389 7.411 1.00 43.22 62 LEU A C 10
ATOM 18719 O O . LEU A 1 62 ? -1.495 -1.245 7.747 1.00 33.01 62 LEU A O 10
ATOM 18735 N N . MET B 1 1 ? 2.716 46.749 11.985 1.00 4.52 1 MET B N 10
ATOM 18736 C CA . MET B 1 1 ? 2.988 46.590 13.409 1.00 22.30 1 MET B CA 10
ATOM 18737 C C . MET B 1 1 ? 1.773 46.986 14.242 1.00 23.21 1 MET B C 10
ATOM 18738 O O . MET B 1 1 ? 1.908 47.435 15.381 1.00 71.23 1 MET B O 10
ATOM 18752 N N . LYS B 1 2 ? 0.587 46.817 13.668 1.00 41.23 2 LYS B N 10
ATOM 18753 C CA . LYS B 1 2 ? -0.652 47.156 14.357 1.00 73.11 2 LYS B CA 10
ATOM 18754 C C . LYS B 1 2 ? -1.843 46.452 13.713 1.00 3.21 2 LYS B C 10
ATOM 18755 O O . LYS B 1 2 ? -1.769 46.007 12.567 1.00 0.44 2 LYS B O 10
ATOM 18774 N N . LYS B 1 3 ? -2.940 46.356 14.456 1.00 20.11 3 LYS B N 10
ATOM 18775 C CA . LYS B 1 3 ? -4.148 45.709 13.958 1.00 41.25 3 LYS B CA 10
ATOM 18776 C C . LYS B 1 3 ? -3.852 44.285 13.498 1.00 54.00 3 LYS B C 10
ATOM 18777 O O . LYS B 1 3 ? -4.551 43.740 12.642 1.00 50.50 3 LYS B O 10
ATOM 18796 N N . LEU B 1 4 ? -2.815 43.686 14.072 1.00 0.33 4 LEU B N 10
ATOM 18797 C CA . LEU B 1 4 ? -2.428 42.324 13.723 1.00 71.14 4 LEU B CA 10
ATOM 18798 C C . LEU B 1 4 ? -3.230 41.306 14.528 1.00 4.42 4 LEU B C 10
ATOM 18799 O O . LEU B 1 4 ? -3.442 40.178 14.085 1.00 30.41 4 LEU B O 10
ATOM 18815 N N . ARG B 1 5 ? -3.674 41.715 15.712 1.00 22.54 5 ARG B N 10
ATOM 18816 C CA . ARG B 1 5 ? -4.453 40.839 16.579 1.00 30.13 5 ARG B CA 10
ATOM 18817 C C . ARG B 1 5 ? -5.742 40.400 15.891 1.00 32.32 5 ARG B C 10
ATOM 18818 O O . ARG B 1 5 ? -6.200 39.272 16.073 1.00 14.30 5 ARG B O 10
ATOM 18839 N N . GLU B 1 6 ? -6.321 41.299 15.101 1.00 34.45 6 GLU B N 10
ATOM 18840 C CA . GLU B 1 6 ? -7.558 41.003 14.388 1.00 52.42 6 GLU B CA 10
ATOM 18841 C C . GLU B 1 6 ? -7.331 39.931 13.326 1.00 11.02 6 GLU B C 10
ATOM 18842 O O . GLU B 1 6 ? -8.221 39.132 13.037 1.00 60.02 6 GLU B O 10
ATOM 18854 N N . GLU B 1 7 ? -6.133 39.922 12.750 1.00 73.34 7 GLU B N 10
ATOM 18855 C CA . GLU B 1 7 ? -5.790 38.949 11.719 1.00 21.21 7 GLU B CA 10
ATOM 18856 C C . GLU B 1 7 ? -5.562 37.568 12.328 1.00 0.44 7 GLU B C 10
ATOM 18857 O O . GLU B 1 7 ? -5.890 36.549 11.722 1.00 30.03 7 GLU B O 10
ATOM 18869 N N . ALA B 1 8 ? -4.997 37.545 13.531 1.00 31.01 8 ALA B N 10
ATOM 18870 C CA . ALA B 1 8 ? -4.726 36.291 14.224 1.00 53.34 8 ALA B CA 10
ATOM 18871 C C . ALA B 1 8 ? -6.016 35.524 14.494 1.00 61.44 8 ALA B C 10
ATOM 18872 O O . ALA B 1 8 ? -6.086 34.314 14.277 1.00 13.25 8 ALA B O 10
ATOM 18879 N N . ALA B 1 9 ? -7.034 36.234 14.968 1.00 41.31 9 ALA B N 10
ATOM 18880 C CA . ALA B 1 9 ? -8.321 35.620 15.266 1.00 34.51 9 ALA B CA 10
ATOM 18881 C C . ALA B 1 9 ? -8.931 34.989 14.019 1.00 41.14 9 ALA B C 10
ATOM 18882 O O . ALA B 1 9 ? -9.480 33.888 14.071 1.00 12.53 9 ALA B O 10
ATOM 18889 N N . LYS B 1 10 ? -8.831 35.694 12.896 1.00 33.35 10 LYS B N 10
ATOM 18890 C CA . LYS B 1 10 ? -9.372 35.204 11.634 1.00 31.52 10 LYS B CA 10
ATOM 18891 C C . LYS B 1 10 ? -8.525 34.059 11.087 1.00 1.12 10 LYS B C 10
ATOM 18892 O O . LYS B 1 10 ? -9.043 33.134 10.460 1.00 52.31 10 LYS B O 10
ATOM 18911 N N . LEU B 1 11 ? -7.221 34.126 11.330 1.00 44.44 11 LEU B N 10
ATOM 18912 C CA . LEU B 1 11 ? -6.301 33.095 10.862 1.00 33.54 11 LEU B CA 10
ATOM 18913 C C . LEU B 1 11 ? -6.779 31.709 11.284 1.00 62.51 11 LEU B C 10
ATOM 18914 O O . LEU B 1 11 ? -6.654 30.742 10.531 1.00 11.05 11 LEU B O 10
ATOM 18930 N N . PHE B 1 12 ? -7.328 31.619 12.491 1.00 42.22 12 PHE B N 10
ATOM 18931 C CA . PHE B 1 12 ? -7.826 30.352 13.012 1.00 23.43 12 PHE B CA 10
ATOM 18932 C C . PHE B 1 12 ? -8.947 29.805 12.134 1.00 55.20 12 PHE B C 10
ATOM 18933 O O . PHE B 1 12 ? -9.042 28.599 11.910 1.00 31.01 12 PHE B O 10
ATOM 18950 N N . GLU B 1 13 ? -9.795 30.703 11.640 1.00 30.43 13 GLU B N 10
ATOM 18951 C CA . GLU B 1 13 ? -10.911 30.310 10.788 1.00 51.10 13 GLU B CA 10
ATOM 18952 C C . GLU B 1 13 ? -10.410 29.690 9.487 1.00 52.34 13 GLU B C 10
ATOM 18953 O O . GLU B 1 13 ? -11.004 28.745 8.969 1.00 52.32 13 GLU B O 10
ATOM 18965 N N . GLU B 1 14 ? -9.314 30.231 8.964 1.00 23.32 14 GLU B N 10
ATOM 18966 C CA . GLU B 1 14 ? -8.734 29.732 7.723 1.00 62.32 14 GLU B CA 10
ATOM 18967 C C . GLU B 1 14 ? -8.527 28.221 7.788 1.00 41.24 14 GLU B C 10
ATOM 18968 O O . GLU B 1 14 ? -8.982 27.484 6.913 1.00 30.22 14 GLU B O 10
ATOM 18980 N N . TRP B 1 15 ? -7.837 27.769 8.828 1.00 33.15 15 TRP B N 10
ATOM 18981 C CA . TRP B 1 15 ? -7.569 26.346 9.008 1.00 51.54 15 TRP B CA 10
ATOM 18982 C C . TRP B 1 15 ? -8.783 25.633 9.593 1.00 2.21 15 TRP B C 10
ATOM 18983 O O . TRP B 1 15 ? -9.172 24.563 9.126 1.00 64.51 15 TRP B O 10
ATOM 19004 N N . LYS B 1 16 ? -9.378 26.233 10.618 1.00 34.34 16 LYS B N 10
ATOM 19005 C CA . LYS B 1 16 ? -10.550 25.656 11.268 1.00 64.25 16 LYS B CA 10
ATOM 19006 C C . LYS B 1 16 ? -11.633 25.330 10.245 1.00 71.54 16 LYS B C 10
ATOM 19007 O O . LYS B 1 16 ? -12.429 24.411 10.439 1.00 32.35 16 LYS B O 10
ATOM 19026 N N . LYS B 1 17 ? -11.657 26.087 9.153 1.00 33.12 17 LYS B N 10
ATOM 19027 C CA . LYS B 1 17 ? -12.641 25.877 8.097 1.00 1.24 17 LYS B CA 10
ATOM 19028 C C . LYS B 1 17 ? -12.334 24.605 7.313 1.00 15.32 17 LYS B C 10
ATOM 19029 O O . LYS B 1 17 ? -13.233 23.820 7.009 1.00 71.30 17 LYS B O 10
ATOM 19048 N N . LEU B 1 18 ? -11.061 24.407 6.990 1.00 53.42 18 LEU B N 10
ATOM 19049 C CA . LEU B 1 18 ? -10.636 23.229 6.242 1.00 11.20 18 LEU B CA 10
ATOM 19050 C C . LEU B 1 18 ? -11.013 21.950 6.982 1.00 60.44 18 LEU B C 10
ATOM 19051 O O . LEU B 1 18 ? -11.453 20.975 6.372 1.00 10.30 18 LEU B O 10
ATOM 19067 N N . ALA B 1 19 ? -10.839 21.961 8.299 1.00 32.41 19 ALA B N 10
ATOM 19068 C CA . ALA B 1 19 ? -11.165 20.803 9.122 1.00 31.24 19 ALA B CA 10
ATOM 19069 C C . ALA B 1 19 ? -12.645 20.452 9.015 1.00 32.11 19 ALA B C 10
ATOM 19070 O O . ALA B 1 19 ? -13.010 19.279 8.935 1.00 44.45 19 ALA B O 10
ATOM 19077 N N . GLU B 1 20 ? -13.493 21.476 9.015 1.00 20.13 20 GLU B N 10
ATOM 19078 C CA . GLU B 1 20 ? -14.934 21.274 8.919 1.00 21.35 20 GLU B CA 10
ATOM 19079 C C . GLU B 1 20 ? -15.324 20.795 7.524 1.00 35.12 20 GLU B C 10
ATOM 19080 O O . GLU B 1 20 ? -16.306 20.072 7.358 1.00 52.03 20 GLU B O 10
ATOM 19092 N N . GLU B 1 21 ? -14.549 21.205 6.526 1.00 65.45 21 GLU B N 10
ATOM 19093 C CA . GLU B 1 21 ? -14.814 20.819 5.145 1.00 74.33 21 GLU B CA 10
ATOM 19094 C C . GLU B 1 21 ? -14.449 19.356 4.909 1.00 73.13 21 GLU B C 10
ATOM 19095 O O . GLU B 1 21 ? -15.098 18.662 4.127 1.00 72.41 21 GLU B O 10
ATOM 19107 N N . ALA B 1 22 ? -13.405 18.895 5.590 1.00 14.43 22 ALA B N 10
ATOM 19108 C CA . ALA B 1 22 ? -12.954 17.516 5.457 1.00 73.24 22 ALA B CA 10
ATOM 19109 C C . ALA B 1 22 ? -13.973 16.546 6.045 1.00 22.44 22 ALA B C 10
ATOM 19110 O O . ALA B 1 22 ? -14.122 15.421 5.567 1.00 4.53 22 ALA B O 10
ATOM 19117 N N . ALA B 1 23 ? -14.671 16.988 7.086 1.00 32.41 23 ALA B N 10
ATOM 19118 C CA . ALA B 1 23 ? -15.677 16.158 7.739 1.00 4.50 23 ALA B CA 10
ATOM 19119 C C . ALA B 1 23 ? -16.769 15.745 6.758 1.00 4.12 23 ALA B C 10
ATOM 19120 O O . ALA B 1 23 ? -17.330 14.654 6.862 1.00 54.44 23 ALA B O 10
ATOM 19127 N N . LYS B 1 24 ? -17.066 16.623 5.806 1.00 1.34 24 LYS B N 10
ATOM 19128 C CA . LYS B 1 24 ? -18.091 16.350 4.806 1.00 44.23 24 LYS B CA 10
ATOM 19129 C C . LYS B 1 24 ? -17.595 15.334 3.782 1.00 25.44 24 LYS B C 10
ATOM 19130 O O . LYS B 1 24 ? -18.374 14.542 3.250 1.00 11.22 24 LYS B O 10
ATOM 19149 N N . LEU B 1 25 ? -16.294 15.359 3.512 1.00 11.24 25 LEU B N 10
ATOM 19150 C CA . LEU B 1 25 ? -15.694 14.438 2.554 1.00 45.24 25 LEU B CA 10
ATOM 19151 C C . LEU B 1 25 ? -15.562 13.040 3.150 1.00 54.41 25 LEU B C 10
ATOM 19152 O O . LEU B 1 25 ? -15.661 12.039 2.439 1.00 22.05 25 LEU B O 10
ATOM 19168 N N . LEU B 1 26 ? -15.342 12.979 4.458 1.00 11.55 26 LEU B N 10
ATOM 19169 C CA . LEU B 1 26 ? -15.200 11.704 5.152 1.00 60.22 26 LEU B CA 10
ATOM 19170 C C . LEU B 1 26 ? -16.553 11.019 5.314 1.00 30.42 26 LEU B C 10
ATOM 19171 O O . LEU B 1 26 ? -16.649 9.793 5.259 1.00 3.04 26 LEU B O 10
ATOM 19187 N N . GLU B 1 27 ? -17.596 11.819 5.512 1.00 70.30 27 GLU B N 10
ATOM 19188 C CA . GLU B 1 27 ? -18.944 11.288 5.681 1.00 42.35 27 GLU B CA 10
ATOM 19189 C C . GLU B 1 27 ? -19.628 11.102 4.329 1.00 20.44 27 GLU B C 10
ATOM 19190 O O . GLU B 1 27 ? -20.525 10.273 4.185 1.00 74.40 27 GLU B O 10
ATOM 19202 N N . GLY B 1 28 ? -19.197 11.880 3.341 1.00 2.25 28 GLY B N 10
ATOM 19203 C CA . GLY B 1 28 ? -19.778 11.786 2.015 1.00 14.52 28 GLY B CA 10
ATOM 19204 C C . GLY B 1 28 ? -19.788 10.366 1.486 1.00 53.34 28 GLY B C 10
ATOM 19205 O O . GLY B 1 28 ? -20.641 10.004 0.676 1.00 44.34 28 GLY B O 10
ATOM 19209 N N . GLY B 1 29 ? -18.836 9.559 1.943 1.00 31.31 29 GLY B N 10
ATOM 19210 C CA . GLY B 1 29 ? -18.756 8.180 1.498 1.00 64.13 29 GLY B CA 10
ATOM 19211 C C . GLY B 1 29 ? -20.071 7.443 1.653 1.00 60.22 29 GLY B C 10
ATOM 19212 O O . GLY B 1 29 ? -20.362 6.513 0.902 1.00 62.13 29 GLY B O 10
ATOM 19216 N N . GLY B 1 30 ? -20.869 7.858 2.632 1.00 24.14 30 GLY B N 10
ATOM 19217 C CA . GLY B 1 30 ? -22.150 7.218 2.867 1.00 1.31 30 GLY B CA 10
ATOM 19218 C C . GLY B 1 30 ? -22.627 7.382 4.297 1.00 45.33 30 GLY B C 10
ATOM 19219 O O . GLY B 1 30 ? -22.971 6.405 4.960 1.00 61.24 30 GLY B O 10
ATOM 19223 N N . GLY B 1 31 ? -22.645 8.623 4.774 1.00 11.13 31 GLY B N 10
ATOM 19224 C CA . GLY B 1 31 ? -23.083 8.889 6.132 1.00 23.22 31 GLY B CA 10
ATOM 19225 C C . GLY B 1 31 ? -24.534 9.321 6.199 1.00 31.15 31 GLY B C 10
ATOM 19226 O O . GLY B 1 31 ? -25.353 8.672 6.849 1.00 3.15 31 GLY B O 10
ATOM 19230 N N . GLY B 1 32 ? -24.854 10.422 5.527 1.00 52.15 32 GLY B N 10
ATOM 19231 C CA . GLY B 1 32 ? -26.216 10.922 5.527 1.00 15.33 32 GLY B CA 10
ATOM 19232 C C . GLY B 1 32 ? -26.702 11.279 6.918 1.00 34.21 32 GLY B C 10
ATOM 19233 O O . GLY B 1 32 ? -26.191 12.207 7.543 1.00 11.00 32 GLY B O 10
ATOM 19237 N N . GLY B 1 33 ? -27.695 10.540 7.404 1.00 32.33 33 GLY B N 10
ATOM 19238 C CA . GLY B 1 33 ? -28.235 10.800 8.726 1.00 20.40 33 GLY B CA 10
ATOM 19239 C C . GLY B 1 33 ? -27.178 10.721 9.810 1.00 40.43 33 GLY B C 10
ATOM 19240 O O . GLY B 1 33 ? -27.265 11.414 10.823 1.00 71.12 33 GLY B O 10
ATOM 19244 N N . GLY B 1 34 ? -26.176 9.874 9.597 1.00 20.51 34 GLY B N 10
ATOM 19245 C CA . GLY B 1 34 ? -25.113 9.721 10.573 1.00 11.54 34 GLY B CA 10
ATOM 19246 C C . GLY B 1 34 ? -23.948 8.912 10.040 1.00 22.24 34 GLY B C 10
ATOM 19247 O O . GLY B 1 34 ? -24.090 8.173 9.067 1.00 21.43 34 GLY B O 10
ATOM 19251 N N . GLY B 1 35 ? -22.790 9.052 10.679 1.00 41.41 35 GLY B N 10
ATOM 19252 C CA . GLY B 1 35 ? -21.612 8.323 10.248 1.00 44.33 35 GLY B CA 10
ATOM 19253 C C . GLY B 1 35 ? -20.479 8.407 11.251 1.00 24.11 35 GLY B C 10
ATOM 19254 O O . GLY B 1 35 ? -20.381 9.373 12.007 1.00 42.25 35 GLY B O 10
ATOM 19258 N N . GLU B 1 36 ? -19.621 7.391 11.260 1.00 74.33 36 GLU B N 10
ATOM 19259 C CA . GLU B 1 36 ? -18.491 7.353 12.180 1.00 13.34 36 GLU B CA 10
ATOM 19260 C C . GLU B 1 36 ? -17.317 8.161 11.634 1.00 74.31 36 GLU B C 10
ATOM 19261 O O . GLU B 1 36 ? -16.558 8.766 12.392 1.00 34.44 36 GLU B O 10
ATOM 19273 N N . LEU B 1 37 ? -17.174 8.165 10.313 1.00 10.12 37 LEU B N 10
ATOM 19274 C CA . LEU B 1 37 ? -16.092 8.897 9.663 1.00 15.34 37 LEU B CA 10
ATOM 19275 C C . LEU B 1 37 ? -16.138 10.377 10.032 1.00 75.25 37 LEU B C 10
ATOM 19276 O O . LEU B 1 37 ? -15.108 11.048 10.073 1.00 52.54 37 LEU B O 10
ATOM 19292 N N . MET B 1 38 ? -17.340 10.877 10.300 1.00 0.34 38 MET B N 10
ATOM 19293 C CA . MET B 1 38 ? -17.519 12.277 10.669 1.00 74.23 38 MET B CA 10
ATOM 19294 C C . MET B 1 38 ? -17.097 12.517 12.115 1.00 73.22 38 MET B C 10
ATOM 19295 O O . MET B 1 38 ? -16.662 13.612 12.472 1.00 73.11 38 MET B O 10
ATOM 19309 N N . LYS B 1 39 ? -17.229 11.487 12.943 1.00 24.45 39 LYS B N 10
ATOM 19310 C CA . LYS B 1 39 ? -16.860 11.584 14.351 1.00 51.32 39 LYS B CA 10
ATOM 19311 C C . LYS B 1 39 ? -15.344 11.599 14.517 1.00 42.15 39 LYS B C 10
ATOM 19312 O O . LYS B 1 39 ? -14.814 12.249 15.419 1.00 20.30 39 LYS B O 10
ATOM 19331 N N . LEU B 1 40 ? -14.651 10.881 13.640 1.00 44.11 40 LEU B N 10
ATOM 19332 C CA . LEU B 1 40 ? -13.194 10.813 13.688 1.00 31.01 40 LEU B CA 10
ATOM 19333 C C . LEU B 1 40 ? -12.573 12.152 13.302 1.00 73.43 40 LEU B C 10
ATOM 19334 O O . LEU B 1 40 ? -11.587 12.585 13.899 1.00 51.13 40 LEU B O 10
ATOM 19350 N N . CYS B 1 41 ? -13.158 12.802 12.302 1.00 1.21 41 CYS B N 10
ATOM 19351 C CA . CYS B 1 41 ? -12.663 14.093 11.837 1.00 40.12 41 CYS B CA 10
ATOM 19352 C C . CYS B 1 41 ? -13.029 15.202 12.818 1.00 22.55 41 CYS B C 10
ATOM 19353 O O . CYS B 1 41 ? -12.292 16.175 12.972 1.00 21.13 41 CYS B O 10
ATOM 19361 N N . GLU B 1 42 ? -14.172 15.047 13.479 1.00 72.23 42 GLU B N 10
ATOM 19362 C CA . GLU B 1 42 ? -14.636 16.037 14.444 1.00 74.35 42 GLU B CA 10
ATOM 19363 C C . GLU B 1 42 ? -13.622 16.217 15.569 1.00 21.32 42 GLU B C 10
ATOM 19364 O O . GLU B 1 42 ? -13.492 17.303 16.133 1.00 61.32 42 GLU B O 10
ATOM 19376 N N . GLU B 1 43 ? -12.906 15.143 15.890 1.00 14.33 43 GLU B N 10
ATOM 19377 C CA . GLU B 1 43 ? -11.905 15.183 16.949 1.00 22.33 43 GLU B CA 10
ATOM 19378 C C . GLU B 1 43 ? -10.925 16.332 16.729 1.00 13.04 43 GLU B C 10
ATOM 19379 O O . GLU B 1 43 ? -10.616 17.083 17.654 1.00 64.02 43 GLU B O 10
ATOM 19391 N N . ALA B 1 44 ? -10.441 16.462 15.499 1.00 72.34 44 ALA B N 10
ATOM 19392 C CA . ALA B 1 44 ? -9.498 17.519 15.156 1.00 14.30 44 ALA B CA 10
ATOM 19393 C C . ALA B 1 44 ? -10.125 18.896 15.348 1.00 4.41 44 ALA B C 10
ATOM 19394 O O . ALA B 1 44 ? -9.445 19.850 15.727 1.00 15.00 44 ALA B O 10
ATOM 19401 N N . ALA B 1 45 ? -11.423 18.993 15.083 1.00 34.24 45 ALA B N 10
ATOM 19402 C CA . ALA B 1 45 ? -12.141 20.253 15.229 1.00 51.14 45 ALA B CA 10
ATOM 19403 C C . ALA B 1 45 ? -12.420 20.560 16.696 1.00 42.40 45 ALA B C 10
ATOM 19404 O O . ALA B 1 45 ? -12.565 21.721 17.082 1.00 75.54 45 ALA B O 10
ATOM 19411 N N . LYS B 1 46 ? -12.494 19.514 17.511 1.00 23.41 46 LYS B N 10
ATOM 19412 C CA . LYS B 1 46 ? -12.754 19.671 18.937 1.00 35.40 46 LYS B CA 10
ATOM 19413 C C . LYS B 1 46 ? -11.661 20.501 19.602 1.00 71.40 46 LYS B C 10
ATOM 19414 O O . LYS B 1 46 ? -11.945 21.425 20.364 1.00 35.22 46 LYS B O 10
ATOM 19433 N N . LYS B 1 47 ? -10.409 20.166 19.308 1.00 53.23 47 LYS B N 10
ATOM 19434 C CA . LYS B 1 47 ? -9.272 20.882 19.874 1.00 33.14 47 LYS B CA 10
ATOM 19435 C C . LYS B 1 47 ? -9.320 22.360 19.503 1.00 40.54 47 LYS B C 10
ATOM 19436 O O . LYS B 1 47 ? -8.898 23.219 20.277 1.00 31.32 47 LYS B O 10
ATOM 19455 N N . ALA B 1 48 ? -9.838 22.651 18.313 1.00 24.45 48 ALA B N 10
ATOM 19456 C CA . ALA B 1 48 ? -9.944 24.026 17.841 1.00 24.53 48 ALA B CA 10
ATOM 19457 C C . ALA B 1 48 ? -10.908 24.830 18.706 1.00 2.22 48 ALA B C 10
ATOM 19458 O O . ALA B 1 48 ? -10.723 26.030 18.905 1.00 1.40 48 ALA B O 10
ATOM 19465 N N . GLU B 1 49 ? -11.937 24.161 19.217 1.00 42.21 49 GLU B N 10
ATOM 19466 C CA . GLU B 1 49 ? -12.931 24.816 20.059 1.00 4.23 49 GLU B CA 10
ATOM 19467 C C . GLU B 1 49 ? -12.352 25.136 21.435 1.00 73.02 49 GLU B C 10
ATOM 19468 O O . GLU B 1 49 ? -12.710 26.139 22.051 1.00 3.21 49 GLU B O 10
ATOM 19480 N N . GLU B 1 50 ? -11.457 24.275 21.909 1.00 73.22 50 GLU B N 10
ATOM 19481 C CA . GLU B 1 50 ? -10.831 24.465 23.212 1.00 62.13 50 GLU B CA 10
ATOM 19482 C C . GLU B 1 50 ? -9.715 25.503 23.132 1.00 23.55 50 GLU B C 10
ATOM 19483 O O . GLU B 1 50 ? -9.457 26.228 24.094 1.00 43.22 50 GLU B O 10
ATOM 19495 N N . LEU B 1 51 ? -9.055 25.567 21.981 1.00 75.30 51 LEU B N 10
ATOM 19496 C CA . LEU B 1 51 ? -7.966 26.515 21.775 1.00 70.31 51 LEU B CA 10
ATOM 19497 C C . LEU B 1 51 ? -8.490 27.947 21.742 1.00 5.01 51 LEU B C 10
ATOM 19498 O O . LEU B 1 51 ? -7.795 28.882 22.140 1.00 43.41 51 LEU B O 10
ATOM 19514 N N . PHE B 1 52 ? -9.720 28.111 21.267 1.00 1.14 52 PHE B N 10
ATOM 19515 C CA . PHE B 1 52 ? -10.338 29.429 21.184 1.00 44.40 52 PHE B CA 10
ATOM 19516 C C . PHE B 1 52 ? -10.384 30.096 22.556 1.00 51.13 52 PHE B C 10
ATOM 19517 O O . PHE B 1 52 ? -10.274 31.317 22.670 1.00 41.01 52 PHE B O 10
ATOM 19534 N N . LYS B 1 53 ? -10.549 29.285 23.595 1.00 2.45 53 LYS B N 10
ATOM 19535 C CA . LYS B 1 53 ? -10.610 29.794 24.961 1.00 64.13 53 LYS B CA 10
ATOM 19536 C C . LYS B 1 53 ? -9.268 30.387 25.381 1.00 74.52 53 LYS B C 10
ATOM 19537 O O . LYS B 1 53 ? -9.216 31.428 26.036 1.00 13.13 53 LYS B O 10
ATOM 19556 N N . LEU B 1 54 ? -8.186 29.718 24.999 1.00 42.24 54 LEU B N 10
ATOM 19557 C CA . LEU B 1 54 ? -6.843 30.180 25.334 1.00 33.15 54 LEU B CA 10
ATOM 19558 C C . LEU B 1 54 ? -6.479 31.425 24.532 1.00 62.44 54 LEU B C 10
ATOM 19559 O O . LEU B 1 54 ? -5.937 32.388 25.073 1.00 75.00 54 LEU B O 10
ATOM 19575 N N . ALA B 1 55 ? -6.781 31.397 23.238 1.00 54.42 55 ALA B N 10
ATOM 19576 C CA . ALA B 1 55 ? -6.490 32.525 22.361 1.00 24.22 55 ALA B CA 10
ATOM 19577 C C . ALA B 1 55 ? -7.083 33.817 22.912 1.00 31.25 55 ALA B C 10
ATOM 19578 O O . ALA B 1 55 ? -6.572 34.905 22.652 1.00 1.42 55 ALA B O 10
ATOM 19585 N N . GLU B 1 56 ? -8.165 33.688 23.674 1.00 30.02 56 GLU B N 10
ATOM 19586 C CA . GLU B 1 56 ? -8.828 34.847 24.260 1.00 32.23 56 GLU B CA 10
ATOM 19587 C C . GLU B 1 56 ? -7.922 35.536 25.276 1.00 42.40 56 GLU B C 10
ATOM 19588 O O . GLU B 1 56 ? -7.754 36.755 25.246 1.00 41.02 56 GLU B O 10
ATOM 19600 N N . GLU B 1 57 ? -7.341 34.747 26.174 1.00 31.02 57 GLU B N 10
ATOM 19601 C CA . GLU B 1 57 ? -6.453 35.282 27.200 1.00 73.22 57 GLU B CA 10
ATOM 19602 C C . GLU B 1 57 ? -5.078 35.596 26.619 1.00 63.03 57 GLU B C 10
ATOM 19603 O O . GLU B 1 57 ? -4.382 36.494 27.093 1.00 12.30 57 GLU B O 10
ATOM 19615 N N . ARG B 1 58 ? -4.692 34.849 25.589 1.00 11.03 58 ARG B N 10
ATOM 19616 C CA . ARG B 1 58 ? -3.400 35.046 24.944 1.00 25.13 58 ARG B CA 10
ATOM 19617 C C . ARG B 1 58 ? -3.336 36.408 24.259 1.00 61.44 58 ARG B C 10
ATOM 19618 O O . ARG B 1 58 ? -2.303 37.079 24.282 1.00 73.23 58 ARG B O 10
ATOM 19639 N N . LEU B 1 59 ? -4.446 36.809 23.649 1.00 44.33 59 LEU B N 10
ATOM 19640 C CA . LEU B 1 59 ? -4.517 38.091 22.956 1.00 65.05 59 LEU B CA 10
ATOM 19641 C C . LEU B 1 59 ? -5.435 39.059 23.694 1.00 53.23 59 LEU B C 10
ATOM 19642 O O . LEU B 1 59 ? -5.971 39.997 23.103 1.00 41.13 59 LEU B O 10
ATOM 19658 N N . LYS B 1 60 ? -5.612 38.827 24.990 1.00 31.00 60 LYS B N 10
ATOM 19659 C CA . LYS B 1 60 ? -6.463 39.680 25.812 1.00 61.35 60 LYS B CA 10
ATOM 19660 C C . LYS B 1 60 ? -7.854 39.811 25.200 1.00 52.00 60 LYS B C 10
ATOM 19661 O O . LYS B 1 60 ? -8.183 39.132 24.227 1.00 21.43 60 LYS B O 10
ATOM 19680 N N . LYS B 1 61 ? -8.668 40.690 25.775 1.00 3.02 61 LYS B N 10
ATOM 19681 C CA . LYS B 1 61 ? -10.023 40.913 25.286 1.00 41.32 61 LYS B CA 10
ATOM 19682 C C . LYS B 1 61 ? -10.505 42.316 25.640 1.00 13.25 61 LYS B C 10
ATOM 19683 O O . LYS B 1 61 ? -9.927 42.984 26.499 1.00 33.12 61 LYS B O 10
ATOM 19702 N N . LEU B 1 62 ? -11.568 42.757 24.976 1.00 44.11 62 LEU B N 10
ATOM 19703 C CA . LEU B 1 62 ? -12.129 44.081 25.222 1.00 31.14 62 LEU B CA 10
ATOM 19704 C C . LEU B 1 62 ? -13.381 44.307 24.381 1.00 61.34 62 LEU B C 10
ATOM 19705 O O . LEU B 1 62 ? -13.314 44.363 23.153 1.00 41.11 62 LEU B O 10
#

Foldseek 3Di:
DDDVLVVVLVVLVVLLVVLQVVLCVLPPVDDDPDSVSNVVSVVVNVVSVVVSVVSCVVSHVD/DPPVLVVVLVVLCVVLVVLQVVLCVQCVVPAVVHDVSSVVSVVVNVVSVVVNVVSCVVSDHD

B-factor: mean 37.47, std 23.06, range [0.04, 75.55]